Protein AF-0000000072896492 (afdb_homodimer)

Nearest PDB structures (foldseek):
  9are-assembly1_B  TM=5.816E-01  e=5.629E-21  Rattus norvegicus
  7yff-assembly1_D  TM=5.755E-01  e=2.281E-18  Homo sapiens
  6whw-assembly1_B  TM=5.219E-01  e=1.783E-19  Rattus norvegicus
  6whu-assembly1_D  TM=5.182E-01  e=4.670E-19  Rattus norvegicus
  6whv-assembly1_D  TM=5.180E-01  e=3.588E-18  Rattus norvegicus

InterPro domains:
  IPR001320 Ionotropic glutamate receptor, C-terminal [PF00060] (158-446)
  IPR019594 Ionotropic glutamate receptor, L-glutamate and glycine-binding domain [PF10613] (35-144)
  IPR052192 Ionotropic receptor [PTHR42643] (33-465)

Solvent-accessible surface area (backbone atoms only — not comparable to full-atom values): 50963 Å² total; per-residue (Å²): 122,75,65,56,57,56,51,51,56,52,57,58,59,65,68,62,78,73,79,72,39,60,70,47,50,59,54,45,62,74,40,48,75,39,76,42,40,33,26,35,44,77,38,46,45,24,19,38,72,44,57,46,99,84,67,44,85,70,44,81,40,39,46,45,45,50,52,51,51,50,52,27,65,75,47,51,32,48,72,46,81,41,68,39,80,80,60,32,55,30,36,53,59,96,89,44,47,38,34,40,53,25,34,34,72,72,60,76,26,59,31,36,58,37,70,37,51,69,42,68,63,49,50,80,61,31,34,68,36,56,62,80,42,74,45,35,35,23,38,36,33,50,39,52,60,68,73,67,50,60,51,51,78,55,54,54,46,55,70,66,54,52,48,50,52,54,50,48,48,51,52,51,20,50,52,51,39,49,52,40,46,52,42,50,64,64,57,55,60,73,72,69,65,90,87,78,78,68,73,65,60,65,60,62,70,66,61,69,59,49,62,65,51,39,41,49,49,54,51,45,26,37,74,53,46,73,75,69,82,67,83,65,87,52,69,70,52,48,50,56,49,49,53,48,34,54,50,20,46,50,52,41,47,50,44,51,50,37,40,46,48,50,65,38,46,65,62,59,55,62,90,56,66,50,76,82,62,58,46,94,82,36,87,44,40,72,27,30,44,47,37,22,58,65,37,40,52,21,58,66,21,78,32,53,74,39,18,54,51,19,49,52,41,66,76,36,57,82,32,45,27,77,70,77,87,56,64,60,51,40,25,70,73,64,36,26,30,37,53,40,45,41,60,34,45,49,41,50,40,51,52,44,29,70,72,69,70,46,68,61,41,26,63,38,83,56,60,79,46,70,37,41,24,26,38,38,36,44,62,89,44,62,67,62,37,51,51,52,23,49,52,49,45,47,37,51,56,33,37,52,47,57,54,45,43,62,70,52,50,68,70,81,41,91,50,64,42,55,68,89,63,52,64,43,57,82,70,62,68,82,45,67,66,72,48,43,35,57,51,49,49,48,50,49,48,50,49,52,49,49,50,50,51,49,49,51,51,51,52,48,51,52,53,54,51,54,56,54,67,74,100,122,74,65,54,57,56,51,52,56,51,56,57,60,65,68,60,80,74,80,71,40,59,70,47,49,59,54,44,63,75,41,48,75,38,76,41,40,32,27,37,44,76,38,46,44,25,19,37,71,44,57,44,100,84,66,45,85,70,44,81,39,39,47,44,45,50,53,52,52,49,52,28,64,74,48,51,33,48,74,46,82,40,68,38,78,82,60,31,55,31,37,53,59,95,88,43,47,36,35,41,52,25,35,34,71,72,60,74,26,59,31,35,57,36,69,38,52,71,43,67,64,49,51,81,62,32,35,70,34,58,61,80,41,73,43,36,35,24,40,35,34,51,38,51,58,70,74,69,49,59,51,50,80,54,53,57,46,56,73,66,53,52,50,50,52,54,50,49,48,52,51,52,18,48,50,50,39,49,52,40,46,50,41,50,64,65,57,52,62,73,71,70,65,91,85,75,77,68,74,68,58,65,60,64,70,65,62,70,60,49,60,64,51,39,41,50,48,54,51,45,26,40,75,52,49,73,74,70,82,66,84,67,87,51,72,69,53,49,49,56,50,50,54,49,34,54,51,20,45,50,51,41,48,51,44,50,52,37,38,46,48,50,66,38,45,64,62,58,55,60,88,55,65,48,75,82,62,58,46,94,82,35,89,43,42,73,27,29,47,48,38,23,58,65,37,41,51,21,60,65,20,79,33,54,76,38,18,54,51,19,49,51,43,66,75,36,57,82,33,46,28,77,71,77,86,54,63,61,52,40,26,69,74,63,36,26,30,37,51,40,44,40,60,35,46,48,41,50,40,51,53,42,29,70,73,70,71,45,67,60,42,26,63,36,83,55,62,81,47,71,38,41,25,27,38,39,34,44,60,88,44,61,67,61,36,51,49,52,23,50,51,50,43,46,37,50,56,31,38,54,46,55,55,45,44,63,71,51,50,68,70,80,42,91,50,64,42,54,68,89,63,51,63,44,59,84,70,62,67,80,48,65,66,70,48,43,35,57,50,47,49,48,49,50,47,49,50,51,49,49,51,52,50,50,49,51,50,48,52,50,51,54,52,54,50,55,57,53,67,74,100

Foldseek 3Di:
DVPPVCVVCLVVVVVDDDDVVPLVVVLLVVAAAEEFEEEEFDFPQFWDFDAPPVRDGDDIHHLQVVVVVSVCVSSVHHYDYDFFDLRACWADDPNQIGGVLNCQLVPVGFWYTGQAFDDPRSVVFWPWFAFLDKFFKWKKAWFFDFPLDLCLLVVLDDPVVVVVVVVVLLVLLVVLLVVQVVCCVVVVVPVPDDDDDPPVVVVPPLPSQPSVRSSVQLVVLLVPVPDDDPSDDDPVSVVSSVVSNVVSVVVNVSSVVSSCCCLLQRDGDTLDADLVQADPPRQEHEAEAARHPLLNNLLPDDDDSSVRNNVSCVVPVVRHHSDDPDVLCCRQPVRYMYIDTPQSSQVVQVVCCVVVVDQTMEIHPDTDDMTGGTMIGGPPPVSVSVSVNVSSVVCSVSCVSVVSCVVRRDDDDPNYPDSVPPRSPPPPPDDCSNCVSVVVVVVVVVVVVVVVVVVVVVVVVVVVVVVVVVD/DVPPVCVVVLVVVVVDDDDVCPLVVVLLVVAAAEEFEEEEFDFPQFWDFDAPPVRDGDDIHHLQVVVVVSVCVSSVHHYDYDFFDLRACWFDDPNQIGGVLNCQLVPVGFWYTGQAFDDPRSVVFWPWFAFLDKFFKWKKAWFFDQPLDLCLLVVLDDPVVVVVVVVVLLVLLVVLLVVLVVCCVVVVPPVPDDPDDPPVVVVPPLPSQPSVRSSVQLVVLLVPVPDDDDSDDDPVSVVSSVVSNVVSVVVNVSSVVSSCCCLLQRDGDTLDADLVQADPPRQEHEAEAARHPLLNNLLPDDDDSSVRNNVSCVVPVVRHHSDDPDVLCCRQPVRYMYIDTPQSSQVVQVVCCVVVVDQTMEIHPDTDDMTGGGMIGGPPPVSVSVSVNVVSVVCSVSCVSVVSCVVRRDDDDPNYPDSVPPRSPPPPPDDCSNCVSVVVVVVVVVVVVVVVVVVVVVVVVVVVVVVVVVD

Sequence (942 aa):
MRSGFTSYLGREAIQTRKGTAAVMDFEKDLVLGRHFLIGTVEIPPYIIIKRDHNGTLLQVDGFVHQIVQFLANKFQFTYEYVEPPNGITGSCVNKTCNGLIGMLIRGEIDMIATGLAMTLSRFHMIDYTFPFESDPITLLIPYPKKDSTLKSILKPFSTEVWILLVLSMVIYAYLMSWAGYLRARWFNRSYHGTTDNLESSREIARQPGKFADDIMFLLSVLVNPGNHIPPGFGEAFRILVAVWCLIAVVISNSYNTSIKSFLTLPKYRPVIKSLNDLTENSKYSFAAKKHSSVWSNMIEAQTGPFAKIGELLRKHPENSLDILDDDKDYVIYQKKVLAQFQSSNLFRIQEDMKSSGKCRLYTAEKPFDELKISFGLPKNSHIENHFLSHELMWLKQSGILQYWKNSYWPRANRCSAPISTKPASNTERLTLNYLSGAFLLLCAGMLVSLASFAAELIRNYCRTKRSSTSKMRSGFTSYLGREAIQTRKGTAAVMDFEKDLVLGRHFLIGTVEIPPYIIIKRDHNGTLLQVDGFVHQIVQFLANKFQFTYEYVEPPNGITGSCVNKTCNGLIGMLIRGEIDMIATGLAMTLSRFHMIDYTFPFESDPITLLIPYPKKDSTLKSILKPFSTEVWILLVLSMVIYAYLMSWAGYLRARWFNRSYHGTTDNLESSREIARQPGKFADDIMFLLSVLVNPGNHIPPGFGEAFRILVAVWCLIAVVISNSYNTSIKSFLTLPKYRPVIKSLNDLTENSKYSFAAKKHSSVWSNMIEAQTGPFAKIGELLRKHPENSLDILDDDKDYVIYQKKVLAQFQSSNLFRIQEDMKSSGKCRLYTAEKPFDELKISFGLPKNSHIENHFLSHELMWLKQSGILQYWKNSYWPRANRCSAPISTKPASNTERLTLNYLSGAFLLLCAGMLVSLASFAAELIRNYCRTKRSSTSK

Secondary structure (DSSP, 8-state):
-HHHHHHHHHHHHHS--STTHHHHHHHHHHHTT-EEEEE---BTTTBEEEE-TTS-EEEEESHHHHHHHHHHHHHT-EEEEEPPGGG----EETTEE-HHHHHHHTTS-SEE-SS-B--HHHHTTEEE----EEEEEEEEEEPPPB---GGGTTTTS-HHHHHHHHHHHHHHHHHHHHHHHHHHHHHGGGGG-----GGGGGS----S--HHHHHHHHHHHHH--S----SS-SHHHHHHHHHHHHHHHHHHHHHHHHHHHHHHS--B--S--SGGG--TT-SSEEEEETTSHHHHHHHH--SSHHHHHHHHHHH-GGGEES--S-HHIIIIIS-EEEEEEHHHHHHHHHHHHHHHSS--EEE-SS-SEEEEE--EEETT-HHHHHHHHHHHHHHHHHTHHHHHHHHHSPPP-TTTS-TTT----TT----HHHHHHHHHHHHHHHHHHHHHHHHHHHHHHHHHHHHHHT-/-HHHHHHHHHHHHHT--STTHHHHHHHHHHHTT-EEEEE---BTTTBEEEE-TTS-EEEEESHHHHHHHHHHHHHT-EEEEEPPGGG----EETTEE-HHHHHHHTTS-SEE-SS-B--HHHHTTEEE----EEEEEEEEEEPPPB---GGGTTTTS-HHHHHHHHHHHHHHHHHHHHHHHHHHHHHTTGGGS----GGGGGS----S--HHHHHHHHHHHHH--S----SS-SHHHHHHHHHHHHHHHHHHHHHHHHHHHHHHS--B--S--SGGG--TT-SSEEEEETTSHHHHHHHH--SHHHHHHHHHHHH-GGGEES--S-HHIIIIIS-EEEEEEHHHHHHHHHHHHHHHSS--EEE-SS-SEEEEE--EEETT-HHHHHHHHHHHHHHHHHTHHHHHHHHHSPPP-TTTS-TTT----TT----HHHHHHHHHHHHHHHHHHHHHHHHHHHHHHHHHHHHHHT-

Organism: NCBI:txid35525

Radius of gyration: 39.03 Å; Cα contacts (8 Å, |Δi|>4): 1325; chains: 2; bounding box: 74×128×105 Å

pLDDT: mean 73.14, std 18.82, range [20.28, 97.62]

Structure (mmCIF, N/CA/C/O backbone):
data_A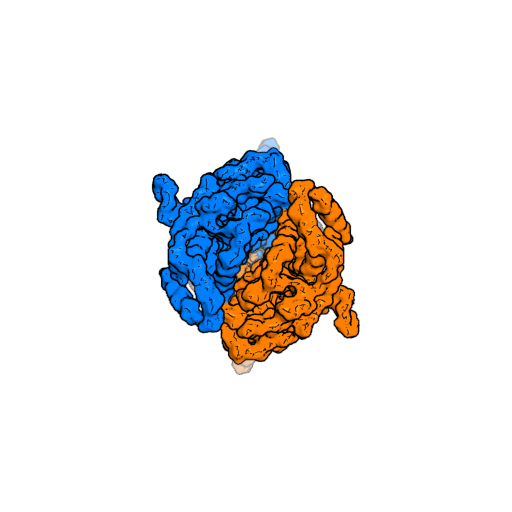F-0000000072896492-model_v1
#
loop_
_entity.id
_entity.type
_entity.pdbx_description
1 polymer 'Ionotropic glutamate receptor C-terminal domain-containing protein'
#
loop_
_atom_site.group_PDB
_atom_site.id
_atom_site.type_symbol
_atom_site.label_atom_id
_atom_site.label_alt_id
_atom_site.label_comp_id
_atom_site.label_asym_id
_atom_site.label_entity_id
_atom_site.label_seq_id
_atom_site.pdbx_PDB_ins_code
_atom_site.Cartn_x
_atom_site.Cartn_y
_atom_site.Cartn_z
_atom_site.occupancy
_atom_site.B_iso_or_equiv
_atom_site.auth_seq_id
_atom_site.auth_comp_id
_atom_site.auth_asym_id
_atom_site.auth_atom_id
_atom_site.pdbx_PDB_model_num
ATOM 1 N N . MET A 1 1 ? 24.969 -9.672 13.633 1 20.28 1 MET A N 1
ATOM 2 C CA . MET A 1 1 ? 23.656 -10.047 14.18 1 20.28 1 MET A CA 1
ATOM 3 C C . MET A 1 1 ? 22.844 -10.82 13.148 1 20.28 1 MET A C 1
ATOM 5 O O . MET A 1 1 ? 21.703 -11.211 13.422 1 20.28 1 MET A O 1
ATOM 9 N N . ARG A 1 2 ? 23.281 -10.609 11.844 1 29.91 2 ARG A N 1
ATOM 10 C CA . ARG A 1 2 ? 22.656 -11.211 10.672 1 29.91 2 ARG A CA 1
ATOM 11 C C . ARG A 1 2 ? 22.719 -12.734 10.734 1 29.91 2 ARG A C 1
ATOM 13 O O . ARG A 1 2 ? 21.781 -13.422 10.32 1 29.91 2 ARG A O 1
ATOM 20 N N . SER A 1 3 ? 23.828 -13.164 11.211 1 32.59 3 SER A N 1
ATOM 21 C CA . SER A 1 3 ? 24.172 -14.578 11.125 1 32.59 3 SER A CA 1
ATOM 22 C C . SER A 1 3 ? 23.344 -15.414 12.094 1 32.59 3 SER A C 1
ATOM 24 O O . SER A 1 3 ? 23.016 -16.578 11.805 1 32.59 3 SER A O 1
ATOM 26 N N . GLY A 1 4 ? 23.031 -14.742 13.148 1 30.25 4 GLY A N 1
ATOM 27 C CA . GLY A 1 4 ? 22.5 -15.586 14.211 1 30.25 4 GLY A CA 1
ATOM 28 C C . GLY A 1 4 ? 21.078 -16.031 13.961 1 30.25 4 GLY A C 1
ATOM 29 O O . GLY A 1 4 ? 20.688 -17.141 14.32 1 30.25 4 GLY A O 1
ATOM 30 N N . PHE A 1 5 ? 20.297 -15.18 13.516 1 31.92 5 PHE A N 1
ATOM 31 C CA . PHE A 1 5 ? 18.891 -15.523 13.375 1 31.92 5 PHE A CA 1
ATOM 32 C C . PHE A 1 5 ? 18.688 -16.578 12.297 1 31.92 5 PHE A C 1
ATOM 34 O O . PHE A 1 5 ? 17.875 -17.484 12.445 1 31.92 5 PHE A O 1
ATOM 41 N N . THR A 1 6 ? 19.484 -16.516 11.297 1 36.03 6 THR A N 1
ATOM 42 C CA . THR A 1 6 ? 19.375 -17.516 10.234 1 36.03 6 THR A CA 1
ATOM 43 C C . THR A 1 6 ? 19.719 -18.906 10.758 1 36.03 6 THR A C 1
ATOM 45 O O . THR A 1 6 ? 19.156 -19.906 10.305 1 36.03 6 THR A O 1
ATOM 48 N N . SER A 1 7 ? 20.703 -18.906 11.664 1 35.16 7 SER A N 1
ATOM 49 C CA . SER A 1 7 ? 21.141 -20.203 12.18 1 35.16 7 SER A CA 1
ATOM 50 C C . SER A 1 7 ? 20.078 -20.828 13.07 1 35.16 7 SER A C 1
ATOM 52 O O . SER A 1 7 ? 19.875 -22.047 13.023 1 35.16 7 SER A O 1
ATOM 54 N N . TYR A 1 8 ? 19.516 -20.047 13.875 1 31.89 8 TYR A N 1
ATOM 55 C CA . TYR A 1 8 ? 18.578 -20.625 14.82 1 31.89 8 TYR A CA 1
ATOM 56 C C . TYR A 1 8 ? 17.312 -21.094 14.109 1 31.89 8 TYR A C 1
ATOM 58 O O . TYR A 1 8 ? 16.828 -22.203 14.344 1 31.89 8 TYR A O 1
ATOM 66 N N . LEU A 1 9 ? 16.781 -20.281 13.391 1 34.72 9 LEU A N 1
ATOM 67 C CA . LEU A 1 9 ? 15.531 -20.656 12.734 1 34.72 9 LEU A CA 1
ATOM 68 C C . LEU A 1 9 ? 15.773 -21.75 11.703 1 34.72 9 LEU A C 1
ATOM 70 O O . LEU A 1 9 ? 14.891 -22.578 11.461 1 34.72 9 LEU A O 1
ATOM 74 N N . GLY A 1 10 ? 16.938 -21.75 11.094 1 33.12 10 GLY A N 1
ATOM 75 C CA . GLY A 1 10 ? 17.266 -22.844 10.18 1 33.12 10 GLY A CA 1
ATOM 76 C C . GLY A 1 10 ? 17.297 -24.203 10.852 1 33.12 10 GLY A C 1
ATOM 77 O O . GLY A 1 10 ? 16.828 -25.188 10.289 1 33.12 10 GLY A O 1
ATOM 78 N N . ARG A 1 11 ? 18 -24.312 12.016 1 35.12 11 ARG A N 1
ATOM 79 C CA . ARG A 1 11 ? 18.172 -25.578 12.703 1 35.12 11 ARG A CA 1
ATOM 80 C C . ARG A 1 11 ? 16.844 -26.094 13.25 1 35.12 11 ARG A C 1
ATOM 82 O O . ARG A 1 11 ? 16.547 -27.297 13.188 1 35.12 11 ARG A O 1
ATOM 89 N N . GLU A 1 12 ? 16.156 -25.188 13.883 1 33.66 12 GLU A N 1
ATOM 90 C CA . GLU A 1 12 ? 14.922 -25.672 14.492 1 33.66 12 GLU A CA 1
ATOM 91 C C . GLU A 1 12 ? 13.875 -26.016 13.438 1 33.66 12 GLU A C 1
ATOM 93 O O . GLU A 1 12 ? 13.086 -26.953 13.609 1 33.66 12 GLU A O 1
ATOM 98 N N . ALA A 1 13 ? 13.844 -25.281 12.453 1 35.81 13 ALA A N 1
ATOM 99 C CA . ALA A 1 13 ? 12.883 -25.562 11.391 1 35.81 13 ALA A CA 1
ATOM 100 C C . ALA A 1 13 ? 13.141 -26.938 10.773 1 35.81 13 ALA A C 1
ATOM 102 O O . ALA A 1 13 ? 12.227 -27.578 10.25 1 35.81 13 ALA A O 1
ATOM 103 N N . ILE A 1 14 ? 14.367 -27.391 10.766 1 33.81 14 ILE A N 1
ATOM 104 C CA . ILE A 1 14 ? 14.68 -28.719 10.219 1 33.81 14 ILE A CA 1
ATOM 105 C C . ILE A 1 14 ? 14.109 -29.797 11.141 1 33.81 14 ILE A C 1
ATOM 107 O O . ILE A 1 14 ? 14.016 -30.969 10.75 1 33.81 14 ILE A O 1
ATOM 111 N N . GLN A 1 15 ? 13.945 -29.516 12.336 1 32.28 15 GLN A N 1
ATOM 112 C CA . GLN A 1 15 ? 13.484 -30.641 13.148 1 32.28 15 GLN A CA 1
ATOM 113 C C . GLN A 1 15 ? 11.992 -30.891 12.93 1 32.28 15 GLN A C 1
ATOM 115 O O . GLN A 1 15 ? 11.211 -30.859 13.875 1 32.28 15 GLN A O 1
ATOM 120 N N . THR A 1 16 ? 11.328 -30.391 11.945 1 31.91 16 THR A N 1
ATOM 121 C CA . THR A 1 16 ? 9.883 -30.516 11.797 1 31.91 16 THR A CA 1
ATOM 122 C C . THR A 1 16 ? 9.477 -31.984 11.711 1 31.91 16 THR A C 1
ATOM 124 O O . THR A 1 16 ? 10.219 -32.812 11.18 1 31.91 16 THR A O 1
ATOM 127 N N . ARG A 1 17 ? 8.086 -32.344 12.008 1 35.66 17 ARG A N 1
ATOM 128 C CA . ARG A 1 17 ? 7.387 -33.562 12.375 1 35.66 17 ARG A CA 1
ATOM 129 C C . ARG A 1 17 ? 7.387 -34.562 11.227 1 35.66 17 ARG A C 1
ATOM 131 O O . ARG A 1 17 ? 7.418 -34.156 10.055 1 35.66 17 ARG A O 1
ATOM 138 N N . LYS A 1 18 ? 7.195 -35.906 11.383 1 35.38 18 LYS A N 1
ATOM 139 C CA . LYS A 1 18 ? 7.23 -37.25 10.852 1 35.38 18 LYS A CA 1
ATOM 140 C C . LYS A 1 18 ? 6.238 -37.406 9.703 1 35.38 18 LYS A C 1
ATOM 142 O O . LYS A 1 18 ? 6.504 -38.156 8.742 1 35.38 18 LYS A O 1
ATOM 147 N N . GLY A 1 19 ? 5.043 -36.969 9.797 1 32.69 19 GLY A N 1
ATOM 148 C CA . GLY A 1 19 ? 4.035 -37.469 8.875 1 32.69 19 GLY A CA 1
ATOM 149 C C . GLY A 1 19 ? 4.219 -36.938 7.453 1 32.69 19 GLY A C 1
ATOM 150 O O . GLY A 1 19 ? 3.803 -37.594 6.496 1 32.69 19 GLY A O 1
ATOM 151 N N . THR A 1 20 ? 4.422 -35.688 7.145 1 37.16 20 THR A N 1
ATOM 152 C CA . THR A 1 20 ? 4.617 -35.156 5.797 1 37.16 20 THR A CA 1
ATOM 153 C C . THR A 1 20 ? 5.961 -35.594 5.23 1 37.16 20 THR A C 1
ATOM 155 O O . THR A 1 20 ? 6.352 -35.188 4.137 1 37.16 20 THR A O 1
ATOM 158 N N . ALA A 1 21 ? 6.656 -36.406 5.668 1 38 21 ALA A N 1
ATOM 159 C CA . ALA A 1 21 ? 7.988 -36.969 5.473 1 38 21 ALA A CA 1
ATOM 160 C C . ALA A 1 21 ? 8.031 -37.844 4.23 1 38 21 ALA A C 1
ATOM 162 O O . ALA A 1 21 ? 9.039 -37.875 3.523 1 38 21 ALA A O 1
ATOM 163 N N . ALA A 1 22 ? 6.961 -38.5 4.082 1 38.5 22 ALA A N 1
ATOM 164 C CA . ALA A 1 22 ? 7.105 -39.469 2.984 1 38.5 22 ALA A CA 1
ATOM 165 C C . ALA A 1 22 ? 7.242 -38.75 1.646 1 38.5 22 ALA A C 1
ATOM 167 O O . ALA A 1 22 ? 8.055 -39.125 0.804 1 38.5 22 ALA A O 1
ATOM 168 N N . VAL A 1 23 ? 6.25 -37.906 1.308 1 41.53 23 VAL A N 1
ATOM 169 C CA . VAL A 1 23 ? 6.367 -37.188 0.053 1 41.53 23 VAL A CA 1
ATOM 170 C C . VAL A 1 23 ? 7.688 -36.406 0.027 1 41.53 23 VAL A C 1
ATOM 172 O O . VAL A 1 23 ? 8.344 -36.312 -1.015 1 41.53 23 VAL A O 1
ATOM 175 N N . MET A 1 24 ? 8.117 -36.031 1.163 1 49 24 MET A N 1
ATOM 176 C CA . MET A 1 24 ? 9.398 -35.344 1.283 1 49 24 MET A CA 1
ATOM 177 C C . MET A 1 24 ? 10.555 -36.281 0.982 1 49 24 MET A C 1
ATOM 179 O O . MET A 1 24 ? 11.578 -35.875 0.433 1 49 24 MET A O 1
ATOM 183 N N . ASP A 1 25 ? 10.289 -37.531 1.34 1 50.12 25 ASP A N 1
ATOM 184 C CA . ASP A 1 25 ? 11.391 -38.469 1.115 1 50.12 25 ASP A CA 1
ATOM 185 C C . ASP A 1 25 ? 11.656 -38.656 -0.377 1 50.12 25 ASP A C 1
ATOM 187 O O . ASP A 1 25 ? 12.812 -38.688 -0.808 1 50.12 25 ASP A O 1
ATOM 191 N N . PHE A 1 26 ? 10.641 -38.906 -1.15 1 45.38 26 PHE A N 1
ATOM 192 C CA . PHE A 1 26 ? 10.797 -39.062 -2.592 1 45.38 26 PHE A CA 1
ATOM 193 C C . PHE A 1 26 ? 11.344 -37.812 -3.221 1 45.38 26 PHE A C 1
ATOM 195 O O . PHE A 1 26 ? 12.242 -37.844 -4.062 1 45.38 26 PHE A O 1
ATOM 202 N N . GLU A 1 27 ? 10.891 -36.719 -2.795 1 56.59 27 GLU A N 1
ATOM 203 C CA . GLU A 1 27 ? 11.281 -35.438 -3.385 1 56.59 27 GLU A CA 1
ATOM 204 C C . GLU A 1 27 ? 12.734 -35.125 -3.064 1 56.59 27 GLU A C 1
ATOM 206 O O . GLU A 1 27 ? 13.438 -34.531 -3.895 1 56.59 27 GLU A O 1
ATOM 211 N N . LYS A 1 28 ? 13.125 -35.625 -1.979 1 60.91 28 LYS A N 1
ATOM 212 C CA . LYS A 1 28 ? 14.523 -35.438 -1.608 1 60.91 28 LYS A CA 1
ATOM 213 C C . LYS A 1 28 ? 15.453 -36.219 -2.535 1 60.91 28 LYS A C 1
ATOM 215 O O . LYS A 1 28 ? 16.531 -35.75 -2.902 1 60.91 28 LYS A O 1
ATOM 220 N N . ASP A 1 29 ? 14.922 -37.312 -2.932 1 60.25 29 ASP A N 1
ATOM 221 C CA . ASP A 1 29 ? 15.766 -38.188 -3.754 1 60.25 29 ASP A CA 1
ATOM 222 C C . ASP A 1 29 ? 15.953 -37.594 -5.152 1 60.25 29 ASP A C 1
ATOM 224 O O . ASP A 1 29 ? 16.938 -37.875 -5.824 1 60.25 29 ASP A O 1
ATOM 228 N N . LEU A 1 30 ? 15.078 -36.719 -5.496 1 61.91 30 LEU A N 1
ATOM 229 C CA . LEU A 1 30 ? 15.133 -36.125 -6.832 1 61.91 30 LEU A CA 1
ATOM 230 C C . LEU A 1 30 ? 16.25 -35.094 -6.934 1 61.91 30 LEU A C 1
ATOM 232 O O . LEU A 1 30 ? 16.781 -34.844 -8.016 1 61.91 30 LEU A O 1
ATOM 236 N N . VAL A 1 31 ? 16.703 -34.625 -5.84 1 69.19 31 VAL A N 1
ATOM 237 C CA . VAL A 1 31 ? 17.625 -33.5 -5.926 1 69.19 31 VAL A CA 1
ATOM 238 C C . VAL A 1 31 ? 18.938 -33.844 -5.246 1 69.19 31 VAL A C 1
ATOM 240 O O . VAL A 1 31 ? 19.969 -33.219 -5.492 1 69.19 31 VAL A O 1
ATOM 243 N N . LEU A 1 32 ? 18.875 -34.938 -4.578 1 69.94 32 LEU A N 1
ATOM 244 C CA . LEU A 1 32 ? 20.062 -35.25 -3.797 1 69.94 32 LEU A CA 1
ATOM 245 C C . LEU A 1 32 ? 21.234 -35.625 -4.707 1 69.94 32 LEU A C 1
ATOM 247 O O . LEU A 1 32 ? 21.094 -36.438 -5.617 1 69.94 32 LEU A O 1
ATOM 251 N N . GLY A 1 33 ? 22.281 -34.812 -4.465 1 70.25 33 GLY A N 1
ATOM 252 C CA . GLY A 1 33 ? 23.547 -35.094 -5.109 1 70.25 33 GLY A CA 1
ATOM 253 C C . GLY A 1 33 ? 23.609 -34.562 -6.539 1 70.25 33 GLY A C 1
ATOM 254 O O . GLY A 1 33 ? 24.594 -34.844 -7.25 1 70.25 33 GLY A O 1
ATOM 255 N N . ARG A 1 34 ? 22.719 -33.844 -6.969 1 83.5 34 ARG A N 1
ATOM 256 C CA . ARG A 1 34 ? 22.719 -33.344 -8.344 1 83.5 34 ARG A CA 1
ATOM 257 C C . ARG A 1 34 ? 23.281 -31.938 -8.438 1 83.5 34 ARG A C 1
ATOM 259 O O . ARG A 1 34 ? 23.297 -31.203 -7.441 1 83.5 34 ARG A O 1
ATOM 266 N N . HIS A 1 35 ? 23.906 -31.672 -9.625 1 90.56 35 HIS A N 1
ATOM 267 C CA . HIS A 1 35 ? 24.422 -30.344 -9.93 1 90.56 35 HIS A CA 1
ATOM 268 C C . HIS A 1 35 ? 23.5 -29.609 -10.891 1 90.56 35 HIS A C 1
ATOM 270 O O . HIS A 1 35 ? 23.156 -30.125 -11.953 1 90.56 35 HIS A O 1
ATOM 276 N N . PHE A 1 36 ? 23.047 -28.453 -10.492 1 93.12 36 PHE A N 1
ATOM 277 C CA . PHE A 1 36 ? 22.109 -27.688 -11.305 1 93.12 36 PHE A CA 1
ATOM 278 C C . PHE A 1 36 ? 22.781 -26.453 -11.906 1 93.12 36 PHE A C 1
ATOM 280 O O . PHE A 1 36 ? 23.562 -25.797 -11.234 1 93.12 36 PHE A O 1
ATOM 287 N N . LEU A 1 37 ? 22.484 -26.25 -13.188 1 95.44 37 LEU A N 1
ATOM 288 C CA . LEU A 1 37 ? 22.797 -24.969 -13.828 1 95.44 37 LEU A CA 1
ATOM 289 C C . LEU A 1 37 ? 21.641 -24 -13.711 1 95.44 37 LEU A C 1
ATOM 291 O O . LEU A 1 37 ? 20.594 -24.188 -14.344 1 95.44 37 LEU A O 1
ATOM 295 N N . ILE A 1 38 ? 21.844 -22.969 -12.898 1 96.44 38 ILE A N 1
ATOM 296 C CA . ILE A 1 38 ? 20.781 -22.031 -12.625 1 96.44 38 ILE A CA 1
ATOM 297 C C . ILE A 1 38 ? 21.031 -20.719 -13.375 1 96.44 38 ILE A C 1
ATOM 299 O O . ILE A 1 38 ? 22.047 -20.062 -13.148 1 96.44 38 ILE A O 1
ATOM 303 N N . GLY A 1 39 ? 20.109 -20.406 -14.312 1 96.88 39 GLY A N 1
ATOM 304 C CA . GLY A 1 39 ? 20.188 -19.141 -15 1 96.88 39 GLY A CA 1
ATOM 305 C C . GLY A 1 39 ? 19.75 -17.969 -14.141 1 96.88 39 GLY A C 1
ATOM 306 O O . GLY A 1 39 ? 18.719 -18.031 -13.469 1 96.88 39 GLY A O 1
ATOM 307 N N . THR A 1 40 ? 20.562 -16.875 -14.109 1 95.62 40 THR A N 1
ATOM 308 C CA . THR A 1 40 ? 20.219 -15.719 -13.297 1 95.62 40 THR A CA 1
ATOM 309 C C . THR A 1 40 ? 20.656 -14.43 -13.977 1 95.62 40 THR A C 1
ATOM 311 O O . THR A 1 40 ? 21.484 -14.453 -14.898 1 95.62 40 THR A O 1
ATOM 314 N N . VAL A 1 41 ? 19.984 -13.359 -13.727 1 93 41 VAL A N 1
ATOM 315 C CA . VAL A 1 41 ? 20.328 -12.008 -14.172 1 93 41 VAL A CA 1
ATOM 316 C C . VAL A 1 41 ? 20.219 -11.039 -12.992 1 93 41 VAL A C 1
ATOM 318 O O . VAL A 1 41 ? 19.453 -11.266 -12.055 1 93 41 VAL A O 1
ATOM 321 N N . GLU A 1 42 ? 21.016 -10.016 -13.086 1 91.69 42 GLU A N 1
ATOM 322 C CA . GLU A 1 42 ? 21 -9.039 -12.008 1 91.69 42 GLU A CA 1
ATOM 323 C C . GLU A 1 42 ? 19.734 -8.18 -12.055 1 91.69 42 GLU A C 1
ATOM 325 O O . GLU A 1 42 ? 19.531 -7.406 -12.992 1 91.69 42 GLU A O 1
ATOM 330 N N . ILE A 1 43 ? 18.922 -8.336 -11.102 1 92.62 43 ILE A N 1
ATOM 331 C CA . ILE A 1 43 ? 17.719 -7.543 -10.883 1 92.62 43 ILE A CA 1
ATOM 332 C C . ILE A 1 43 ? 17.547 -7.273 -9.383 1 92.62 43 ILE A C 1
ATOM 334 O O . ILE A 1 43 ? 16.766 -7.949 -8.711 1 92.62 43 ILE A O 1
ATOM 338 N N . PRO A 1 44 ? 18.234 -6.27 -8.938 1 92.81 44 PRO A N 1
ATOM 339 C CA . PRO A 1 44 ? 18.078 -6 -7.504 1 92.81 44 PRO A CA 1
ATOM 340 C C . PRO A 1 44 ? 16.656 -5.629 -7.121 1 92.81 44 PRO A C 1
ATOM 342 O O . PRO A 1 44 ? 15.945 -4.973 -7.895 1 92.81 44 PRO A O 1
ATOM 345 N N . PRO A 1 45 ? 16.234 -6.047 -5.945 1 95.38 45 PRO A N 1
ATOM 346 C CA . PRO A 1 45 ? 16.984 -6.727 -4.887 1 95.38 45 PRO A CA 1
ATOM 347 C C . PRO A 1 45 ? 16.922 -8.25 -5.004 1 95.38 45 PRO A C 1
ATOM 349 O O . PRO A 1 45 ? 17.375 -8.953 -4.105 1 95.38 45 PRO A O 1
ATOM 352 N N . TYR A 1 46 ? 16.375 -8.75 -6.008 1 96.5 46 TYR A N 1
ATOM 353 C CA . TYR A 1 46 ? 16.234 -10.195 -6.164 1 96.5 46 TYR A CA 1
ATOM 354 C C . TYR A 1 46 ? 17.594 -10.867 -6.293 1 96.5 46 TYR A C 1
ATOM 356 O O . TYR A 1 46 ? 17.859 -11.875 -5.637 1 96.5 46 TYR A O 1
ATOM 364 N N . ILE A 1 47 ? 18.359 -10.344 -7.156 1 96.12 47 ILE A N 1
ATOM 365 C CA . ILE A 1 47 ? 19.719 -10.812 -7.387 1 96.12 47 ILE A CA 1
ATOM 366 C C . ILE A 1 47 ? 20.672 -9.617 -7.477 1 96.12 47 ILE A C 1
ATOM 368 O O . ILE A 1 47 ? 20.422 -8.68 -8.242 1 96.12 47 ILE A O 1
ATOM 372 N N . ILE A 1 48 ? 21.672 -9.594 -6.703 1 93.31 48 ILE A N 1
ATOM 373 C CA . ILE A 1 48 ? 22.719 -8.57 -6.688 1 93.31 48 ILE A CA 1
ATOM 374 C C . ILE A 1 48 ? 24.078 -9.203 -7.008 1 93.31 48 ILE A C 1
ATOM 376 O O . ILE A 1 48 ? 24.516 -10.125 -6.316 1 93.31 48 ILE A O 1
ATOM 380 N N . ILE A 1 49 ? 24.625 -8.742 -8.039 1 90.12 49 ILE A N 1
ATOM 381 C CA . ILE A 1 49 ? 25.891 -9.312 -8.461 1 90.12 49 ILE A CA 1
ATOM 382 C C . ILE A 1 49 ? 27.016 -8.289 -8.242 1 90.12 49 ILE A C 1
ATOM 384 O O . ILE A 1 49 ? 26.906 -7.145 -8.68 1 90.12 49 ILE A O 1
ATOM 388 N N . LYS A 1 50 ? 27.938 -8.656 -7.461 1 86.5 50 LYS A N 1
ATOM 389 C CA . LYS A 1 50 ? 29.156 -7.855 -7.305 1 86.5 50 LYS A CA 1
ATOM 390 C C . LYS A 1 50 ? 30.281 -8.383 -8.195 1 86.5 50 LYS A C 1
ATOM 392 O O . LYS A 1 50 ? 30.562 -9.578 -8.195 1 86.5 50 LYS A O 1
ATOM 397 N N . ARG A 1 51 ? 30.734 -7.5 -8.969 1 81.38 51 ARG A N 1
ATOM 398 C CA . ARG A 1 51 ? 31.766 -7.883 -9.93 1 81.38 51 ARG A CA 1
ATOM 399 C C . ARG A 1 51 ? 33.125 -7.273 -9.555 1 81.38 51 ARG A C 1
ATOM 401 O O . ARG A 1 51 ? 33.156 -6.203 -8.945 1 81.38 51 ARG A O 1
ATOM 408 N N . ASP A 1 52 ? 34.156 -8.109 -9.711 1 75.94 52 ASP A N 1
ATOM 409 C CA . ASP A 1 52 ? 35.5 -7.602 -9.5 1 75.94 52 ASP A CA 1
ATOM 410 C C . ASP A 1 52 ? 35.906 -6.609 -10.594 1 75.94 52 ASP A C 1
ATOM 412 O O . ASP A 1 52 ? 35.125 -6.359 -11.523 1 75.94 52 ASP A O 1
ATOM 416 N N . HIS A 1 53 ? 37.062 -6.035 -10.367 1 74.31 53 HIS A N 1
ATOM 417 C CA . HIS A 1 53 ? 37.594 -5.023 -11.281 1 74.31 53 HIS A CA 1
ATOM 418 C C . HIS A 1 53 ? 37.656 -5.566 -12.711 1 74.31 53 HIS A C 1
ATOM 420 O O . HIS A 1 53 ? 37.562 -4.809 -13.672 1 74.31 53 HIS A O 1
ATOM 426 N N . ASN A 1 54 ? 37.688 -6.875 -12.82 1 71.38 54 ASN A N 1
ATOM 427 C CA . ASN A 1 54 ? 37.812 -7.484 -14.141 1 71.38 54 ASN A CA 1
ATOM 428 C C . ASN A 1 54 ? 36.469 -7.93 -14.68 1 71.38 54 ASN A C 1
ATOM 430 O O . ASN A 1 54 ? 36.375 -8.523 -15.758 1 71.38 54 ASN A O 1
ATOM 434 N N . GLY A 1 55 ? 35.344 -7.676 -14.039 1 68.12 55 GLY A N 1
ATOM 435 C CA . GLY A 1 55 ? 34.031 -8.008 -14.516 1 68.12 55 GLY A CA 1
ATOM 436 C C . GLY A 1 55 ? 33.594 -9.414 -14.148 1 68.12 55 GLY A C 1
ATOM 437 O O . GLY A 1 55 ? 32.531 -9.867 -14.57 1 68.12 55 GLY A O 1
ATOM 438 N N . THR A 1 56 ? 34.406 -10.094 -13.5 1 69.5 56 THR A N 1
ATOM 439 C CA . THR A 1 56 ? 34.094 -11.477 -13.141 1 69.5 56 THR A CA 1
ATOM 440 C C . THR A 1 56 ? 33.188 -11.516 -11.922 1 69.5 56 THR A C 1
ATOM 442 O O . THR A 1 56 ? 33.281 -10.688 -11.016 1 69.5 56 THR A O 1
ATOM 445 N N . LEU A 1 57 ? 32.281 -12.523 -12.047 1 72.5 57 LEU A N 1
ATOM 446 C CA . LEU A 1 57 ? 31.312 -12.695 -10.961 1 72.5 57 LEU A CA 1
ATOM 447 C C . LEU A 1 57 ? 32.031 -13.062 -9.664 1 72.5 57 LEU A C 1
ATOM 449 O O . LEU A 1 57 ? 32.719 -14.07 -9.594 1 72.5 57 LEU A O 1
ATOM 453 N N . LEU A 1 58 ? 32.094 -12.172 -8.68 1 73.44 58 LEU A N 1
ATOM 454 C CA . LEU A 1 58 ? 32.75 -12.414 -7.402 1 73.44 58 LEU A CA 1
ATOM 455 C C . LEU A 1 58 ? 31.766 -13 -6.391 1 73.44 58 LEU A C 1
ATOM 457 O O . LEU A 1 58 ? 32.062 -14.031 -5.773 1 73.44 58 LEU A O 1
ATOM 461 N N . GLN A 1 59 ? 30.672 -12.258 -6.297 1 87.25 59 GLN A N 1
ATOM 462 C CA . GLN A 1 59 ? 29.734 -12.672 -5.266 1 87.25 59 GLN A CA 1
ATOM 463 C C . GLN A 1 59 ? 28.297 -12.383 -5.688 1 87.25 59 GLN A C 1
ATOM 465 O O . GLN A 1 59 ? 28.016 -11.359 -6.324 1 87.25 59 GLN A O 1
ATOM 470 N N . VAL A 1 60 ? 27.531 -13.398 -5.512 1 91.44 60 VAL A N 1
ATOM 471 C CA . VAL A 1 60 ? 26.094 -13.227 -5.77 1 91.44 60 VAL A CA 1
ATOM 472 C C . VAL A 1 60 ? 25.344 -13.109 -4.445 1 91.44 60 VAL A C 1
ATOM 474 O O . VAL A 1 60 ? 25.609 -13.867 -3.504 1 91.44 60 VAL A O 1
ATOM 477 N N . ASP A 1 61 ? 24.547 -12.086 -4.34 1 93 61 ASP A N 1
ATOM 478 C CA . ASP A 1 61 ? 23.672 -11.859 -3.189 1 93 61 ASP A CA 1
ATOM 479 C C . ASP A 1 61 ? 22.266 -11.484 -3.633 1 93 61 ASP A C 1
ATOM 481 O O . ASP A 1 61 ? 21.969 -11.43 -4.832 1 93 61 ASP A O 1
ATOM 485 N N . GLY A 1 62 ? 21.344 -11.422 -2.617 1 95.69 62 GLY A N 1
ATOM 486 C CA . GLY A 1 62 ? 19.984 -11.023 -2.951 1 95.69 62 GLY A CA 1
ATOM 487 C C . GLY A 1 62 ? 18.922 -11.93 -2.354 1 95.69 62 GLY A C 1
ATOM 488 O O . GLY A 1 62 ? 19.25 -12.969 -1.781 1 95.69 62 GLY A O 1
ATOM 489 N N . PHE A 1 63 ? 17.734 -11.484 -2.576 1 96.5 63 PHE A N 1
ATOM 490 C CA . PHE A 1 63 ? 16.578 -12.18 -2.021 1 96.5 63 PHE A CA 1
ATOM 491 C C . PHE A 1 63 ? 16.453 -13.586 -2.607 1 96.5 63 PHE A C 1
ATOM 493 O O . PHE A 1 63 ? 16.344 -14.562 -1.868 1 96.5 63 PHE A O 1
ATOM 500 N N . VAL A 1 64 ? 16.484 -13.719 -3.893 1 97.56 64 VAL A N 1
ATOM 501 C CA . VAL A 1 64 ? 16.344 -14.992 -4.594 1 97.56 64 VAL A CA 1
ATOM 502 C C . VAL A 1 64 ? 17.562 -15.867 -4.344 1 97.56 64 VAL A C 1
ATOM 504 O O . VAL A 1 64 ? 17.453 -17.094 -4.223 1 97.56 64 VAL A O 1
ATOM 507 N N . HIS A 1 65 ? 18.75 -15.234 -4.281 1 95.56 65 HIS A N 1
ATOM 508 C CA . HIS A 1 65 ? 19.953 -15.992 -3.949 1 95.56 65 HIS A CA 1
ATOM 509 C C . HIS A 1 65 ? 19.812 -16.688 -2.602 1 95.56 65 HIS A C 1
ATOM 511 O O . HIS A 1 65 ? 20.234 -17.828 -2.439 1 95.56 65 HIS A O 1
ATOM 517 N N . GLN A 1 66 ? 19.234 -16.016 -1.695 1 95.12 66 GLN A N 1
ATOM 518 C CA . GLN A 1 66 ? 19.031 -16.609 -0.376 1 95.12 66 GLN A CA 1
ATOM 519 C C . GLN A 1 66 ? 18.109 -17.828 -0.453 1 95.12 66 GLN A C 1
ATOM 521 O O . GLN A 1 66 ? 18.312 -18.812 0.256 1 95.12 66 GLN A O 1
ATOM 526 N N . ILE A 1 67 ? 17.094 -17.75 -1.229 1 95.94 67 ILE A N 1
ATOM 527 C CA . ILE A 1 67 ? 16.172 -18.859 -1.41 1 95.94 67 ILE A CA 1
ATOM 528 C C . ILE A 1 67 ? 16.922 -20.062 -1.991 1 95.94 67 ILE A C 1
ATOM 530 O O . ILE A 1 67 ? 16.812 -21.172 -1.476 1 95.94 67 ILE A O 1
ATOM 534 N N . VAL A 1 68 ? 17.719 -19.828 -3.014 1 95.56 68 VAL A N 1
ATOM 535 C CA . VAL A 1 68 ? 18.453 -20.891 -3.689 1 95.56 68 VAL A CA 1
ATOM 536 C C . VAL A 1 68 ? 19.453 -21.516 -2.723 1 95.56 68 VAL A C 1
ATOM 538 O O . VAL A 1 68 ? 19.594 -22.734 -2.654 1 95.56 68 VAL A O 1
ATOM 541 N N . GLN A 1 69 ? 20.141 -20.656 -2.02 1 93.38 69 GLN A N 1
ATOM 542 C CA . GLN A 1 69 ? 21.125 -21.141 -1.058 1 93.38 69 GLN A CA 1
ATOM 543 C C . GLN A 1 69 ? 20.469 -22 0.017 1 93.38 69 GLN A C 1
ATOM 545 O O . GLN A 1 69 ? 21 -23.047 0.397 1 93.38 69 GLN A O 1
ATOM 550 N N . PHE A 1 70 ? 19.375 -21.562 0.494 1 93 70 PHE A N 1
ATOM 551 C CA . PHE A 1 70 ? 18.641 -22.312 1.505 1 93 70 PHE A CA 1
ATOM 552 C C . PHE A 1 70 ? 18.234 -23.688 0.973 1 93 70 PHE A C 1
ATOM 554 O O . PHE A 1 70 ? 18.422 -24.703 1.65 1 93 70 PHE A O 1
ATOM 561 N N . LEU A 1 71 ? 17.656 -23.719 -0.192 1 91.62 71 LEU A N 1
ATOM 562 C CA . LEU A 1 71 ? 17.219 -24.969 -0.796 1 91.62 71 LEU A CA 1
ATOM 563 C C . LEU A 1 71 ? 18.406 -25.891 -1.063 1 91.62 71 LEU A C 1
ATOM 565 O O . LEU A 1 71 ? 18.312 -27.094 -0.875 1 91.62 71 LEU A O 1
ATOM 569 N N . ALA A 1 72 ? 19.516 -25.328 -1.513 1 91.44 72 ALA A N 1
ATOM 570 C CA . ALA A 1 72 ? 20.719 -26.109 -1.77 1 91.44 72 ALA A CA 1
ATOM 571 C C . ALA A 1 72 ? 21.25 -26.75 -0.487 1 91.44 72 ALA A C 1
ATOM 573 O O . ALA A 1 72 ? 21.656 -27.906 -0.49 1 91.44 72 ALA A O 1
ATOM 574 N N . ASN A 1 73 ? 21.25 -26.016 0.564 1 88.38 73 ASN A N 1
ATOM 575 C CA . ASN A 1 73 ? 21.719 -26.531 1.851 1 88.38 73 ASN A CA 1
ATOM 576 C C . ASN A 1 73 ? 20.766 -27.578 2.41 1 88.38 73 ASN A C 1
ATOM 578 O O . ASN A 1 73 ? 21.203 -28.594 2.949 1 88.38 73 ASN A O 1
ATOM 582 N N . LYS A 1 74 ? 19.516 -27.281 2.293 1 85.56 74 LYS A N 1
ATOM 583 C CA . LYS A 1 74 ? 18.516 -28.188 2.834 1 85.56 74 LYS A CA 1
ATOM 584 C C . LYS A 1 74 ? 18.516 -29.531 2.1 1 85.56 74 LYS A C 1
ATOM 586 O O . LYS A 1 74 ? 18.391 -30.578 2.721 1 85.56 74 LYS A O 1
ATOM 591 N N . PHE A 1 75 ? 18.719 -29.484 0.83 1 88 75 PHE A N 1
ATOM 592 C CA . PHE A 1 75 ? 18.609 -30.703 0.035 1 88 75 PHE A CA 1
ATOM 593 C C . PHE A 1 75 ? 19.984 -31.141 -0.458 1 88 75 PHE A C 1
ATOM 595 O O . PHE A 1 75 ? 20.094 -32.125 -1.207 1 88 75 PHE A O 1
ATOM 602 N N . GLN A 1 76 ? 20.984 -30.422 -0.188 1 86.12 76 GLN A N 1
ATOM 603 C CA . GLN A 1 76 ? 22.375 -30.781 -0.406 1 86.12 76 GLN A CA 1
ATOM 604 C C . GLN A 1 76 ? 22.688 -30.938 -1.893 1 86.12 76 GLN A C 1
ATOM 606 O O . GLN A 1 76 ? 23.297 -31.922 -2.303 1 86.12 76 GLN A O 1
ATOM 611 N N . PHE A 1 77 ? 22.172 -30.141 -2.705 1 88.25 77 PHE A N 1
ATOM 612 C CA . PHE A 1 77 ? 22.562 -30.109 -4.109 1 88.25 77 PHE A CA 1
ATOM 613 C C . PHE A 1 77 ? 23.547 -28.969 -4.359 1 88.25 77 PHE A C 1
ATOM 615 O O . PHE A 1 77 ? 23.688 -28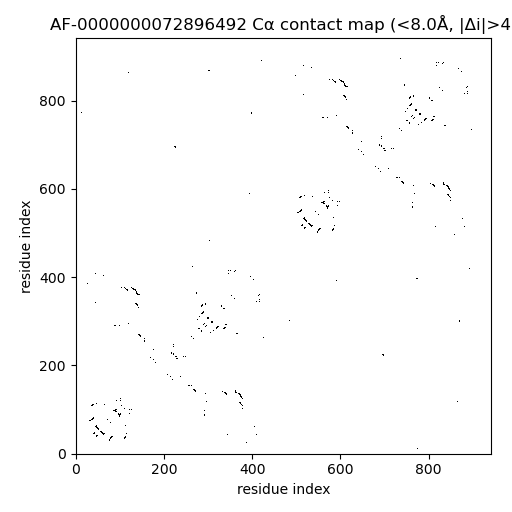.078 -3.531 1 88.25 77 PHE A O 1
ATOM 622 N N . THR A 1 78 ? 24.312 -29.125 -5.434 1 91 78 THR A N 1
ATOM 623 C CA . THR A 1 78 ? 25.25 -28.078 -5.84 1 91 78 THR A CA 1
ATOM 624 C C . THR A 1 78 ? 24.734 -27.328 -7.062 1 91 78 THR A C 1
ATOM 626 O O . THR A 1 78 ? 23.844 -27.828 -7.766 1 91 78 THR A O 1
ATOM 629 N N . TYR A 1 79 ? 25.188 -26.078 -7.168 1 93 79 TYR A N 1
ATOM 630 C CA . TYR A 1 79 ? 24.688 -25.312 -8.297 1 93 79 TYR A CA 1
ATOM 631 C C . TYR A 1 79 ? 25.734 -24.297 -8.766 1 93 79 TYR A C 1
ATOM 633 O O . TYR A 1 79 ? 26.688 -24 -8.039 1 93 79 TYR A O 1
ATOM 641 N N . GLU A 1 80 ? 25.594 -23.906 -10.008 1 92.56 80 GLU A N 1
ATOM 642 C CA . GLU A 1 80 ? 26.359 -22.828 -10.609 1 92.56 80 GLU A CA 1
ATOM 643 C C . GLU A 1 80 ? 25.438 -21.828 -11.328 1 92.56 80 GLU A C 1
ATOM 645 O O . GLU A 1 80 ? 24.469 -22.234 -11.969 1 92.56 80 GLU A O 1
ATOM 650 N N . TYR A 1 81 ? 25.75 -20.594 -11.102 1 93.94 81 TYR A N 1
ATOM 651 C CA . TYR A 1 81 ? 24.953 -19.562 -11.766 1 93.94 81 TYR A CA 1
ATOM 652 C C . TYR A 1 81 ? 25.469 -19.297 -13.172 1 93.94 81 TYR A C 1
ATOM 654 O O . TYR A 1 81 ? 26.672 -19.25 -13.398 1 93.94 81 TYR A O 1
ATOM 662 N N . VAL A 1 82 ? 24.547 -19.188 -14.102 1 93.75 82 VAL A N 1
ATOM 663 C CA . VAL A 1 82 ? 24.875 -18.875 -15.492 1 93.75 82 VAL A CA 1
ATOM 664 C C . VAL A 1 82 ? 24.141 -17.594 -15.906 1 93.75 82 VAL A C 1
ATOM 666 O O . VAL A 1 82 ? 22.922 -17.484 -15.711 1 93.75 82 VAL A O 1
ATOM 669 N N . GLU A 1 83 ? 24.812 -16.656 -16.422 1 91.81 83 GLU A N 1
ATOM 670 C CA . GLU A 1 83 ? 24.219 -15.414 -16.906 1 91.81 83 GLU A CA 1
ATOM 671 C C . GLU A 1 83 ? 24.016 -15.453 -18.422 1 91.81 83 GLU A C 1
ATOM 673 O O . GLU A 1 83 ? 24.828 -16.031 -19.141 1 91.81 83 GLU A O 1
ATOM 678 N N . PRO A 1 84 ? 22.859 -14.938 -18.875 1 90.75 84 PRO A N 1
ATOM 679 C CA . PRO A 1 84 ? 22.672 -14.852 -20.328 1 90.75 84 PRO A CA 1
ATOM 680 C C . PRO A 1 84 ? 23.578 -13.797 -20.984 1 90.75 84 PRO A C 1
ATOM 682 O O . PRO A 1 84 ? 24.078 -12.898 -20.297 1 90.75 84 PRO A O 1
ATOM 685 N N . PRO A 1 85 ? 23.531 -14.023 -22.375 1 80.25 85 PRO A N 1
ATOM 686 C CA . PRO A 1 85 ? 24.266 -12.961 -23.078 1 80.25 85 PRO A CA 1
ATOM 687 C C . PRO A 1 85 ? 23.547 -11.609 -23 1 80.25 85 PRO A C 1
ATOM 689 O O . PRO A 1 85 ? 22.312 -11.547 -23.031 1 80.25 85 PRO A O 1
ATOM 692 N N . ASN A 1 86 ? 24.016 -10.5 -22.469 1 80.06 86 ASN A N 1
ATOM 693 C CA . ASN A 1 86 ? 23.547 -9.117 -22.422 1 80.06 86 ASN A CA 1
ATOM 694 C C . ASN A 1 86 ? 22.734 -8.859 -21.156 1 80.06 86 ASN A C 1
ATOM 696 O O . ASN A 1 86 ? 22.078 -7.82 -21.031 1 80.06 86 ASN A O 1
ATOM 700 N N . GLY A 1 87 ? 22.453 -9.875 -20.422 1 86 87 GLY A N 1
ATOM 701 C CA . GLY A 1 87 ? 21.844 -9.656 -19.109 1 86 87 GLY A CA 1
ATOM 702 C C . GLY A 1 87 ? 20.344 -9.469 -19.188 1 86 87 GLY A C 1
ATOM 703 O O . GLY A 1 87 ? 19.781 -8.633 -18.469 1 86 87 GLY A O 1
ATOM 704 N N . ILE A 1 88 ? 19.672 -10.211 -20.109 1 88.75 88 ILE A N 1
ATOM 705 C CA . ILE A 1 88 ? 18.234 -10.047 -20.281 1 88.75 88 ILE A CA 1
ATOM 706 C C . ILE A 1 88 ? 17.516 -11.336 -19.859 1 88.75 88 ILE A C 1
ATOM 708 O O . ILE A 1 88 ? 18.078 -12.422 -19.969 1 88.75 88 ILE A O 1
ATOM 712 N N . THR A 1 89 ? 16.375 -11.203 -19.281 1 91.12 89 THR A N 1
ATOM 713 C CA . THR A 1 89 ? 15.57 -12.367 -18.906 1 91.12 89 THR A CA 1
ATOM 714 C C . THR A 1 89 ? 15.047 -13.086 -20.156 1 91.12 89 THR A C 1
ATOM 716 O O . THR A 1 89 ? 15.109 -14.312 -20.234 1 91.12 89 THR A O 1
ATOM 719 N N . GLY A 1 90 ? 14.617 -12.289 -21.141 1 89.81 90 GLY A N 1
ATOM 720 C CA . GLY A 1 90 ? 14.211 -12.891 -22.391 1 89.81 90 GLY A CA 1
ATOM 721 C C . GLY A 1 90 ? 12.742 -12.672 -22.719 1 89.81 90 GLY A C 1
ATOM 722 O O . GLY A 1 90 ? 11.93 -12.477 -21.812 1 89.81 90 GLY A O 1
ATOM 723 N N . SER A 1 91 ? 12.445 -12.516 -23.922 1 86.25 91 SER A N 1
ATOM 724 C CA . SER A 1 91 ? 11.094 -12.398 -24.469 1 86.25 91 SER A CA 1
ATOM 725 C C . SER A 1 91 ? 10.875 -13.391 -25.609 1 86.25 91 SER A C 1
ATOM 727 O O . SER A 1 91 ? 11.828 -13.93 -26.172 1 86.25 91 SER A O 1
ATOM 729 N N . CYS A 1 92 ? 9.648 -13.734 -25.75 1 85.69 92 CYS A N 1
ATOM 730 C CA . CYS A 1 92 ? 9.297 -14.68 -26.812 1 85.69 92 CYS A CA 1
ATOM 731 C C . CYS A 1 92 ? 8.453 -14.016 -27.891 1 85.69 92 CYS A C 1
ATOM 733 O O . CYS A 1 92 ? 7.383 -13.477 -27.594 1 85.69 92 CYS A O 1
ATOM 735 N N . VAL A 1 93 ? 9.047 -13.875 -29.062 1 76.06 93 VAL A N 1
ATOM 736 C CA . VAL A 1 93 ? 8.32 -13.375 -30.219 1 76.06 93 VAL A CA 1
ATOM 737 C C . VAL A 1 93 ? 8.195 -14.477 -31.281 1 76.06 93 VAL A C 1
ATOM 739 O O . VAL A 1 93 ? 9.203 -15.008 -31.75 1 76.06 93 VAL A O 1
ATOM 742 N N . ASN A 1 94 ? 6.984 -14.859 -31.766 1 73.75 94 ASN A N 1
ATOM 743 C CA . ASN A 1 94 ? 6.719 -15.891 -32.75 1 73.75 94 ASN A CA 1
ATOM 744 C C . ASN A 1 94 ? 7.402 -17.203 -32.406 1 73.75 94 ASN A C 1
ATOM 746 O O . ASN A 1 94 ? 8.117 -17.781 -33.219 1 73.75 94 ASN A O 1
ATOM 750 N N . LYS A 1 95 ? 7.441 -17.625 -31.156 1 75.25 95 LYS A N 1
ATOM 751 C CA . LYS A 1 95 ? 7.918 -18.906 -30.625 1 75.25 95 LYS A CA 1
ATOM 752 C C . LYS A 1 95 ? 9.438 -18.922 -30.531 1 75.25 95 LYS A C 1
ATOM 754 O O . LYS A 1 95 ? 10.039 -19.969 -30.297 1 75.25 95 LYS A O 1
ATOM 759 N N . THR A 1 96 ? 10.008 -17.844 -30.875 1 83.69 96 THR A N 1
ATOM 760 C CA . THR A 1 96 ? 11.445 -17.703 -30.656 1 83.69 96 THR A CA 1
ATOM 761 C C . THR A 1 96 ? 11.727 -16.875 -29.406 1 83.69 96 THR A C 1
ATOM 763 O O . THR A 1 96 ? 11.227 -15.758 -29.281 1 83.69 96 THR A O 1
ATOM 766 N N . CYS A 1 97 ? 12.438 -17.578 -28.547 1 90.31 97 CYS A N 1
ATOM 767 C CA . CYS A 1 97 ? 12.703 -16.906 -27.281 1 90.31 97 CYS A CA 1
ATOM 768 C C . CYS A 1 97 ? 14.195 -16.625 -27.109 1 90.31 97 CYS A C 1
ATOM 770 O O . CYS A 1 97 ? 15.031 -17.391 -27.594 1 90.31 97 CYS A O 1
ATOM 772 N N . ASN A 1 98 ? 14.539 -15.539 -26.516 1 91.44 98 ASN A N 1
ATOM 773 C CA . ASN A 1 98 ? 15.922 -15.18 -26.25 1 91.44 98 ASN A CA 1
ATOM 774 C C . ASN A 1 98 ? 16.188 -15.047 -24.75 1 91.44 98 ASN A C 1
ATOM 776 O O . ASN A 1 98 ? 15.352 -15.43 -23.938 1 91.44 98 ASN A O 1
ATOM 780 N N . GLY A 1 99 ? 17.453 -14.695 -24.422 1 92.69 99 GLY A N 1
ATOM 781 C CA . GLY A 1 99 ? 17.797 -14.492 -23.031 1 92.69 99 GLY A CA 1
ATOM 782 C C . GLY A 1 99 ? 17.75 -15.773 -22.203 1 92.69 99 GLY A C 1
ATOM 783 O O . GLY A 1 99 ? 18 -16.859 -22.734 1 92.69 99 GLY A O 1
ATOM 784 N N . LEU A 1 100 ? 17.422 -15.609 -20.953 1 95.19 100 LEU A N 1
ATOM 785 C CA . LEU A 1 100 ? 17.344 -16.75 -20.031 1 95.19 100 LEU A CA 1
ATOM 786 C C . LEU A 1 100 ? 16.297 -17.75 -20.5 1 95.19 100 LEU A C 1
ATOM 788 O O . LEU A 1 100 ? 16.484 -18.953 -20.391 1 95.19 100 LEU A O 1
ATOM 792 N N . ILE A 1 101 ? 15.203 -17.234 -20.984 1 94.44 101 ILE A N 1
ATOM 793 C CA . ILE A 1 101 ? 14.109 -18.078 -21.438 1 94.44 101 ILE A CA 1
ATOM 794 C C . ILE A 1 101 ? 14.594 -18.953 -22.594 1 94.44 101 ILE A C 1
ATOM 796 O O . ILE A 1 101 ? 14.336 -20.156 -22.625 1 94.44 101 ILE A O 1
ATOM 800 N N . GLY A 1 102 ? 15.25 -18.312 -23.547 1 93.69 102 GLY A N 1
ATOM 801 C CA . GLY A 1 102 ? 15.812 -19.078 -24.656 1 93.69 102 GLY A CA 1
ATOM 802 C C . GLY A 1 102 ? 16.797 -20.141 -24.203 1 93.69 102 GLY A C 1
ATOM 803 O O . GLY A 1 102 ? 16.797 -21.266 -24.719 1 93.69 102 GLY A O 1
ATOM 804 N N . MET A 1 103 ? 17.625 -19.828 -23.266 1 94.94 103 MET A N 1
ATOM 805 C CA . MET A 1 103 ? 18.625 -20.75 -22.734 1 94.94 103 MET A CA 1
ATOM 806 C C . MET A 1 103 ? 17.953 -21.953 -22.062 1 94.94 103 MET A C 1
ATOM 808 O O . MET A 1 103 ? 18.438 -23.078 -22.156 1 94.94 103 MET A O 1
ATOM 812 N N . LEU A 1 104 ? 16.859 -21.688 -21.391 1 95.25 104 LEU A N 1
ATOM 813 C CA . LEU A 1 104 ? 16.125 -22.734 -20.719 1 95.25 104 LEU A CA 1
ATOM 814 C C . LEU A 1 104 ? 15.516 -23.703 -21.719 1 95.25 104 LEU A C 1
ATOM 816 O O . LEU A 1 104 ? 15.602 -24.922 -21.547 1 95.25 104 LEU A O 1
ATOM 820 N N . ILE A 1 105 ? 14.992 -23.172 -22.797 1 93 105 ILE A N 1
ATOM 821 C CA . ILE A 1 105 ? 14.328 -23.969 -23.812 1 93 105 ILE A CA 1
ATOM 822 C C . ILE A 1 105 ? 15.352 -24.844 -24.547 1 93 105 ILE A C 1
ATOM 824 O O . ILE A 1 105 ? 15.078 -26 -24.875 1 93 105 ILE A O 1
ATOM 828 N N . ARG A 1 106 ? 16.562 -24.281 -24.75 1 91.88 106 ARG A N 1
ATOM 829 C CA . ARG A 1 106 ? 17.609 -24.984 -25.469 1 91.88 106 ARG A CA 1
ATOM 830 C C . ARG A 1 106 ? 18.344 -25.969 -24.547 1 91.88 106 ARG A C 1
ATOM 832 O O . ARG A 1 106 ? 19.234 -26.688 -25 1 91.88 106 ARG A O 1
ATOM 839 N N . GLY A 1 107 ? 18.031 -25.922 -23.25 1 92.62 107 GLY A N 1
ATOM 840 C CA . GLY A 1 107 ? 18.609 -26.875 -22.328 1 92.62 107 GLY A CA 1
ATOM 841 C C . GLY A 1 107 ? 19.984 -26.469 -21.812 1 92.62 107 GLY A C 1
ATOM 842 O O . GLY A 1 107 ? 20.734 -27.297 -21.297 1 92.62 107 GLY A O 1
ATOM 843 N N . GLU A 1 108 ? 20.328 -25.25 -22 1 93.19 108 GLU A N 1
ATOM 844 C CA . GLU A 1 108 ? 21.609 -24.75 -21.547 1 93.19 108 GLU A CA 1
ATOM 845 C C . GLU A 1 108 ? 21.609 -24.516 -20.031 1 93.19 108 GLU A C 1
ATOM 847 O O . GLU A 1 108 ? 22.672 -24.5 -19.406 1 93.19 108 GLU A O 1
ATOM 852 N N . ILE A 1 109 ? 20.453 -24.312 -19.5 1 95.25 109 ILE A N 1
ATOM 853 C CA . ILE A 1 109 ? 20.266 -24.188 -18.062 1 95.25 109 ILE A CA 1
ATOM 854 C C . ILE A 1 109 ? 19.109 -25.062 -17.594 1 95.25 109 ILE A C 1
ATOM 856 O O . ILE A 1 109 ? 18.25 -25.438 -18.406 1 95.25 109 ILE A O 1
ATOM 860 N N . ASP A 1 110 ? 19.125 -25.328 -16.297 1 93.75 110 ASP A N 1
ATOM 861 C CA . ASP A 1 110 ? 18.109 -26.234 -15.766 1 93.75 110 ASP A CA 1
ATOM 862 C C . ASP A 1 110 ? 16.922 -25.453 -15.188 1 93.75 110 ASP A C 1
ATOM 864 O O . ASP A 1 110 ? 15.805 -25.969 -15.164 1 93.75 110 ASP A O 1
ATOM 868 N N . MET A 1 111 ? 17.203 -24.344 -14.688 1 96.12 111 MET A N 1
ATOM 869 C CA . MET A 1 111 ? 16.156 -23.516 -14.086 1 96.12 111 MET A CA 1
ATOM 870 C C . MET A 1 111 ? 16.547 -22.047 -14.102 1 96.12 111 MET A C 1
ATOM 872 O O . MET A 1 111 ? 17.719 -21.703 -14.266 1 96.12 111 MET A O 1
ATOM 876 N N . ILE A 1 112 ? 15.57 -21.219 -14.016 1 97.12 112 ILE A N 1
ATOM 877 C CA . ILE A 1 112 ? 15.789 -19.781 -13.914 1 97.12 112 ILE A CA 1
ATOM 878 C C . ILE A 1 112 ? 15.414 -19.281 -12.516 1 97.12 112 ILE A C 1
ATOM 880 O O . ILE A 1 112 ? 14.328 -19.578 -12.023 1 97.12 112 ILE A O 1
ATOM 884 N N . ALA A 1 113 ? 16.312 -18.672 -11.875 1 97.25 113 ALA A N 1
ATOM 885 C CA . ALA A 1 113 ? 16.062 -18.094 -10.562 1 97.25 113 ALA A CA 1
ATOM 886 C C . ALA A 1 113 ? 16.516 -16.641 -10.5 1 97.25 113 ALA A C 1
ATOM 888 O O . ALA A 1 113 ? 17.703 -16.359 -10.344 1 97.25 113 ALA A O 1
ATOM 889 N N . THR A 1 114 ? 15.68 -15.727 -10.625 1 96.31 114 THR A N 1
ATOM 890 C CA . THR A 1 114 ? 15.852 -14.281 -10.547 1 96.31 114 THR A CA 1
ATOM 891 C C . THR A 1 114 ? 14.508 -13.594 -10.32 1 96.31 114 THR A C 1
ATOM 893 O O . THR A 1 114 ? 13.555 -14.219 -9.852 1 96.31 114 THR A O 1
ATOM 896 N N . GLY A 1 115 ? 14.422 -12.359 -10.516 1 94.5 115 GLY A N 1
ATOM 897 C CA . GLY A 1 115 ? 13.133 -11.688 -10.523 1 94.5 115 GLY A CA 1
ATOM 898 C C . GLY A 1 115 ? 12.352 -11.898 -11.797 1 94.5 115 GLY A C 1
ATOM 899 O O . GLY A 1 115 ? 12.008 -10.938 -12.492 1 94.5 115 GLY A O 1
ATOM 900 N N . LEU A 1 116 ? 12.039 -13.141 -12.039 1 95.12 116 LEU A N 1
ATOM 901 C CA . LEU A 1 116 ? 11.359 -13.516 -13.266 1 95.12 116 LEU A CA 1
ATOM 902 C C . LEU A 1 116 ? 9.852 -13.328 -13.125 1 95.12 116 LEU A C 1
ATOM 904 O O . LEU A 1 116 ? 9.211 -13.992 -12.305 1 95.12 116 LEU A O 1
ATOM 908 N N . ALA A 1 117 ? 9.336 -12.445 -13.93 1 94.19 117 ALA A N 1
ATOM 909 C CA . ALA A 1 117 ? 7.891 -12.211 -13.914 1 94.19 117 ALA A CA 1
ATOM 910 C C . ALA A 1 117 ? 7.164 -13.211 -14.812 1 94.19 117 ALA A C 1
ATOM 912 O O . ALA A 1 117 ? 7.66 -13.57 -15.883 1 94.19 117 ALA A O 1
ATOM 913 N N . MET A 1 118 ? 6.008 -13.609 -14.336 1 92.06 118 MET A N 1
ATOM 914 C CA . MET A 1 118 ? 5.152 -14.469 -15.148 1 92.06 118 MET A CA 1
ATOM 915 C C . MET A 1 118 ? 4.434 -13.664 -16.219 1 92.06 118 MET A C 1
ATOM 917 O O . MET A 1 118 ? 3.678 -12.742 -15.914 1 92.06 118 MET A O 1
ATOM 921 N N . THR A 1 119 ? 4.758 -13.945 -17.438 1 87.75 119 THR A N 1
ATOM 922 C CA . THR A 1 119 ? 4.094 -13.281 -18.547 1 87.75 119 THR A CA 1
ATOM 923 C C . THR A 1 119 ? 3.436 -14.305 -19.469 1 87.75 119 THR A C 1
ATOM 925 O O . THR A 1 119 ? 3.82 -15.477 -19.484 1 87.75 119 THR A O 1
ATOM 928 N N . LEU A 1 120 ? 2.445 -13.867 -20.172 1 85 120 LEU A N 1
ATOM 929 C CA . LEU A 1 120 ? 1.663 -14.758 -21.016 1 85 120 LEU A CA 1
ATOM 930 C C . LEU A 1 120 ? 2.533 -15.375 -22.109 1 85 120 LEU A C 1
ATOM 932 O O . LEU A 1 120 ? 2.412 -16.562 -22.406 1 85 120 LEU A O 1
ATOM 936 N N . SER A 1 121 ? 3.365 -14.656 -22.703 1 81.25 121 SER A N 1
ATOM 937 C CA . SER A 1 121 ? 4.199 -15.148 -23.797 1 81.25 121 SER A CA 1
ATOM 938 C C . SER A 1 121 ? 5.152 -16.234 -23.312 1 81.25 121 SER A C 1
ATOM 940 O O . SER A 1 121 ? 5.379 -17.219 -24.016 1 81.25 121 SER A O 1
ATOM 942 N N . ARG A 1 122 ? 5.676 -16.047 -22.141 1 87.44 122 ARG A N 1
ATOM 943 C CA . ARG A 1 122 ? 6.621 -17 -21.594 1 87.44 122 ARG A CA 1
ATOM 944 C C . ARG A 1 122 ? 5.902 -18.266 -21.109 1 87.44 122 ARG A C 1
ATOM 946 O O . ARG A 1 122 ? 6.484 -19.344 -21.094 1 87.44 122 ARG A O 1
ATOM 953 N N . PHE A 1 123 ? 4.672 -18.016 -20.766 1 87.5 123 PHE A N 1
ATOM 954 C CA . PHE A 1 123 ? 3.891 -19.078 -20.141 1 87.5 123 PHE A CA 1
ATOM 955 C C . PHE A 1 123 ? 3.748 -20.281 -21.062 1 87.5 123 PHE A C 1
ATOM 957 O O . PHE A 1 123 ? 3.723 -21.422 -20.609 1 87.5 123 PHE A O 1
ATOM 964 N N . HIS A 1 124 ? 3.762 -20.078 -22.359 1 82.56 124 HIS A N 1
ATOM 965 C CA . HIS A 1 124 ? 3.586 -21.141 -23.328 1 82.56 124 HIS A CA 1
ATOM 966 C C . HIS A 1 124 ? 4.883 -21.922 -23.547 1 82.56 124 HIS A C 1
ATOM 968 O O . HIS A 1 124 ? 4.859 -23.047 -24.016 1 82.56 124 HIS A O 1
ATOM 974 N N . MET A 1 125 ? 5.938 -21.266 -23.141 1 88.19 125 MET A N 1
ATOM 975 C CA . MET A 1 125 ? 7.238 -21.828 -23.484 1 88.19 125 MET A CA 1
ATOM 976 C C . MET A 1 125 ? 7.898 -22.484 -22.281 1 88.19 125 MET A C 1
ATOM 978 O O . MET A 1 125 ? 8.719 -23.391 -22.422 1 88.19 125 MET A O 1
ATOM 982 N N . ILE A 1 126 ? 7.48 -22 -21.109 1 92.25 126 ILE A N 1
ATOM 983 C CA . ILE A 1 126 ? 8.117 -22.531 -19.922 1 92.25 126 ILE A CA 1
ATOM 984 C C . ILE A 1 126 ? 7.07 -22.75 -18.828 1 92.25 126 ILE A C 1
ATOM 986 O O . ILE A 1 126 ? 5.918 -22.328 -18.969 1 92.25 126 ILE A O 1
ATOM 990 N N . ASP A 1 127 ? 7.453 -23.484 -17.797 1 92 127 ASP A N 1
ATOM 991 C CA . ASP A 1 127 ? 6.609 -23.656 -16.625 1 92 127 ASP A CA 1
ATOM 992 C C . ASP A 1 127 ? 7.078 -22.781 -15.461 1 92 127 ASP A C 1
ATOM 994 O O . ASP A 1 127 ? 8.281 -22.562 -15.289 1 92 127 ASP A O 1
ATOM 998 N N . TYR A 1 128 ? 6.094 -22.328 -14.734 1 94.06 128 TYR A N 1
ATOM 999 C CA . TYR A 1 128 ? 6.375 -21.484 -13.586 1 94.06 128 TYR A CA 1
ATOM 1000 C C . TYR A 1 128 ? 6.102 -22.219 -12.281 1 94.06 128 TYR A C 1
ATOM 1002 O O . TYR A 1 128 ? 5.145 -22.984 -12.188 1 94.06 128 TYR A O 1
ATOM 1010 N N . THR A 1 129 ? 6.941 -21.969 -11.344 1 94.06 129 THR A N 1
ATOM 1011 C CA . THR A 1 129 ? 6.66 -22.453 -10 1 94.06 129 THR A CA 1
ATOM 1012 C C . THR A 1 129 ? 5.652 -21.547 -9.297 1 94.06 129 THR A C 1
ATOM 1014 O O . THR A 1 129 ? 5.156 -20.594 -9.883 1 94.06 129 THR A O 1
ATOM 1017 N N . PHE A 1 130 ? 5.375 -21.875 -8.078 1 93.31 130 PHE A N 1
ATOM 1018 C CA . PHE A 1 130 ? 4.582 -21.031 -7.203 1 93.31 130 PHE A CA 1
ATOM 1019 C C . PHE A 1 130 ? 5.176 -19.625 -7.129 1 93.31 130 PHE A C 1
ATOM 1021 O O . PHE A 1 130 ? 6.383 -19.469 -6.938 1 93.31 130 PHE A O 1
ATOM 1028 N N . PRO A 1 131 ? 4.293 -18.625 -7.426 1 95.25 131 PRO A N 1
ATOM 1029 C CA . PRO A 1 131 ? 4.809 -17.25 -7.293 1 95.25 131 PRO A CA 1
ATOM 1030 C C . PRO A 1 131 ? 5.062 -16.859 -5.84 1 95.25 131 PRO A C 1
ATOM 1032 O O . PRO A 1 131 ? 4.121 -16.766 -5.047 1 95.25 131 PRO A O 1
ATOM 1035 N N . PHE A 1 132 ? 6.266 -16.562 -5.555 1 93.94 132 PHE A N 1
ATOM 1036 C CA . PHE A 1 132 ? 6.621 -16.312 -4.164 1 93.94 132 PHE A CA 1
ATOM 1037 C C . PHE A 1 132 ? 6.59 -14.812 -3.855 1 93.94 132 PHE A C 1
ATOM 1039 O O . PHE A 1 132 ? 6.684 -14.414 -2.693 1 93.94 132 PHE A O 1
ATOM 1046 N N . GLU A 1 133 ? 6.418 -14.055 -4.883 1 93.19 133 GLU A N 1
ATOM 1047 C CA . GLU A 1 133 ? 6.367 -12.609 -4.684 1 93.19 133 GLU A CA 1
ATOM 1048 C C . GLU A 1 133 ? 5.523 -11.938 -5.762 1 93.19 133 GLU A C 1
ATOM 1050 O O . GLU A 1 133 ? 5.301 -12.508 -6.832 1 93.19 133 GLU A O 1
ATOM 1055 N N . SER A 1 134 ? 4.957 -10.852 -5.348 1 92.38 134 SER A N 1
ATOM 1056 C CA . SER A 1 134 ? 4.301 -9.953 -6.289 1 92.38 134 SER A CA 1
ATOM 1057 C C . SER A 1 134 ? 4.961 -8.578 -6.293 1 92.38 134 SER A C 1
ATOM 1059 O O . SER A 1 134 ? 5.102 -7.949 -5.242 1 92.38 134 SER A O 1
ATOM 1061 N N . ASP A 1 135 ? 5.395 -8.219 -7.391 1 93.69 135 ASP A N 1
ATOM 1062 C CA . ASP A 1 135 ? 6.098 -6.945 -7.488 1 93.69 135 ASP A CA 1
ATOM 1063 C C . ASP A 1 135 ? 5.363 -5.984 -8.422 1 93.69 135 ASP A C 1
ATOM 1065 O O . ASP A 1 135 ? 5.156 -6.285 -9.594 1 93.69 135 ASP A O 1
ATOM 1069 N N . PRO A 1 136 ? 4.996 -4.84 -7.914 1 91.75 136 PRO A N 1
ATOM 1070 C CA . PRO A 1 136 ? 4.332 -3.852 -8.766 1 91.75 136 PRO A CA 1
ATOM 1071 C C . PRO A 1 136 ? 5.281 -3.201 -9.766 1 91.75 136 PRO A C 1
ATOM 1073 O O . PRO A 1 136 ? 6.492 -3.164 -9.539 1 91.75 136 PRO A O 1
ATOM 1076 N N . ILE A 1 137 ? 4.73 -2.83 -10.844 1 90.75 137 ILE A N 1
ATOM 1077 C CA . ILE A 1 137 ? 5.473 -2.051 -11.836 1 90.75 137 ILE A CA 1
ATOM 1078 C C . ILE A 1 137 ? 5.238 -0.562 -11.594 1 90.75 137 ILE A C 1
ATOM 1080 O O . ILE A 1 137 ? 4.094 -0.112 -11.516 1 90.75 137 ILE A O 1
ATOM 1084 N N . THR A 1 138 ? 6.324 0.17 -11.391 1 91.12 138 THR A N 1
ATOM 1085 C CA . THR A 1 138 ? 6.234 1.611 -11.18 1 91.12 138 THR A CA 1
ATOM 1086 C C . THR A 1 138 ? 7.211 2.348 -12.094 1 91.12 138 THR A C 1
ATOM 1088 O O . THR A 1 138 ? 8.047 1.725 -12.75 1 91.12 138 THR A O 1
ATOM 1091 N N . LEU A 1 139 ? 6.996 3.664 -12.141 1 90.88 139 LEU A N 1
ATOM 1092 C CA . LEU A 1 139 ? 7.855 4.5 -12.977 1 90.88 139 LEU A CA 1
ATOM 1093 C C . LEU A 1 139 ? 8.945 5.16 -12.141 1 90.88 139 LEU A C 1
ATOM 1095 O O . LEU A 1 139 ? 8.672 5.695 -11.062 1 90.88 139 LEU A O 1
ATOM 1099 N N . LEU A 1 140 ? 10.125 4.988 -12.617 1 92.81 140 LEU A N 1
ATOM 1100 C CA . LEU A 1 140 ? 11.227 5.758 -12.047 1 92.81 140 LEU A CA 1
ATOM 1101 C C . LEU A 1 140 ? 11.297 7.148 -12.672 1 92.81 140 LEU A C 1
ATOM 1103 O O . LEU A 1 140 ? 11.484 7.281 -13.883 1 92.81 140 LEU A O 1
ATOM 1107 N N . ILE A 1 141 ? 11.102 8.164 -11.93 1 90.88 141 ILE A N 1
ATOM 1108 C CA . ILE A 1 141 ? 11.023 9.539 -12.398 1 90.88 141 ILE A CA 1
ATOM 1109 C C . ILE A 1 141 ? 11.992 10.406 -11.602 1 90.88 141 ILE A C 1
ATOM 1111 O O . ILE A 1 141 ? 12.523 9.977 -10.57 1 90.88 141 ILE A O 1
ATOM 1115 N N . PRO A 1 142 ? 12.266 11.547 -12.141 1 89.56 142 PRO A N 1
ATOM 1116 C CA . PRO A 1 142 ? 13.078 12.469 -11.344 1 89.56 142 PRO A CA 1
ATOM 1117 C C . PRO A 1 142 ? 12.359 12.961 -10.086 1 89.56 142 PRO A C 1
ATOM 1119 O O . PRO A 1 142 ? 11.125 13.016 -10.062 1 89.56 142 PRO A O 1
ATOM 1122 N N . TYR A 1 143 ? 13.117 13.219 -9.109 1 88.19 143 TYR A N 1
ATOM 1123 C CA . TYR A 1 143 ? 12.539 13.703 -7.859 1 88.19 143 TYR A CA 1
ATOM 1124 C C . TYR A 1 143 ? 11.758 14.992 -8.086 1 88.19 143 TYR A C 1
ATOM 1126 O O . TYR A 1 143 ? 12.227 15.898 -8.773 1 88.19 143 TYR A O 1
ATOM 1134 N N . PRO A 1 144 ? 10.547 14.969 -7.496 1 80.88 144 PRO A N 1
ATOM 1135 C CA . PRO A 1 144 ? 9.703 16.156 -7.707 1 80.88 144 PRO A CA 1
ATOM 1136 C C . PRO A 1 144 ? 10.281 17.406 -7.055 1 80.88 144 PRO A C 1
ATOM 1138 O O . PRO A 1 144 ? 10.867 17.328 -5.973 1 80.88 144 PRO A O 1
ATOM 1141 N N . LYS A 1 145 ? 10.219 18.469 -7.785 1 69.62 145 LYS A N 1
ATOM 1142 C CA . LYS A 1 145 ? 10.727 19.75 -7.289 1 69.62 145 LYS A CA 1
ATOM 1143 C C . LYS A 1 145 ? 9.672 20.469 -6.449 1 69.62 145 LYS A C 1
ATOM 1145 O O . LYS A 1 145 ? 8.477 20.359 -6.719 1 69.62 145 LYS A O 1
ATOM 1150 N N . LYS A 1 146 ? 10.18 21 -5.281 1 63.78 146 LYS A N 1
ATOM 1151 C CA . LYS A 1 146 ? 9.32 21.781 -4.402 1 63.78 146 LYS A CA 1
ATOM 1152 C C . LYS A 1 146 ? 8.844 23.062 -5.09 1 63.78 146 LYS A C 1
ATOM 1154 O O . LYS A 1 146 ? 9.602 23.703 -5.82 1 63.78 146 LYS A O 1
ATOM 1159 N N . ASP A 1 147 ? 7.551 23.234 -5.184 1 53.78 147 ASP A N 1
ATOM 1160 C CA . ASP A 1 147 ? 7.07 24.5 -5.73 1 53.78 147 ASP A CA 1
ATOM 1161 C C . ASP A 1 147 ? 7.445 25.672 -4.82 1 53.78 147 ASP A C 1
ATOM 1163 O O . ASP A 1 147 ? 6.996 25.75 -3.674 1 53.78 147 ASP A O 1
ATOM 1167 N N . SER A 1 148 ? 8.695 25.969 -4.562 1 50.88 148 SER A N 1
ATOM 1168 C CA . SER A 1 148 ? 9.078 27.078 -3.693 1 50.88 148 SER A CA 1
ATOM 1169 C C . SER A 1 148 ? 8.812 28.422 -4.363 1 50.88 148 SER A C 1
ATOM 1171 O O . SER A 1 148 ? 9.75 29.125 -4.758 1 50.88 148 SER A O 1
ATOM 1173 N N . THR A 1 149 ? 7.75 28.719 -4.848 1 48.56 149 THR A N 1
ATOM 1174 C CA . THR A 1 149 ? 7.84 30.031 -5.488 1 48.56 149 THR A CA 1
ATOM 1175 C C . THR A 1 149 ? 7.793 31.141 -4.445 1 48.56 149 THR A C 1
ATOM 1177 O O . THR A 1 149 ? 7.242 30.953 -3.359 1 48.56 149 THR A O 1
ATOM 1180 N N . LEU A 1 150 ? 8.781 32.156 -4.57 1 48.72 150 LEU A N 1
ATOM 1181 C CA . LEU A 1 150 ? 8.719 33.469 -3.994 1 48.72 150 LEU A CA 1
ATOM 1182 C C . LEU A 1 150 ? 7.281 33.875 -3.674 1 48.72 150 LEU A C 1
ATOM 1184 O O . LEU A 1 150 ? 7.035 34.594 -2.709 1 48.72 150 LEU A O 1
ATOM 1188 N N . LYS A 1 151 ? 6.438 33.188 -4.398 1 52.91 151 LYS A N 1
ATOM 1189 C CA . LYS A 1 151 ? 5.023 33.562 -4.371 1 52.91 151 LYS A CA 1
ATOM 1190 C C . LYS A 1 151 ? 4.266 32.781 -3.307 1 52.91 151 LYS A C 1
ATOM 1192 O O . LYS A 1 151 ? 3.039 32.844 -3.232 1 52.91 151 LYS A O 1
ATOM 1197 N N . SER A 1 152 ? 5.223 32.188 -2.529 1 56.94 152 SER A N 1
ATOM 1198 C CA . SER A 1 152 ? 4.586 31.312 -1.54 1 56.94 152 SER A CA 1
ATOM 1199 C C . SER A 1 152 ? 3.861 32.125 -0.476 1 56.94 152 SER A C 1
ATOM 1201 O O . SER A 1 152 ? 2.84 31.703 0.061 1 56.94 152 SER A O 1
ATOM 1203 N N . ILE A 1 153 ? 4.434 33.312 -0.199 1 58.09 153 ILE A N 1
ATOM 1204 C CA . ILE A 1 153 ? 3.816 34.156 0.822 1 58.09 153 ILE A CA 1
ATOM 1205 C C . ILE A 1 153 ? 2.484 34.719 0.31 1 58.09 153 ILE A C 1
ATOM 1207 O O . ILE A 1 153 ? 1.567 34.969 1.094 1 58.09 153 ILE A O 1
ATOM 1211 N N . LEU A 1 154 ? 2.42 34.875 -0.974 1 59.06 154 LEU A N 1
ATOM 1212 C CA . LEU A 1 154 ? 1.206 35.438 -1.555 1 59.06 154 LEU A CA 1
ATOM 1213 C C . LEU A 1 154 ? 0.231 34.344 -1.956 1 59.06 154 LEU A C 1
ATOM 1215 O O . LEU A 1 154 ? -0.91 34.625 -2.328 1 59.06 154 LEU A O 1
ATOM 1219 N N . LYS A 1 155 ? 0.703 33.125 -1.707 1 61.72 155 LYS A N 1
ATOM 1220 C CA . LYS A 1 155 ? -0.067 32.031 -2.25 1 61.72 155 LYS A CA 1
ATOM 1221 C C . LYS A 1 155 ? -1.265 31.703 -1.363 1 61.72 155 LYS A C 1
ATOM 1223 O O . LYS A 1 155 ? -2.252 31.125 -1.83 1 61.72 155 LYS A O 1
ATOM 1228 N N . PRO A 1 156 ? -1.146 32.125 -0.159 1 61.28 156 PRO A N 1
ATOM 1229 C CA . PRO A 1 156 ? -2.311 31.766 0.65 1 61.28 156 PRO A CA 1
ATOM 1230 C C . PRO A 1 156 ? -3.609 32.375 0.126 1 61.28 156 PRO A C 1
ATOM 1232 O O . PRO A 1 156 ? -4.676 31.766 0.251 1 61.28 156 PRO A O 1
ATOM 1235 N N . PHE A 1 157 ? -3.49 33.688 -0.407 1 63.62 157 PHE A N 1
ATOM 1236 C CA . PHE A 1 157 ? -4.672 34.344 -0.955 1 63.62 157 PHE A CA 1
ATOM 1237 C C . PHE A 1 157 ? -4.547 34.5 -2.463 1 63.62 157 PHE A C 1
ATOM 1239 O O . PHE A 1 157 ? -3.439 34.656 -2.986 1 63.62 157 PHE A O 1
ATOM 1246 N N . SER A 1 158 ? -5.668 34.219 -3.129 1 63.16 158 SER A N 1
ATOM 1247 C CA . SER A 1 158 ? -5.695 34.531 -4.555 1 63.16 158 SER A CA 1
ATOM 1248 C C . SER A 1 158 ? -5.422 36 -4.805 1 63.16 158 SER A C 1
ATOM 1250 O O . SER A 1 158 ? -5.52 36.844 -3.893 1 63.16 158 SER A O 1
ATOM 1252 N N . THR A 1 159 ? -4.965 36.375 -5.984 1 68.88 159 THR A N 1
ATOM 1253 C CA . THR A 1 159 ? -4.668 37.75 -6.344 1 68.88 159 THR A CA 1
ATOM 1254 C C . THR A 1 159 ? -5.902 38.625 -6.168 1 68.88 159 THR A C 1
ATOM 1256 O O . THR A 1 159 ? -5.793 39.781 -5.766 1 68.88 159 THR A O 1
ATOM 1259 N N . GLU A 1 160 ? -6.992 37.969 -6.379 1 64.94 160 GLU A N 1
ATOM 1260 C CA . GLU A 1 160 ? -8.234 38.719 -6.223 1 64.94 160 GLU A CA 1
ATOM 1261 C C . GLU A 1 160 ? -8.469 39.094 -4.766 1 64.94 160 GLU A C 1
ATOM 1263 O O . GLU A 1 160 ? -8.898 40.219 -4.465 1 64.94 160 GLU A O 1
ATOM 1268 N N . VAL A 1 161 ? -8.148 38.188 -3.914 1 69.56 161 VAL A N 1
ATOM 1269 C CA . VAL A 1 161 ? -8.367 38.438 -2.492 1 69.56 161 VAL A CA 1
ATOM 1270 C C . VAL A 1 161 ? -7.367 39.5 -1.997 1 69.56 161 VAL A C 1
ATOM 1272 O O . VAL A 1 161 ? -7.719 40.344 -1.192 1 69.56 161 VAL A O 1
ATOM 1275 N N . TRP A 1 162 ? -6.238 39.5 -2.549 1 72.19 162 TRP A N 1
ATOM 1276 C CA . TRP A 1 162 ? -5.246 40.5 -2.17 1 72.19 162 TRP A CA 1
ATOM 1277 C C . TRP A 1 162 ? -5.699 41.906 -2.586 1 72.19 162 TRP A C 1
ATOM 1279 O O . TRP A 1 162 ? -5.566 42.844 -1.819 1 72.19 162 TRP A O 1
ATOM 1289 N N . ILE A 1 163 ? -6.273 42.031 -3.736 1 71.12 163 ILE A N 1
ATOM 1290 C CA . ILE A 1 163 ? -6.734 43.312 -4.246 1 71.12 163 ILE A CA 1
ATOM 1291 C C . ILE A 1 163 ? -7.926 43.812 -3.426 1 71.12 163 ILE A C 1
ATOM 1293 O O . ILE A 1 163 ? -8 45 -3.07 1 71.12 163 ILE A O 1
ATOM 1297 N N . LEU A 1 164 ? -8.734 42.875 -3.166 1 72.25 164 LEU A N 1
ATOM 1298 C CA . LEU A 1 164 ? -9.898 43.25 -2.371 1 72.25 164 LEU A CA 1
ATOM 1299 C C . LEU A 1 164 ? -9.492 43.688 -0.971 1 72.25 164 LEU A C 1
ATOM 1301 O O . LEU A 1 164 ? -10.109 44.594 -0.393 1 72.25 164 LEU A O 1
ATOM 1305 N N . LEU A 1 165 ? -8.492 43.062 -0.454 1 75.44 165 LEU A N 1
ATOM 1306 C CA . LEU A 1 165 ? -8 43.469 0.863 1 75.44 165 LEU A CA 1
ATOM 1307 C C . LEU A 1 165 ? -7.438 44.875 0.838 1 75.44 165 LEU A C 1
ATOM 1309 O O . LEU A 1 165 ? -7.746 45.688 1.716 1 75.44 165 LEU A O 1
ATOM 1313 N N . VAL A 1 166 ? -6.727 45.25 -0.184 1 75.25 166 VAL A N 1
ATOM 1314 C CA . VAL A 1 166 ? -6.141 46.594 -0.31 1 75.25 166 VAL A CA 1
ATOM 1315 C C . VAL A 1 166 ? -7.238 47.594 -0.561 1 75.25 166 VAL A C 1
ATOM 1317 O O . VAL A 1 166 ? -7.246 48.688 0.047 1 75.25 166 VAL A O 1
ATOM 1320 N N . LEU A 1 167 ? -8.148 47.219 -1.373 1 72.75 167 LEU A N 1
ATOM 1321 C CA . LEU A 1 167 ? -9.25 48.125 -1.672 1 72.75 167 LEU A CA 1
ATOM 1322 C C . LEU A 1 167 ? -10.109 48.375 -0.433 1 72.75 167 LEU A C 1
ATOM 1324 O O . LEU A 1 167 ? -10.539 49.5 -0.182 1 72.75 167 LEU A O 1
ATOM 1328 N N . SER A 1 168 ? -10.352 47.281 0.261 1 75.5 168 SER A N 1
ATOM 1329 C CA . SER A 1 168 ? -11.133 47.438 1.483 1 75.5 168 SER A CA 1
ATOM 1330 C C . SER A 1 168 ? -10.414 48.312 2.494 1 75.5 168 SER A C 1
ATOM 1332 O O . SER A 1 168 ? -11.055 49.125 3.182 1 75.5 168 SER A O 1
ATOM 1334 N N . MET A 1 169 ? -9.18 48.219 2.619 1 74.44 169 MET A N 1
ATOM 1335 C CA . MET A 1 169 ? -8.414 49.062 3.535 1 74.44 169 MET A CA 1
ATOM 1336 C C . MET A 1 169 ? -8.492 50.531 3.117 1 74.44 169 MET A C 1
ATOM 1338 O O . MET A 1 169 ? -8.625 51.438 3.963 1 74.44 169 MET A O 1
ATOM 1342 N N . VAL A 1 170 ? -8.461 50.812 1.828 1 73.56 170 VAL A N 1
ATOM 1343 C CA . VAL A 1 170 ? -8.523 52.188 1.322 1 73.56 170 VAL A CA 1
ATOM 1344 C C . VAL A 1 170 ? -9.906 52.781 1.571 1 73.56 170 VAL A C 1
ATOM 1346 O O . VAL A 1 170 ? -10.031 53.906 2.043 1 73.56 170 VAL A O 1
ATOM 1349 N N . ILE A 1 171 ? -10.914 52 1.299 1 73.12 171 ILE A N 1
ATOM 1350 C CA . ILE A 1 171 ? -12.281 52.469 1.498 1 73.12 171 ILE A CA 1
ATOM 1351 C C . ILE A 1 171 ? -12.523 52.719 2.98 1 73.12 171 ILE A C 1
ATOM 1353 O O . ILE A 1 171 ? -13.086 53.75 3.344 1 73.12 171 ILE A O 1
ATOM 1357 N N . TYR A 1 172 ? -12.039 51.781 3.818 1 76.06 172 TYR A N 1
ATOM 1358 C CA . TYR A 1 172 ? -12.234 51.938 5.254 1 76.06 172 TYR A CA 1
ATOM 1359 C C . TYR A 1 172 ? -11.453 53.156 5.777 1 76.06 172 TYR A C 1
ATOM 1361 O O . TYR A 1 172 ? -11.914 53.844 6.676 1 76.06 172 TYR A O 1
ATOM 1369 N N . ALA A 1 173 ? -10.328 53.406 5.242 1 74 173 ALA A N 1
ATOM 1370 C CA . ALA A 1 173 ? -9.547 54.562 5.637 1 74 173 ALA A CA 1
ATOM 1371 C C . ALA A 1 173 ? -10.258 55.844 5.242 1 74 173 ALA A C 1
ATOM 1373 O O . ALA A 1 173 ? -10.281 56.812 6.016 1 74 173 ALA A O 1
ATOM 1374 N N . TYR A 1 174 ? -10.875 55.844 4.07 1 73.38 174 TYR A N 1
ATOM 1375 C CA . TYR A 1 174 ? -11.625 57.031 3.617 1 73.38 174 TYR A CA 1
ATOM 1376 C C . TYR A 1 174 ? -12.859 57.25 4.484 1 73.38 174 TYR A C 1
ATOM 1378 O O . TYR A 1 174 ? -13.172 58.406 4.832 1 73.38 174 TYR A O 1
ATOM 1386 N N . LEU A 1 175 ? -13.484 56.219 4.805 1 74 175 LEU A N 1
ATOM 1387 C CA . LEU A 1 175 ? -14.672 56.312 5.648 1 74 175 LEU A CA 1
ATOM 1388 C C . LEU A 1 175 ? -14.305 56.844 7.031 1 74 175 LEU A C 1
ATOM 1390 O O . LEU A 1 175 ? -15.031 57.656 7.598 1 74 175 LEU A O 1
ATOM 1394 N N . MET A 1 176 ? -13.227 56.406 7.555 1 71.75 176 MET A N 1
ATOM 1395 C CA . MET A 1 176 ? -12.781 56.875 8.859 1 71.75 176 MET A CA 1
ATOM 1396 C C . MET A 1 176 ? -12.375 58.344 8.805 1 71.75 176 MET A C 1
ATOM 1398 O O . MET A 1 176 ? -12.664 59.094 9.727 1 71.75 176 MET A O 1
ATOM 1402 N N . SER A 1 177 ? -11.703 58.688 7.715 1 71.56 177 SER A N 1
ATOM 1403 C CA . SER A 1 177 ? -11.312 60.094 7.551 1 71.56 177 SER A CA 1
ATOM 1404 C C . SER A 1 177 ? -12.523 61 7.387 1 71.56 177 SER A C 1
ATOM 1406 O O . SER A 1 177 ? -12.562 62.094 7.93 1 71.56 177 SER A O 1
ATOM 1408 N N . TRP A 1 178 ? -13.461 60.438 6.66 1 70.25 178 TRP A N 1
ATOM 1409 C CA . TRP A 1 178 ? -14.703 61.188 6.457 1 70.25 178 TRP A CA 1
ATOM 1410 C C . TRP A 1 178 ? -15.477 61.312 7.762 1 70.25 178 TRP A C 1
ATOM 1412 O O . TRP A 1 178 ? -16.016 62.375 8.07 1 70.25 178 TRP A O 1
ATOM 1422 N N . ALA A 1 179 ? -15.484 60.281 8.555 1 68.06 179 ALA A N 1
ATOM 1423 C CA . ALA A 1 179 ? -16.172 60.312 9.844 1 68.06 179 ALA A CA 1
ATOM 1424 C C . ALA A 1 179 ? -15.492 61.281 10.812 1 68.06 179 ALA A C 1
ATOM 1426 O O . ALA A 1 179 ? -16.156 61.969 11.578 1 68.06 179 ALA A O 1
ATOM 1427 N N . GLY A 1 180 ? -14.234 61.281 10.758 1 64.56 180 GLY A N 1
ATOM 1428 C CA . GLY A 1 180 ? -13.508 62.25 11.57 1 64.56 180 GLY A CA 1
ATOM 1429 C C . GLY A 1 180 ? -13.758 63.688 11.156 1 64.56 180 GLY A C 1
ATOM 1430 O O . GLY A 1 180 ? -13.93 64.562 12.008 1 64.56 180 GLY A O 1
ATOM 1431 N N . TYR A 1 181 ? -13.836 63.906 9.875 1 65.94 181 TYR A N 1
ATOM 1432 C CA . TYR A 1 181 ? -14.086 65.25 9.352 1 65.94 181 TYR A CA 1
ATOM 1433 C C . TYR A 1 181 ? -15.492 65.688 9.703 1 65.94 181 TYR A C 1
ATOM 1435 O O . TYR A 1 181 ? -15.688 66.875 10.125 1 65.94 181 TYR A O 1
ATOM 1443 N N . LEU A 1 182 ? -16.422 64.875 9.547 1 62.47 182 LEU A N 1
ATOM 1444 C CA . LEU A 1 182 ? -17.812 65.188 9.836 1 62.47 182 LEU A CA 1
ATOM 1445 C C . LEU A 1 182 ? -18 65.5 11.32 1 62.47 182 LEU A C 1
ATOM 1447 O O . LEU A 1 182 ? -18.75 66.375 11.695 1 62.47 182 LEU A O 1
ATOM 1451 N N . ARG A 1 183 ? -17.297 64.812 12.039 1 60.16 183 ARG A N 1
ATOM 1452 C CA . ARG A 1 183 ? -17.375 65 13.477 1 60.16 183 ARG A CA 1
ATOM 1453 C C . ARG A 1 183 ? -16.766 66.375 13.859 1 60.16 183 ARG A C 1
ATOM 1455 O O . ARG A 1 183 ? -17.312 67.062 14.695 1 60.16 183 ARG A O 1
ATOM 1462 N N . ALA A 1 184 ? -15.656 66.625 13.359 1 59.53 184 ALA A N 1
ATOM 1463 C CA . ALA A 1 184 ? -15.023 67.938 13.633 1 59.53 184 ALA A CA 1
ATOM 1464 C C . ALA A 1 184 ? -15.906 69.062 13.172 1 59.53 184 ALA A C 1
ATOM 1466 O O . ALA A 1 184 ? -15.992 70.062 13.836 1 59.53 184 ALA A O 1
ATOM 1467 N N . ARG A 1 185 ? -16.469 68.875 12.102 1 57.5 185 ARG A N 1
ATOM 1468 C CA . ARG A 1 185 ? -17.328 69.875 11.562 1 57.5 185 ARG A CA 1
ATOM 1469 C C . ARG A 1 185 ? -18.609 70.062 12.375 1 57.5 185 ARG A C 1
ATOM 1471 O O . ARG A 1 185 ? -19.062 71.125 12.641 1 57.5 185 ARG A O 1
ATOM 1478 N N . TRP A 1 186 ? -19.062 69 12.75 1 53.38 186 TRP A N 1
ATOM 1479 C CA . TRP A 1 186 ? -20.375 69.062 13.383 1 53.38 186 TRP A CA 1
ATOM 1480 C C . TRP A 1 186 ? -20.234 69.25 14.891 1 53.38 186 TRP A C 1
ATOM 1482 O O . TRP A 1 186 ? -21.047 69.938 15.516 1 53.38 186 TRP A O 1
ATOM 1492 N N . PHE A 1 187 ? -19.188 68.562 15.438 1 48.78 187 PHE A N 1
ATOM 1493 C CA . PHE A 1 187 ? -19.156 68.625 16.891 1 48.78 187 PHE A CA 1
ATOM 1494 C C . PHE A 1 187 ? -18.172 69.75 17.359 1 48.78 187 PHE A C 1
ATOM 1496 O O . PHE A 1 187 ? -18.172 70.125 18.531 1 48.78 187 PHE A O 1
ATOM 1503 N N . ASN A 1 188 ? -17.188 70.125 16.641 1 50.31 188 ASN A N 1
ATOM 1504 C CA . ASN A 1 188 ? -16.328 71.188 17.094 1 50.31 188 ASN A CA 1
ATOM 1505 C C . ASN A 1 188 ? -17.078 72.5 17.188 1 50.31 188 ASN A C 1
ATOM 1507 O O . ASN A 1 188 ? -16.547 73.5 17.672 1 50.31 188 ASN A O 1
ATOM 1511 N N . ARG A 1 189 ? -18.25 72.75 16.641 1 43.94 189 ARG A N 1
ATOM 1512 C CA . ARG A 1 189 ? -18.797 74.062 16.797 1 43.94 189 ARG A CA 1
ATOM 1513 C C . ARG A 1 189 ? -19.016 74.375 18.281 1 43.94 189 ARG A C 1
ATOM 1515 O O . ARG A 1 189 ? -18.984 75.562 18.672 1 43.94 189 ARG A O 1
ATOM 1522 N N . SER A 1 190 ? -19.531 73.438 19.047 1 38.12 190 SER A N 1
ATOM 1523 C CA . SER A 1 190 ? -20.047 74 20.297 1 38.12 190 SER A CA 1
ATOM 1524 C C . SER A 1 190 ? -18.906 74.375 21.25 1 38.12 190 SER A C 1
ATOM 1526 O O . SER A 1 190 ? -19.141 74.875 22.328 1 38.12 190 SER A O 1
ATOM 1528 N N . TYR A 1 191 ? -17.688 73.812 21.125 1 37.09 191 TYR A N 1
ATOM 1529 C CA . TYR A 1 191 ? -16.797 74.062 22.234 1 37.09 191 TYR A CA 1
ATOM 1530 C C . TYR A 1 191 ? -16.109 75.438 22.062 1 37.09 191 TYR A C 1
ATOM 1532 O O . TYR A 1 191 ? -14.992 75.625 22.547 1 37.09 191 TYR A O 1
ATOM 1540 N N . HIS A 1 192 ? -16.516 76.25 21.141 1 35.56 192 HIS A N 1
ATOM 1541 C CA . HIS A 1 192 ? -15.844 77.562 21.141 1 35.56 192 HIS A CA 1
ATOM 1542 C C . HIS A 1 192 ? -16.016 78.25 22.484 1 35.56 192 HIS A C 1
ATOM 1544 O O . HIS A 1 192 ? -15.461 79.375 22.688 1 35.56 192 HIS A O 1
ATOM 1550 N N . GLY A 1 193 ? -17.188 78.188 23.219 1 34.34 193 GLY A N 1
ATOM 1551 C CA . GLY A 1 193 ? -17.391 79.25 24.156 1 34.34 193 GLY A CA 1
ATOM 1552 C C . GLY A 1 193 ? -16.391 79.25 25.297 1 34.34 193 GLY A C 1
ATOM 1553 O O . GLY A 1 193 ? -15.945 80.312 25.719 1 34.34 193 GLY A O 1
ATOM 1554 N N . THR A 1 194 ? -16.531 78.438 26.438 1 32.59 194 THR A N 1
ATOM 1555 C CA . THR A 1 194 ? -16.031 78.938 27.703 1 32.59 194 THR A CA 1
ATOM 1556 C C . THR A 1 194 ? -14.5 78.938 27.719 1 32.59 194 THR A C 1
ATOM 1558 O O . THR A 1 194 ? -13.859 78.062 27.172 1 32.59 194 THR A O 1
ATOM 1561 N N . THR A 1 195 ? -13.789 80.125 28.172 1 32.59 195 THR A N 1
ATOM 1562 C CA . THR A 1 195 ? -12.469 80.75 28.391 1 32.59 195 THR A CA 1
ATOM 1563 C C . THR A 1 195 ? -11.492 79.688 28.922 1 32.59 195 THR A C 1
ATOM 1565 O O . THR A 1 195 ? -10.359 79.562 28.438 1 32.59 195 THR A O 1
ATOM 1568 N N . ASP A 1 196 ? -11.32 79.625 30.422 1 31.94 196 ASP A N 1
ATOM 1569 C CA . ASP A 1 196 ? -10.148 79.625 31.297 1 31.94 196 ASP A CA 1
ATOM 1570 C C . ASP A 1 196 ? -9.469 78.25 31.297 1 31.94 196 ASP A C 1
ATOM 1572 O O . ASP A 1 196 ? -8.25 78.188 31.438 1 31.94 196 ASP A O 1
ATOM 1576 N N . ASN A 1 197 ? -10.094 77.188 32 1 32.34 197 ASN A N 1
ATOM 1577 C CA . ASN A 1 197 ? -9.281 76.188 32.688 1 32.34 197 ASN A CA 1
ATOM 1578 C C . ASN A 1 197 ? -8.492 75.312 31.719 1 32.34 197 ASN A C 1
ATOM 1580 O O . ASN A 1 197 ? -9 74.938 30.656 1 32.34 197 ASN A O 1
ATOM 1584 N N . LEU A 1 198 ? -7.043 75.375 31.766 1 32.44 198 LEU A N 1
ATOM 1585 C CA . LEU A 1 198 ? -5.84 74.75 31.234 1 32.44 198 LEU A CA 1
ATOM 1586 C C . LEU A 1 198 ? -6.078 73.25 30.953 1 32.44 198 LEU A C 1
ATOM 1588 O O . LEU A 1 198 ? -5.402 72.688 30.125 1 32.44 198 LEU A O 1
ATOM 1592 N N . GLU A 1 199 ? -6.801 72.688 31.984 1 32.25 199 GLU A N 1
ATOM 1593 C CA . GLU A 1 199 ? -6.852 71.25 31.969 1 32.25 199 GLU A CA 1
ATOM 1594 C C . GLU A 1 199 ? -7.406 70.75 30.641 1 32.25 199 GLU A C 1
ATOM 1596 O O . GLU A 1 199 ? -7.059 69.625 30.219 1 32.25 199 GLU A O 1
ATOM 1601 N N . SER A 1 200 ? -8.422 71.375 30.141 1 35.12 200 SER A N 1
ATOM 1602 C CA . SER A 1 200 ? -9.117 70.875 28.969 1 35.12 200 SER A CA 1
ATOM 1603 C C . SER A 1 200 ? -8.227 70.938 27.734 1 35.12 200 SER A C 1
ATOM 1605 O O . SER A 1 200 ? -8.664 70.625 26.625 1 35.12 200 SER A O 1
ATOM 1607 N N . SER A 1 201 ? -7.191 71.75 27.719 1 35.06 201 SER A N 1
ATOM 1608 C CA . SER A 1 201 ? -6.266 71.875 26.594 1 35.06 201 SER A CA 1
ATOM 1609 C C . SER A 1 201 ? -5.672 70.5 26.203 1 35.06 201 SER A C 1
ATOM 1611 O O . SER A 1 201 ? -5.016 70.375 25.172 1 35.06 201 SER A O 1
ATOM 1613 N N . ARG A 1 202 ? -5.418 69.812 27.25 1 34.44 202 ARG A N 1
ATOM 1614 C CA . ARG A 1 202 ? -4.785 68.5 26.891 1 34.44 202 ARG A CA 1
ATOM 1615 C C . ARG A 1 202 ? -5.703 67.688 26.031 1 34.44 202 ARG A C 1
ATOM 1617 O O . ARG A 1 202 ? -5.398 66.5 25.75 1 34.44 202 ARG A O 1
ATOM 1624 N N . GLU A 1 203 ? -6.969 67.938 26.141 1 34.22 203 GLU A N 1
ATOM 1625 C CA . GLU A 1 203 ? -7.566 67.188 25.016 1 34.22 203 GLU A CA 1
ATOM 1626 C C . GLU A 1 203 ? -6.832 67.5 23.719 1 34.22 203 GLU A C 1
ATOM 1628 O O . GLU A 1 203 ? -6.988 68.562 23.141 1 34.22 203 GLU A O 1
ATOM 1633 N N . ILE A 1 204 ? -5.516 67.375 23.625 1 35.03 204 ILE A N 1
ATOM 1634 C CA . ILE A 1 204 ? -4.758 67.25 22.391 1 35.03 204 ILE A CA 1
ATOM 1635 C C . ILE A 1 204 ? -5.703 66.875 21.25 1 35.03 204 ILE A C 1
ATOM 1637 O O . ILE A 1 204 ? -6.297 65.812 21.234 1 35.03 204 ILE A O 1
ATOM 1641 N N . ALA A 1 205 ? -6.477 67.812 20.781 1 35.56 205 ALA A N 1
ATOM 1642 C CA . ALA A 1 205 ? -7.156 67.75 19.5 1 35.56 205 ALA A CA 1
ATOM 1643 C C . ALA A 1 205 ? -6.453 66.812 18.531 1 35.56 205 ALA A C 1
ATOM 1645 O O . ALA A 1 205 ? -5.383 67.125 18.016 1 35.56 205 ALA A O 1
ATOM 1646 N N . ARG A 1 206 ? -6.406 65.625 18.797 1 39.22 206 ARG A N 1
ATOM 1647 C CA . ARG A 1 206 ? -5.969 64.75 17.719 1 39.22 206 ARG A CA 1
ATOM 1648 C C . ARG A 1 206 ? -6.508 65.25 16.375 1 39.22 206 ARG A C 1
ATOM 1650 O O . ARG A 1 206 ? -7.719 65.375 16.188 1 39.22 206 ARG A O 1
ATOM 1657 N N . GLN A 1 207 ? -5.902 66.312 15.719 1 41.59 207 GLN A N 1
ATOM 1658 C CA . GLN A 1 207 ? -6.125 66.688 14.328 1 41.59 207 GLN A CA 1
ATOM 1659 C C . GLN A 1 207 ? -6.703 65.562 13.523 1 41.59 207 GLN A C 1
ATOM 1661 O O . GLN A 1 207 ? -6.488 64.375 13.867 1 41.59 207 GLN A O 1
ATOM 1666 N N . PRO A 1 208 ? -7.875 65.812 12.789 1 43.88 208 PRO A N 1
ATOM 1667 C CA . PRO A 1 208 ? -8.398 64.75 11.898 1 43.88 208 PRO A CA 1
ATOM 1668 C C . PRO A 1 208 ? -7.305 63.875 11.32 1 43.88 208 PRO A C 1
ATOM 1670 O O . PRO A 1 208 ? -6.266 64.375 10.883 1 43.88 208 PRO A O 1
ATOM 1673 N N . GLY A 1 209 ? -7.031 62.781 11.891 1 49.03 209 GLY A N 1
ATOM 1674 C CA . GLY A 1 209 ? -6.047 61.781 11.5 1 49.03 209 GLY A CA 1
ATOM 1675 C C . GLY A 1 209 ? -5.84 61.719 10 1 49.03 209 GLY A C 1
ATOM 1676 O O . GLY A 1 209 ? -6.777 61.938 9.227 1 49.03 209 GLY A O 1
ATOM 1677 N N . LYS A 1 210 ? -4.691 62.219 9.469 1 58.12 210 LYS A N 1
ATOM 1678 C CA . LYS A 1 210 ? -4.27 62.062 8.078 1 58.12 210 LYS A CA 1
ATOM 1679 C C . LYS A 1 210 ? -4.551 60.625 7.578 1 58.12 210 LYS A C 1
ATOM 1681 O O . LYS A 1 210 ? -4.586 59.688 8.359 1 58.12 210 LYS A O 1
ATOM 1686 N N . PHE A 1 211 ? -5.211 60.719 6.312 1 61.62 211 PHE A N 1
ATOM 1687 C CA . PHE A 1 211 ? -5.465 59.469 5.59 1 61.62 211 PHE A CA 1
ATOM 1688 C C . PHE A 1 211 ? -4.359 58.469 5.855 1 61.62 211 PHE A C 1
ATOM 1690 O O . PHE A 1 211 ? -4.633 57.281 6.047 1 61.62 211 PHE A O 1
ATOM 1697 N N . ALA A 1 212 ? -3.258 58.969 6.051 1 59.62 212 ALA A N 1
ATOM 1698 C CA . ALA A 1 212 ? -2.115 58.094 6.25 1 59.62 212 ALA A CA 1
ATOM 1699 C C . ALA A 1 212 ? -2.146 57.469 7.641 1 59.62 212 ALA A C 1
ATOM 1701 O O . ALA A 1 212 ? -1.784 56.281 7.805 1 59.62 212 ALA A O 1
ATOM 1702 N N . ASP A 1 213 ? -2.707 58.219 8.555 1 61.19 213 ASP A N 1
ATOM 1703 C CA . ASP A 1 213 ? -2.768 57.688 9.914 1 61.19 213 ASP A CA 1
ATOM 1704 C C . ASP A 1 213 ? -3.846 56.625 10.039 1 61.19 213 ASP A C 1
ATOM 1706 O O . ASP A 1 213 ? -3.67 55.625 10.766 1 61.19 213 ASP A O 1
ATOM 1710 N N . ASP A 1 214 ? -4.848 56.844 9.266 1 66.25 214 ASP A N 1
ATOM 1711 C CA . ASP A 1 214 ? -5.93 55.875 9.289 1 66.25 214 ASP A CA 1
ATOM 1712 C C . ASP A 1 214 ? -5.5 54.562 8.625 1 66.25 214 ASP A C 1
ATOM 1714 O O . ASP A 1 214 ? -5.824 53.469 9.109 1 66.25 214 ASP A O 1
ATOM 1718 N N . ILE A 1 215 ? -4.734 54.688 7.566 1 63.72 215 ILE A N 1
ATOM 1719 C CA . ILE A 1 215 ? -4.242 53.469 6.891 1 63.72 215 ILE A CA 1
ATOM 1720 C C . ILE A 1 215 ? -3.277 52.719 7.809 1 63.72 215 ILE A C 1
ATOM 1722 O O . ILE A 1 215 ? -3.305 51.5 7.875 1 63.72 215 ILE A O 1
ATOM 1726 N N . MET A 1 216 ? -2.516 53.5 8.5 1 62.22 216 MET A N 1
ATOM 1727 C CA . MET A 1 216 ? -1.55 52.875 9.398 1 62.22 216 MET A CA 1
ATOM 1728 C C . MET A 1 216 ? -2.258 52.156 10.539 1 62.22 216 MET A C 1
ATOM 1730 O O . MET A 1 216 ? -1.82 51.094 10.977 1 62.22 216 MET A O 1
ATOM 1734 N N . PHE A 1 217 ? -3.289 52.781 10.914 1 65.94 217 PHE A N 1
ATOM 1735 C CA . PHE A 1 217 ? -4.07 52.125 11.969 1 65.94 217 PHE A CA 1
ATOM 1736 C C . PHE A 1 217 ? -4.68 50.844 11.484 1 65.94 217 PHE A C 1
ATOM 1738 O O . PHE A 1 217 ? -4.617 49.812 12.18 1 65.94 217 PHE A O 1
ATOM 1745 N N . LEU A 1 218 ? -5.207 50.875 10.266 1 66.5 218 LEU A N 1
ATOM 1746 C CA . LEU A 1 218 ? -5.844 49.688 9.711 1 66.5 218 LEU A CA 1
ATOM 1747 C C . LEU A 1 218 ? -4.824 48.594 9.484 1 66.5 218 LEU A C 1
ATOM 1749 O O . LEU A 1 218 ? -5.105 47.406 9.742 1 66.5 218 LEU A O 1
ATOM 1753 N N . LEU A 1 219 ? -3.662 48.938 9.125 1 64.88 219 LEU A N 1
ATOM 1754 C CA . LEU A 1 219 ? -2.602 47.969 8.898 1 64.88 219 LEU A CA 1
ATOM 1755 C C . LEU A 1 219 ? -2.107 47.406 10.219 1 64.88 219 LEU A C 1
ATOM 1757 O O . LEU A 1 219 ? -1.801 46.188 10.305 1 64.88 219 LEU A O 1
ATOM 1761 N N . SER A 1 220 ? -2.082 48.219 11.227 1 64 220 SER A N 1
ATOM 1762 C CA . SER A 1 220 ? -1.628 47.75 12.531 1 64 220 SER A CA 1
ATOM 1763 C C . SER A 1 220 ? -2.6 46.75 13.133 1 64 220 SER A C 1
ATOM 1765 O O . SER A 1 220 ? -2.18 45.781 13.789 1 64 220 SER A O 1
ATOM 1767 N N . VAL A 1 221 ? -3.777 47 12.805 1 65.56 221 VAL A N 1
ATOM 1768 C CA . VAL A 1 221 ? -4.801 46.094 13.32 1 65.56 221 VAL A CA 1
ATOM 1769 C C . VAL A 1 221 ? -4.719 44.75 12.586 1 65.56 221 VAL A C 1
ATOM 1771 O O . VAL A 1 221 ? -4.965 43.688 13.18 1 65.56 221 VAL A O 1
ATOM 1774 N N . LEU A 1 222 ? -4.422 44.875 11.359 1 64.56 222 LEU A N 1
ATOM 1775 C CA . LEU A 1 222 ? -4.316 43.625 10.578 1 64.56 222 LEU A CA 1
ATOM 1776 C C . LEU A 1 222 ? -3.154 42.781 11.07 1 64.56 222 LEU A C 1
ATOM 1778 O O . LEU A 1 222 ? -3.244 41.562 11.078 1 64.56 222 LEU A O 1
ATOM 1782 N N . VAL A 1 223 ? -2.164 43.406 11.406 1 61.47 223 VAL A N 1
ATOM 1783 C CA . VAL A 1 223 ? -0.975 42.688 11.844 1 61.47 223 VAL A CA 1
ATOM 1784 C C . VAL A 1 223 ? -1.163 42.219 13.273 1 61.47 223 VAL A C 1
ATOM 1786 O O . VAL A 1 223 ? -0.796 41.062 13.602 1 61.47 223 VAL A O 1
ATOM 1789 N N . ASN A 1 224 ? -1.628 43.094 14.18 1 57.56 224 ASN A N 1
ATOM 1790 C CA . ASN A 1 224 ? -1.874 42.719 15.578 1 57.56 224 ASN A CA 1
ATOM 1791 C C . ASN A 1 224 ? -3.213 43.281 16.062 1 57.56 224 ASN A C 1
ATOM 1793 O O . ASN A 1 224 ? -3.297 44.438 16.5 1 57.56 224 ASN A O 1
ATOM 1797 N N . PRO A 1 225 ? -4.344 42.531 15.844 1 52.94 225 PRO A N 1
ATOM 1798 C CA . PRO A 1 225 ? -5.68 43.031 16.172 1 52.94 225 PRO A CA 1
ATOM 1799 C C . PRO A 1 225 ? -5.816 43.438 17.641 1 52.94 225 PRO A C 1
ATOM 1801 O O . PRO A 1 225 ? -6.812 44.031 18.031 1 52.94 225 PRO A O 1
ATOM 1804 N N . GLY A 1 226 ? -5.031 43.156 18.516 1 47.12 226 GLY A N 1
ATOM 1805 C CA . GLY A 1 226 ? -5.297 43.406 19.922 1 47.12 226 GLY A CA 1
ATOM 1806 C C . GLY A 1 226 ? -5.461 44.875 20.234 1 47.12 226 GLY A C 1
ATOM 1807 O O . GLY A 1 226 ? -6.559 45.438 20.141 1 47.12 226 GLY A O 1
ATOM 1808 N N . ASN A 1 227 ? -4.551 45.656 21.031 1 48.69 227 ASN A N 1
ATOM 1809 C CA . ASN A 1 227 ? -4.719 46.906 21.75 1 48.69 227 ASN A CA 1
ATOM 1810 C C . ASN A 1 227 ? -4.406 48.125 20.859 1 48.69 227 ASN A C 1
ATOM 1812 O O . ASN A 1 227 ? -3.254 48.344 20.5 1 48.69 227 ASN A O 1
ATOM 1816 N N . HIS A 1 228 ? -5.281 48.625 19.953 1 50.31 228 HIS A N 1
ATOM 1817 C CA . HIS A 1 228 ? -4.883 49.812 19.234 1 50.31 228 HIS A CA 1
ATOM 1818 C C . HIS A 1 228 ? -5.695 51.031 19.719 1 50.31 228 HIS A C 1
ATOM 1820 O O . HIS A 1 228 ? -6.848 50.875 20.125 1 50.31 228 HIS A O 1
ATOM 1826 N N . ILE A 1 229 ? -5.031 52.031 20.25 1 48.16 229 ILE A N 1
ATOM 1827 C CA . ILE A 1 229 ? -5.684 53.281 20.547 1 48.16 229 ILE A CA 1
ATOM 1828 C C . ILE A 1 229 ? -6.191 53.906 19.25 1 48.16 229 ILE A C 1
ATOM 1830 O O . ILE A 1 229 ? -5.402 54.25 18.359 1 48.16 229 ILE A O 1
ATOM 1834 N N . PRO A 1 230 ? -7.496 53.75 19.078 1 50.44 230 PRO A N 1
ATOM 1835 C CA . PRO A 1 230 ? -8.016 54.344 17.844 1 50.44 230 PRO A CA 1
ATOM 1836 C C . PRO A 1 230 ? -7.77 55.844 17.75 1 50.44 230 PRO A C 1
ATOM 1838 O O . PRO A 1 230 ? -7.777 56.531 18.781 1 50.44 230 PRO A O 1
ATOM 1841 N N . PRO A 1 231 ? -7.188 56.312 16.672 1 49.84 231 PRO A N 1
ATOM 1842 C CA . PRO A 1 231 ? -6.906 57.75 16.547 1 49.84 231 PRO A CA 1
ATOM 1843 C C . PRO A 1 231 ? -8.141 58.625 16.766 1 49.84 231 PRO A C 1
ATOM 1845 O O . PRO A 1 231 ? -8.023 59.812 17.078 1 49.84 231 PRO A O 1
ATOM 1848 N N . GLY A 1 232 ? -9.336 58.125 16.562 1 52.59 232 GLY A N 1
ATOM 1849 C CA . GLY A 1 232 ? -10.484 59 16.594 1 52.59 232 GLY A CA 1
ATOM 1850 C C . GLY A 1 232 ? -11.398 58.75 17.781 1 52.59 232 GLY A C 1
ATOM 1851 O O . GLY A 1 232 ? -11.25 57.719 18.484 1 52.59 232 GLY A O 1
ATOM 1852 N N . PHE A 1 233 ? -11.945 59.844 18.219 1 50.59 233 PHE A N 1
ATOM 1853 C CA . PHE A 1 233 ? -12.867 59.844 19.344 1 50.59 233 PHE A CA 1
ATOM 1854 C C . PHE A 1 233 ? -14.312 59.844 18.875 1 50.59 233 PHE A C 1
ATOM 1856 O O . PHE A 1 233 ? -14.609 60.312 17.766 1 50.59 233 PHE A O 1
ATOM 1863 N N . GLY A 1 234 ? -15.234 58.875 19.188 1 52.94 234 GLY A N 1
ATOM 1864 C CA . GLY A 1 234 ? -16.672 58.781 18.969 1 52.94 234 GLY A CA 1
ATOM 1865 C C . GLY A 1 234 ? -17.188 57.375 18.906 1 52.94 234 GLY A C 1
ATOM 1866 O O . GLY A 1 234 ? -16.422 56.438 18.703 1 52.94 234 GLY A O 1
ATOM 1867 N N . GLU A 1 235 ? -18.344 57.312 19.281 1 50.88 235 GLU A N 1
ATOM 1868 C CA . GLU A 1 235 ? -18.969 56 19.312 1 50.88 235 GLU A CA 1
ATOM 1869 C C . GLU A 1 235 ? -19.016 55.344 17.922 1 50.88 235 GLU A C 1
ATOM 1871 O O . GLU A 1 235 ? -18.797 54.156 17.781 1 50.88 235 GLU A O 1
ATOM 1876 N N . ALA A 1 236 ? -19.328 56.25 16.938 1 55.97 236 ALA A N 1
ATOM 1877 C CA . ALA A 1 236 ? -19.422 55.688 15.594 1 55.97 236 ALA A CA 1
ATOM 1878 C C . ALA A 1 236 ? -18.062 55.219 15.102 1 55.97 236 ALA A C 1
ATOM 1880 O O . ALA A 1 236 ? -17.953 54.188 14.453 1 55.97 236 ALA A O 1
ATOM 1881 N N . PHE A 1 237 ? -17.094 55.875 15.484 1 59.5 237 PHE A N 1
ATOM 1882 C CA . PHE A 1 237 ? -15.734 55.531 15.094 1 59.5 237 PHE A CA 1
ATOM 1883 C C . PHE A 1 237 ? -15.297 54.219 15.773 1 59.5 237 PHE A C 1
ATOM 1885 O O . PHE A 1 237 ? -14.656 53.375 15.148 1 59.5 237 PHE A O 1
ATOM 1892 N N . ARG A 1 238 ? -15.836 54.062 16.891 1 57.72 238 ARG A N 1
ATOM 1893 C CA . ARG A 1 238 ? -15.469 52.875 17.641 1 57.72 238 ARG A CA 1
ATOM 1894 C C . ARG A 1 238 ? -16.109 51.625 17.047 1 57.72 238 ARG A C 1
ATOM 1896 O O . ARG A 1 238 ? -15.508 50.562 17.031 1 57.72 238 ARG A O 1
ATOM 1903 N N . ILE A 1 239 ? -17.219 51.906 16.531 1 61.38 239 ILE A N 1
ATOM 1904 C CA . ILE A 1 239 ? -17.891 50.75 15.914 1 61.38 239 ILE A CA 1
ATOM 1905 C C . ILE A 1 239 ? -17.188 50.375 14.609 1 61.38 239 ILE A C 1
ATOM 1907 O O . ILE A 1 239 ? -17 49.188 14.312 1 61.38 239 ILE A O 1
ATOM 1911 N N . LEU A 1 240 ? -16.812 51.375 13.875 1 66 240 LEU A N 1
ATOM 1912 C CA . LEU A 1 240 ? -16.109 51.125 12.625 1 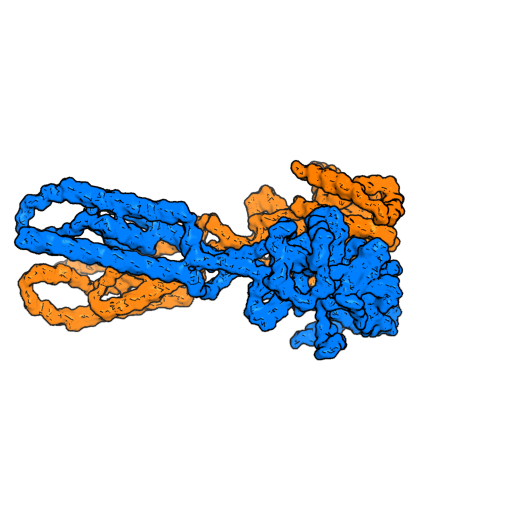66 240 LEU A CA 1
ATOM 1913 C C . LEU A 1 240 ? -14.789 50.406 12.891 1 66 240 LEU A C 1
ATOM 1915 O O . LEU A 1 240 ? -14.422 49.469 12.156 1 66 240 LEU A O 1
ATOM 1919 N N . VAL A 1 241 ? -14.203 50.75 13.93 1 65.75 241 VAL A N 1
ATOM 1920 C CA . VAL A 1 241 ? -12.922 50.156 14.266 1 65.75 241 VAL A CA 1
ATOM 1921 C C . VAL A 1 241 ? -13.133 48.719 14.758 1 65.75 241 VAL A C 1
ATOM 1923 O O . VAL A 1 241 ? -12.359 47.812 14.422 1 65.75 241 VAL A O 1
ATOM 1926 N N . ALA A 1 242 ? -14.227 48.562 15.43 1 61.19 242 ALA A N 1
ATOM 1927 C CA . ALA A 1 242 ? -14.523 47.25 15.938 1 61.19 242 ALA A CA 1
ATOM 1928 C C . ALA A 1 242 ? -14.789 46.25 14.797 1 61.19 242 ALA A C 1
ATOM 1930 O O . ALA A 1 242 ? -14.328 45.125 14.828 1 61.19 242 ALA A O 1
ATOM 1931 N N . VAL A 1 243 ? -15.453 46.719 13.82 1 65.81 243 VAL A N 1
ATOM 1932 C CA . VAL A 1 243 ? -15.758 45.844 12.68 1 65.81 243 VAL A CA 1
ATOM 1933 C C . VAL A 1 243 ? -14.477 45.531 11.914 1 65.81 243 VAL A C 1
ATOM 1935 O O . VAL A 1 243 ? -14.273 44.375 11.5 1 65.81 243 VAL A O 1
ATOM 1938 N N . TRP A 1 244 ? -13.648 46.5 11.781 1 71.94 244 TRP A N 1
ATOM 1939 C CA . TRP A 1 244 ? -12.383 46.25 11.102 1 71.94 244 TRP A CA 1
ATOM 1940 C C . TRP A 1 244 ? -11.516 45.281 11.898 1 71.94 244 TRP A C 1
ATOM 1942 O O . TRP A 1 244 ? -10.867 44.375 11.32 1 71.94 244 TRP A O 1
ATOM 1952 N N . CYS A 1 245 ? -11.578 45.406 13.164 1 63.88 245 CYS A N 1
ATOM 1953 C CA . CYS A 1 245 ? -10.789 44.5 14 1 63.88 245 CYS A CA 1
ATOM 1954 C C . CYS A 1 245 ? -11.266 43.062 13.859 1 63.88 245 CYS A C 1
ATOM 1956 O O . CYS A 1 245 ? -10.445 42.156 13.781 1 63.88 245 CYS A O 1
ATOM 1958 N N . LEU A 1 246 ? -12.492 42.938 13.727 1 62.16 246 LEU A N 1
ATOM 1959 C CA . LEU A 1 246 ? -13.039 41.594 13.562 1 62.16 246 LEU A CA 1
ATOM 1960 C C . LEU A 1 246 ? -12.625 41 12.227 1 62.16 246 LEU A C 1
ATOM 1962 O O . LEU A 1 246 ? -12.234 39.812 12.164 1 62.16 246 LEU A O 1
ATOM 1966 N N . ILE A 1 247 ? -12.703 41.781 11.211 1 66.62 247 ILE A N 1
ATOM 1967 C CA . ILE A 1 247 ? -12.344 41.312 9.883 1 66.62 247 ILE A CA 1
ATOM 1968 C C . ILE A 1 247 ? -10.836 41.062 9.812 1 66.62 247 ILE A C 1
ATOM 1970 O O . ILE A 1 247 ? -10.398 40.062 9.203 1 66.62 247 ILE A O 1
ATOM 1974 N N . ALA A 1 248 ? -10.109 41.875 10.508 1 68.06 248 ALA A N 1
ATOM 1975 C CA . ALA A 1 248 ? -8.656 41.75 10.516 1 68.06 248 ALA A CA 1
ATOM 1976 C C . ALA A 1 248 ? -8.227 40.438 11.203 1 68.06 248 ALA A C 1
ATOM 1978 O O . ALA A 1 248 ? -7.301 39.781 10.758 1 68.06 248 ALA A O 1
ATOM 1979 N N . VAL A 1 249 ? -8.938 40.156 12.219 1 64.31 249 VAL A N 1
ATOM 1980 C CA . VAL A 1 249 ? -8.625 38.906 12.922 1 64.31 249 VAL A CA 1
ATOM 1981 C C . VAL A 1 249 ? -8.891 37.719 12.016 1 64.31 249 VAL A C 1
ATOM 1983 O O . VAL A 1 249 ? -8.102 36.75 11.984 1 64.31 249 VAL A O 1
ATOM 1986 N N . VAL A 1 250 ? -9.906 37.812 11.297 1 64 250 VAL A N 1
ATOM 1987 C CA . VAL A 1 250 ? -10.281 36.719 10.406 1 64 250 VAL A CA 1
ATOM 1988 C C . VAL A 1 250 ? -9.258 36.625 9.273 1 64 250 VAL A C 1
ATOM 1990 O O . VAL A 1 250 ? -8.812 35.531 8.938 1 64 250 VAL A O 1
ATOM 1993 N N . ILE A 1 251 ? -8.93 37.75 8.727 1 66.56 251 ILE A N 1
ATOM 1994 C CA . ILE A 1 251 ? -7.996 37.75 7.609 1 66.56 251 ILE A CA 1
ATOM 1995 C C . ILE A 1 251 ? -6.621 37.281 8.078 1 66.56 251 ILE A C 1
ATOM 1997 O O . ILE A 1 251 ? -5.977 36.469 7.418 1 66.56 251 ILE A O 1
ATOM 2001 N N . SER A 1 252 ? -6.246 37.719 9.219 1 70.19 252 SER A N 1
ATOM 2002 C CA . SER A 1 252 ? -4.93 37.375 9.742 1 70.19 252 SER A CA 1
ATOM 2003 C C . SER A 1 252 ? -4.848 35.875 10.094 1 70.19 252 SER A C 1
ATOM 2005 O O . SER A 1 252 ? -3.852 35.219 9.797 1 70.19 252 SER A O 1
ATOM 2007 N N . ASN A 1 253 ? -5.879 35.469 10.609 1 63.94 253 ASN A N 1
ATOM 2008 C CA . ASN A 1 253 ? -5.887 34.031 10.961 1 63.94 253 ASN A CA 1
ATOM 2009 C C . ASN A 1 253 ? -5.969 33.156 9.727 1 63.94 253 ASN A C 1
ATOM 2011 O O . ASN A 1 253 ? -5.344 32.094 9.672 1 63.94 253 ASN A O 1
ATOM 2015 N N . SER A 1 254 ? -6.73 33.562 8.836 1 63.25 254 SER A N 1
ATOM 2016 C CA . SER A 1 254 ? -6.82 32.812 7.594 1 63.25 254 SER A CA 1
ATOM 2017 C C . SER A 1 254 ? -5.48 32.781 6.867 1 63.25 254 SER A C 1
ATOM 2019 O O . SER A 1 254 ? -5.078 31.734 6.348 1 63.25 254 SER A O 1
ATOM 2021 N N . TYR A 1 255 ? -4.91 33.906 6.875 1 67.19 255 TYR A N 1
ATOM 2022 C CA . TYR A 1 255 ? -3.596 33.969 6.246 1 67.19 255 TYR A CA 1
ATOM 2023 C C . TYR A 1 255 ? -2.598 33.094 6.98 1 67.19 255 TYR A C 1
ATOM 2025 O O . TYR A 1 255 ? -1.842 32.344 6.352 1 67.19 255 TYR A O 1
ATOM 2033 N N . ASN A 1 256 ? -2.619 33.094 8.266 1 69.38 256 ASN A N 1
ATOM 2034 C CA . ASN A 1 256 ? -1.688 32.344 9.078 1 69.38 256 ASN A CA 1
ATOM 2035 C C . ASN A 1 256 ? -1.904 30.828 8.914 1 69.38 256 ASN A C 1
ATOM 2037 O O . ASN A 1 256 ? -0.943 30.062 8.812 1 69.38 256 ASN A O 1
ATOM 2041 N N . THR A 1 257 ? -3.039 30.562 8.867 1 63.28 257 THR A N 1
ATOM 2042 C CA . THR A 1 257 ? -3.354 29.141 8.719 1 63.28 257 THR A CA 1
ATOM 2043 C C . THR A 1 257 ? -2.938 28.641 7.34 1 63.28 257 THR A C 1
ATOM 2045 O O . THR A 1 257 ? -2.361 27.562 7.215 1 63.28 257 THR A O 1
ATOM 2048 N N . SER A 1 258 ? -3.297 29.406 6.359 1 62.09 258 SER A N 1
ATOM 2049 C CA . SER A 1 258 ? -2.988 29.016 4.988 1 62.09 258 SER A CA 1
ATOM 2050 C C . SER A 1 258 ? -1.483 28.953 4.754 1 62.09 258 SER A C 1
ATOM 2052 O O . SER A 1 258 ? -0.985 28.047 4.094 1 62.09 258 SER A O 1
ATOM 2054 N N . ILE A 1 259 ? -0.87 29.938 5.305 1 64.5 259 ILE A N 1
ATOM 2055 C CA . ILE A 1 259 ? 0.574 29.969 5.102 1 64.5 259 ILE A CA 1
ATOM 2056 C C . ILE A 1 259 ? 1.226 28.797 5.832 1 64.5 259 ILE A C 1
ATOM 2058 O O . ILE A 1 259 ? 2.207 28.219 5.352 1 64.5 259 ILE A O 1
ATOM 2062 N N . LYS A 1 260 ? 0.743 28.516 6.902 1 63.94 260 LYS A N 1
ATOM 2063 C CA . LYS A 1 260 ? 1.247 27.375 7.656 1 63.94 260 LYS A CA 1
ATOM 2064 C C . LYS A 1 260 ? 1.049 26.078 6.875 1 63.94 260 LYS A C 1
ATOM 2066 O O . LYS A 1 260 ? 1.942 25.234 6.836 1 63.94 260 LYS A O 1
ATOM 2071 N N . SER A 1 261 ? -0.054 25.953 6.344 1 62.03 261 SER A N 1
ATOM 2072 C CA . SER A 1 261 ? -0.347 24.766 5.551 1 62.03 261 SER A CA 1
ATOM 2073 C C . SER A 1 261 ? 0.569 24.672 4.336 1 62.03 261 SER A C 1
ATOM 2075 O O . SER A 1 261 ? 1.011 23.578 3.971 1 62.03 261 SER A O 1
ATOM 2077 N N . PHE A 1 262 ? 0.739 25.812 3.766 1 59.03 262 PHE A N 1
ATOM 2078 C CA . PHE A 1 262 ? 1.593 25.844 2.584 1 59.03 262 PHE A CA 1
ATOM 2079 C C . PHE A 1 262 ? 3.039 25.547 2.951 1 59.03 262 PHE A C 1
ATOM 2081 O O . PHE A 1 262 ? 3.75 24.875 2.191 1 59.03 262 PHE A O 1
ATOM 2088 N N . LEU A 1 263 ? 3.309 26.078 4.055 1 58.62 263 LEU A N 1
ATOM 2089 C CA . LEU A 1 263 ? 4.688 25.891 4.488 1 58.62 263 LEU A CA 1
ATOM 2090 C C . LEU A 1 263 ? 4.891 24.484 5.07 1 58.62 263 LEU A C 1
ATOM 2092 O O . LEU A 1 263 ? 5.992 23.938 5 1 58.62 263 LEU A O 1
ATOM 2096 N N . THR A 1 264 ? 3.979 24.047 5.59 1 59.97 264 THR A N 1
ATOM 2097 C CA . THR A 1 264 ? 4.098 22.734 6.238 1 59.97 264 THR A CA 1
ATOM 2098 C C . THR A 1 264 ? 3.883 21.609 5.234 1 59.97 264 THR A C 1
ATOM 2100 O O . THR A 1 264 ? 4.387 20.5 5.418 1 59.97 264 THR A O 1
ATOM 2103 N N . LEU A 1 265 ? 3.111 21.906 4.281 1 54.91 265 LEU A N 1
ATOM 2104 C CA . LEU A 1 265 ? 2.861 20.844 3.311 1 54.91 265 LEU A CA 1
ATOM 2105 C C . LEU A 1 265 ? 3.396 21.234 1.937 1 54.91 265 LEU A C 1
ATOM 2107 O O . LEU A 1 265 ? 2.648 21.719 1.087 1 54.91 265 LEU A O 1
ATOM 2111 N N . PRO A 1 266 ? 4.715 21.266 1.851 1 53.28 266 PRO A N 1
ATOM 2112 C CA . PRO A 1 266 ? 5.152 21.531 0.479 1 53.28 266 PRO A CA 1
ATOM 2113 C C . PRO A 1 266 ? 4.551 20.562 -0.534 1 53.28 266 PRO A C 1
ATOM 2115 O O . PRO A 1 266 ? 4.488 19.359 -0.277 1 53.28 266 PRO A O 1
ATOM 2118 N N . LYS A 1 267 ? 3.736 21.141 -1.401 1 59.38 267 LYS A N 1
ATOM 2119 C CA . LYS A 1 267 ? 3.115 20.297 -2.416 1 59.38 267 LYS A CA 1
ATOM 2120 C C . LYS A 1 267 ? 4.133 19.859 -3.465 1 59.38 267 LYS A C 1
ATOM 2122 O O . LYS A 1 267 ? 4.719 20.688 -4.152 1 59.38 267 LYS A O 1
ATOM 2127 N N . TYR A 1 268 ? 4.707 18.75 -3.25 1 63.91 268 TYR A N 1
ATOM 2128 C CA . TYR A 1 268 ? 5.5 18.094 -4.289 1 63.91 268 TYR A CA 1
ATOM 2129 C C . TYR A 1 268 ? 4.605 17.516 -5.379 1 63.91 268 TYR A C 1
ATOM 2131 O O . TYR A 1 268 ? 3.639 16.812 -5.086 1 63.91 268 TYR A O 1
ATOM 2139 N N . ARG A 1 269 ? 4.699 18.141 -6.566 1 67.44 269 ARG A N 1
ATOM 2140 C CA . ARG A 1 269 ? 3.975 17.531 -7.676 1 67.44 269 ARG A CA 1
ATOM 2141 C C . ARG A 1 269 ? 4.895 16.656 -8.516 1 67.44 269 ARG A C 1
ATOM 2143 O O . ARG A 1 269 ? 5.863 17.141 -9.102 1 67.44 269 ARG A O 1
ATOM 2150 N N . PRO A 1 270 ? 4.562 15.43 -8.531 1 72.62 270 PRO A N 1
ATOM 2151 C CA . PRO A 1 270 ? 5.367 14.586 -9.414 1 72.62 270 PRO A CA 1
ATOM 2152 C C . PRO A 1 270 ? 5.168 14.906 -10.891 1 72.62 270 PRO A C 1
ATOM 2154 O O . PRO A 1 270 ? 4.102 15.391 -11.281 1 72.62 270 PRO A O 1
ATOM 2157 N N . VAL A 1 271 ? 6.23 14.758 -11.664 1 75 271 VAL A N 1
ATOM 2158 C CA . VAL A 1 271 ? 6.215 15.055 -13.094 1 75 271 VAL A CA 1
ATOM 2159 C C . VAL A 1 271 ? 5.203 14.148 -13.797 1 75 271 VAL A C 1
ATOM 2161 O O . VAL A 1 271 ? 4.516 14.578 -14.727 1 75 271 VAL A O 1
ATOM 2164 N N . ILE A 1 272 ? 5.117 12.891 -13.32 1 77.88 272 ILE A N 1
ATOM 2165 C CA . ILE A 1 272 ? 4.176 11.938 -13.891 1 77.88 272 ILE A CA 1
ATOM 2166 C C . ILE A 1 272 ? 3.436 11.203 -12.773 1 77.88 272 ILE A C 1
ATOM 2168 O O . ILE A 1 272 ? 4.059 10.703 -11.836 1 77.88 272 ILE A O 1
ATOM 2172 N N . LYS A 1 273 ? 2.137 11.188 -12.883 1 72.44 273 LYS A N 1
ATOM 2173 C CA . LYS A 1 273 ? 1.337 10.547 -11.844 1 72.44 273 LYS A CA 1
ATOM 2174 C C . LYS A 1 273 ? 0.871 9.164 -12.281 1 72.44 273 LYS A C 1
ATOM 2176 O O . LYS A 1 273 ? 0.823 8.234 -11.469 1 72.44 273 LYS A O 1
ATOM 2181 N N . SER A 1 274 ? 0.474 9.094 -13.508 1 74.56 274 SER A N 1
ATOM 2182 C CA . SER A 1 274 ? -0.073 7.836 -14.008 1 74.56 274 SER A CA 1
ATOM 2183 C C . SER A 1 274 ? 0.397 7.551 -15.43 1 74.56 274 SER A C 1
ATOM 2185 O O . SER A 1 274 ? 0.976 8.422 -16.078 1 74.56 274 SER A O 1
ATOM 2187 N N . LEU A 1 275 ? 0.153 6.328 -15.852 1 76.19 275 LEU A N 1
ATOM 2188 C CA . LEU A 1 275 ? 0.52 5.906 -17.203 1 76.19 275 LEU A CA 1
ATOM 2189 C C . LEU A 1 275 ? -0.228 6.727 -18.25 1 76.19 275 LEU A C 1
ATOM 2191 O O . LEU A 1 275 ? 0.274 6.938 -19.344 1 76.19 275 LEU A O 1
ATOM 2195 N N . ASN A 1 276 ? -1.337 7.211 -17.797 1 74.06 276 ASN A N 1
ATOM 2196 C CA . ASN A 1 276 ? -2.156 7.973 -18.734 1 74.06 276 ASN A CA 1
ATOM 2197 C C . ASN A 1 276 ? -1.535 9.336 -19.047 1 74.06 276 ASN A C 1
ATOM 2199 O O . ASN A 1 276 ? -1.86 9.953 -20.062 1 74.06 276 ASN A O 1
ATOM 2203 N N . ASP A 1 277 ? -0.639 9.75 -18.172 1 77.56 277 ASP A N 1
ATOM 2204 C CA . ASP A 1 277 ? 0.036 11.031 -18.375 1 77.56 277 ASP A CA 1
ATOM 2205 C C . ASP A 1 277 ? 1.121 10.906 -19.438 1 77.56 277 ASP A C 1
ATOM 2207 O O . ASP A 1 277 ? 1.608 11.922 -19.953 1 77.56 277 ASP A O 1
ATOM 2211 N N . LEU A 1 278 ? 1.417 9.688 -19.719 1 81.62 278 LEU A N 1
ATOM 2212 C CA . LEU A 1 278 ? 2.469 9.461 -20.703 1 81.62 278 LEU A CA 1
ATOM 2213 C C . LEU A 1 278 ? 1.888 9.367 -22.109 1 81.62 278 LEU A C 1
ATOM 2215 O O . LEU A 1 278 ? 1.181 8.406 -22.422 1 81.62 278 LEU A O 1
ATOM 2219 N N . THR A 1 279 ? 1.944 10.461 -22.766 1 74.94 279 THR A N 1
ATOM 2220 C CA . THR A 1 279 ? 1.498 10.531 -24.156 1 74.94 279 THR A CA 1
ATOM 2221 C C . THR A 1 279 ? 2.67 10.828 -25.094 1 74.94 279 THR A C 1
ATOM 2223 O O . THR A 1 279 ? 3.814 10.93 -24.641 1 74.94 279 THR A O 1
ATOM 2226 N N . GLU A 1 280 ? 2.395 10.781 -26.375 1 74.19 280 GLU A N 1
ATOM 2227 C CA . GLU A 1 280 ? 3.428 11.039 -27.375 1 74.19 280 GLU A CA 1
ATOM 2228 C C . GLU A 1 280 ? 4.016 12.438 -27.203 1 74.19 280 GLU A C 1
ATOM 2230 O O . GLU A 1 280 ? 5.191 12.664 -27.5 1 74.19 280 GLU A O 1
ATOM 2235 N N . ASN A 1 281 ? 3.236 13.297 -26.641 1 70.12 281 ASN A N 1
ATOM 2236 C CA . ASN A 1 281 ? 3.684 14.68 -26.547 1 70.12 281 ASN A CA 1
ATOM 2237 C C . ASN A 1 281 ? 4.156 15.031 -25.125 1 70.12 281 ASN A C 1
ATOM 2239 O O . ASN A 1 281 ? 4.363 16.203 -24.812 1 70.12 281 ASN A O 1
ATOM 2243 N N . SER A 1 282 ? 4.355 14.039 -24.453 1 79.12 282 SER A N 1
ATOM 2244 C CA . SER A 1 282 ? 4.812 14.312 -23.094 1 79.12 282 SER A CA 1
ATOM 2245 C C . SER A 1 282 ? 6.289 14.68 -23.078 1 79.12 282 SER A C 1
ATOM 2247 O O . SER A 1 282 ? 7.055 14.258 -23.953 1 79.12 282 SER A O 1
ATOM 2249 N N . LYS A 1 283 ? 6.629 15.586 -22.156 1 83.25 283 LYS A N 1
ATOM 2250 C CA . LYS A 1 283 ? 8.016 16 -21.969 1 83.25 283 LYS A CA 1
ATOM 2251 C C . LYS A 1 283 ? 8.914 14.812 -21.641 1 83.25 283 LYS A C 1
ATOM 2253 O O . LYS A 1 283 ? 10.094 14.797 -22.016 1 83.25 283 LYS A O 1
ATOM 2258 N N . TYR A 1 284 ? 8.352 13.906 -21.047 1 88.44 284 TYR A N 1
ATOM 2259 C CA . TYR A 1 284 ? 9.086 12.703 -20.688 1 88.44 284 TYR A CA 1
ATOM 2260 C C . TYR A 1 284 ? 8.617 11.508 -21.531 1 88.44 284 TYR A C 1
ATOM 2262 O O . TYR A 1 284 ? 7.422 11.367 -21.797 1 88.44 284 TYR A O 1
ATOM 2270 N N . SER A 1 285 ? 9.594 10.734 -21.938 1 89.5 285 SER A N 1
ATOM 2271 C CA . SER A 1 285 ? 9.281 9.562 -22.75 1 89.5 285 SER A CA 1
ATOM 2272 C C . SER A 1 285 ? 9.375 8.281 -21.938 1 89.5 285 SER A C 1
ATOM 2274 O O . SER A 1 285 ? 10.25 8.148 -21.078 1 89.5 285 SER A O 1
ATOM 2276 N N . PHE A 1 286 ? 8.523 7.406 -22.266 1 90 286 PHE A N 1
ATOM 2277 C CA . PHE A 1 286 ? 8.516 6.098 -21.625 1 90 286 PHE A CA 1
ATOM 2278 C C . PHE A 1 286 ? 9.656 5.23 -22.156 1 90 286 PHE A C 1
ATOM 2280 O O . PHE A 1 286 ? 9.891 5.176 -23.375 1 90 286 PHE A O 1
ATOM 2287 N N . ALA A 1 287 ? 10.367 4.645 -21.234 1 92.06 287 ALA A N 1
ATOM 2288 C CA . ALA A 1 287 ? 11.453 3.752 -21.656 1 92.06 287 ALA A CA 1
ATOM 2289 C C . ALA A 1 287 ? 11.5 2.506 -20.766 1 92.06 287 ALA A C 1
ATOM 2291 O O . ALA A 1 287 ? 11.094 2.543 -19.609 1 92.06 287 ALA A O 1
ATOM 2292 N N . ALA A 1 288 ? 11.867 1.423 -21.344 1 91.31 288 ALA A N 1
ATOM 2293 C CA . ALA A 1 288 ? 12.031 0.16 -20.625 1 91.31 288 ALA A CA 1
ATOM 2294 C C . ALA A 1 288 ? 13.172 -0.664 -21.234 1 91.31 288 ALA A C 1
ATOM 2296 O O . ALA A 1 288 ? 13.547 -0.458 -22.391 1 91.31 288 ALA A O 1
ATOM 2297 N N . LYS A 1 289 ? 13.734 -1.488 -20.438 1 90.38 289 LYS A N 1
ATOM 2298 C CA . LYS A 1 289 ? 14.781 -2.373 -20.938 1 90.38 289 LYS A CA 1
ATOM 2299 C C . LYS A 1 289 ? 14.219 -3.391 -21.922 1 90.38 289 LYS A C 1
ATOM 2301 O O . LYS A 1 289 ? 13.266 -4.109 -21.609 1 90.38 289 LYS A O 1
ATOM 2306 N N . LYS A 1 290 ? 14.859 -3.469 -23.031 1 89.94 290 LYS A N 1
ATOM 2307 C CA . LYS A 1 290 ? 14.391 -4.348 -24.109 1 89.94 290 LYS A CA 1
ATOM 2308 C C . LYS A 1 290 ? 14.461 -5.812 -23.688 1 89.94 290 LYS A C 1
ATOM 2310 O O . LYS A 1 290 ? 15.445 -6.242 -23.078 1 89.94 290 LYS A O 1
ATOM 2315 N N . HIS A 1 291 ? 13.398 -6.609 -23.922 1 88.19 291 HIS A N 1
ATOM 2316 C CA . HIS A 1 291 ? 13.273 -8.039 -23.672 1 88.19 291 HIS A CA 1
ATOM 2317 C C . HIS A 1 291 ? 13.234 -8.344 -22.172 1 88.19 291 HIS A C 1
ATOM 2319 O O . HIS A 1 291 ? 13.5 -9.477 -21.766 1 88.19 291 HIS A O 1
ATOM 2325 N N . SER A 1 292 ? 13.031 -7.305 -21.406 1 88.62 292 SER A N 1
ATOM 2326 C CA . SER A 1 292 ? 12.75 -7.52 -20 1 88.62 292 SER A CA 1
ATOM 2327 C C . SER A 1 292 ? 11.305 -7.961 -19.781 1 88.62 292 SER A C 1
ATOM 2329 O O . SER A 1 292 ? 10.5 -7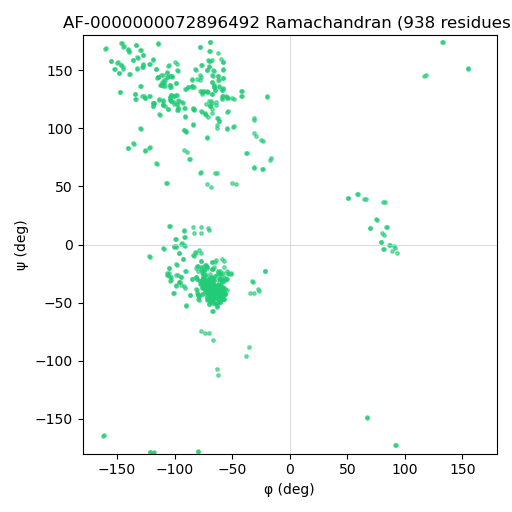.957 -20.719 1 88.62 292 SER A O 1
ATOM 2331 N N . SER A 1 293 ? 11.039 -8.375 -18.547 1 87.62 293 SER A N 1
ATOM 2332 C CA . SER A 1 293 ? 9.68 -8.797 -18.234 1 87.62 293 SER A CA 1
ATOM 2333 C C . SER A 1 293 ? 8.68 -7.656 -18.422 1 87.62 293 SER A C 1
ATOM 2335 O O . SER A 1 293 ? 7.594 -7.855 -18.969 1 87.62 293 SER A O 1
ATOM 2337 N N . VAL A 1 294 ? 9.055 -6.508 -17.984 1 88.75 294 VAL A N 1
ATOM 2338 C CA . VAL A 1 294 ? 8.172 -5.348 -18.062 1 88.75 294 VAL A CA 1
ATOM 2339 C C . VAL A 1 294 ? 7.949 -4.961 -19.516 1 88.75 294 VAL A C 1
ATOM 2341 O O . VAL A 1 294 ? 6.816 -4.715 -19.938 1 88.75 294 VAL A O 1
ATOM 2344 N N . TRP A 1 295 ? 9.023 -4.918 -20.266 1 89.25 295 TRP A N 1
ATOM 2345 C CA . TRP A 1 295 ? 8.953 -4.594 -21.688 1 89.25 295 TRP A CA 1
ATOM 2346 C C . TRP A 1 295 ? 8.055 -5.574 -22.422 1 89.25 295 TRP A C 1
ATOM 2348 O O . TRP A 1 295 ? 7.203 -5.168 -23.219 1 89.25 295 TRP A O 1
ATOM 2358 N N . SER A 1 296 ? 8.219 -6.875 -22.156 1 85.44 296 SER A N 1
ATOM 2359 C CA . SER A 1 296 ? 7.445 -7.918 -22.828 1 85.44 296 SER A CA 1
ATOM 2360 C C . SER A 1 296 ? 5.957 -7.793 -22.5 1 85.44 296 SER A C 1
ATOM 2362 O O . SER A 1 296 ? 5.109 -8.008 -23.375 1 85.44 296 SER A O 1
ATOM 2364 N N . ASN A 1 297 ? 5.73 -7.512 -21.297 1 84 297 ASN A N 1
ATOM 2365 C CA . ASN A 1 297 ? 4.344 -7.363 -20.875 1 84 297 ASN A CA 1
ATOM 2366 C C . ASN A 1 297 ? 3.65 -6.219 -21.609 1 84 297 ASN A C 1
ATOM 2368 O O . ASN A 1 297 ? 2.469 -6.32 -21.938 1 84 297 ASN A O 1
ATOM 2372 N N . MET A 1 298 ? 4.367 -5.184 -21.891 1 84 298 MET A N 1
ATOM 2373 C CA . MET A 1 298 ? 3.791 -4.016 -22.547 1 84 298 MET A CA 1
ATOM 2374 C C . MET A 1 298 ? 3.643 -4.262 -24.047 1 84 298 MET A C 1
ATOM 2376 O O . MET A 1 298 ? 2.604 -3.951 -24.625 1 84 298 MET A O 1
ATOM 2380 N N . ILE A 1 299 ? 4.617 -4.789 -24.609 1 82.81 299 ILE A N 1
ATOM 2381 C CA . ILE A 1 299 ? 4.652 -4.977 -26.047 1 82.81 299 ILE A CA 1
ATOM 2382 C C . ILE A 1 299 ? 3.594 -5.996 -26.469 1 82.81 299 ILE A C 1
ATOM 2384 O O . ILE A 1 299 ? 2.992 -5.879 -27.531 1 82.81 299 ILE A O 1
ATOM 2388 N N . GLU A 1 300 ? 3.328 -6.887 -25.547 1 78.19 300 GLU A N 1
ATOM 2389 C CA . GLU A 1 300 ? 2.428 -7.984 -25.891 1 78.19 300 GLU A CA 1
ATOM 2390 C C . GLU A 1 300 ? 0.984 -7.645 -25.531 1 78.19 300 GLU A C 1
ATOM 2392 O O . GLU A 1 300 ? 0.054 -8.336 -25.938 1 78.19 300 GLU A O 1
ATOM 2397 N N . ALA A 1 301 ? 0.886 -6.617 -24.797 1 77.88 301 ALA A N 1
ATOM 2398 C CA . ALA A 1 301 ? -0.462 -6.238 -24.375 1 77.88 301 ALA A CA 1
ATOM 2399 C C . ALA A 1 301 ? -1.306 -5.809 -25.578 1 77.88 301 ALA A C 1
ATOM 2401 O O . ALA A 1 301 ? -0.823 -5.102 -26.453 1 77.88 301 ALA A O 1
ATOM 2402 N N . GLN A 1 302 ? -2.498 -6.293 -25.578 1 72.62 302 GLN A N 1
ATOM 2403 C CA . GLN A 1 302 ? -3.348 -6.004 -26.719 1 72.62 302 GLN A CA 1
ATOM 2404 C C . GLN A 1 302 ? -4.383 -4.934 -26.391 1 72.62 302 GLN A C 1
ATOM 2406 O O . GLN A 1 302 ? -4.828 -4.195 -27.266 1 72.62 302 GLN A O 1
ATOM 2411 N N . THR A 1 303 ? -4.715 -4.918 -25.078 1 70.69 303 THR A N 1
ATOM 2412 C CA . THR A 1 303 ? -5.738 -3.961 -24.672 1 70.69 303 THR A CA 1
ATOM 2413 C C . THR A 1 303 ? -5.332 -3.262 -23.375 1 70.69 303 THR A C 1
ATOM 2415 O O . THR A 1 303 ? -4.371 -3.668 -22.719 1 70.69 303 THR A O 1
ATOM 2418 N N . GLY A 1 304 ? -5.996 -2.094 -23.234 1 71.44 304 GLY A N 1
ATOM 2419 C CA . GLY A 1 304 ? -5.785 -1.405 -21.969 1 71.44 304 GLY A CA 1
ATOM 2420 C C . GLY A 1 304 ? -4.645 -0.407 -22.016 1 71.44 304 GLY A C 1
ATOM 2421 O O . GLY A 1 304 ? -4.137 -0.089 -23.094 1 71.44 304 GLY A O 1
ATOM 2422 N N . PRO A 1 305 ? -4.348 0.089 -20.875 1 73.62 305 PRO A N 1
ATOM 2423 C CA . PRO A 1 305 ? -3.266 1.074 -20.797 1 73.62 305 PRO A CA 1
ATOM 2424 C C . PRO A 1 305 ? -1.915 0.502 -21.219 1 73.62 305 PRO A C 1
ATOM 2426 O O . PRO A 1 305 ? -1.077 1.226 -21.766 1 73.62 305 PRO A O 1
ATOM 2429 N N . PHE A 1 306 ? -1.778 -0.757 -21.141 1 80.19 306 PHE A N 1
ATOM 2430 C CA . PHE A 1 306 ? -0.512 -1.376 -21.516 1 80.19 306 PHE A CA 1
ATOM 2431 C C . PHE A 1 306 ? -0.359 -1.43 -23.031 1 80.19 306 PHE A C 1
ATOM 2433 O O . PHE A 1 306 ? 0.751 -1.307 -23.547 1 80.19 306 PHE A O 1
ATOM 2440 N N . ALA A 1 307 ? -1.495 -1.569 -23.625 1 81.75 307 ALA A N 1
ATOM 2441 C CA . ALA A 1 307 ? -1.453 -1.605 -25.078 1 81.75 307 ALA A CA 1
ATOM 2442 C C . ALA A 1 307 ? -1.04 -0.252 -25.656 1 81.75 307 ALA A C 1
ATOM 2444 O O . ALA A 1 307 ? -0.323 -0.186 -26.656 1 81.75 307 ALA A O 1
ATOM 2445 N N . LYS A 1 308 ? -1.469 0.758 -25.016 1 83.19 308 LYS A N 1
ATOM 2446 C CA . LYS A 1 308 ? -1.092 2.098 -25.453 1 83.19 308 LYS A CA 1
ATOM 2447 C C . LYS A 1 308 ? 0.41 2.322 -25.297 1 83.19 308 LYS A C 1
ATOM 2449 O O . LYS A 1 308 ? 1.051 2.885 -26.203 1 83.19 308 LYS A O 1
ATOM 2454 N N . ILE A 1 309 ? 0.882 1.899 -24.25 1 86.75 309 ILE A N 1
ATOM 2455 C CA . ILE A 1 309 ? 2.312 2.041 -24.016 1 86.75 309 ILE A CA 1
ATOM 2456 C C . ILE A 1 309 ? 3.094 1.148 -24.969 1 86.75 309 ILE A C 1
ATOM 2458 O O . ILE A 1 309 ? 4.16 1.532 -25.453 1 86.75 309 ILE A O 1
ATOM 2462 N N . GLY A 1 310 ? 2.562 -0.029 -25.156 1 87.19 310 GLY A N 1
ATOM 2463 C CA . GLY A 1 310 ? 3.188 -0.905 -26.141 1 87.19 310 GLY A CA 1
ATOM 2464 C C . GLY A 1 310 ? 3.27 -0.291 -27.531 1 87.19 310 GLY A C 1
ATOM 2465 O O . GLY A 1 310 ? 4.277 -0.44 -28.219 1 87.19 310 GLY A O 1
ATOM 2466 N N . GLU A 1 311 ? 2.266 0.414 -27.875 1 88.19 311 GLU A N 1
ATOM 2467 C CA . GLU A 1 311 ? 2.26 1.104 -29.156 1 88.19 311 GLU A CA 1
ATOM 2468 C C . GLU A 1 311 ? 3.303 2.219 -29.188 1 88.19 311 GLU A C 1
ATOM 2470 O O . GLU A 1 311 ? 3.977 2.416 -30.203 1 88.19 311 GLU A O 1
ATOM 2475 N N . LEU A 1 312 ? 3.42 2.889 -28.125 1 88.69 312 LEU A N 1
ATOM 2476 C CA . LEU A 1 312 ? 4.418 3.949 -28.031 1 88.69 312 LEU A CA 1
ATOM 2477 C C . LEU A 1 312 ? 5.828 3.383 -28.172 1 88.69 312 LEU A C 1
ATOM 2479 O O . LEU A 1 312 ? 6.68 3.988 -28.828 1 88.69 312 LEU A O 1
ATOM 2483 N N . LEU A 1 313 ? 6.035 2.277 -27.594 1 90.19 313 LEU A N 1
ATOM 2484 C CA . LEU A 1 313 ? 7.344 1.634 -27.672 1 90.19 313 LEU A CA 1
ATOM 2485 C C . LEU A 1 313 ? 7.621 1.132 -29.078 1 90.19 313 LEU A C 1
ATOM 2487 O O . LEU A 1 313 ? 8.766 1.146 -29.531 1 90.19 313 LEU A O 1
ATOM 2491 N N . ARG A 1 314 ? 6.594 0.718 -29.766 1 89.75 314 ARG A N 1
ATOM 2492 C CA . ARG A 1 314 ? 6.754 0.251 -31.141 1 89.75 314 ARG A CA 1
ATOM 2493 C C . ARG A 1 314 ? 7.031 1.415 -32.094 1 89.75 314 ARG A C 1
ATOM 2495 O O . ARG A 1 314 ? 7.82 1.285 -33.031 1 89.75 314 ARG A O 1
ATOM 2502 N N . LYS A 1 315 ? 6.41 2.5 -31.828 1 90.44 315 LYS A N 1
ATOM 2503 C CA . LYS A 1 315 ? 6.602 3.693 -32.656 1 90.44 315 LYS A CA 1
ATOM 2504 C C . LYS A 1 315 ? 7.977 4.309 -32.406 1 90.44 315 LYS A C 1
ATOM 2506 O O . LYS A 1 315 ? 8.578 4.863 -33.344 1 90.44 315 LYS A O 1
ATOM 2511 N N . HIS A 1 316 ? 8.414 4.168 -31.172 1 91.75 316 HIS A N 1
ATOM 2512 C CA . HIS A 1 316 ? 9.719 4.715 -30.812 1 91.75 316 HIS A CA 1
ATOM 2513 C C . HIS A 1 316 ? 10.641 3.623 -30.281 1 91.75 316 HIS A C 1
ATOM 2515 O O . HIS A 1 316 ? 10.883 3.541 -29.062 1 91.75 316 HIS A O 1
ATOM 2521 N N . PRO A 1 317 ? 11.281 2.91 -31.109 1 91.38 317 PRO A N 1
ATOM 2522 C CA . PRO A 1 317 ? 12.133 1.792 -30.688 1 91.38 317 PRO A CA 1
ATOM 2523 C C . PRO A 1 317 ? 13.367 2.246 -29.922 1 91.38 317 PRO A C 1
ATOM 2525 O O . PRO A 1 317 ? 13.992 1.444 -29.219 1 91.38 317 PRO A O 1
ATOM 2528 N N . GLU A 1 318 ? 13.703 3.52 -29.984 1 90.19 318 GLU A N 1
ATOM 2529 C CA . GLU A 1 318 ? 14.852 4.055 -29.25 1 90.19 318 GLU A CA 1
ATOM 2530 C C . GLU A 1 318 ? 14.617 4.016 -27.75 1 90.19 318 GLU A C 1
ATOM 2532 O O . GLU A 1 318 ? 15.57 4.055 -26.969 1 90.19 318 GLU A O 1
ATOM 2537 N N . ASN A 1 319 ? 13.344 3.951 -27.406 1 91.12 319 ASN A N 1
ATOM 2538 C CA . ASN A 1 319 ? 13 3.932 -25.984 1 91.12 319 ASN A CA 1
ATOM 2539 C C . ASN A 1 319 ? 13.078 2.521 -25.422 1 91.12 319 ASN A C 1
ATOM 2541 O O . ASN A 1 319 ? 12.93 2.33 -24.203 1 91.12 319 ASN A O 1
ATOM 2545 N N . SER A 1 320 ? 13.234 1.54 -26.234 1 91.44 320 SER A N 1
ATOM 2546 C CA . SER A 1 320 ? 13.586 0.193 -25.797 1 91.44 320 SER A CA 1
ATOM 2547 C C . SER A 1 320 ? 15.094 0.046 -25.609 1 91.44 320 SER A C 1
ATOM 2549 O O . SER A 1 320 ? 15.82 -0.162 -26.594 1 91.44 320 SER A O 1
ATOM 2551 N N . LEU A 1 321 ? 15.484 0.061 -24.406 1 89.81 321 LEU A N 1
ATOM 2552 C CA . LEU A 1 321 ? 16.906 0.19 -24.078 1 89.81 321 LEU A CA 1
ATOM 2553 C C . LEU A 1 321 ? 17.578 -1.178 -24.016 1 89.81 321 LEU A C 1
ATOM 2555 O O . LEU A 1 321 ? 17.047 -2.109 -23.406 1 89.81 321 LEU A O 1
ATOM 2559 N N . ASP A 1 322 ? 18.688 -1.286 -24.578 1 84.31 322 ASP A N 1
ATOM 2560 C CA . ASP A 1 322 ? 19.422 -2.545 -24.578 1 84.31 322 ASP A CA 1
ATOM 2561 C C . ASP A 1 322 ? 20.188 -2.74 -23.266 1 84.31 322 ASP A C 1
ATOM 2563 O O . ASP A 1 322 ? 20.281 -3.859 -22.766 1 84.31 322 ASP A O 1
ATOM 2567 N N . ILE A 1 323 ? 20.719 -1.62 -22.812 1 78.81 323 ILE A N 1
ATOM 2568 C CA . ILE A 1 323 ? 21.5 -1.682 -21.578 1 78.81 323 ILE A CA 1
ATOM 2569 C C . ILE A 1 323 ? 20.969 -0.668 -20.562 1 78.81 323 ILE A C 1
ATOM 2571 O O . ILE A 1 323 ? 20.594 0.447 -20.938 1 78.81 323 ILE A O 1
ATOM 2575 N N . LEU A 1 324 ? 20.688 -1.235 -19.406 1 76.81 324 LEU A N 1
ATOM 2576 C CA . LEU A 1 324 ? 20.234 -0.33 -18.344 1 76.81 324 LEU A CA 1
ATOM 2577 C C . LEU A 1 324 ? 21.328 -0.136 -17.297 1 76.81 324 LEU A C 1
ATOM 2579 O O . LEU A 1 324 ? 21.078 -0.261 -16.094 1 76.81 324 LEU A O 1
ATOM 2583 N N . ASP A 1 325 ? 22.516 0.219 -17.594 1 68.06 325 ASP A N 1
ATOM 2584 C CA . ASP A 1 325 ? 23.625 0.362 -16.656 1 68.06 325 ASP A CA 1
ATOM 2585 C C . ASP A 1 325 ? 23.484 1.648 -15.852 1 68.06 325 ASP A C 1
ATOM 2587 O O . ASP A 1 325 ? 23.844 1.681 -14.664 1 68.06 325 ASP A O 1
ATOM 2591 N N . ASP A 1 326 ? 23 2.744 -16.484 1 77.75 326 ASP A N 1
ATOM 2592 C CA . ASP A 1 326 ? 22.938 4.008 -15.75 1 77.75 326 ASP A CA 1
ATOM 2593 C C . ASP A 1 326 ? 21.531 4.598 -15.781 1 77.75 326 ASP A C 1
ATOM 2595 O O . ASP A 1 326 ? 21.266 5.527 -16.547 1 77.75 326 ASP A O 1
ATOM 2599 N N . ASP A 1 327 ? 20.703 4.082 -14.914 1 82.5 327 ASP A N 1
ATOM 2600 C CA . ASP A 1 327 ? 19.328 4.535 -14.828 1 82.5 327 ASP A CA 1
ATOM 2601 C C . ASP A 1 327 ? 19.25 6.043 -14.609 1 82.5 327 ASP A C 1
ATOM 2603 O O . ASP A 1 327 ? 18.375 6.715 -15.148 1 82.5 327 ASP A O 1
ATOM 2607 N N . LYS A 1 328 ? 20.312 6.527 -13.922 1 83.5 328 LYS A N 1
ATOM 2608 C CA . LYS A 1 328 ? 20.328 7.938 -13.555 1 83.5 328 LYS A CA 1
ATOM 2609 C C . LYS A 1 328 ? 20.453 8.828 -14.781 1 83.5 328 LYS A C 1
ATOM 2611 O O . LYS A 1 328 ? 19.781 9.859 -14.891 1 83.5 328 LYS A O 1
ATOM 2616 N N . ASP A 1 329 ? 21.25 8.406 -15.672 1 85.12 329 ASP A N 1
ATOM 2617 C CA . ASP A 1 329 ? 21.5 9.211 -16.859 1 85.12 329 ASP A CA 1
ATOM 2618 C C . ASP A 1 329 ? 20.25 9.312 -17.734 1 85.12 329 ASP A C 1
ATOM 2620 O O . ASP A 1 329 ? 19.922 10.383 -18.234 1 85.12 329 ASP A O 1
ATOM 2624 N N . TYR A 1 330 ? 19.578 8.234 -17.781 1 89.44 330 TYR A N 1
ATOM 2625 C CA . TYR A 1 330 ? 18.375 8.219 -18.609 1 89.44 330 TYR A CA 1
ATOM 2626 C C . TYR A 1 330 ? 17.281 9.102 -18 1 89.44 330 TYR A C 1
ATOM 2628 O O . TYR A 1 330 ? 16.609 9.852 -18.719 1 89.44 330 TYR A O 1
ATOM 2636 N N . VAL A 1 331 ? 17.125 9.039 -16.719 1 90.31 331 VAL A N 1
ATOM 2637 C CA . VAL A 1 331 ? 16.016 9.711 -16.047 1 90.31 331 VAL A CA 1
ATOM 2638 C C . VAL A 1 331 ? 16.344 11.195 -15.883 1 90.31 331 VAL A C 1
ATOM 2640 O O . VAL A 1 331 ? 15.492 12.055 -16.141 1 90.31 331 VAL A O 1
ATOM 2643 N N . ILE A 1 332 ? 17.562 11.531 -15.5 1 86.56 332 ILE A N 1
ATOM 2644 C CA . ILE A 1 332 ? 17.906 12.898 -15.141 1 86.56 332 ILE A CA 1
ATOM 2645 C C . ILE A 1 332 ? 18.297 13.68 -16.391 1 86.56 332 ILE A C 1
ATOM 2647 O O . ILE A 1 332 ? 17.828 14.797 -16.609 1 86.56 332 ILE A O 1
ATOM 2651 N N . TYR A 1 333 ? 19.094 13.078 -17.281 1 86.31 333 TYR A N 1
ATOM 2652 C CA . TYR A 1 333 ? 19.656 13.844 -18.391 1 86.31 333 TYR A CA 1
ATOM 2653 C C . TYR A 1 333 ? 18.859 13.641 -19.672 1 86.31 333 TYR A C 1
ATOM 2655 O O . TYR A 1 333 ? 18.641 14.586 -20.422 1 86.31 333 TYR A O 1
ATOM 2663 N N . GLN A 1 334 ? 18.328 12.5 -19.906 1 88.56 334 GLN A N 1
ATOM 2664 C CA . GLN A 1 334 ? 17.656 12.219 -21.156 1 88.56 334 GLN A CA 1
ATOM 2665 C C . GLN A 1 334 ? 16.141 12.352 -21.016 1 88.56 334 GLN A C 1
ATOM 2667 O O . GLN A 1 334 ? 15.391 12.109 -21.969 1 88.56 334 GLN A O 1
ATOM 2672 N N . LYS A 1 335 ? 15.609 12.648 -19.875 1 88.31 335 LYS A N 1
ATOM 2673 C CA . LYS A 1 335 ? 14.195 12.891 -19.609 1 88.31 335 LYS A CA 1
ATOM 2674 C C . LYS A 1 335 ? 13.352 11.68 -19.984 1 88.31 335 LYS A C 1
ATOM 2676 O O . LYS A 1 335 ? 12.344 11.812 -20.688 1 88.31 335 LYS A O 1
ATOM 2681 N N . LYS A 1 336 ? 13.852 10.586 -19.609 1 91.06 336 LYS A N 1
ATOM 2682 C CA . LYS A 1 336 ? 13.102 9.344 -19.812 1 91.06 336 LYS A CA 1
ATOM 2683 C C . LYS A 1 336 ? 12.539 8.828 -18.484 1 91.06 336 LYS A C 1
ATOM 2685 O O . LYS A 1 336 ? 13.148 9.023 -17.422 1 91.06 336 LYS A O 1
ATOM 2690 N N . VAL A 1 337 ? 11.422 8.289 -18.594 1 91.5 337 VAL A N 1
ATOM 2691 C CA . VAL A 1 337 ? 10.828 7.613 -17.453 1 91.5 337 VAL A CA 1
ATOM 2692 C C . VAL A 1 337 ? 10.945 6.102 -17.609 1 91.5 337 VAL A C 1
ATOM 2694 O O . VAL A 1 337 ? 10.531 5.551 -18.641 1 91.5 337 VAL A O 1
ATOM 2697 N N . LEU A 1 338 ? 11.523 5.523 -16.641 1 92.38 338 LEU A N 1
ATOM 2698 C CA . LEU A 1 338 ? 11.812 4.098 -16.766 1 92.38 338 LEU A CA 1
ATOM 2699 C C . LEU A 1 338 ? 10.773 3.27 -16.016 1 92.38 338 LEU A C 1
ATOM 2701 O O . LEU A 1 338 ? 10.492 3.533 -14.844 1 92.38 338 LEU A O 1
ATOM 2705 N N . ALA A 1 339 ? 10.227 2.336 -16.703 1 90.81 339 ALA A N 1
ATOM 2706 C CA . ALA A 1 339 ? 9.305 1.395 -16.078 1 90.81 339 ALA A CA 1
ATOM 2707 C C . ALA A 1 339 ? 10.047 0.158 -15.57 1 90.81 339 ALA A C 1
ATOM 2709 O O . ALA A 1 339 ? 10.664 -0.565 -16.359 1 90.81 339 ALA A O 1
ATOM 2710 N N . GLN A 1 340 ? 10.008 -0.04 -14.297 1 92.31 340 GLN A N 1
ATOM 2711 C CA . GLN A 1 340 ? 10.672 -1.163 -13.648 1 92.31 340 GLN A CA 1
ATOM 2712 C C . GLN A 1 340 ? 9.883 -1.642 -12.438 1 92.31 340 GLN A C 1
ATOM 2714 O O . GLN A 1 340 ? 8.812 -1.105 -12.133 1 92.31 340 GLN A O 1
ATOM 2719 N N . PHE A 1 341 ? 10.375 -2.732 -11.914 1 93.5 341 PHE A N 1
ATOM 2720 C CA . PHE A 1 341 ? 9.781 -3.213 -10.672 1 93.5 341 PHE A CA 1
ATOM 2721 C C . PHE A 1 341 ? 9.953 -2.189 -9.562 1 93.5 341 PHE A C 1
ATOM 2723 O O . PHE A 1 341 ? 11 -1.54 -9.461 1 93.5 341 PHE A O 1
ATOM 2730 N N . GLN A 1 342 ? 8.977 -2.08 -8.797 1 93.94 342 GLN A N 1
ATOM 2731 C CA . GLN A 1 342 ? 9.031 -1.141 -7.684 1 93.94 342 GLN A CA 1
ATOM 2732 C C . GLN A 1 342 ? 10.211 -1.44 -6.77 1 93.94 342 GLN A C 1
ATOM 2734 O O . GLN A 1 342 ? 10.891 -0.523 -6.305 1 93.94 342 GLN A O 1
ATOM 2739 N N . SER A 1 343 ? 10.43 -2.672 -6.508 1 94.25 343 SER A N 1
ATOM 2740 C CA . SER A 1 343 ? 11.539 -3.07 -5.645 1 94.25 343 SER A CA 1
ATOM 2741 C C . SER A 1 343 ? 12.875 -2.617 -6.215 1 94.25 343 SER A C 1
ATOM 2743 O O . SER A 1 343 ? 13.742 -2.139 -5.477 1 94.25 343 SER A O 1
ATOM 2745 N N . SER A 1 344 ? 12.984 -2.764 -7.469 1 93.75 344 SER A N 1
ATOM 2746 C CA . SER A 1 344 ? 14.219 -2.344 -8.125 1 93.75 344 SER A CA 1
ATOM 2747 C C . SER A 1 344 ? 14.375 -0.828 -8.094 1 93.75 344 SER A C 1
ATOM 2749 O O . SER A 1 344 ? 15.484 -0.319 -7.895 1 93.75 344 SER A O 1
ATOM 2751 N N . ASN A 1 345 ? 13.273 -0.109 -8.328 1 93.75 345 ASN A N 1
ATOM 2752 C CA . ASN A 1 345 ? 13.305 1.348 -8.242 1 93.75 345 ASN A CA 1
ATOM 2753 C C . ASN A 1 345 ? 13.727 1.822 -6.855 1 93.75 345 ASN A C 1
ATOM 2755 O O . ASN A 1 345 ? 14.586 2.699 -6.73 1 93.75 345 ASN A O 1
ATOM 2759 N N . LEU A 1 346 ? 13.117 1.227 -5.887 1 94.25 346 LEU A N 1
ATOM 2760 C CA . LEU A 1 346 ? 13.445 1.6 -4.516 1 94.25 346 LEU A CA 1
ATOM 2761 C C . LEU A 1 346 ? 14.906 1.319 -4.211 1 94.25 346 LEU A C 1
ATOM 2763 O O . LEU A 1 346 ? 15.562 2.107 -3.525 1 94.25 346 LEU A O 1
ATOM 2767 N N . PHE A 1 347 ? 15.359 0.273 -4.703 1 93.56 347 PHE A N 1
ATOM 2768 C CA . PHE A 1 347 ? 16.766 -0.089 -4.516 1 93.56 347 PHE A CA 1
ATOM 2769 C C . PHE A 1 347 ? 17.672 0.927 -5.184 1 93.56 347 PHE A C 1
ATOM 2771 O O . PHE A 1 347 ? 18.672 1.36 -4.594 1 93.56 347 PHE A O 1
ATOM 2778 N N . ARG A 1 348 ? 17.359 1.281 -6.34 1 92.19 348 ARG A N 1
ATOM 2779 C CA . ARG A 1 348 ? 18.156 2.242 -7.09 1 92.19 348 ARG A CA 1
ATOM 2780 C C . ARG A 1 348 ? 18.141 3.613 -6.422 1 92.19 348 ARG A C 1
ATOM 2782 O O . ARG A 1 348 ? 19.156 4.316 -6.402 1 92.19 348 ARG A O 1
ATOM 2789 N N . ILE A 1 349 ? 17.031 4.012 -5.984 1 93.31 349 ILE A N 1
ATOM 2790 C CA . ILE A 1 349 ? 16.891 5.289 -5.289 1 93.31 349 ILE A CA 1
ATOM 2791 C C . ILE A 1 349 ? 17.781 5.297 -4.047 1 93.31 349 ILE A C 1
ATOM 2793 O O . ILE A 1 349 ? 18.484 6.277 -3.779 1 93.31 349 ILE A O 1
ATOM 2797 N N . GLN A 1 350 ? 17.719 4.23 -3.316 1 93.19 350 GLN A N 1
ATOM 2798 C CA . GLN A 1 350 ? 18.547 4.125 -2.111 1 93.19 350 GLN A CA 1
ATOM 2799 C C . GLN A 1 350 ? 20.031 4.168 -2.449 1 93.19 350 GLN A C 1
ATOM 2801 O O . GLN A 1 350 ? 20.812 4.82 -1.753 1 93.19 350 GLN A O 1
ATOM 2806 N N . GLU A 1 351 ? 20.391 3.436 -3.426 1 89.62 351 GLU A N 1
ATOM 2807 C CA . GLU A 1 351 ? 21.797 3.416 -3.838 1 89.62 351 GLU A CA 1
ATOM 2808 C C . GLU A 1 351 ? 22.266 4.801 -4.281 1 89.62 351 GLU A C 1
ATOM 2810 O O . GLU A 1 351 ? 23.375 5.219 -3.965 1 89.62 351 GLU A O 1
ATOM 2815 N N . ASP A 1 352 ? 21.422 5.461 -5.008 1 90.94 352 ASP A N 1
ATOM 2816 C CA . ASP A 1 352 ? 21.75 6.809 -5.461 1 90.94 352 ASP A CA 1
ATOM 2817 C C . ASP A 1 352 ? 21.844 7.777 -4.285 1 90.94 352 ASP A C 1
ATOM 2819 O O . ASP A 1 352 ? 22.734 8.633 -4.25 1 90.94 352 ASP A O 1
ATOM 2823 N N . MET A 1 353 ? 20.953 7.66 -3.404 1 91.31 353 MET A N 1
ATOM 2824 C CA . MET A 1 353 ? 20.969 8.508 -2.217 1 91.31 353 MET A CA 1
ATOM 2825 C C . MET A 1 353 ? 22.25 8.312 -1.424 1 91.31 353 MET A C 1
ATOM 2827 O O . MET A 1 353 ? 22.844 9.273 -0.943 1 91.31 353 MET A O 1
ATOM 2831 N N . LYS A 1 354 ? 22.688 7.156 -1.275 1 90.44 354 LYS A N 1
ATOM 2832 C CA . LYS A 1 354 ? 23.891 6.844 -0.526 1 90.44 354 LYS A CA 1
ATOM 2833 C C . LYS A 1 354 ? 25.141 7.371 -1.24 1 90.44 354 LYS A C 1
ATOM 2835 O O . LYS A 1 354 ? 26.062 7.859 -0.599 1 90.44 354 LYS A O 1
ATOM 2840 N N . SER A 1 355 ? 25.094 7.234 -2.504 1 88.12 355 SER A N 1
ATOM 2841 C CA . SER A 1 355 ? 26.266 7.629 -3.275 1 88.12 355 SER A CA 1
ATOM 2842 C C . SER A 1 355 ? 26.312 9.141 -3.467 1 88.12 355 SER A C 1
ATOM 2844 O O . SER A 1 355 ? 27.375 9.758 -3.328 1 88.12 355 SER A O 1
ATOM 2846 N N . SER A 1 356 ? 25.188 9.781 -3.789 1 86.88 356 SER A N 1
ATOM 2847 C CA . SER A 1 356 ? 25.172 11.211 -4.113 1 86.88 356 SER A CA 1
ATOM 2848 C C . SER A 1 356 ? 24.844 12.047 -2.887 1 86.88 356 SER A C 1
ATOM 2850 O O . SER A 1 356 ? 25.188 13.234 -2.83 1 86.88 356 SER A O 1
ATOM 2852 N N . GLY A 1 357 ? 24.094 11.469 -1.953 1 87.06 357 GLY A N 1
ATOM 2853 C CA . GLY A 1 357 ? 23.656 12.195 -0.773 1 87.06 357 GLY A CA 1
ATOM 2854 C C . GLY A 1 357 ? 22.438 13.055 -1.02 1 87.06 357 GLY A C 1
ATOM 2855 O O . GLY A 1 357 ? 21.938 13.703 -0.102 1 87.06 357 GLY A O 1
ATOM 2856 N N . LYS A 1 358 ? 22.016 13.078 -2.275 1 86.69 358 LYS A N 1
ATOM 2857 C CA . LYS A 1 358 ? 20.844 13.875 -2.637 1 86.69 358 LYS A CA 1
ATOM 2858 C C . LYS A 1 358 ? 19.734 12.992 -3.195 1 86.69 358 LYS A C 1
ATOM 2860 O O . LYS A 1 358 ? 19.969 11.852 -3.586 1 86.69 358 LYS A O 1
ATOM 2865 N N . CYS A 1 359 ? 18.547 13.594 -3.107 1 87.94 359 CYS A N 1
ATOM 2866 C CA . CYS A 1 359 ? 17.406 12.898 -3.695 1 87.94 359 CYS A CA 1
ATOM 2867 C C . CYS A 1 359 ? 17.203 13.328 -5.145 1 87.94 359 CYS A C 1
ATOM 2869 O O . CYS A 1 359 ? 16.625 14.383 -5.406 1 87.94 359 CYS A O 1
ATOM 2871 N N . ARG A 1 360 ? 17.641 12.609 -6.07 1 91 360 ARG A N 1
ATOM 2872 C CA . ARG A 1 360 ? 17.547 12.938 -7.488 1 91 360 ARG A CA 1
ATOM 2873 C C . ARG A 1 360 ? 16.484 12.078 -8.188 1 91 360 ARG A C 1
ATOM 2875 O O . ARG A 1 360 ? 15.93 12.484 -9.203 1 91 360 ARG A O 1
ATOM 2882 N N . LEU A 1 361 ? 16.219 10.898 -7.641 1 92.5 361 LEU A N 1
ATOM 2883 C CA . LEU A 1 361 ? 15.289 9.953 -8.25 1 92.5 361 LEU A CA 1
ATOM 2884 C C . LEU A 1 361 ? 14.078 9.727 -7.348 1 92.5 361 LEU A C 1
ATOM 2886 O O . LEU A 1 361 ? 14.18 9.852 -6.125 1 92.5 361 LEU A O 1
ATOM 2890 N N . TYR A 1 362 ? 12.977 9.414 -8.016 1 90.56 362 TYR A N 1
ATOM 2891 C CA . TYR A 1 362 ? 11.727 9.156 -7.309 1 90.56 362 TYR A CA 1
ATOM 2892 C C . TYR A 1 362 ? 10.883 8.133 -8.055 1 90.56 362 TYR A C 1
ATOM 2894 O O . TYR A 1 362 ? 11.008 7.98 -9.273 1 90.56 362 TYR A O 1
ATOM 2902 N N . THR A 1 363 ? 10.141 7.352 -7.309 1 91.12 363 THR A N 1
ATOM 2903 C CA . THR A 1 363 ? 9.234 6.395 -7.922 1 91.12 363 THR A CA 1
ATOM 2904 C C . THR A 1 363 ? 7.789 6.891 -7.84 1 91.12 363 THR A C 1
ATOM 2906 O O . THR A 1 363 ? 7.383 7.457 -6.824 1 91.12 363 THR A O 1
ATOM 2909 N N . ALA A 1 364 ? 7.117 6.703 -8.938 1 85.69 364 ALA A N 1
ATOM 2910 C CA . ALA A 1 364 ? 5.707 7.086 -8.938 1 85.69 364 ALA A CA 1
ATOM 2911 C C . ALA A 1 364 ? 4.934 6.352 -7.848 1 85.69 364 ALA A C 1
ATOM 2913 O O . ALA A 1 364 ? 5.168 5.168 -7.605 1 85.69 364 ALA A O 1
ATOM 2914 N N . GLU A 1 365 ? 3.977 7.016 -7.211 1 77.5 365 GLU A N 1
ATOM 2915 C CA . GLU A 1 365 ? 3.299 6.48 -6.035 1 77.5 365 GLU A CA 1
ATOM 2916 C C . GLU A 1 365 ? 2.262 5.43 -6.426 1 77.5 365 GLU A C 1
ATOM 2918 O O . GLU A 1 365 ? 2.055 4.457 -5.703 1 77.5 365 GLU A O 1
ATOM 2923 N N . LYS A 1 366 ? 1.662 5.605 -7.496 1 78.5 366 LYS A N 1
ATOM 2924 C CA . LYS A 1 366 ? 0.624 4.656 -7.891 1 78.5 366 LYS A CA 1
ATOM 2925 C C . LYS A 1 366 ? 1.171 3.617 -8.867 1 78.5 366 LYS A C 1
ATOM 2927 O O . LYS A 1 366 ? 1.617 3.961 -9.961 1 78.5 366 LYS A O 1
ATOM 2932 N N . PRO A 1 367 ? 1.166 2.385 -8.406 1 86.12 367 PRO A N 1
ATOM 2933 C CA . PRO A 1 367 ? 1.582 1.35 -9.359 1 86.12 367 PRO A CA 1
ATOM 2934 C C . PRO A 1 367 ? 0.559 1.119 -10.469 1 86.12 367 PRO A C 1
ATOM 2936 O O . PRO A 1 367 ? -0.627 1.409 -10.289 1 86.12 367 PRO A O 1
ATOM 2939 N N . PHE A 1 368 ? 1.04 0.686 -11.578 1 77.25 368 PHE A N 1
ATOM 2940 C CA . PHE A 1 368 ? 0.138 0.469 -12.703 1 77.25 368 PHE A CA 1
ATOM 2941 C C . PHE A 1 368 ? -0.303 -0.988 -12.773 1 77.25 368 PHE A C 1
ATOM 2943 O O . PHE A 1 368 ? -1.378 -1.293 -13.297 1 77.25 368 PHE A O 1
ATOM 2950 N N . ASP A 1 369 ? 0.567 -1.834 -12.359 1 80.12 369 ASP A N 1
ATOM 2951 C CA . ASP A 1 369 ? 0.252 -3.26 -12.336 1 80.12 369 ASP A CA 1
ATOM 2952 C C . ASP A 1 369 ? 1.178 -4.012 -11.383 1 80.12 369 ASP A C 1
ATOM 2954 O O . ASP A 1 369 ? 2.092 -3.422 -10.797 1 80.12 369 ASP A O 1
ATOM 2958 N N . GLU A 1 370 ? 0.768 -5.199 -11.188 1 89.12 370 GLU A N 1
ATOM 2959 C CA . GLU A 1 370 ? 1.591 -6.07 -10.352 1 89.12 370 GLU A CA 1
ATOM 2960 C C . GLU A 1 370 ? 1.877 -7.395 -11.055 1 89.12 370 GLU A C 1
ATOM 2962 O O . GLU A 1 370 ? 0.967 -8.031 -11.594 1 89.12 370 GLU A O 1
ATOM 2967 N N . LEU A 1 371 ? 3.109 -7.715 -11.109 1 91.62 371 LEU A N 1
ATOM 2968 C CA . LEU A 1 371 ? 3.492 -8.977 -11.727 1 91.62 371 LEU A CA 1
ATOM 2969 C C . LEU A 1 371 ? 3.916 -9.992 -10.672 1 91.62 371 LEU A C 1
ATOM 2971 O O . LEU A 1 371 ? 4.465 -9.625 -9.633 1 91.62 371 LEU A O 1
ATOM 2975 N N . LYS A 1 372 ? 3.621 -11.227 -11.031 1 93.94 372 LYS A N 1
ATOM 2976 C CA . LYS A 1 372 ? 3.979 -12.32 -10.133 1 93.94 372 LYS A CA 1
ATOM 2977 C C . LYS A 1 372 ? 5.371 -12.852 -10.445 1 93.94 372 LYS A C 1
ATOM 2979 O O . LYS A 1 372 ? 5.73 -13.023 -11.609 1 93.94 372 LYS A O 1
ATOM 2984 N N . ILE A 1 373 ? 6.145 -13.031 -9.43 1 96.19 373 ILE A N 1
ATOM 2985 C CA . ILE A 1 373 ? 7.527 -13.477 -9.578 1 96.19 373 ILE A CA 1
ATOM 2986 C C . ILE A 1 373 ? 7.645 -14.945 -9.195 1 96.19 373 ILE A C 1
ATOM 2988 O O . ILE A 1 373 ? 7.16 -15.359 -8.141 1 96.19 373 ILE A O 1
ATOM 2992 N N . SER A 1 374 ? 8.203 -15.734 -10.07 1 96.56 374 SER A N 1
ATOM 2993 C CA . SER A 1 374 ? 8.367 -17.172 -9.867 1 96.56 374 SER A CA 1
ATOM 2994 C C . SER A 1 374 ? 9.664 -17.672 -10.484 1 96.56 374 SER A C 1
ATOM 2996 O O . SER A 1 374 ? 10.391 -16.906 -11.125 1 96.56 374 SER A O 1
ATOM 2998 N N . PHE A 1 375 ? 10.031 -18.922 -10.195 1 97.19 375 PHE A N 1
ATOM 2999 C CA . PHE A 1 375 ? 11.117 -19.594 -10.891 1 97.19 375 PHE A CA 1
ATOM 3000 C C . PHE A 1 375 ? 10.641 -20.156 -12.219 1 97.19 375 PHE A C 1
ATOM 3002 O O . PHE A 1 375 ? 9.445 -20.406 -12.398 1 97.19 375 PHE A O 1
ATOM 3009 N N . GLY A 1 376 ? 11.602 -20.188 -13.109 1 96.44 376 GLY A N 1
ATOM 3010 C CA . GLY A 1 376 ? 11.297 -20.797 -14.398 1 96.44 376 GLY A CA 1
ATOM 3011 C C . GLY A 1 376 ? 11.867 -22.188 -14.562 1 96.44 376 GLY A C 1
ATOM 3012 O O . GLY A 1 376 ? 13.008 -22.453 -14.164 1 96.44 376 GLY A O 1
ATOM 3013 N N . LEU A 1 377 ? 11.086 -23.109 -15.07 1 95.69 377 LEU A N 1
ATOM 3014 C CA . LEU A 1 377 ? 11.477 -24.484 -15.344 1 95.69 377 LEU A CA 1
ATOM 3015 C C . LEU A 1 377 ? 11.156 -24.875 -16.781 1 95.69 377 LEU A C 1
ATOM 3017 O O . LEU A 1 377 ? 10.336 -24.219 -17.438 1 95.69 377 LEU A O 1
ATOM 3021 N N . PRO A 1 378 ? 11.93 -25.875 -17.25 1 93.56 378 PRO A N 1
ATOM 3022 C CA . PRO A 1 378 ? 11.57 -26.344 -18.594 1 93.56 378 PRO A CA 1
ATOM 3023 C C . PRO A 1 378 ? 10.133 -26.828 -18.688 1 93.56 378 PRO A C 1
ATOM 3025 O O . PRO A 1 378 ? 9.562 -27.281 -17.688 1 93.56 378 PRO A O 1
ATOM 3028 N N . LYS A 1 379 ? 9.617 -26.672 -19.844 1 88.88 379 LYS A N 1
ATOM 3029 C CA . LYS A 1 379 ? 8.227 -27.062 -20.078 1 88.88 379 LYS A CA 1
ATOM 3030 C C . LYS A 1 379 ? 8.008 -28.547 -19.75 1 88.88 379 LYS A C 1
ATOM 3032 O O . LYS A 1 379 ? 8.852 -29.391 -20.078 1 88.88 379 LYS A O 1
ATOM 3037 N N . ASN A 1 380 ? 6.883 -28.938 -18.984 1 81.81 380 ASN A N 1
ATOM 3038 C CA . ASN A 1 380 ? 6.43 -30.281 -18.656 1 81.81 380 ASN A CA 1
ATOM 3039 C C . ASN A 1 380 ? 7.289 -30.922 -17.562 1 81.81 380 ASN A C 1
ATOM 3041 O O . ASN A 1 380 ? 7.488 -32.125 -17.547 1 81.81 380 ASN A O 1
ATOM 3045 N N . SER A 1 381 ? 7.973 -30.109 -16.812 1 84.69 381 SER A N 1
ATOM 3046 C CA . SER A 1 381 ? 8.672 -30.578 -15.625 1 84.69 381 SER A CA 1
ATOM 3047 C C . SER A 1 381 ? 7.754 -30.578 -14.406 1 84.69 381 SER A C 1
ATOM 3049 O O . SER A 1 381 ? 7.977 -29.828 -13.453 1 84.69 381 SER A O 1
ATOM 3051 N N . HIS A 1 382 ? 6.84 -31.531 -14.367 1 78.12 382 HIS A N 1
ATOM 3052 C CA . HIS A 1 382 ? 5.762 -31.531 -13.383 1 78.12 382 HIS A CA 1
ATOM 3053 C C . HIS A 1 382 ? 6.277 -31.906 -12 1 78.12 382 HIS A C 1
ATOM 3055 O O . HIS A 1 382 ? 5.867 -31.328 -11 1 78.12 382 HIS A O 1
ATOM 3061 N N . ILE A 1 383 ? 7.184 -32.844 -11.953 1 74.75 383 ILE A N 1
ATOM 3062 C CA . ILE A 1 383 ? 7.68 -33.312 -10.672 1 74.75 383 ILE A CA 1
ATOM 3063 C C . ILE A 1 383 ? 8.555 -32.281 -10.016 1 74.75 383 ILE A C 1
ATOM 3065 O O . ILE A 1 383 ? 8.383 -31.953 -8.836 1 74.75 383 ILE A O 1
ATOM 3069 N N . GLU A 1 384 ? 9.445 -31.688 -10.82 1 82.19 384 GLU A N 1
ATOM 3070 C CA . GLU A 1 384 ? 10.32 -30.641 -10.305 1 82.19 384 GLU A CA 1
ATOM 3071 C C . GLU A 1 384 ? 9.516 -29.406 -9.883 1 82.19 384 GLU A C 1
ATOM 3073 O O . GLU A 1 384 ? 9.82 -28.781 -8.867 1 82.19 384 GLU A O 1
ATOM 3078 N N . ASN A 1 385 ? 8.562 -29.125 -10.672 1 87.38 385 ASN A N 1
ATOM 3079 C CA . ASN A 1 385 ? 7.723 -27.969 -10.375 1 87.38 385 ASN A CA 1
ATOM 3080 C C . ASN A 1 385 ? 6.945 -28.172 -9.078 1 87.38 385 ASN A C 1
ATOM 3082 O O . ASN A 1 385 ? 6.848 -27.25 -8.258 1 87.38 385 ASN A O 1
ATOM 3086 N N . HIS A 1 386 ? 6.418 -29.359 -8.938 1 84.94 386 HIS A N 1
ATOM 3087 C CA . HIS A 1 386 ? 5.68 -29.656 -7.715 1 84.94 386 HIS A CA 1
ATOM 3088 C C . HIS A 1 386 ? 6.578 -29.562 -6.488 1 84.94 386 HIS A C 1
ATOM 3090 O O . HIS A 1 386 ? 6.18 -29.016 -5.461 1 84.94 386 HIS A O 1
ATOM 3096 N N . PHE A 1 387 ? 7.719 -30.094 -6.648 1 86.06 387 PHE A N 1
ATOM 3097 C CA . PHE A 1 387 ? 8.68 -30.094 -5.555 1 86.06 387 PHE A CA 1
ATOM 3098 C C . PHE A 1 387 ? 9.078 -28.656 -5.184 1 86.06 387 PHE A C 1
ATOM 3100 O O . PHE A 1 387 ? 9.008 -28.266 -4.02 1 86.06 387 PHE A O 1
ATOM 3107 N N . LEU A 1 388 ? 9.516 -27.906 -6.156 1 91.06 388 LEU A N 1
ATOM 3108 C CA . LEU A 1 388 ? 9.977 -26.547 -5.91 1 91.06 388 LEU A CA 1
ATOM 3109 C C . LEU A 1 388 ? 8.836 -25.672 -5.41 1 91.06 388 LEU A C 1
ATOM 3111 O O . LEU A 1 388 ? 9.031 -24.828 -4.52 1 91.06 388 LEU A O 1
ATOM 3115 N N . SER A 1 389 ? 7.703 -25.828 -6 1 92.12 389 SER A N 1
ATOM 3116 C CA . SER A 1 389 ? 6.543 -25.062 -5.57 1 92.12 389 SER A CA 1
ATOM 3117 C C . SER A 1 389 ? 6.184 -25.359 -4.117 1 92.12 389 SER A C 1
ATOM 3119 O O . SER A 1 389 ? 5.84 -24.438 -3.359 1 92.12 389 SER A O 1
ATOM 3121 N N . HIS A 1 390 ? 6.258 -26.609 -3.805 1 87.81 390 HIS A N 1
ATOM 3122 C CA . HIS A 1 390 ? 6 -26.984 -2.422 1 87.81 390 HIS A CA 1
ATOM 3123 C C . HIS A 1 390 ? 6.961 -26.297 -1.467 1 87.81 390 HIS A C 1
ATOM 3125 O O . HIS A 1 390 ? 6.539 -25.75 -0.441 1 87.81 390 HIS A O 1
ATOM 3131 N N . GLU A 1 391 ? 8.148 -26.297 -1.769 1 89.25 391 GLU A N 1
ATOM 3132 C CA . GLU A 1 391 ? 9.164 -25.703 -0.893 1 89.25 391 GLU A CA 1
ATOM 3133 C C . GLU A 1 391 ? 9.016 -24.188 -0.808 1 89.25 391 GLU A C 1
ATOM 3135 O O . GLU A 1 391 ? 9.211 -23.609 0.258 1 89.25 391 GLU A O 1
ATOM 3140 N N . LEU A 1 392 ? 8.727 -23.625 -1.937 1 93.06 392 LEU A N 1
ATOM 3141 C CA . LEU A 1 392 ? 8.523 -22.188 -1.948 1 93.06 392 LEU A CA 1
ATOM 3142 C C . LEU A 1 392 ? 7.312 -21.797 -1.106 1 93.06 392 LEU A C 1
ATOM 3144 O O . LEU A 1 392 ? 7.348 -20.797 -0.384 1 93.06 392 LEU A O 1
ATOM 3148 N N . MET A 1 393 ? 6.285 -22.531 -1.203 1 89.12 393 MET A N 1
ATOM 3149 C CA . MET A 1 393 ? 5.09 -22.281 -0.405 1 89.12 393 MET A CA 1
ATOM 3150 C C . MET A 1 393 ? 5.383 -22.453 1.082 1 89.12 393 MET A C 1
ATOM 3152 O O . MET A 1 393 ? 4.906 -21.672 1.906 1 89.12 393 MET A O 1
ATOM 3156 N N . TRP A 1 394 ? 6.137 -23.469 1.348 1 86.19 394 TRP A N 1
ATOM 3157 C CA . TRP A 1 394 ? 6.52 -23.703 2.736 1 86.19 394 TRP A CA 1
ATOM 3158 C C . TRP A 1 394 ? 7.34 -22.547 3.279 1 86.19 394 TRP A C 1
ATOM 3160 O O . TRP A 1 394 ? 7.129 -22.109 4.41 1 86.19 394 TRP A O 1
ATOM 3170 N N . LEU A 1 395 ? 8.258 -22.094 2.523 1 88.5 395 LEU A N 1
ATOM 3171 C CA . LEU A 1 395 ? 9.078 -20.969 2.924 1 88.5 395 LEU A CA 1
ATOM 3172 C C . LEU A 1 395 ? 8.211 -19.734 3.18 1 88.5 395 LEU A C 1
ATOM 3174 O O . LEU A 1 395 ? 8.477 -18.969 4.109 1 88.5 395 LEU A O 1
ATOM 3178 N N . LYS A 1 396 ? 7.238 -19.516 2.375 1 88.25 396 LYS A N 1
ATOM 3179 C CA . LYS A 1 396 ? 6.344 -18.359 2.523 1 88.25 396 LYS A CA 1
ATOM 3180 C C . LYS A 1 396 ? 5.5 -18.484 3.787 1 88.25 396 LYS A C 1
ATOM 3182 O O . LYS A 1 396 ? 5.383 -17.531 4.559 1 88.25 396 LYS A O 1
ATOM 3187 N N . GLN A 1 397 ? 4.98 -19.641 3.99 1 80.88 397 GLN A N 1
ATOM 3188 C CA . GLN A 1 397 ? 4.09 -19.859 5.125 1 80.88 397 GLN A CA 1
ATOM 3189 C C . GLN A 1 397 ? 4.859 -19.812 6.441 1 80.88 397 GLN A C 1
ATOM 3191 O O . GLN A 1 397 ? 4.309 -19.438 7.477 1 80.88 397 GLN A O 1
ATOM 3196 N N . SER A 1 398 ? 6.141 -20.219 6.422 1 78.5 398 SER A N 1
ATOM 3197 C CA . SER A 1 398 ? 6.973 -20.25 7.621 1 78.5 398 SER A CA 1
ATOM 3198 C C . SER A 1 398 ? 7.363 -18.844 8.055 1 78.5 398 SER A C 1
ATOM 3200 O O . SER A 1 398 ? 7.824 -18.625 9.18 1 78.5 398 SER A O 1
ATOM 3202 N N . GLY A 1 399 ? 7.234 -17.922 7.164 1 78.81 399 GLY A N 1
ATOM 3203 C CA . GLY A 1 399 ? 7.602 -16.547 7.488 1 78.81 399 GLY A CA 1
ATOM 3204 C C . GLY A 1 399 ? 9.047 -16.219 7.168 1 78.81 399 GLY A C 1
ATOM 3205 O O . GLY A 1 399 ? 9.477 -15.078 7.301 1 78.81 399 GLY A O 1
ATOM 3206 N N . ILE A 1 400 ? 9.75 -17.188 6.691 1 83.75 400 ILE A N 1
ATOM 3207 C CA . ILE A 1 400 ? 11.164 -17 6.391 1 83.75 400 ILE A CA 1
ATOM 3208 C C . ILE A 1 400 ? 11.32 -16.062 5.191 1 83.75 400 ILE A C 1
ATOM 3210 O O . ILE A 1 400 ? 12.211 -15.219 5.168 1 83.75 400 ILE A O 1
ATOM 3214 N N . LEU A 1 401 ? 10.461 -16.234 4.23 1 89.19 401 LEU A N 1
ATOM 3215 C CA . LEU A 1 401 ? 10.531 -15.383 3.047 1 89.19 401 LEU A CA 1
ATOM 3216 C C . LEU A 1 401 ? 10.312 -13.922 3.412 1 89.19 401 LEU A C 1
ATOM 3218 O O . LEU A 1 401 ? 10.992 -13.031 2.895 1 89.19 401 LEU A O 1
ATOM 3222 N N . GLN A 1 402 ? 9.375 -13.734 4.258 1 84.44 402 GLN A N 1
ATOM 3223 C CA . GLN A 1 402 ? 9.109 -12.367 4.676 1 84.44 402 GLN A CA 1
ATOM 3224 C C . GLN A 1 402 ? 10.297 -11.781 5.438 1 84.44 402 GLN A C 1
ATOM 3226 O O . GLN A 1 402 ? 10.602 -10.594 5.305 1 84.44 402 GLN A O 1
ATOM 3231 N N . TYR A 1 403 ? 10.859 -12.547 6.258 1 83.56 403 TYR A N 1
ATOM 3232 C CA . TYR A 1 403 ? 12.047 -12.117 6.988 1 83.56 403 TYR A CA 1
ATOM 3233 C C . TYR A 1 403 ? 13.156 -11.703 6.031 1 83.56 403 TYR A C 1
ATOM 3235 O O . TYR A 1 403 ? 13.773 -10.641 6.203 1 83.56 403 TYR A O 1
ATOM 3243 N N . TRP A 1 404 ? 13.391 -12.523 5.051 1 89.94 404 TRP A N 1
ATOM 3244 C CA . TRP A 1 404 ? 14.414 -12.195 4.066 1 89.94 404 TRP A CA 1
ATOM 3245 C C . TRP A 1 404 ? 14.016 -10.961 3.26 1 89.94 404 TRP A C 1
ATOM 3247 O O . TRP A 1 404 ? 14.867 -10.117 2.949 1 89.94 404 TRP A O 1
ATOM 3257 N N . LYS A 1 405 ? 12.805 -10.906 2.908 1 90.25 405 LYS A N 1
ATOM 3258 C CA . LYS A 1 405 ? 12.328 -9.75 2.156 1 90.25 405 LYS A CA 1
ATOM 3259 C C . LYS A 1 405 ? 12.602 -8.453 2.914 1 90.25 405 LYS A C 1
ATOM 3261 O O . LYS A 1 405 ? 13.055 -7.465 2.328 1 90.25 405 LYS A O 1
ATOM 3266 N N . ASN A 1 406 ? 12.367 -8.477 4.188 1 84.81 406 ASN A N 1
ATOM 3267 C CA . ASN A 1 406 ? 12.578 -7.289 5.012 1 84.81 406 ASN A CA 1
ATOM 3268 C C . ASN A 1 406 ? 14.055 -6.895 5.059 1 84.81 406 ASN A C 1
ATOM 3270 O O . ASN A 1 406 ? 14.375 -5.719 5.238 1 84.81 406 ASN A O 1
ATOM 3274 N N . SER A 1 407 ? 14.82 -7.805 4.898 1 87.81 407 SER A N 1
ATOM 3275 C CA . SER A 1 407 ? 16.25 -7.535 4.961 1 87.81 407 SER A CA 1
ATOM 3276 C C . SER A 1 407 ? 16.766 -6.98 3.637 1 87.81 407 SER A C 1
ATOM 3278 O O . SER A 1 407 ? 17.734 -6.211 3.615 1 87.81 407 SER A O 1
ATOM 3280 N N . TYR A 1 408 ? 16.156 -7.316 2.578 1 92.12 408 TYR A N 1
ATOM 3281 C CA . TYR A 1 408 ? 16.688 -6.934 1.28 1 92.12 408 TYR A CA 1
ATOM 3282 C C . TYR A 1 408 ? 15.914 -5.766 0.688 1 92.12 408 TYR A C 1
ATOM 3284 O O . TYR A 1 408 ? 16.453 -4.992 -0.109 1 92.12 408 TYR A O 1
ATOM 3292 N N . TRP A 1 409 ? 14.641 -5.645 0.978 1 91.69 409 TRP A N 1
ATOM 3293 C CA . TRP A 1 409 ? 13.859 -4.52 0.49 1 91.69 409 TRP A CA 1
ATOM 3294 C C . TRP A 1 409 ? 14.25 -3.23 1.207 1 91.69 409 TRP A C 1
ATOM 3296 O O . TRP A 1 409 ? 14.375 -3.209 2.434 1 91.69 409 TRP A O 1
ATOM 3306 N N . PRO A 1 410 ? 14.477 -2.236 0.433 1 88.81 410 PRO A N 1
ATOM 3307 C CA . PRO A 1 410 ? 14.852 -0.976 1.079 1 88.81 410 PRO A CA 1
ATOM 3308 C C . PRO A 1 410 ? 13.703 -0.365 1.884 1 88.81 410 PRO A C 1
ATOM 3310 O O . PRO A 1 410 ? 12.547 -0.444 1.473 1 88.81 410 PRO A O 1
ATOM 3313 N N . ARG A 1 411 ? 14.031 0.137 2.98 1 84 411 ARG A N 1
ATOM 3314 C CA . ARG A 1 411 ? 13.055 0.842 3.801 1 84 411 ARG A CA 1
ATOM 3315 C C . ARG A 1 411 ? 12.773 2.236 3.246 1 84 411 ARG A C 1
ATOM 3317 O O . ARG A 1 411 ? 13.578 2.775 2.479 1 84 411 ARG A O 1
ATOM 3324 N N . ALA A 1 412 ? 11.594 2.619 3.623 1 82.38 412 ALA A N 1
ATOM 3325 C CA . ALA A 1 412 ? 11.242 3.969 3.188 1 82.38 412 ALA A CA 1
ATOM 3326 C C . ALA A 1 412 ? 12.242 4.992 3.723 1 82.38 412 ALA A C 1
ATOM 3328 O O . ALA A 1 412 ? 12.609 4.957 4.902 1 82.38 412 ALA A O 1
ATOM 3329 N N . ASN A 1 413 ? 12.805 5.754 2.896 1 83.94 413 ASN A N 1
ATOM 3330 C CA . ASN A 1 413 ? 13.742 6.82 3.242 1 83.94 413 ASN A CA 1
ATOM 3331 C C . ASN A 1 413 ? 13.25 8.18 2.758 1 83.94 413 ASN A C 1
ATOM 3333 O O . ASN A 1 413 ? 12.133 8.297 2.256 1 83.94 413 ASN A O 1
ATOM 3337 N N . ARG A 1 414 ? 13.969 9.156 2.975 1 81.12 414 ARG A N 1
ATOM 3338 C CA . ARG A 1 414 ? 13.562 10.516 2.641 1 81.12 414 ARG A CA 1
ATOM 3339 C C . ARG A 1 414 ? 13.297 10.656 1.146 1 81.12 414 ARG A C 1
ATOM 3341 O O . ARG A 1 414 ? 12.469 11.469 0.729 1 81.12 414 ARG A O 1
ATOM 3348 N N . CYS A 1 415 ? 13.992 9.883 0.361 1 86.06 415 CYS A N 1
ATOM 3349 C CA . CYS A 1 415 ? 13.867 10.023 -1.086 1 86.06 415 CYS A CA 1
ATOM 3350 C C . CYS A 1 415 ? 12.773 9.117 -1.633 1 86.06 415 CYS A C 1
ATOM 3352 O O . CYS A 1 415 ? 12.281 9.328 -2.742 1 86.06 415 CYS A O 1
ATOM 3354 N N . SER A 1 416 ? 12.43 8.07 -0.941 1 86.25 416 SER A N 1
ATOM 3355 C CA . SER A 1 416 ? 11.484 7.09 -1.471 1 86.25 416 SER A CA 1
ATOM 3356 C C . SER A 1 416 ? 10.117 7.234 -0.816 1 86.25 416 SER A C 1
ATOM 3358 O O . SER A 1 416 ? 9.117 6.727 -1.334 1 86.25 416 SER A O 1
ATOM 3360 N N . ALA A 1 417 ? 10.023 7.836 0.306 1 77 417 ALA A N 1
ATOM 3361 C CA . ALA A 1 417 ? 8.75 8 0.997 1 77 417 ALA A CA 1
ATOM 3362 C C . ALA A 1 417 ? 7.773 8.82 0.159 1 77 417 ALA A C 1
ATOM 3364 O O . ALA A 1 417 ? 8.172 9.773 -0.513 1 77 417 ALA A O 1
ATOM 3365 N N . PRO A 1 418 ? 6.543 8.25 0.198 1 71.19 418 PRO A N 1
ATOM 3366 C CA . PRO A 1 418 ? 5.555 9 -0.582 1 71.19 418 PRO A CA 1
ATOM 3367 C C . PRO A 1 418 ? 5.461 10.469 -0.161 1 71.19 418 PRO A C 1
ATOM 3369 O O . PRO A 1 418 ? 5.414 10.766 1.034 1 71.19 418 PRO A O 1
ATOM 3372 N N . ILE A 1 419 ? 5.574 11.297 -1.076 1 65 419 ILE A N 1
ATOM 3373 C CA . ILE A 1 419 ? 5.551 12.742 -0.874 1 65 419 ILE A CA 1
ATOM 3374 C C . ILE A 1 419 ? 4.234 13.148 -0.214 1 65 419 ILE A C 1
ATOM 3376 O O . ILE A 1 419 ? 4.191 14.094 0.569 1 65 419 ILE A O 1
ATOM 3380 N N . SER A 1 420 ? 3.186 12.32 -0.597 1 59.94 420 SER A N 1
ATOM 3381 C CA . SER A 1 420 ? 1.861 12.602 -0.054 1 59.94 420 SER A CA 1
ATOM 3382 C C . SER A 1 420 ? 1.825 12.391 1.456 1 59.94 420 SER A C 1
ATOM 3384 O O . SER A 1 420 ? 1.036 13.023 2.16 1 59.94 420 SER A O 1
ATOM 3386 N N . THR A 1 421 ? 2.621 11.492 1.928 1 56.44 421 THR A N 1
ATOM 3387 C CA . THR A 1 421 ? 2.584 11.141 3.342 1 56.44 421 THR A CA 1
ATOM 3388 C C . THR A 1 421 ? 3.693 11.852 4.105 1 56.44 421 THR A C 1
ATOM 3390 O O . THR A 1 421 ? 3.844 11.664 5.316 1 56.44 421 THR A O 1
ATOM 3393 N N . LYS A 1 422 ? 4.676 12.367 3.396 1 53.97 422 LYS A N 1
ATOM 3394 C CA . LYS A 1 422 ? 5.758 13.016 4.137 1 53.97 422 LYS A CA 1
ATOM 3395 C C . LYS A 1 422 ? 5.207 14 5.164 1 53.97 422 LYS A C 1
ATOM 3397 O O . LYS A 1 422 ? 4.398 14.875 4.828 1 53.97 422 LYS A O 1
ATOM 3402 N N . PRO A 1 423 ? 5.242 13.43 6.426 1 46.06 423 PRO A N 1
ATOM 3403 C CA . PRO A 1 423 ? 4.824 14.43 7.414 1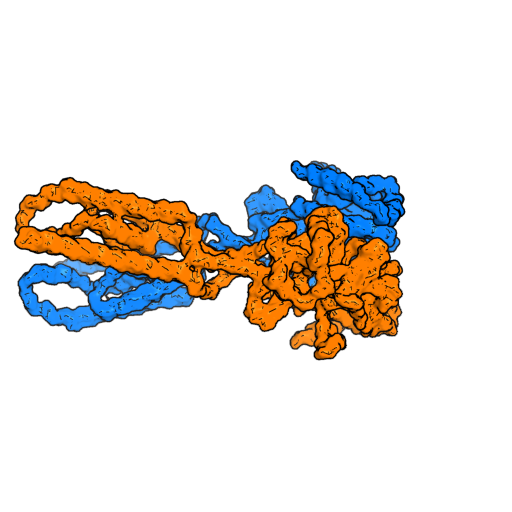 46.06 423 PRO A CA 1
ATOM 3404 C C . PRO A 1 423 ? 5.414 15.812 7.141 1 46.06 423 PRO A C 1
ATOM 3406 O O . PRO A 1 423 ? 6.484 15.922 6.535 1 46.06 423 PRO A O 1
ATOM 3409 N N . ALA A 1 424 ? 4.676 16.781 7.086 1 45.75 424 ALA A N 1
ATOM 3410 C CA . ALA A 1 424 ? 5.242 18.125 7.191 1 45.75 424 ALA A CA 1
ATOM 3411 C C . ALA A 1 424 ? 6.48 18.141 8.078 1 45.75 424 ALA A C 1
ATOM 3413 O O . ALA A 1 424 ? 6.406 17.766 9.258 1 45.75 424 ALA A O 1
ATOM 3414 N N . SER A 1 425 ? 7.508 17.5 7.668 1 41.34 425 SER A N 1
ATOM 3415 C CA . SER A 1 425 ? 8.648 17.562 8.57 1 41.34 425 SER A CA 1
ATOM 3416 C C . SER A 1 425 ? 8.578 18.797 9.477 1 41.34 425 SER A C 1
ATOM 3418 O O . SER A 1 425 ? 8.492 19.922 8.992 1 41.34 425 SER A O 1
ATOM 3420 N N . ASN A 1 426 ? 7.945 18.641 10.586 1 42.66 426 ASN A N 1
ATOM 3421 C CA . ASN A 1 426 ? 7.973 19.672 11.633 1 42.66 426 ASN A CA 1
ATOM 3422 C C . ASN A 1 426 ? 9.25 20.5 11.57 1 42.66 426 ASN A C 1
ATOM 3424 O O . ASN A 1 426 ? 9.273 21.641 12.008 1 42.66 426 ASN A O 1
ATOM 3428 N N . THR A 1 427 ? 10.32 19.766 11.266 1 41.47 427 THR A N 1
ATOM 3429 C CA . THR A 1 427 ? 11.578 20.469 11.523 1 41.47 427 THR A CA 1
ATOM 3430 C C . THR A 1 427 ? 12.078 21.156 10.258 1 41.47 427 THR A C 1
ATOM 3432 O O . THR A 1 427 ? 13.266 21.469 10.148 1 41.47 427 THR A O 1
ATOM 3435 N N . GLU A 1 428 ? 11.328 20.984 9.305 1 44.81 428 GLU A N 1
ATOM 3436 C CA . GLU A 1 428 ? 12.023 21.672 8.227 1 44.81 428 GLU A CA 1
ATOM 3437 C C . GLU A 1 428 ? 12.188 23.172 8.531 1 44.81 428 GLU A C 1
ATOM 3439 O O . GLU A 1 428 ? 11.211 23.844 8.875 1 44.81 428 GLU A O 1
ATOM 3444 N N . ARG A 1 429 ? 13.461 23.531 8.867 1 48.5 429 ARG A N 1
ATOM 3445 C CA . ARG A 1 429 ? 13.844 24.922 9.031 1 48.5 429 ARG A CA 1
ATOM 3446 C C . ARG A 1 429 ? 13.398 25.766 7.836 1 48.5 429 ARG A C 1
ATOM 3448 O O . ARG A 1 429 ? 13.375 25.266 6.703 1 48.5 429 ARG A O 1
ATOM 3455 N N . LEU A 1 430 ? 12.805 26.625 8.18 1 47.69 430 LEU A N 1
ATOM 3456 C CA . LEU A 1 430 ? 12.438 27.578 7.145 1 47.69 430 LEU A CA 1
ATOM 3457 C C . LEU A 1 430 ? 13.672 28.078 6.398 1 47.69 430 LEU A C 1
ATOM 3459 O O . LEU A 1 430 ? 14.617 28.578 7.012 1 47.69 430 LEU A O 1
ATOM 3463 N N . THR A 1 431 ? 13.867 27.547 5.316 1 48.41 431 THR A N 1
ATOM 3464 C CA . THR A 1 431 ? 15.008 27.984 4.523 1 48.41 431 THR A CA 1
ATOM 3465 C C . THR A 1 431 ? 14.766 29.391 3.963 1 48.41 431 THR A C 1
ATOM 3467 O O . THR A 1 431 ? 13.648 29.891 4.012 1 48.41 431 THR A O 1
ATOM 3470 N N . LEU A 1 432 ? 15.93 30.016 3.627 1 49.16 432 LEU A N 1
ATOM 3471 C CA . LEU A 1 432 ? 15.938 31.375 3.078 1 49.16 432 LEU A CA 1
ATOM 3472 C C . LEU A 1 432 ? 14.977 31.484 1.896 1 49.16 432 LEU A C 1
ATOM 3474 O O . LEU A 1 432 ? 14.383 32.531 1.674 1 49.16 432 LEU A O 1
ATOM 3478 N N . ASN A 1 433 ? 14.75 30.375 1.314 1 51.81 433 ASN A N 1
ATOM 3479 C CA . ASN A 1 433 ? 13.914 30.422 0.121 1 51.81 433 ASN A CA 1
ATOM 3480 C C . ASN A 1 433 ? 12.445 30.656 0.476 1 51.81 433 ASN A C 1
ATOM 3482 O O . ASN A 1 433 ? 11.719 31.297 -0.275 1 51.81 433 ASN A O 1
ATOM 3486 N N . TYR A 1 434 ? 12.203 30.25 1.611 1 52.81 434 TYR A N 1
ATOM 3487 C CA . TYR A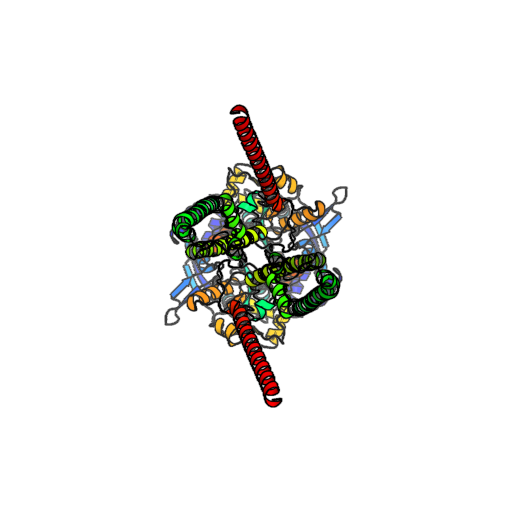 1 434 ? 10.82 30.422 2.031 1 52.81 434 TYR A CA 1
ATOM 3488 C C . TYR A 1 434 ? 10.57 31.844 2.51 1 52.81 434 TYR A C 1
ATOM 3490 O O . TYR A 1 434 ? 9.492 32.406 2.291 1 52.81 434 TYR A O 1
ATOM 3498 N N . LEU A 1 435 ? 11.711 32.469 3.068 1 53.22 435 LEU A N 1
ATOM 3499 C CA . LEU A 1 435 ? 11.555 33.781 3.668 1 53.22 435 LEU A CA 1
ATOM 3500 C C . LEU A 1 435 ? 12.031 34.875 2.711 1 53.22 435 LEU A C 1
ATOM 3502 O O . LEU A 1 435 ? 11.906 36.062 3.01 1 53.22 435 LEU A O 1
ATOM 3506 N N . SER A 1 436 ? 12.484 34.406 1.606 1 54.81 436 SER A N 1
ATOM 3507 C CA . SER A 1 436 ? 13.008 35.375 0.654 1 54.81 436 SER A CA 1
ATOM 3508 C C . SER A 1 436 ? 11.93 36.375 0.215 1 54.81 436 SER A C 1
ATOM 3510 O O . SER A 1 436 ? 12.195 37.562 0.031 1 54.81 436 SER A O 1
ATOM 3512 N N . GLY A 1 437 ? 10.797 35.875 0.116 1 55.81 437 GLY A N 1
ATOM 3513 C CA . GLY A 1 437 ? 9.727 36.75 -0.282 1 55.81 437 GLY A CA 1
ATOM 3514 C C . GLY A 1 437 ? 9.438 37.844 0.746 1 55.81 437 GLY A C 1
ATOM 3515 O O . GLY A 1 437 ? 9.211 39 0.392 1 55.81 437 GLY A O 1
ATOM 3516 N N . ALA A 1 438 ? 9.539 37.406 1.882 1 58.31 438 ALA A N 1
ATOM 3517 C CA . ALA A 1 438 ? 9.312 38.406 2.941 1 58.31 438 ALA A CA 1
ATOM 3518 C C . ALA A 1 438 ? 10.398 39.469 2.949 1 58.31 438 ALA A C 1
ATOM 3520 O O . ALA A 1 438 ? 10.109 40.656 3.127 1 58.31 438 ALA A O 1
ATOM 3521 N N . PHE A 1 439 ? 11.547 39.094 2.676 1 57.22 439 PHE A N 1
ATOM 3522 C CA . PHE A 1 439 ? 12.648 40.031 2.666 1 57.22 439 PHE A CA 1
ATOM 3523 C C . PHE A 1 439 ? 12.57 40.938 1.451 1 57.22 439 PHE A C 1
ATOM 3525 O O . PHE A 1 439 ? 12.875 42.125 1.544 1 57.22 439 PHE A O 1
ATOM 3532 N N . LEU A 1 440 ? 12.109 40.375 0.49 1 59.72 440 LEU A N 1
ATOM 3533 C CA . LEU A 1 440 ? 11.945 41.219 -0.697 1 59.72 440 LEU A CA 1
ATOM 3534 C C . LEU A 1 440 ? 10.82 42.219 -0.497 1 59.72 440 LEU A C 1
ATOM 3536 O O . LEU A 1 440 ? 10.938 43.375 -0.928 1 59.72 440 LEU A O 1
ATOM 3540 N N . LEU A 1 441 ? 9.891 41.719 0.124 1 62.47 441 LEU A N 1
ATOM 3541 C CA . LEU A 1 441 ? 8.805 42.656 0.422 1 62.47 441 LEU A CA 1
ATOM 3542 C C . LEU A 1 441 ? 9.273 43.75 1.372 1 62.47 441 LEU A C 1
ATOM 3544 O O . LEU A 1 441 ? 8.867 44.906 1.236 1 62.47 441 LEU A O 1
ATOM 3548 N N . LEU A 1 442 ? 10.055 43.344 2.203 1 57.53 442 LEU A N 1
ATOM 3549 C CA . LEU A 1 442 ? 10.633 44.312 3.109 1 57.53 442 LEU A CA 1
ATOM 3550 C C . LEU A 1 442 ? 11.5 45.312 2.348 1 57.53 442 LEU A C 1
ATOM 3552 O O . LEU A 1 442 ? 11.438 46.531 2.604 1 57.53 442 LEU A O 1
ATOM 3556 N N . CYS A 1 443 ? 12.227 44.812 1.516 1 60.78 443 CYS A N 1
ATOM 3557 C CA . CYS A 1 443 ? 13.07 45.688 0.717 1 60.78 443 CYS A CA 1
ATOM 3558 C C . CYS A 1 443 ? 12.227 46.594 -0.152 1 60.78 443 CYS A C 1
ATOM 3560 O O . CYS A 1 443 ? 12.523 47.812 -0.269 1 60.78 443 CYS A O 1
ATOM 3562 N N . ALA A 1 444 ? 11.273 46.062 -0.694 1 63.47 444 ALA A N 1
ATOM 3563 C CA . ALA A 1 444 ? 10.383 46.906 -1.512 1 63.47 444 ALA A CA 1
ATOM 3564 C C . ALA A 1 444 ? 9.688 47.969 -0.667 1 63.47 444 ALA A C 1
ATOM 3566 O O . ALA A 1 444 ? 9.539 49.094 -1.099 1 63.47 444 ALA A O 1
ATOM 3567 N N . GLY A 1 445 ? 9.32 47.531 0.452 1 61.91 445 GLY A N 1
ATOM 3568 C CA . GLY A 1 445 ? 8.734 48.5 1.359 1 61.91 445 GLY A CA 1
ATOM 3569 C C . GLY A 1 445 ? 9.695 49.594 1.753 1 61.91 445 GLY A C 1
ATOM 3570 O O . GLY A 1 445 ? 9.312 50.781 1.809 1 61.91 445 GLY A O 1
ATOM 3571 N N . MET A 1 446 ? 10.805 49.188 1.952 1 61.69 446 MET A N 1
ATOM 3572 C CA . MET A 1 446 ? 11.82 50.156 2.316 1 61.69 446 MET A CA 1
ATOM 3573 C C . MET A 1 446 ? 12.078 51.125 1.164 1 61.69 446 MET A C 1
ATOM 3575 O O . MET A 1 446 ? 12.227 52.344 1.378 1 61.69 446 MET A O 1
ATOM 3579 N N . LEU A 1 447 ? 12.078 50.656 0.021 1 62.28 447 LEU A N 1
ATOM 3580 C CA . LEU A 1 447 ? 12.32 51.5 -1.138 1 62.28 447 LEU A CA 1
ATOM 3581 C C . LEU A 1 447 ? 11.148 52.469 -1.362 1 62.28 447 LEU A C 1
ATOM 3583 O O . LEU A 1 447 ? 11.359 53.625 -1.675 1 62.28 447 LEU A O 1
ATOM 3587 N N . VAL A 1 448 ? 10.062 51.906 -1.14 1 65.88 448 VAL A N 1
ATOM 3588 C CA . VAL A 1 448 ? 8.891 52.75 -1.305 1 65.88 448 VAL A CA 1
ATOM 3589 C C . VAL A 1 448 ? 8.867 53.812 -0.222 1 65.88 448 VAL A C 1
ATOM 3591 O O . VAL A 1 448 ? 8.523 54.969 -0.489 1 65.88 448 VAL A O 1
ATOM 3594 N N . SER A 1 449 ? 9.305 53.406 0.88 1 63.22 449 SER A N 1
ATOM 3595 C CA . SER A 1 449 ? 9.367 54.375 1.969 1 63.22 449 SER A CA 1
ATOM 3596 C C . SER A 1 449 ? 10.414 55.438 1.691 1 63.22 449 SER A C 1
ATOM 3598 O O . SER A 1 449 ? 10.18 56.625 1.936 1 63.22 449 SER A O 1
ATOM 3600 N N . LEU A 1 450 ? 11.383 55.062 1.163 1 63.66 450 LEU A N 1
ATOM 3601 C CA . LEU A 1 450 ? 12.43 56 0.826 1 63.66 450 LEU A CA 1
ATOM 3602 C C . LEU A 1 450 ? 11.992 56.938 -0.305 1 63.66 450 LEU A C 1
ATOM 3604 O O . LEU A 1 450 ? 12.273 58.125 -0.283 1 63.66 450 LEU A O 1
ATOM 3608 N N . ALA A 1 451 ? 11.344 56.469 -1.165 1 66.69 451 ALA A N 1
ATOM 3609 C CA . ALA A 1 451 ? 10.836 57.281 -2.275 1 66.69 451 ALA A CA 1
ATOM 3610 C C . ALA A 1 451 ? 9.797 58.281 -1.794 1 66.69 451 ALA A C 1
ATOM 3612 O O . ALA A 1 451 ? 9.789 59.438 -2.234 1 66.69 451 ALA A O 1
ATOM 3613 N N . SER A 1 452 ? 9.039 57.812 -0.879 1 65.56 452 SER A N 1
ATOM 3614 C CA . SER A 1 452 ? 8.031 58.719 -0.328 1 65.56 452 SER A CA 1
ATOM 3615 C C . SER A 1 452 ? 8.68 59.812 0.49 1 65.56 452 SER A C 1
ATOM 3617 O O . SER A 1 452 ? 8.227 60.969 0.461 1 65.56 452 SER A O 1
ATOM 3619 N N . PHE A 1 453 ? 9.648 59.5 1.12 1 63.88 453 PHE A N 1
ATOM 3620 C CA . PHE A 1 453 ? 10.383 60.5 1.885 1 63.88 453 PHE A CA 1
ATOM 3621 C C . PHE A 1 453 ? 11.055 61.5 0.958 1 63.88 453 PHE A C 1
ATOM 3623 O O . PHE A 1 453 ? 11.008 62.688 1.209 1 63.88 453 PHE A O 1
ATOM 3630 N N . ALA A 1 454 ? 11.562 61.031 -0.074 1 64.5 454 ALA A N 1
ATOM 3631 C CA . ALA A 1 454 ? 12.195 61.938 -1.044 1 64.5 454 ALA A CA 1
ATOM 3632 C C . ALA A 1 454 ? 11.172 62.844 -1.695 1 64.5 454 ALA A C 1
ATOM 3634 O O . ALA A 1 454 ? 11.438 64.062 -1.896 1 64.5 454 ALA A O 1
ATOM 3635 N N . ALA A 1 455 ? 10.102 62.312 -1.896 1 66.75 455 ALA A N 1
ATOM 3636 C CA . ALA A 1 455 ? 9.039 63.125 -2.502 1 66.75 455 ALA A CA 1
ATOM 3637 C C . ALA A 1 455 ? 8.555 64.188 -1.544 1 66.75 455 ALA A C 1
ATOM 3639 O O . ALA A 1 455 ? 8.289 65.312 -1.959 1 66.75 455 ALA A O 1
ATOM 3640 N N . GLU A 1 456 ? 8.547 63.844 -0.346 1 64.75 456 GLU A N 1
ATOM 3641 C CA . GLU A 1 456 ? 8.156 64.812 0.664 1 64.75 456 GLU A CA 1
ATOM 3642 C C . GLU A 1 456 ? 9.211 65.938 0.803 1 64.75 456 GLU A C 1
ATOM 3644 O O . GLU A 1 456 ? 8.875 67.125 0.965 1 64.75 456 GLU A O 1
ATOM 3649 N N . LEU A 1 457 ? 10.391 65.562 0.648 1 64.75 457 LEU A N 1
ATOM 3650 C CA . LEU A 1 457 ? 11.469 66.562 0.735 1 64.75 457 LEU A CA 1
ATOM 3651 C C . LEU A 1 457 ? 11.453 67.5 -0.468 1 64.75 457 LEU A C 1
ATOM 3653 O O . LEU A 1 457 ? 11.656 68.688 -0.322 1 64.75 457 LEU A O 1
ATOM 3657 N N . ILE A 1 458 ? 11.141 66.938 -1.515 1 66.06 458 ILE A N 1
ATOM 3658 C CA . ILE A 1 458 ? 11.102 67.75 -2.725 1 66.06 458 ILE A CA 1
ATOM 3659 C C . ILE A 1 458 ? 9.914 68.688 -2.672 1 66.06 458 ILE A C 1
ATOM 3661 O O . ILE A 1 458 ? 10.031 69.875 -3.029 1 66.06 458 ILE A O 1
ATOM 3665 N N . ARG A 1 459 ? 8.891 68.188 -2.162 1 63.34 459 ARG A N 1
ATOM 3666 C CA . ARG A 1 459 ? 7.703 69 -2.066 1 63.34 459 ARG A CA 1
ATOM 3667 C C . ARG A 1 459 ? 7.918 70.188 -1.076 1 63.34 459 ARG A C 1
ATOM 3669 O O . ARG A 1 459 ? 7.496 71.312 -1.325 1 63.34 459 ARG A O 1
ATOM 3676 N N . ASN A 1 460 ? 8.562 69.875 -0.069 1 60.69 460 ASN A N 1
ATOM 3677 C CA . ASN A 1 460 ? 8.852 70.938 0.918 1 60.69 460 ASN A CA 1
ATOM 3678 C C . ASN A 1 460 ? 9.875 71.938 0.392 1 60.69 460 ASN A C 1
ATOM 3680 O O . ASN A 1 460 ? 9.758 73.125 0.655 1 60.69 460 ASN A O 1
ATOM 3684 N N . TYR A 1 461 ? 10.711 71.438 -0.333 1 63.28 461 TYR A N 1
ATOM 3685 C CA . TYR A 1 461 ? 11.711 72.375 -0.92 1 63.28 461 TYR A CA 1
ATOM 3686 C C . TYR A 1 461 ? 11.078 73.25 -1.953 1 63.28 461 TYR A C 1
ATOM 3688 O O . TYR A 1 461 ? 11.367 74.5 -1.989 1 63.28 461 TYR A O 1
ATOM 3696 N N . CYS A 1 462 ? 10.172 72.75 -2.621 1 69.44 462 CYS A N 1
ATOM 3697 C CA . CYS A 1 462 ? 9.508 73.562 -3.629 1 69.44 462 CYS A CA 1
ATOM 3698 C C . CYS A 1 462 ? 8.578 74.562 -2.979 1 69.44 462 CYS A C 1
ATOM 3700 O O . CYS A 1 462 ? 8.445 75.688 -3.463 1 69.44 462 CYS A O 1
ATOM 3702 N N . ARG A 1 463 ? 8.062 74.25 -1.901 1 63.31 463 ARG A N 1
ATOM 3703 C CA . ARG A 1 463 ? 7.16 75.188 -1.205 1 63.31 463 ARG A CA 1
ATOM 3704 C C . ARG A 1 463 ? 7.938 76.312 -0.559 1 63.31 463 ARG A C 1
ATOM 3706 O O . ARG A 1 463 ? 7.484 77.438 -0.566 1 63.31 463 ARG A O 1
ATOM 3713 N N . THR A 1 464 ? 9.016 76.062 -0.056 1 62.78 464 THR A N 1
ATOM 3714 C CA . THR A 1 464 ? 9.82 77.125 0.575 1 62.78 464 THR A CA 1
ATOM 3715 C C . THR A 1 464 ? 10.414 78.062 -0.474 1 62.78 464 THR A C 1
ATOM 3717 O O . THR A 1 464 ? 10.531 79.25 -0.243 1 62.78 464 THR A O 1
ATOM 3720 N N . LYS A 1 465 ? 10.688 77.562 -1.532 1 66.75 465 LYS A N 1
ATOM 3721 C CA . LYS A 1 465 ? 11.219 78.438 -2.574 1 66.75 465 LYS A CA 1
ATOM 3722 C C . LYS A 1 465 ? 10.125 79.375 -3.141 1 66.75 465 LYS A C 1
ATOM 3724 O O . LYS A 1 465 ? 10.383 80.5 -3.465 1 66.75 465 LYS A O 1
ATOM 3729 N N . ARG A 1 466 ? 9.047 78.875 -3.188 1 66.75 466 ARG A N 1
ATOM 3730 C CA . ARG A 1 466 ? 7.977 79.75 -3.697 1 66.75 466 ARG A CA 1
ATOM 3731 C C . ARG A 1 466 ? 7.645 80.875 -2.707 1 66.75 466 ARG A C 1
ATOM 3733 O O . ARG A 1 466 ? 7.301 81.938 -3.107 1 66.75 466 ARG A O 1
ATOM 3740 N N . SER A 1 467 ? 7.797 80.562 -1.541 1 63.47 467 SER A N 1
ATOM 3741 C CA . SER A 1 467 ? 7.488 81.562 -0.564 1 63.47 467 SER A CA 1
ATOM 3742 C C . SER A 1 467 ? 8.594 82.625 -0.508 1 63.47 467 SER A C 1
ATOM 3744 O O . SER A 1 467 ? 8.328 83.812 -0.242 1 63.47 467 SER A O 1
ATOM 3746 N N . SER A 1 468 ? 9.789 82.312 -0.801 1 63.97 468 SER A N 1
ATOM 3747 C CA . SER A 1 468 ? 10.859 83.312 -0.769 1 63.97 468 SER A CA 1
ATOM 3748 C C . SER A 1 468 ? 10.805 84.25 -1.994 1 63.97 468 SER A C 1
ATOM 3750 O O . SER A 1 468 ? 11.258 85.375 -1.943 1 63.97 468 SER A O 1
ATOM 3752 N N . THR A 1 469 ? 10.367 83.75 -3.023 1 60.09 469 THR A N 1
ATOM 3753 C CA . THR A 1 469 ? 10.328 84.688 -4.168 1 60.09 469 THR A CA 1
ATOM 3754 C C . THR A 1 469 ? 9.164 85.625 -4.051 1 60.09 469 THR A C 1
ATOM 3756 O O . THR A 1 469 ? 9.062 86.625 -4.828 1 60.09 469 THR A O 1
ATOM 3759 N N . SER A 1 470 ? 8.219 85.25 -3.316 1 49.41 470 SER A N 1
ATOM 3760 C CA . SER A 1 470 ? 7.16 86.25 -3.221 1 49.41 470 SER A CA 1
ATOM 3761 C C . SER A 1 470 ? 7.531 87.375 -2.23 1 49.41 470 SER A C 1
ATOM 3763 O O . SER A 1 470 ? 6.762 88.312 -2.018 1 49.41 470 SER A O 1
ATOM 3765 N N . LYS A 1 471 ? 8.719 87.25 -1.521 1 44.56 471 LYS A N 1
ATOM 3766 C CA . LYS A 1 471 ? 9.156 88.438 -0.874 1 44.56 471 LYS A CA 1
ATOM 3767 C C . LYS A 1 471 ? 10.133 89.25 -1.758 1 44.56 471 LYS A C 1
ATOM 3769 O O . LYS A 1 471 ? 11.047 88.625 -2.346 1 44.56 471 LYS A O 1
ATOM 3774 N N . MET B 1 1 ? -24.312 2.924 -17.188 1 21.09 1 MET B N 1
ATOM 3775 C CA . MET B 1 1 ? -23 3.223 -17.75 1 21.09 1 MET B CA 1
ATOM 3776 C C . MET B 1 1 ? -22.078 2.006 -17.656 1 21.09 1 MET B C 1
ATOM 3778 O O . MET B 1 1 ? -20.938 2.049 -18.125 1 21.09 1 MET B O 1
ATOM 3782 N N . ARG B 1 2 ? -22.5 1.102 -16.688 1 29.66 2 ARG B N 1
ATOM 3783 C CA . ARG B 1 2 ? -21.781 -0.13 -16.359 1 29.66 2 ARG B CA 1
ATOM 3784 C C . ARG B 1 2 ? -21.734 -1.064 -17.562 1 29.66 2 ARG B C 1
ATOM 3786 O O . ARG B 1 2 ? -20.734 -1.752 -17.797 1 29.66 2 ARG B O 1
ATOM 3793 N N . SER B 1 3 ? -22.812 -1.057 -18.234 1 32.53 3 SER B N 1
ATOM 3794 C CA . SER B 1 3 ? -23.062 -2.047 -19.281 1 32.53 3 SER B CA 1
ATOM 3795 C C . SER B 1 3 ? -22.188 -1.781 -20.516 1 32.53 3 SER B C 1
ATOM 3797 O O . SER B 1 3 ? -21.797 -2.717 -21.219 1 32.53 3 SER B O 1
ATOM 3799 N N . GLY B 1 4 ? -21.953 -0.523 -20.641 1 29.98 4 GLY B N 1
ATOM 3800 C CA . GLY B 1 4 ? -21.406 -0.206 -21.953 1 29.98 4 GLY B CA 1
ATOM 3801 C C . GLY B 1 4 ? -19.938 -0.58 -22.094 1 29.98 4 GLY B C 1
ATOM 3802 O O . GLY B 1 4 ? -19.5 -0.984 -23.172 1 29.98 4 GLY B O 1
ATOM 3803 N N . PHE B 1 5 ? -19.234 -0.303 -21.125 1 31.73 5 PHE B N 1
ATOM 3804 C CA . PHE B 1 5 ? -17.797 -0.523 -21.25 1 31.73 5 PHE B CA 1
ATOM 3805 C C . PHE B 1 5 ? -17.484 -2.01 -21.375 1 31.73 5 PHE B C 1
ATOM 3807 O O . PHE B 1 5 ? -16.594 -2.404 -22.141 1 31.73 5 PHE B O 1
ATOM 3814 N N . THR B 1 6 ? -18.219 -2.807 -20.703 1 35.84 6 THR B N 1
ATOM 3815 C CA . THR B 1 6 ? -17.984 -4.246 -20.797 1 35.84 6 THR B CA 1
ATOM 3816 C C . THR B 1 6 ? -18.266 -4.754 -22.203 1 35.84 6 THR B C 1
ATOM 3818 O O . THR B 1 6 ? -17.625 -5.699 -22.672 1 35.84 6 THR B O 1
ATOM 3821 N N . SER B 1 7 ? -19.281 -4.133 -22.812 1 35 7 SER B N 1
ATOM 3822 C CA . SER B 1 7 ? -19.656 -4.582 -24.141 1 35 7 SER B CA 1
ATOM 3823 C C . SER B 1 7 ? -18.578 -4.219 -25.172 1 35 7 SER B C 1
ATOM 3825 O O . SER B 1 7 ? -18.266 -5.012 -26.062 1 35 7 SER B O 1
ATOM 3827 N N . TYR B 1 8 ? -18.109 -3.037 -25.047 1 31.69 8 TYR B N 1
ATOM 3828 C CA . TYR B 1 8 ? -17.156 -2.613 -26.078 1 31.69 8 TYR B CA 1
ATOM 3829 C C . TYR B 1 8 ? -15.836 -3.357 -25.938 1 31.69 8 TYR B C 1
ATOM 3831 O O . TYR B 1 8 ? -15.281 -3.846 -26.922 1 31.69 8 TYR B O 1
ATOM 3839 N N . LEU B 1 9 ? -15.352 -3.342 -24.844 1 34.56 9 LEU B N 1
ATOM 3840 C CA . LEU B 1 9 ? -14.055 -3.998 -24.672 1 34.56 9 LEU B CA 1
ATOM 3841 C C . LEU B 1 9 ? -14.188 -5.504 -24.859 1 34.56 9 LEU B C 1
ATOM 3843 O O . LEU B 1 9 ? -13.234 -6.164 -25.297 1 34.56 9 LEU B O 1
ATOM 3847 N N . GLY B 1 10 ? -15.312 -6.062 -24.484 1 32.94 10 GLY B N 1
ATOM 3848 C CA . GLY B 1 10 ? -15.547 -7.473 -24.734 1 32.94 10 GLY B CA 1
ATOM 3849 C C . GLY B 1 10 ? -15.531 -7.82 -26.219 1 32.94 10 GLY B C 1
ATOM 3850 O O . GLY B 1 10 ? -14.969 -8.844 -26.609 1 32.94 10 GLY B O 1
ATOM 3851 N N . ARG B 1 11 ? -16.281 -7.039 -27.016 1 35.16 11 ARG B N 1
ATOM 3852 C CA . ARG B 1 11 ? -16.406 -7.34 -28.438 1 35.16 11 ARG B CA 1
ATOM 3853 C C . ARG B 1 11 ? -15.086 -7.148 -29.172 1 35.16 11 ARG B C 1
ATOM 3855 O O . ARG B 1 11 ? -14.727 -7.941 -30.031 1 35.16 11 ARG B O 1
ATOM 3862 N N . GLU B 1 12 ? -14.484 -6.062 -28.875 1 33.28 12 GLU B N 1
ATOM 3863 C CA . GLU B 1 12 ? -13.258 -5.82 -29.625 1 33.28 12 GLU B CA 1
ATOM 3864 C C . GLU B 1 12 ? -12.148 -6.777 -29.188 1 33.28 12 GLU B C 1
ATOM 3866 O O . GLU B 1 12 ? -11.305 -7.156 -30 1 33.28 12 GLU B O 1
ATOM 3871 N N . ALA B 1 13 ? -12.102 -7.102 -28 1 36.5 13 ALA B N 1
ATOM 3872 C CA . ALA B 1 13 ? -11.102 -8.062 -27.547 1 36.5 13 ALA B CA 1
ATOM 3873 C C . ALA B 1 13 ? -11.281 -9.406 -28.234 1 36.5 13 ALA B C 1
ATOM 3875 O O . ALA B 1 13 ? -10.312 -10.148 -28.422 1 36.5 13 ALA B O 1
ATOM 3876 N N . ILE B 1 14 ? -12.477 -9.789 -28.562 1 34.19 14 ILE B N 1
ATOM 3877 C CA . ILE B 1 14 ? -12.703 -11.047 -29.25 1 34.19 14 ILE B CA 1
ATOM 3878 C C . ILE B 1 14 ? -12.117 -10.977 -30.656 1 34.19 14 ILE B C 1
ATOM 3880 O O . ILE B 1 14 ? -11.914 -12.008 -31.312 1 34.19 14 ILE B O 1
ATOM 3884 N N . GLN B 1 15 ? -12.07 -9.859 -31.203 1 32.09 15 GLN B N 1
ATOM 3885 C CA . GLN B 1 15 ? -11.586 -9.922 -32.562 1 32.09 15 GLN B CA 1
ATOM 3886 C C . GLN B 1 15 ? -10.078 -10.102 -32.625 1 32.09 15 GLN B C 1
ATOM 3888 O O . GLN B 1 15 ? -9.391 -9.469 -33.438 1 32.09 15 GLN B O 1
ATOM 3893 N N . THR B 1 16 ? -9.375 -10.367 -31.594 1 31.64 16 THR B N 1
ATOM 3894 C CA . THR B 1 16 ? -7.914 -10.375 -31.625 1 31.64 16 THR B CA 1
ATOM 3895 C C . THR B 1 16 ? -7.406 -11.438 -32.594 1 31.64 16 THR B C 1
ATOM 3897 O O . THR B 1 16 ? -8.039 -12.477 -32.781 1 31.64 16 THR B O 1
ATOM 3900 N N . ARG B 1 17 ? -5.965 -11.391 -33.031 1 35.66 17 ARG B N 1
ATOM 3901 C CA . ARG B 1 17 ? -5.199 -11.852 -34.188 1 35.66 17 ARG B CA 1
ATOM 3902 C C . ARG B 1 17 ? -5.113 -13.375 -34.219 1 35.66 17 ARG B C 1
ATOM 3904 O O . ARG B 1 17 ? -5.121 -14.016 -33.156 1 35.66 17 ARG B O 1
ATOM 3911 N N . LYS B 1 18 ? -4.863 -14.102 -35.344 1 35.31 18 LYS B N 1
ATOM 3912 C CA . LYS B 1 18 ? -4.773 -15.375 -36.062 1 35.31 18 LYS B CA 1
ATOM 3913 C C . LYS B 1 18 ? -3.721 -16.281 -35.438 1 35.31 18 LYS B C 1
ATOM 3915 O O . LYS B 1 18 ? -3.883 -17.5 -35.406 1 35.31 18 LYS B O 1
ATOM 3920 N N . GLY B 1 19 ? -2.582 -15.82 -35.094 1 32.44 19 GLY B N 1
ATOM 3921 C CA . GLY B 1 19 ? -1.504 -16.766 -34.875 1 32.44 19 GLY B CA 1
ATOM 3922 C C . GLY B 1 19 ? -1.669 -17.578 -33.594 1 32.44 19 GLY B C 1
ATOM 3923 O O . GLY B 1 19 ? -1.13 -18.672 -33.469 1 32.44 19 GLY B O 1
ATOM 3924 N N . THR B 1 20 ? -1.979 -17.047 -32.406 1 36.97 20 THR B N 1
ATOM 3925 C CA . THR B 1 20 ? -2.143 -17.797 -31.172 1 36.97 20 THR B CA 1
ATOM 3926 C C . THR B 1 20 ? -3.416 -18.625 -31.219 1 36.97 20 THR B C 1
ATOM 3928 O O . THR B 1 20 ? -3.791 -19.25 -30.219 1 36.97 20 THR B O 1
ATOM 3931 N N . ALA B 1 21 ? -4.043 -18.859 -32.156 1 37.69 21 ALA B N 1
ATOM 3932 C CA . ALA B 1 21 ? -5.316 -19.469 -32.5 1 37.69 21 ALA B CA 1
ATOM 3933 C C . ALA B 1 21 ? -5.246 -20.984 -32.375 1 37.69 21 ALA B C 1
ATOM 3935 O O . ALA B 1 21 ? -6.227 -21.625 -32 1 37.69 21 ALA B O 1
ATOM 3936 N N . ALA B 1 22 ? -4.113 -21.453 -32.75 1 38.78 22 ALA B N 1
ATOM 3937 C CA . ALA B 1 22 ? -4.148 -22.906 -32.781 1 38.78 22 ALA B CA 1
ATOM 3938 C C . ALA B 1 22 ? -4.301 -23.469 -31.359 1 38.78 22 ALA B C 1
ATOM 3940 O O . ALA B 1 22 ? -5.047 -24.438 -31.156 1 38.78 22 ALA B O 1
ATOM 3941 N N . VAL B 1 23 ? -3.373 -23.109 -30.484 1 41.94 23 VAL B N 1
ATOM 3942 C CA . VAL B 1 23 ? -3.5 -23.609 -29.109 1 41.94 23 VAL B CA 1
ATOM 3943 C C . VAL B 1 23 ? -4.879 -23.25 -28.562 1 41.94 23 VAL B C 1
ATOM 3945 O O . VAL B 1 23 ? -5.492 -24.047 -27.844 1 41.94 23 VAL B O 1
ATOM 3948 N N . MET B 1 24 ? -5.387 -22.188 -29.047 1 49.25 24 MET B N 1
ATOM 3949 C CA . MET B 1 24 ? -6.723 -21.75 -28.641 1 49.25 24 MET B CA 1
ATOM 3950 C C . MET B 1 24 ? -7.785 -22.688 -29.203 1 49.25 24 MET B C 1
ATOM 3952 O O . MET B 1 24 ? -8.82 -22.922 -28.578 1 49.25 24 MET B O 1
ATOM 3956 N N . ASP B 1 25 ? -7.43 -23.203 -30.375 1 50.34 25 ASP B N 1
ATOM 3957 C CA . ASP B 1 25 ? -8.445 -24.047 -30.984 1 50.34 25 ASP B CA 1
ATOM 3958 C C . ASP B 1 25 ? -8.648 -25.328 -30.172 1 50.34 25 ASP B C 1
ATOM 3960 O O . ASP B 1 25 ? -9.781 -25.766 -29.969 1 50.34 25 ASP B O 1
ATOM 3964 N N . PHE B 1 26 ? -7.602 -26.016 -29.844 1 45.66 26 PHE B N 1
ATOM 3965 C CA . PHE B 1 26 ? -7.695 -27.234 -29.047 1 45.66 26 PHE B CA 1
ATOM 3966 C C . PHE B 1 26 ? -8.328 -26.938 -27.688 1 45.66 26 PHE B C 1
ATOM 3968 O O . PHE B 1 26 ? -9.195 -27.688 -27.219 1 45.66 26 PHE B O 1
ATOM 3975 N N . GLU B 1 27 ? -7.965 -25.906 -27.125 1 56.88 27 GLU B N 1
ATOM 3976 C CA . GLU B 1 27 ? -8.43 -25.562 -25.781 1 56.88 27 GLU B CA 1
ATOM 3977 C C . GLU B 1 27 ? -9.914 -25.219 -25.781 1 56.88 27 GLU B C 1
ATOM 3979 O O . GLU B 1 27 ? -10.633 -25.547 -24.844 1 56.88 27 GLU B O 1
ATOM 3984 N N . LYS B 1 28 ? -10.305 -24.75 -26.891 1 61.22 28 LYS B N 1
ATOM 3985 C CA . LYS B 1 28 ? -11.727 -24.438 -27.031 1 61.22 28 LYS B CA 1
ATOM 3986 C C . LYS B 1 28 ? -12.555 -25.719 -27.078 1 61.22 28 LYS B C 1
ATOM 3988 O O . LYS B 1 28 ? -13.648 -25.781 -26.5 1 61.22 28 LYS B O 1
ATOM 3993 N N . ASP B 1 29 ? -11.93 -26.688 -27.641 1 60.5 29 ASP B N 1
ATOM 3994 C CA . ASP B 1 29 ? -12.68 -27.922 -27.812 1 60.5 29 ASP B CA 1
ATOM 3995 C C . ASP B 1 29 ? -12.859 -28.641 -26.469 1 60.5 29 ASP B C 1
ATOM 3997 O O . ASP B 1 29 ? -13.805 -29.422 -26.297 1 60.5 29 ASP B O 1
ATOM 4001 N N . LEU B 1 30 ? -12.047 -28.281 -25.531 1 62 30 LEU B N 1
ATOM 4002 C CA . LEU B 1 30 ? -12.094 -28.953 -24.234 1 62 30 LEU B CA 1
ATOM 4003 C C . LEU B 1 30 ? -13.273 -28.453 -23.406 1 62 30 LEU B C 1
ATOM 4005 O O . LEU B 1 30 ? -13.789 -29.172 -22.562 1 62 30 LEU B O 1
ATOM 4009 N N . VAL B 1 31 ? -13.789 -27.328 -23.75 1 69.56 31 VAL B N 1
ATOM 4010 C CA . VAL B 1 31 ? -14.781 -26.75 -22.859 1 69.56 31 VAL B CA 1
ATOM 4011 C C . VAL B 1 31 ? -16.094 -26.547 -23.609 1 69.56 31 VAL B C 1
ATOM 4013 O O . VAL B 1 31 ? -17.156 -26.406 -23 1 69.56 31 VAL B O 1
ATOM 4016 N N . LEU B 1 32 ? -15.977 -26.703 -24.859 1 70.19 32 LEU B N 1
ATOM 4017 C CA . LEU B 1 32 ? -17.172 -26.375 -25.641 1 70.19 32 LEU B CA 1
ATOM 4018 C C . LEU B 1 32 ? -18.281 -27.375 -25.375 1 70.19 32 LEU B C 1
ATOM 4020 O O . LEU B 1 32 ? -18.062 -28.594 -25.422 1 70.19 32 LEU B O 1
ATOM 4024 N N . GLY B 1 33 ? -19.375 -26.734 -24.953 1 70.31 33 GLY B N 1
ATOM 4025 C CA . GLY B 1 33 ? -20.609 -27.5 -24.781 1 70.31 33 GLY B CA 1
ATOM 4026 C C . GLY B 1 33 ? -20.656 -28.281 -23.484 1 70.31 33 GLY B C 1
ATOM 4027 O O . GLY B 1 33 ? -21.594 -29.047 -23.25 1 70.31 33 GLY B O 1
ATOM 4028 N N . ARG B 1 34 ? -19.797 -28.094 -22.609 1 83.5 34 ARG B N 1
ATOM 4029 C CA . ARG B 1 34 ? -19.781 -28.859 -21.359 1 83.5 34 ARG B CA 1
ATOM 4030 C C . ARG B 1 34 ? -20.438 -28.062 -20.234 1 83.5 34 ARG B C 1
ATOM 4032 O O . ARG B 1 34 ? -20.547 -26.844 -20.312 1 83.5 34 ARG B O 1
ATOM 4039 N N . HIS B 1 35 ? -21.031 -28.859 -19.297 1 90.56 35 HIS B N 1
ATOM 4040 C CA . HIS B 1 35 ? -21.625 -28.297 -18.094 1 90.56 35 HIS B CA 1
ATOM 4041 C C . HIS B 1 35 ? -20.734 -28.5 -16.875 1 90.56 35 HIS B C 1
ATOM 4043 O O . HIS B 1 35 ? -20.312 -29.641 -16.594 1 90.56 35 HIS B O 1
ATOM 4049 N N . PHE B 1 36 ? -20.375 -27.438 -16.219 1 93.19 36 PHE B N 1
ATOM 4050 C CA . PHE B 1 36 ? -19.453 -27.531 -15.094 1 93.19 36 PHE B CA 1
ATOM 4051 C C . PHE B 1 36 ? -20.172 -27.25 -13.789 1 93.19 36 PHE B C 1
ATOM 4053 O O . PHE B 1 36 ? -21.031 -26.359 -13.719 1 93.19 36 PHE B O 1
ATOM 4060 N N . LEU B 1 37 ? -19.859 -28.094 -12.789 1 95.38 37 LEU B N 1
ATOM 4061 C CA . LEU B 1 37 ? -20.25 -27.797 -11.414 1 95.38 37 LEU B CA 1
ATOM 4062 C C . LEU B 1 37 ? -19.156 -27.016 -10.695 1 95.38 37 LEU B C 1
ATOM 4064 O O . LEU B 1 37 ? -18.078 -27.562 -10.406 1 95.38 37 LEU B O 1
ATOM 4068 N N . ILE B 1 38 ? -19.453 -25.766 -10.43 1 96.44 38 ILE B N 1
ATOM 4069 C CA . ILE B 1 38 ? -18.453 -24.875 -9.836 1 96.44 38 ILE B CA 1
ATOM 4070 C C . ILE B 1 38 ? -18.781 -24.641 -8.367 1 96.44 38 ILE B C 1
ATOM 4072 O O . ILE B 1 38 ? -19.844 -24.109 -8.031 1 96.44 38 ILE B O 1
ATOM 4076 N N . GLY B 1 39 ? -17.828 -25.109 -7.5 1 96.88 39 GLY B N 1
ATOM 4077 C CA . GLY B 1 39 ? -17.984 -24.844 -6.082 1 96.88 39 GLY B CA 1
ATOM 4078 C C . GLY B 1 39 ? -17.641 -23.406 -5.711 1 96.88 39 GLY B C 1
ATOM 4079 O O . GLY B 1 39 ? -16.625 -22.875 -6.156 1 96.88 39 GLY B O 1
ATOM 4080 N N . THR B 1 40 ? -18.531 -22.75 -4.922 1 95.62 40 THR B N 1
ATOM 4081 C CA . THR B 1 40 ? -18.266 -21.375 -4.535 1 95.62 40 THR B CA 1
ATOM 4082 C C . THR B 1 40 ? -18.781 -21.109 -3.121 1 95.62 40 THR B C 1
ATOM 4084 O O . THR B 1 40 ? -19.562 -21.875 -2.582 1 95.62 40 THR B O 1
ATOM 4087 N N . VAL B 1 41 ? -18.188 -20.188 -2.434 1 93 41 VAL B N 1
ATOM 4088 C CA . VAL B 1 41 ? -18.594 -19.703 -1.121 1 93 41 VAL B CA 1
ATOM 4089 C C . VAL B 1 41 ? -18.594 -18.172 -1.118 1 93 41 VAL B C 1
ATOM 4091 O O . VAL B 1 41 ? -17.828 -17.547 -1.868 1 93 41 VAL B O 1
ATOM 4094 N N . GLU B 1 42 ? -19.438 -17.641 -0.29 1 91.62 42 GLU B N 1
ATOM 4095 C CA . GLU B 1 42 ? -19.516 -16.188 -0.218 1 91.62 42 GLU B CA 1
ATOM 4096 C C . GLU B 1 42 ? -18.312 -15.602 0.509 1 91.62 42 GLU B C 1
ATOM 4098 O O . GLU B 1 42 ? -18.141 -15.812 1.712 1 91.62 42 GLU B O 1
ATOM 4103 N N . ILE B 1 43 ? -17.516 -14.914 -0.19 1 92.56 43 ILE B N 1
ATOM 4104 C CA . ILE B 1 43 ? -16.375 -14.164 0.318 1 92.56 43 ILE B CA 1
ATOM 4105 C C . ILE B 1 43 ? -16.266 -12.828 -0.417 1 92.56 43 ILE B C 1
ATOM 4107 O O . ILE B 1 43 ? -15.469 -12.688 -1.345 1 92.56 43 ILE B O 1
ATOM 4111 N N . PRO B 1 44 ? -17.031 -11.891 0.043 1 92.81 44 PRO B N 1
ATOM 4112 C CA . PRO B 1 44 ? -16.938 -10.609 -0.654 1 92.81 44 PRO B CA 1
ATOM 4113 C C . PRO B 1 44 ? -15.547 -9.984 -0.57 1 92.81 44 PRO B C 1
ATOM 4115 O O . PRO B 1 44 ? -14.859 -10.133 0.445 1 92.81 44 PRO B O 1
ATOM 4118 N N . PRO B 1 45 ? -15.133 -9.305 -1.627 1 95.44 45 PRO B N 1
ATOM 4119 C CA . PRO B 1 45 ? -15.875 -8.969 -2.848 1 95.44 45 PRO B CA 1
ATOM 4120 C C . PRO B 1 45 ? -15.719 -10.023 -3.941 1 95.44 45 PRO B C 1
ATOM 4122 O O . PRO B 1 45 ? -16.156 -9.812 -5.074 1 95.44 45 PRO B O 1
ATOM 4125 N N . TYR B 1 46 ? -15.109 -11.086 -3.676 1 96.5 46 TYR B N 1
ATOM 4126 C CA . TYR B 1 46 ? -14.867 -12.109 -4.688 1 96.5 46 TYR B CA 1
ATOM 4127 C C . TYR B 1 46 ? -16.188 -12.727 -5.164 1 96.5 46 TYR B C 1
ATOM 4129 O O . TYR B 1 46 ? -16.406 -12.875 -6.367 1 96.5 46 TYR B O 1
ATOM 4137 N N . ILE B 1 47 ? -16.938 -13.117 -4.234 1 96.12 47 ILE B N 1
ATOM 4138 C CA . ILE B 1 47 ? -18.266 -13.68 -4.488 1 96.12 47 ILE B CA 1
ATOM 4139 C C . ILE B 1 47 ? -19.281 -13.047 -3.539 1 96.12 47 ILE B C 1
ATOM 4141 O O . ILE B 1 47 ? -19.078 -13.031 -2.322 1 96.12 47 ILE B O 1
ATOM 4145 N N . ILE B 1 48 ? -20.312 -12.5 -4.055 1 93.31 48 ILE B N 1
ATOM 4146 C CA . ILE B 1 48 ? -21.422 -11.906 -3.307 1 93.31 48 ILE B CA 1
ATOM 4147 C C . ILE B 1 48 ? -22.719 -12.633 -3.633 1 93.31 48 ILE B C 1
ATOM 4149 O O . ILE B 1 48 ? -23.125 -12.703 -4.793 1 93.31 48 ILE B O 1
ATOM 4153 N N . ILE B 1 49 ? -23.266 -13.18 -2.631 1 90.06 49 ILE B N 1
ATOM 4154 C CA . ILE B 1 49 ? -24.484 -13.945 -2.844 1 90.06 49 ILE B CA 1
ATOM 4155 C C . ILE B 1 49 ? -25.672 -13.203 -2.23 1 90.06 49 ILE B C 1
ATOM 4157 O O . ILE B 1 49 ? -25.625 -12.805 -1.064 1 90.06 49 ILE B O 1
ATOM 4161 N N . LYS B 1 50 ? -26.594 -12.898 -3.039 1 86.5 50 LYS B N 1
ATOM 4162 C CA . LYS B 1 50 ? -27.859 -12.352 -2.562 1 86.5 50 LYS B CA 1
ATOM 4163 C C . LYS B 1 50 ? -28.922 -13.438 -2.439 1 86.5 50 LYS B C 1
ATOM 4165 O O . LYS B 1 50 ? -29.141 -14.211 -3.375 1 86.5 50 LYS B O 1
ATOM 4170 N N . ARG B 1 51 ? -29.422 -13.492 -1.284 1 81.56 51 ARG B N 1
ATOM 4171 C CA . ARG B 1 51 ? -30.406 -14.539 -1.003 1 81.56 51 ARG B CA 1
ATOM 4172 C C . ARG B 1 51 ? -31.797 -13.945 -0.809 1 81.56 51 ARG B C 1
ATOM 4174 O O . ARG B 1 51 ? -31.938 -12.797 -0.382 1 81.56 51 ARG B O 1
ATOM 4181 N N . ASP B 1 52 ? -32.781 -14.664 -1.373 1 75.94 52 ASP B N 1
ATOM 4182 C CA . ASP B 1 52 ? -34.156 -14.258 -1.149 1 75.94 52 ASP B CA 1
ATOM 4183 C C . ASP B 1 52 ? -34.562 -14.5 0.301 1 75.94 52 ASP B C 1
ATOM 4185 O O . ASP B 1 52 ? -33.781 -15 1.103 1 75.94 52 ASP B O 1
ATOM 4189 N N . HIS B 1 53 ? -35.781 -14.016 0.577 1 74.44 53 HIS B N 1
ATOM 4190 C CA . HIS B 1 53 ? -36.312 -14.117 1.93 1 74.44 53 HIS B CA 1
ATOM 4191 C C . HIS B 1 53 ? -36.344 -15.562 2.414 1 74.44 53 HIS B C 1
ATOM 4193 O O . HIS B 1 53 ? -36.25 -15.82 3.615 1 74.44 53 HIS B O 1
ATOM 4199 N N . ASN B 1 54 ? -36.281 -16.484 1.467 1 71.56 54 ASN B N 1
ATOM 4200 C CA . ASN B 1 54 ? -36.344 -17.891 1.833 1 71.56 54 ASN B CA 1
ATOM 4201 C C . ASN B 1 54 ? -34.938 -18.516 1.864 1 71.56 54 ASN B C 1
ATOM 4203 O O . ASN B 1 54 ? -34.812 -19.719 2.105 1 71.56 54 ASN B O 1
ATOM 4207 N N . GLY B 1 55 ? -33.875 -17.781 1.679 1 68.19 55 GLY B N 1
ATOM 4208 C CA . GLY B 1 55 ? -32.5 -18.266 1.76 1 68.19 55 GLY B CA 1
ATOM 4209 C C . GLY B 1 55 ? -32 -18.844 0.451 1 68.19 55 GLY B C 1
ATOM 4210 O O . GLY B 1 55 ? -30.906 -19.406 0.394 1 68.19 55 GLY B O 1
ATOM 4211 N N . THR B 1 56 ? -32.812 -18.844 -0.503 1 69.88 56 THR B N 1
ATOM 4212 C CA . THR B 1 56 ? -32.438 -19.422 -1.79 1 69.88 56 THR B CA 1
ATOM 4213 C C . THR B 1 56 ? -31.531 -18.453 -2.57 1 69.88 56 THR B C 1
ATOM 4215 O O . THR B 1 56 ? -31.719 -17.234 -2.51 1 69.88 56 THR B O 1
ATOM 4218 N N . LEU B 1 57 ? -30.562 -19.125 -3.229 1 72.62 57 LEU B N 1
ATOM 4219 C CA . LEU B 1 57 ? -29.625 -18.344 -4.023 1 72.62 57 LEU B CA 1
ATOM 4220 C C . LEU B 1 57 ? -30.344 -17.609 -5.152 1 72.62 57 LEU B C 1
ATOM 4222 O O . LEU B 1 57 ? -30.984 -18.234 -6 1 72.62 57 LEU B O 1
ATOM 4226 N N . LEU B 1 58 ? -30.484 -16.297 -5.09 1 73.19 58 LEU B N 1
ATOM 4227 C CA . LEU B 1 58 ? -31.172 -15.5 -6.109 1 73.19 58 LEU B CA 1
ATOM 4228 C C . LEU B 1 58 ? -30.188 -15.039 -7.18 1 73.19 58 LEU B C 1
ATOM 4230 O O . LEU B 1 58 ? -30.422 -15.234 -8.375 1 73.19 58 LEU B O 1
ATOM 4234 N N . GLN B 1 59 ? -29.141 -14.43 -6.633 1 87.12 59 GLN B N 1
ATOM 4235 C CA . GLN B 1 59 ? -28.203 -13.844 -7.582 1 87.12 59 GLN B CA 1
ATOM 4236 C C . GLN B 1 59 ? -26.766 -13.891 -7.047 1 87.12 59 GLN B C 1
ATOM 4238 O O . GLN B 1 59 ? -26.547 -13.719 -5.848 1 87.12 59 GLN B O 1
ATOM 4243 N N . VAL B 1 60 ? -25.938 -14.359 -7.91 1 91.38 60 VAL B N 1
ATOM 4244 C CA . VAL B 1 60 ? -24.516 -14.359 -7.574 1 91.38 60 VAL B CA 1
ATOM 4245 C C . VAL B 1 60 ? -23.812 -13.211 -8.305 1 91.38 60 VAL B C 1
ATOM 4247 O O . VAL B 1 60 ? -24.047 -12.984 -9.492 1 91.38 60 VAL B O 1
ATOM 4250 N N . ASP B 1 61 ? -23.078 -12.43 -7.551 1 93 61 ASP B N 1
ATOM 4251 C CA . ASP B 1 61 ? -22.25 -11.344 -8.078 1 93 61 ASP B CA 1
ATOM 4252 C C . ASP B 1 61 ? -20.859 -11.367 -7.465 1 93 61 ASP B C 1
ATOM 4254 O O . ASP B 1 61 ? -20.547 -12.234 -6.652 1 93 61 ASP B O 1
ATOM 4258 N N . GLY B 1 62 ? -19.984 -10.492 -8.039 1 95.69 62 GLY B N 1
ATOM 4259 C CA . GLY B 1 62 ? -18.656 -10.406 -7.473 1 95.69 62 GLY B CA 1
ATOM 4260 C C . GLY B 1 62 ? -17.547 -10.453 -8.523 1 95.69 62 GLY B C 1
ATOM 4261 O O . GLY B 1 62 ? -17.828 -10.695 -9.695 1 95.69 62 GLY B O 1
ATOM 4262 N N . PHE B 1 63 ? -16.391 -10.258 -8 1 96.44 63 PHE B N 1
ATOM 4263 C CA . PHE B 1 63 ? -15.211 -10.195 -8.852 1 96.44 63 PHE B CA 1
ATOM 4264 C C . PHE B 1 63 ? -14.984 -11.531 -9.562 1 96.44 63 PHE B C 1
ATOM 4266 O O . PHE B 1 63 ? -14.828 -11.57 -10.781 1 96.44 63 PHE B O 1
ATOM 4273 N N . VAL B 1 64 ? -14.969 -12.609 -8.859 1 97.62 64 VAL B N 1
ATOM 4274 C CA . VAL B 1 64 ? -14.711 -13.945 -9.391 1 97.62 64 VAL B CA 1
ATOM 4275 C C . VAL B 1 64 ? -15.891 -14.383 -10.258 1 97.62 64 VAL B C 1
ATOM 4277 O O . VAL B 1 64 ? -15.703 -15.062 -11.273 1 97.62 64 VAL B O 1
ATOM 4280 N N . HIS B 1 65 ? -17.109 -14.016 -9.844 1 95.5 65 HIS B N 1
ATOM 4281 C CA . HIS B 1 65 ? -18.266 -14.32 -10.68 1 95.5 65 HIS B CA 1
ATOM 4282 C C . HIS B 1 65 ? -18.125 -13.711 -12.07 1 95.5 65 HIS B C 1
ATOM 4284 O O . HIS B 1 65 ? -18.484 -14.344 -13.062 1 95.5 65 HIS B O 1
ATOM 4290 N N . GLN B 1 66 ? -17.625 -12.547 -12.109 1 95.06 66 GLN B N 1
ATOM 4291 C CA . GLN B 1 66 ? -17.422 -11.891 -13.391 1 95.06 66 GLN B CA 1
ATOM 4292 C C . GLN B 1 66 ? -16.422 -12.656 -14.258 1 95.06 66 GLN B C 1
ATOM 4294 O O . GLN B 1 66 ? -16.594 -12.75 -15.477 1 95.06 66 GLN B O 1
ATOM 4299 N N . ILE B 1 67 ? -15.391 -13.141 -13.672 1 95.94 67 ILE B N 1
ATOM 4300 C CA . ILE B 1 67 ? -14.398 -13.93 -14.391 1 95.94 67 ILE B CA 1
ATOM 4301 C C . ILE B 1 67 ? -15.055 -15.188 -14.969 1 95.94 67 ILE B C 1
ATOM 4303 O O . ILE B 1 67 ? -14.891 -15.484 -16.156 1 95.94 67 ILE B O 1
ATOM 4307 N N . VAL B 1 68 ? -15.828 -15.875 -14.164 1 95.5 68 VAL B N 1
ATOM 4308 C CA . VAL B 1 68 ? -16.484 -17.109 -14.57 1 95.5 68 VAL B CA 1
ATOM 4309 C C . VAL B 1 68 ? -17.469 -16.828 -15.695 1 95.5 68 VAL B C 1
ATOM 4311 O O . VAL B 1 68 ? -17.516 -17.562 -16.688 1 95.5 68 VAL B O 1
ATOM 4314 N N . GLN B 1 69 ? -18.234 -15.781 -15.492 1 93.31 69 GLN B N 1
ATOM 4315 C CA . GLN B 1 69 ? -19.203 -15.406 -16.5 1 93.31 69 GLN B CA 1
ATOM 4316 C C . GLN B 1 69 ? -18.531 -15.086 -17.828 1 93.31 69 GLN B C 1
ATOM 4318 O O . GLN B 1 69 ? -19.016 -15.484 -18.891 1 93.31 69 GLN B O 1
ATOM 4323 N N . PHE B 1 70 ? -17.484 -14.375 -17.766 1 93 70 PHE B N 1
ATOM 4324 C CA . PHE B 1 70 ? -16.734 -14.023 -18.969 1 93 70 PHE B CA 1
ATOM 4325 C C . PHE B 1 70 ? -16.234 -15.273 -19.672 1 93 70 PHE B C 1
ATOM 4327 O O . PHE B 1 70 ? -16.359 -15.398 -20.891 1 93 70 PHE B O 1
ATOM 4334 N N . LEU B 1 71 ? -15.617 -16.156 -18.953 1 91.56 71 LEU B N 1
ATOM 4335 C CA . LEU B 1 71 ? -15.078 -17.391 -19.516 1 91.56 71 LEU B CA 1
ATOM 4336 C C . LEU B 1 71 ? -16.203 -18.25 -20.094 1 91.56 71 LEU B C 1
ATOM 4338 O O . LEU B 1 71 ? -16.031 -18.859 -21.156 1 91.56 71 LEU B O 1
ATOM 4342 N N . ALA B 1 72 ? -17.328 -18.312 -19.406 1 91.31 72 ALA B N 1
ATOM 4343 C CA . ALA B 1 72 ? -18.469 -19.078 -19.891 1 91.31 72 ALA B CA 1
ATOM 4344 C C . ALA B 1 72 ? -18.984 -18.531 -21.203 1 91.31 72 ALA B C 1
ATOM 4346 O O . ALA B 1 72 ? -19.328 -19.281 -22.125 1 91.31 72 ALA B O 1
ATOM 4347 N N . ASN B 1 73 ? -19.078 -17.266 -21.312 1 88.31 73 ASN B N 1
ATOM 4348 C CA . ASN B 1 73 ? -19.547 -16.625 -22.531 1 88.31 73 ASN B CA 1
ATOM 4349 C C . ASN B 1 73 ? -18.547 -16.781 -23.672 1 88.31 73 ASN B C 1
ATOM 4351 O O . ASN B 1 73 ? -18.938 -17.047 -24.812 1 88.31 73 ASN B O 1
ATOM 4355 N N . LYS B 1 74 ? -17.312 -16.609 -23.328 1 85.5 74 LYS B N 1
ATOM 4356 C CA . LYS B 1 74 ? -16.266 -16.688 -24.344 1 85.5 74 LYS B CA 1
ATOM 4357 C C . LYS B 1 74 ? -16.172 -18.109 -24.906 1 85.5 74 LYS B C 1
ATOM 4359 O O . LYS B 1 74 ? -16 -18.281 -26.125 1 85.5 74 LYS B O 1
ATOM 4364 N N . PHE B 1 75 ? -16.328 -19.078 -24.078 1 88 75 PHE B N 1
ATOM 4365 C CA . PHE B 1 75 ? -16.125 -20.453 -24.516 1 88 75 PHE B CA 1
ATOM 4366 C C . PHE B 1 75 ? -17.438 -21.203 -24.594 1 88 75 PHE B C 1
ATOM 4368 O O . PHE B 1 75 ? -17.469 -22.406 -24.875 1 88 75 PHE B O 1
ATOM 4375 N N . GLN B 1 76 ? -18.5 -20.609 -24.219 1 86.12 76 GLN B N 1
ATOM 4376 C CA . GLN B 1 76 ? -19.859 -21.078 -24.406 1 86.12 76 GLN B CA 1
ATOM 4377 C C . GLN B 1 76 ? -20.109 -22.344 -23.594 1 86.12 76 GLN B C 1
ATOM 4379 O O . GLN B 1 76 ? -20.656 -23.328 -24.109 1 86.12 76 GLN B O 1
ATOM 4384 N N . PHE B 1 77 ? -19.625 -22.453 -22.453 1 88.19 77 PHE B N 1
ATOM 4385 C CA . PHE B 1 77 ? -19.969 -23.531 -21.531 1 88.19 77 PHE B CA 1
ATOM 4386 C C . PHE B 1 77 ? -21.016 -23.078 -20.531 1 88.19 77 PHE B C 1
ATOM 4388 O O . PHE B 1 77 ? -21.25 -21.875 -20.375 1 88.19 77 PHE B O 1
ATOM 4395 N N . THR B 1 78 ? -21.75 -24.047 -20 1 90.94 78 THR B N 1
ATOM 4396 C CA . THR B 1 78 ? -22.734 -23.75 -18.953 1 90.94 78 THR B CA 1
ATOM 4397 C C . THR B 1 78 ? -22.234 -24.188 -17.594 1 90.94 78 THR B C 1
ATOM 4399 O O . THR B 1 78 ? -21.297 -24.984 -17.484 1 90.94 78 THR B O 1
ATOM 4402 N N . TYR B 1 79 ? -22.766 -23.516 -16.578 1 92.94 79 TYR B N 1
ATOM 4403 C CA . TYR B 1 79 ? -22.281 -23.859 -15.25 1 92.94 79 TYR B CA 1
ATOM 4404 C C . TYR B 1 79 ? -23.375 -23.641 -14.203 1 92.94 79 TYR B C 1
ATOM 4406 O O . TYR B 1 79 ? -24.375 -22.969 -14.469 1 92.94 79 TYR B O 1
ATOM 4414 N N . GLU B 1 80 ? -23.219 -24.359 -13.102 1 92.5 80 GLU B N 1
ATOM 4415 C CA . GLU B 1 80 ? -24.031 -24.188 -11.906 1 92.5 80 GLU B CA 1
ATOM 4416 C C . GLU B 1 80 ? -23.156 -24.047 -10.664 1 92.5 80 GLU B C 1
ATOM 4418 O O . GLU B 1 80 ? -22.141 -24.734 -10.531 1 92.5 80 GLU B O 1
ATOM 4423 N N . TYR B 1 81 ? -23.547 -23.109 -9.859 1 93.88 81 TYR B N 1
ATOM 4424 C CA . TYR B 1 81 ? -22.797 -22.922 -8.617 1 93.88 81 TYR B CA 1
ATOM 4425 C C . TYR B 1 81 ? -23.297 -23.875 -7.535 1 93.88 81 TYR B C 1
ATOM 4427 O O . TYR B 1 81 ? -24.5 -24.094 -7.391 1 93.88 81 TYR B O 1
ATOM 4435 N N . VAL B 1 82 ? -22.359 -24.469 -6.832 1 93.69 82 VAL B N 1
ATOM 4436 C CA . VAL B 1 82 ? -22.656 -25.344 -5.715 1 93.69 82 VAL B CA 1
ATOM 4437 C C . VAL B 1 82 ? -21.984 -24.828 -4.445 1 93.69 82 VAL B C 1
ATOM 4439 O O . VAL B 1 82 ? -20.797 -24.516 -4.445 1 93.69 82 VAL B O 1
ATOM 4442 N N . GLU B 1 83 ? -22.719 -24.672 -3.404 1 91.75 83 GLU B N 1
ATOM 4443 C CA . GLU B 1 83 ? -22.172 -24.219 -2.123 1 91.75 83 GLU B CA 1
ATOM 4444 C C . GLU B 1 83 ? -21.922 -25.391 -1.186 1 91.75 83 GLU B C 1
ATOM 4446 O O . GLU B 1 83 ? -22.672 -26.375 -1.195 1 91.75 83 GLU B O 1
ATOM 4451 N N . PRO B 1 84 ? -20.781 -25.344 -0.469 1 90.75 84 PRO B N 1
ATOM 4452 C CA . PRO B 1 84 ? -20.562 -26.391 0.526 1 90.75 84 PRO B CA 1
ATOM 4453 C C . PRO B 1 84 ? -21.5 -26.297 1.721 1 90.75 84 PRO B C 1
ATOM 4455 O O . PRO B 1 84 ? -22.078 -25.234 1.966 1 90.75 84 PRO B O 1
ATOM 4458 N N . PRO B 1 85 ? -21.406 -27.5 2.428 1 80.44 85 PRO B N 1
ATOM 4459 C CA . PRO B 1 85 ? -22.156 -27.422 3.676 1 80.44 85 PRO B CA 1
ATOM 4460 C C . PRO B 1 85 ? -21.547 -26.453 4.684 1 80.44 85 PRO B C 1
ATOM 4462 O O . PRO B 1 85 ? -20.328 -26.344 4.781 1 80.44 85 PRO B O 1
ATOM 4465 N N . ASN B 1 86 ? -22.125 -25.406 5.223 1 80.06 86 ASN B N 1
ATOM 4466 C CA . ASN B 1 86 ? -21.75 -24.453 6.266 1 80.06 86 ASN B CA 1
ATOM 4467 C C . ASN B 1 86 ? -20.984 -23.266 5.688 1 80.06 86 ASN B C 1
ATOM 4469 O O . ASN B 1 86 ? -20.406 -22.469 6.43 1 80.06 86 ASN B O 1
ATOM 4473 N N . GLY B 1 87 ? -20.672 -23.312 4.43 1 85.94 87 GLY B N 1
ATOM 4474 C CA . GLY B 1 87 ? -20.109 -22.141 3.783 1 85.94 87 GLY B CA 1
ATOM 4475 C C . GLY B 1 87 ? -18.625 -21.969 4.02 1 85.94 87 GLY B C 1
ATOM 4476 O O . GLY B 1 87 ? -18.141 -20.859 4.23 1 85.94 87 GLY B O 1
ATOM 4477 N N . ILE B 1 88 ? -17.875 -23.109 4.059 1 88.69 88 ILE B N 1
ATOM 4478 C CA . ILE B 1 88 ? -16.453 -23.047 4.328 1 88.69 88 ILE B CA 1
ATOM 4479 C C . ILE B 1 88 ? -15.664 -23.5 3.092 1 88.69 88 ILE B C 1
ATOM 4481 O O . ILE B 1 88 ? -16.156 -24.312 2.307 1 88.69 88 ILE B O 1
ATOM 4485 N N . THR B 1 89 ? -14.562 -22.906 2.861 1 91.12 89 THR B N 1
ATOM 4486 C CA . THR B 1 89 ? -13.703 -23.297 1.754 1 91.12 89 THR B CA 1
ATOM 4487 C C . THR B 1 89 ? -13.094 -24.688 2.006 1 91.12 89 THR B C 1
ATOM 4489 O O . THR B 1 89 ? -13.094 -25.531 1.116 1 91.12 89 THR B O 1
ATOM 4492 N N . GLY B 1 90 ? -12.664 -24.891 3.262 1 89.69 90 GLY B N 1
ATOM 4493 C CA . GLY B 1 90 ? -12.188 -26.219 3.621 1 89.69 90 GLY B CA 1
ATOM 4494 C C . GLY B 1 90 ? -10.727 -26.234 4.035 1 89.69 90 GLY B C 1
ATOM 4495 O O . GLY B 1 90 ? -9.953 -25.359 3.633 1 89.69 90 GLY B O 1
ATOM 4496 N N . SER B 1 91 ? -10.406 -27.062 4.926 1 86.25 91 SER B N 1
ATOM 4497 C CA . SER B 1 91 ? -9.055 -27.328 5.402 1 86.25 91 SER B CA 1
ATOM 4498 C C . SER B 1 91 ? -8.734 -28.812 5.363 1 86.25 91 SER B C 1
ATOM 4500 O O . SER B 1 91 ? -9.641 -29.641 5.277 1 86.25 91 SER B O 1
ATOM 4502 N N . CYS B 1 92 ? -7.477 -29.062 5.23 1 85.69 92 CYS B N 1
ATOM 4503 C CA . CYS B 1 92 ? -7.039 -30.453 5.176 1 85.69 92 CYS B CA 1
ATOM 4504 C C . CYS B 1 92 ? -6.203 -30.812 6.398 1 85.69 92 CYS B C 1
ATOM 4506 O O . CYS B 1 92 ? -5.18 -30.172 6.66 1 85.69 92 CYS B O 1
ATOM 4508 N N . VAL B 1 93 ? -6.77 -31.672 7.23 1 76.19 93 VAL B N 1
ATOM 4509 C CA . VAL B 1 93 ? -6.039 -32.219 8.375 1 76.19 93 VAL B CA 1
ATOM 4510 C C . VAL B 1 93 ? -5.812 -33.719 8.188 1 76.19 93 VAL B C 1
ATOM 4512 O O . VAL B 1 93 ? -6.77 -34.469 8.039 1 76.19 93 VAL B O 1
ATOM 4515 N N . ASN B 1 94 ? -4.562 -34.25 8.25 1 73.88 94 ASN B N 1
ATOM 4516 C CA . ASN B 1 94 ? -4.199 -35.656 8.086 1 73.88 94 ASN B CA 1
ATOM 4517 C C . ASN B 1 94 ? -4.812 -36.25 6.82 1 73.88 94 ASN B C 1
ATOM 4519 O O . ASN B 1 94 ? -5.461 -37.281 6.871 1 73.88 94 ASN B O 1
ATOM 4523 N N . LYS B 1 95 ? -4.863 -35.562 5.715 1 75.31 95 LYS B N 1
ATOM 4524 C CA . LYS B 1 95 ? -5.277 -35.969 4.379 1 75.31 95 LYS B CA 1
ATOM 4525 C C . LYS B 1 95 ? -6.797 -36 4.258 1 75.31 95 LYS B C 1
ATOM 4527 O O . LYS B 1 95 ? -7.336 -36.531 3.283 1 75.31 95 LYS B O 1
ATOM 4532 N N . THR B 1 96 ? -7.426 -35.625 5.297 1 83.75 96 THR B N 1
ATOM 4533 C CA . THR B 1 96 ? -8.875 -35.469 5.211 1 83.75 96 THR B CA 1
ATOM 4534 C C . THR B 1 96 ? -9.242 -34 5.059 1 83.75 96 THR B C 1
ATOM 4536 O O . THR B 1 96 ? -8.82 -33.156 5.859 1 83.75 96 THR B O 1
ATOM 4539 N N . CYS B 1 97 ? -9.945 -33.812 3.961 1 90.38 97 CYS B N 1
ATOM 4540 C CA . CYS B 1 97 ? -10.289 -32.438 3.656 1 90.38 97 CYS B CA 1
ATOM 4541 C C . CYS B 1 97 ? -11.797 -32.219 3.719 1 90.38 97 CYS B C 1
ATOM 4543 O O . CYS B 1 97 ? -12.57 -33.156 3.414 1 90.38 97 CYS B O 1
ATOM 4545 N N . ASN B 1 98 ? -12.227 -31.109 4.176 1 91.44 98 ASN B N 1
ATOM 4546 C CA . ASN B 1 98 ? -13.641 -30.766 4.242 1 91.44 98 ASN B CA 1
ATOM 4547 C C . ASN B 1 98 ? -13.961 -29.547 3.381 1 91.44 98 ASN B C 1
ATOM 4549 O O . ASN B 1 98 ? -13.125 -29.094 2.592 1 91.44 98 ASN B O 1
ATOM 4553 N N . GLY B 1 99 ? -15.25 -29.141 3.406 1 92.62 99 GLY B N 1
ATOM 4554 C CA . GLY B 1 99 ? -15.648 -27.969 2.664 1 92.62 99 GLY B CA 1
ATOM 4555 C C . GLY B 1 99 ? -15.547 -28.141 1.16 1 92.62 99 GLY B C 1
ATOM 4556 O O . GLY B 1 99 ? -15.695 -29.25 0.646 1 92.62 99 GLY B O 1
ATOM 4557 N N . LEU B 1 100 ? -15.266 -27.047 0.492 1 95.19 100 LEU B N 1
ATOM 4558 C CA . LEU B 1 100 ? -15.148 -27.047 -0.962 1 95.19 100 LEU B CA 1
ATOM 4559 C C . LEU B 1 100 ? -14.016 -27.969 -1.411 1 95.19 100 LEU B C 1
ATOM 4561 O O . LEU B 1 100 ? -14.133 -28.656 -2.422 1 95.19 100 LEU B O 1
ATOM 4565 N N . ILE B 1 101 ? -12.953 -27.953 -0.664 1 94.5 101 ILE B N 1
ATOM 4566 C CA . ILE B 1 101 ? -11.797 -28.766 -0.999 1 94.5 101 ILE B CA 1
ATOM 4567 C C . ILE B 1 101 ? -12.18 -30.25 -0.952 1 94.5 101 ILE B C 1
ATOM 4569 O O . ILE B 1 101 ? -11.844 -31.016 -1.86 1 94.5 101 ILE B O 1
ATOM 4573 N N . GLY B 1 102 ? -12.852 -30.625 0.118 1 93.69 102 GLY B N 1
ATOM 4574 C CA . GLY B 1 102 ? -13.32 -32 0.211 1 93.69 102 GLY B CA 1
ATOM 4575 C C . GLY B 1 102 ? -14.258 -32.375 -0.922 1 93.69 102 GLY B C 1
ATOM 4576 O O . GLY B 1 102 ? -14.156 -33.5 -1.464 1 93.69 102 GLY B O 1
ATOM 4577 N N . MET B 1 103 ? -15.125 -31.516 -1.301 1 94.94 103 MET B N 1
ATOM 4578 C CA . MET B 1 103 ? -16.078 -31.75 -2.383 1 94.94 103 MET B CA 1
ATOM 4579 C C . MET B 1 103 ? -15.352 -31.938 -3.711 1 94.94 103 MET B C 1
ATOM 4581 O O . MET B 1 103 ? -15.758 -32.781 -4.535 1 94.94 103 MET B O 1
ATOM 4585 N N . LEU B 1 104 ? -14.312 -31.172 -3.9 1 95.31 104 LEU B N 1
ATOM 4586 C CA . LEU B 1 104 ? -13.523 -31.281 -5.121 1 95.31 104 LEU B CA 1
ATOM 4587 C C . LEU B 1 104 ? -12.82 -32.625 -5.215 1 95.31 104 LEU B C 1
ATOM 4589 O O . LEU B 1 104 ? -12.836 -33.281 -6.266 1 95.31 104 LEU B O 1
ATOM 4593 N N . ILE B 1 105 ? -12.312 -33.094 -4.105 1 93 105 ILE B N 1
ATOM 4594 C CA . ILE B 1 105 ? -11.562 -34.344 -4.055 1 93 105 ILE B CA 1
ATOM 4595 C C . ILE B 1 105 ? -12.508 -35.5 -4.289 1 93 105 ILE B C 1
ATOM 4597 O O . ILE B 1 105 ? -12.148 -36.469 -4.961 1 93 105 ILE B O 1
ATOM 4601 N N . ARG B 1 106 ? -13.734 -35.375 -3.77 1 91.88 106 ARG B N 1
ATOM 4602 C CA . ARG B 1 106 ? -14.719 -36.469 -3.889 1 91.88 106 ARG B CA 1
ATOM 4603 C C . ARG B 1 106 ? -15.406 -36.406 -5.25 1 91.88 106 ARG B C 1
ATOM 4605 O O . ARG B 1 106 ? -16.25 -37.281 -5.551 1 91.88 106 ARG B O 1
ATOM 4612 N N . GLY B 1 107 ? -15.148 -35.375 -6.035 1 92.5 107 GLY B N 1
ATOM 4613 C CA . GLY B 1 107 ? -15.695 -35.281 -7.383 1 92.5 107 GLY B CA 1
ATOM 4614 C C . GLY B 1 107 ? -17.094 -34.719 -7.43 1 92.5 107 GLY B C 1
ATOM 4615 O O . GLY B 1 107 ? -17.812 -34.906 -8.414 1 92.5 107 GLY B O 1
ATOM 4616 N N . GLU B 1 108 ? -17.516 -34.125 -6.375 1 93.19 108 GLU B N 1
ATOM 4617 C CA . GLU B 1 108 ? -18.844 -33.531 -6.309 1 93.19 108 GLU B CA 1
ATOM 4618 C C . GLU B 1 108 ? -18.906 -32.219 -7.094 1 93.19 108 GLU B C 1
ATOM 4620 O O . GLU B 1 108 ? -19.984 -31.797 -7.508 1 93.19 108 GLU B O 1
ATOM 4625 N N . ILE B 1 109 ? -17.781 -31.609 -7.242 1 95.19 109 ILE B N 1
ATOM 4626 C CA . ILE B 1 109 ? -17.656 -30.406 -8.047 1 95.19 109 ILE B CA 1
ATOM 4627 C C . ILE B 1 109 ? -16.453 -30.531 -8.984 1 95.19 109 ILE B C 1
ATOM 4629 O O . ILE B 1 109 ? -15.555 -31.344 -8.734 1 95.19 109 ILE B O 1
ATOM 4633 N N . ASP B 1 110 ? -16.484 -29.688 -10.008 1 93.75 110 ASP B N 1
ATOM 4634 C CA . ASP B 1 110 ? -15.438 -29.781 -11.016 1 93.75 110 ASP B CA 1
ATOM 4635 C C . ASP B 1 110 ? -14.32 -28.781 -10.75 1 93.75 110 ASP B C 1
ATOM 4637 O O . ASP B 1 110 ? -13.172 -29 -11.125 1 93.75 110 ASP B O 1
ATOM 4641 N N . MET B 1 111 ? -14.688 -27.719 -10.211 1 96.12 111 MET B N 1
ATOM 4642 C CA . MET B 1 111 ? -13.719 -26.656 -9.93 1 96.12 111 MET B CA 1
ATOM 4643 C C . MET B 1 111 ? -14.195 -25.766 -8.789 1 96.12 111 MET B C 1
ATOM 4645 O O . MET B 1 111 ? -15.383 -25.75 -8.461 1 96.12 111 MET B O 1
ATOM 4649 N N . ILE B 1 112 ? -13.266 -25.109 -8.18 1 97.12 112 ILE B N 1
ATOM 4650 C CA . ILE B 1 112 ? -13.586 -24.141 -7.133 1 97.12 112 ILE B CA 1
ATOM 4651 C C . ILE B 1 112 ? -13.289 -22.719 -7.633 1 97.12 112 ILE B C 1
ATOM 4653 O O . ILE B 1 112 ? -12.195 -22.453 -8.141 1 97.12 112 ILE B O 1
ATOM 4657 N N . ALA B 1 113 ? -14.242 -21.891 -7.594 1 97.25 113 ALA B N 1
ATOM 4658 C CA . ALA B 1 113 ? -14.062 -20.5 -7.977 1 97.25 113 ALA B CA 1
ATOM 4659 C C . ALA B 1 113 ? -14.609 -19.562 -6.906 1 97.25 113 ALA B C 1
ATOM 4661 O O . ALA B 1 113 ? -15.82 -19.344 -6.824 1 97.25 113 ALA B O 1
ATOM 4662 N N . THR B 1 114 ? -13.828 -19.031 -6.102 1 96.31 114 THR B N 1
ATOM 4663 C CA . THR B 1 114 ? -14.094 -18.062 -5.043 1 96.31 114 THR B CA 1
ATOM 4664 C C . THR B 1 114 ? -12.805 -17.359 -4.613 1 96.31 114 THR B C 1
ATOM 4666 O O . THR B 1 114 ? -11.828 -17.344 -5.367 1 96.31 114 THR B O 1
ATOM 4669 N N . GLY B 1 115 ? -12.789 -16.734 -3.529 1 94.56 115 GLY B N 1
ATOM 4670 C CA . GLY B 1 115 ? -11.547 -16.219 -2.973 1 94.56 115 GLY B CA 1
ATOM 4671 C C . GLY B 1 115 ? -10.711 -17.297 -2.301 1 94.56 115 GLY B C 1
ATOM 4672 O O . GLY B 1 115 ? -10.414 -17.203 -1.109 1 94.56 115 GLY B O 1
ATOM 4673 N N . LEU B 1 116 ? -10.328 -18.234 -3.096 1 95.19 116 LEU B N 1
ATOM 4674 C CA . LEU B 1 116 ? -9.578 -19.375 -2.578 1 95.19 116 LEU B CA 1
ATOM 4675 C C . LEU B 1 116 ? -8.094 -19.062 -2.48 1 95.19 116 LEU B C 1
ATOM 4677 O O . LEU B 1 116 ? -7.441 -18.797 -3.494 1 95.19 116 LEU B O 1
ATOM 4681 N N . ALA B 1 117 ? -7.613 -19.094 -1.268 1 94.25 117 ALA B N 1
ATOM 4682 C CA . ALA B 1 117 ? -6.191 -18.844 -1.052 1 94.25 117 ALA B CA 1
ATOM 4683 C C . ALA B 1 117 ? -5.375 -20.125 -1.227 1 94.25 117 ALA B C 1
ATOM 4685 O O . ALA B 1 117 ? -5.816 -21.203 -0.836 1 94.25 117 ALA B O 1
ATOM 4686 N N . MET B 1 118 ? -4.211 -19.938 -1.818 1 92.19 118 MET B N 1
ATOM 4687 C CA . MET B 1 118 ? -3.279 -21.047 -1.942 1 92.19 118 MET B CA 1
ATOM 4688 C C . MET B 1 118 ? -2.582 -21.328 -0.614 1 92.19 118 MET B C 1
ATOM 4690 O O . MET B 1 118 ? -1.899 -20.453 -0.073 1 92.19 118 MET B O 1
ATOM 4694 N N . THR B 1 119 ? -2.852 -22.453 -0.07 1 87.94 119 THR B N 1
ATOM 4695 C CA . THR B 1 119 ? -2.199 -22.859 1.17 1 87.94 119 THR B CA 1
ATOM 4696 C C . THR B 1 119 ? -1.453 -24.172 0.982 1 87.94 119 THR B C 1
ATOM 4698 O O . THR B 1 119 ? -1.766 -24.953 0.073 1 87.94 119 THR B O 1
ATOM 4701 N N . LEU B 1 120 ? -0.466 -24.375 1.798 1 85.12 120 LEU B N 1
ATOM 4702 C CA . LEU B 1 120 ? 0.396 -25.547 1.669 1 85.12 120 LEU B CA 1
ATOM 4703 C C . LEU B 1 120 ? -0.401 -26.828 1.86 1 85.12 120 LEU B C 1
ATOM 4705 O O . LEU B 1 120 ? -0.199 -27.797 1.132 1 85.12 120 LEU B O 1
ATOM 4709 N N . SER B 1 121 ? -1.263 -26.875 2.768 1 81.38 121 SER B N 1
ATOM 4710 C CA . SER B 1 121 ? -2.033 -28.078 3.053 1 81.38 121 SER B CA 1
ATOM 4711 C C . SER B 1 121 ? -2.926 -28.469 1.876 1 81.38 121 SER B C 1
ATOM 4713 O O . SER B 1 121 ? -3.07 -29.641 1.556 1 81.38 121 SER B O 1
ATOM 4715 N N . ARG B 1 122 ? -3.494 -27.484 1.277 1 87.69 122 ARG B N 1
ATOM 4716 C CA . ARG B 1 122 ? -4.387 -27.719 0.149 1 87.69 122 ARG B CA 1
ATOM 4717 C C . ARG B 1 122 ? -3.604 -28.094 -1.102 1 87.69 122 ARG B C 1
ATOM 4719 O O . ARG B 1 122 ? -4.113 -28.812 -1.964 1 87.69 122 ARG B O 1
ATOM 4726 N N . PHE B 1 123 ? -2.402 -27.609 -1.103 1 87.69 123 PHE B N 1
ATOM 4727 C CA . PHE B 1 123 ? -1.574 -27.734 -2.295 1 87.69 123 PHE B CA 1
ATOM 4728 C C . PHE B 1 123 ? -1.328 -29.203 -2.621 1 87.69 123 PHE B C 1
ATOM 4730 O O . PHE B 1 123 ? -1.244 -29.578 -3.791 1 87.69 123 PHE B O 1
ATOM 4737 N N . HIS B 1 124 ? -1.314 -30.062 -1.645 1 82.69 124 HIS B N 1
ATOM 4738 C CA . HIS B 1 124 ? -1.041 -31.484 -1.84 1 82.69 124 HIS B CA 1
ATOM 4739 C C . HIS B 1 124 ? -2.279 -32.219 -2.346 1 82.69 124 HIS B C 1
ATOM 4741 O O . HIS B 1 124 ? -2.168 -33.312 -2.926 1 82.69 124 HIS B O 1
ATOM 4747 N N . MET B 1 125 ? -3.383 -31.562 -2.145 1 88.31 125 MET B N 1
ATOM 4748 C CA . MET B 1 125 ? -4.633 -32.281 -2.391 1 88.31 125 MET B CA 1
ATOM 4749 C C . MET B 1 125 ? -5.289 -31.797 -3.682 1 88.31 125 MET B C 1
ATOM 4751 O O . MET B 1 125 ? -6.051 -32.531 -4.309 1 88.31 125 MET B O 1
ATOM 4755 N N . ILE B 1 126 ? -4.941 -30.562 -4.039 1 92.31 126 ILE B N 1
ATOM 4756 C CA . ILE B 1 126 ? -5.582 -30.016 -5.223 1 92.31 126 ILE B CA 1
ATOM 4757 C C . ILE B 1 126 ? -4.555 -29.234 -6.051 1 92.31 126 ILE B C 1
ATOM 4759 O O . ILE B 1 126 ? -3.43 -29.016 -5.602 1 92.31 126 ILE B O 1
ATOM 4763 N N . ASP B 1 127 ? -4.922 -28.938 -7.285 1 92.12 127 ASP B N 1
ATOM 4764 C CA . ASP B 1 127 ? -4.102 -28.094 -8.148 1 92.12 127 ASP B CA 1
ATOM 4765 C C . ASP B 1 127 ? -4.66 -26.672 -8.219 1 92.12 127 ASP B C 1
ATOM 4767 O O . ASP B 1 127 ? -5.879 -26.469 -8.203 1 92.12 127 ASP B O 1
ATOM 4771 N N . TYR B 1 128 ? -3.734 -25.766 -8.289 1 94.12 128 TYR B N 1
ATOM 4772 C CA . TYR B 1 128 ? -4.105 -24.344 -8.367 1 94.12 128 TYR B CA 1
ATOM 4773 C C . TYR B 1 128 ? -3.822 -23.797 -9.758 1 94.12 128 TYR B C 1
ATOM 4775 O O . TYR B 1 128 ? -2.82 -24.141 -10.391 1 94.12 128 TYR B O 1
ATOM 4783 N N . THR B 1 129 ? -4.699 -22.969 -10.188 1 94.12 129 THR B N 1
ATOM 4784 C CA . THR B 1 129 ? -4.43 -22.219 -11.414 1 94.12 129 THR B CA 1
ATOM 4785 C C . THR B 1 129 ? -3.502 -21.031 -11.133 1 94.12 129 THR B C 1
ATOM 4787 O O . THR B 1 129 ? -3.047 -20.844 -10.008 1 94.12 129 THR B O 1
ATOM 4790 N N . PHE B 1 130 ? -3.24 -20.297 -12.156 1 93.44 130 PHE B N 1
ATOM 4791 C CA . PHE B 1 130 ? -2.527 -19.031 -12.031 1 93.44 130 PHE B CA 1
ATOM 4792 C C . PHE B 1 130 ? -3.215 -18.125 -11.016 1 93.44 130 PHE B C 1
ATOM 4794 O O . PHE B 1 130 ? -4.434 -17.953 -11.055 1 93.44 130 PHE B O 1
ATOM 4801 N N . PRO B 1 131 ? -2.389 -17.656 -10.023 1 95.38 131 PRO B N 1
ATOM 4802 C CA . PRO B 1 131 ? -2.994 -16.719 -9.07 1 95.38 131 PRO B CA 1
ATOM 4803 C C . PRO B 1 131 ? -3.314 -15.367 -9.695 1 95.38 131 PRO B C 1
ATOM 4805 O O . PRO B 1 131 ? -2.404 -14.641 -10.086 1 95.38 131 PRO B O 1
ATOM 4808 N N . PHE B 1 132 ? -4.543 -15.039 -9.68 1 94.06 132 PHE B N 1
ATOM 4809 C CA . PHE B 1 132 ? -4.953 -13.828 -10.383 1 94.06 132 PHE B CA 1
ATOM 4810 C C . PHE B 1 132 ? -5.027 -12.641 -9.422 1 94.06 132 PHE B C 1
ATOM 4812 O O . PHE B 1 132 ? -5.18 -11.5 -9.852 1 94.06 132 PHE B O 1
ATOM 4819 N N . GLU B 1 133 ? -4.871 -12.945 -8.172 1 93.25 133 GLU B N 1
ATOM 4820 C CA . GLU B 1 133 ? -4.918 -11.875 -7.184 1 93.25 133 GLU B CA 1
ATOM 4821 C C . GLU B 1 133 ? -4.086 -12.227 -5.953 1 93.25 133 GLU B C 1
ATOM 4823 O O . GLU B 1 133 ? -3.793 -13.398 -5.707 1 93.25 133 GLU B O 1
ATOM 4828 N N . SER B 1 134 ? -3.604 -11.188 -5.359 1 92.31 134 SER B N 1
ATOM 4829 C CA . SER B 1 134 ? -2.979 -11.305 -4.043 1 92.31 134 SER B CA 1
ATOM 4830 C C . SER B 1 134 ? -3.725 -10.477 -3.002 1 92.31 134 SER B C 1
ATOM 4832 O O . SER B 1 134 ? -3.938 -9.273 -3.191 1 92.31 134 SER B O 1
ATOM 4834 N N . ASP B 1 135 ? -4.141 -11.125 -2.045 1 93.69 135 ASP B N 1
ATOM 4835 C CA . ASP B 1 135 ? -4.926 -10.438 -1.021 1 93.69 135 ASP B CA 1
ATOM 4836 C C . ASP B 1 135 ? -4.227 -10.5 0.336 1 93.69 135 ASP B C 1
ATOM 4838 O O . ASP B 1 135 ? -3.969 -11.586 0.86 1 93.69 135 ASP B O 1
ATOM 4842 N N . PRO B 1 136 ? -3.943 -9.359 0.911 1 91.75 136 PRO B N 1
ATOM 4843 C CA . PRO B 1 136 ? -3.318 -9.352 2.236 1 91.75 136 PRO B CA 1
ATOM 4844 C C . PRO B 1 136 ? -4.281 -9.766 3.346 1 91.75 136 PRO B C 1
ATOM 4846 O O . PRO B 1 136 ? -5.5 -9.648 3.189 1 91.75 136 PRO B O 1
ATOM 4849 N N . ILE B 1 137 ? -3.721 -10.336 4.34 1 90.69 137 ILE B N 1
ATOM 4850 C CA . ILE B 1 137 ? -4.48 -10.648 5.547 1 90.69 137 ILE B CA 1
ATOM 4851 C C . ILE B 1 137 ? -4.355 -9.508 6.551 1 90.69 137 ILE B C 1
ATOM 4853 O O . ILE B 1 137 ? -3.244 -9.086 6.883 1 90.69 137 ILE B O 1
ATOM 4857 N N . THR B 1 138 ? -5.492 -8.945 6.941 1 91 138 THR B N 1
ATOM 4858 C CA . THR B 1 138 ? -5.504 -7.867 7.926 1 91 138 THR B CA 1
ATOM 4859 C C . THR B 1 138 ? -6.5 -8.164 9.047 1 91 138 THR B C 1
ATOM 4861 O O . THR B 1 138 ? -7.281 -9.117 8.945 1 91 138 THR B O 1
ATOM 4864 N N . LEU B 1 139 ? -6.371 -7.367 10.102 1 90.75 139 LEU B N 1
ATOM 4865 C CA . LEU B 1 139 ? -7.254 -7.535 11.25 1 90.75 139 LEU B CA 1
ATOM 4866 C C . LEU B 1 139 ? -8.414 -6.543 11.188 1 90.75 139 LEU B C 1
ATOM 4868 O O . LEU B 1 139 ? -8.203 -5.355 10.922 1 90.75 139 LEU B O 1
ATOM 4872 N N . LEU B 1 140 ? -9.562 -7.09 11.328 1 92.62 140 LEU B N 1
ATOM 4873 C CA . LEU B 1 140 ? -10.727 -6.234 11.523 1 92.62 140 LEU B CA 1
ATOM 4874 C C . LEU B 1 140 ? -10.875 -5.836 12.992 1 92.62 140 LEU B C 1
ATOM 4876 O O . LEU B 1 140 ? -11.039 -6.699 13.852 1 92.62 140 LEU B O 1
ATOM 4880 N N . ILE B 1 141 ? -10.766 -4.621 13.305 1 90.62 141 ILE B N 1
ATOM 4881 C CA . ILE B 1 141 ? -10.766 -4.102 14.664 1 90.62 141 ILE B CA 1
ATOM 4882 C C . ILE B 1 141 ? -11.812 -3.002 14.797 1 90.62 141 ILE B C 1
ATOM 4884 O O . ILE B 1 141 ? -12.336 -2.51 13.797 1 90.62 141 ILE B O 1
ATOM 4888 N N . PRO B 1 142 ? -12.141 -2.713 16.016 1 89.19 142 PRO B N 1
ATOM 4889 C CA . PRO B 1 142 ? -13.039 -1.568 16.188 1 89.19 142 PRO B CA 1
ATOM 4890 C C . PRO B 1 142 ? -12.391 -0.243 15.789 1 89.19 142 PRO B C 1
ATOM 4892 O O . PRO B 1 142 ? -11.172 -0.104 15.859 1 89.19 142 PRO B O 1
ATOM 4895 N N . TYR B 1 143 ? -13.195 0.634 15.344 1 88 143 TYR B N 1
ATOM 4896 C CA . TYR B 1 143 ? -12.688 1.943 14.945 1 88 143 TYR B CA 1
ATOM 4897 C C . TYR B 1 143 ? -11.992 2.633 16.109 1 88 143 TYR B C 1
ATOM 4899 O O . TYR B 1 143 ? -12.508 2.646 17.234 1 88 143 TYR B O 1
ATOM 4907 N N . PRO B 1 144 ? -10.805 3.154 15.758 1 80.56 144 PRO B N 1
ATOM 4908 C CA . PRO B 1 144 ? -10.039 3.797 16.828 1 80.56 144 PRO B CA 1
ATOM 4909 C C . PRO B 1 144 ? -10.719 5.055 17.375 1 80.56 144 PRO B C 1
ATOM 4911 O O . PRO B 1 144 ? -11.336 5.801 16.609 1 80.56 144 PRO B O 1
ATOM 4914 N N . LYS B 1 145 ? -10.719 5.156 18.656 1 69.25 145 LYS B N 1
ATOM 4915 C CA . LYS B 1 145 ? -11.32 6.309 19.312 1 69.25 145 LYS B CA 1
ATOM 4916 C C . LYS B 1 145 ? -10.352 7.484 19.359 1 69.25 145 LYS B C 1
ATOM 4918 O O . LYS B 1 145 ? -9.141 7.293 19.484 1 69.25 145 LYS B O 1
ATOM 4923 N N . LYS B 1 146 ? -10.938 8.695 19.016 1 63 146 LYS B N 1
ATOM 4924 C CA . LYS B 1 146 ? -10.164 9.93 19.094 1 63 146 LYS B CA 1
ATOM 4925 C C . LYS B 1 146 ? -9.75 10.234 20.531 1 63 146 LYS B C 1
ATOM 4927 O O . LYS B 1 146 ? -10.539 10.031 21.469 1 63 146 LYS B O 1
ATOM 4932 N N . ASP B 1 147 ? -8.477 10.32 20.797 1 53.34 147 ASP B N 1
ATOM 4933 C CA . ASP B 1 147 ? -8.07 10.734 22.125 1 53.34 147 ASP B CA 1
ATOM 4934 C C . ASP B 1 147 ? -8.539 12.156 22.438 1 53.34 147 ASP B C 1
ATOM 4936 O O . ASP B 1 147 ? -8.109 13.109 21.766 1 53.34 147 ASP B O 1
ATOM 4940 N N . SER B 1 148 ? -9.812 12.461 22.469 1 50.53 148 SER B N 1
ATOM 4941 C CA . SER B 1 148 ? -10.297 13.812 22.75 1 50.53 148 SER B CA 1
ATOM 4942 C C . SER B 1 148 ? -10.023 14.188 24.203 1 50.53 148 SER B C 1
ATOM 4944 O O . SER B 1 148 ? -10.938 14.203 25.031 1 50.53 148 SER B O 1
ATOM 4946 N N . THR B 1 149 ? -8.969 14.055 24.734 1 48.34 149 THR B N 1
ATOM 4947 C CA . THR B 1 149 ? -9.078 14.383 26.156 1 48.34 149 THR B CA 1
ATOM 4948 C C . THR B 1 149 ? -9.133 15.898 26.359 1 48.34 149 THR B C 1
ATOM 4950 O O . THR B 1 149 ? -8.617 16.656 25.531 1 48.34 149 THR B O 1
ATOM 4953 N N . LEU B 1 150 ? -10.188 16.375 27.172 1 48.59 150 LEU B N 1
ATOM 4954 C CA . LEU B 1 150 ? -10.227 17.672 27.844 1 48.59 150 LEU B CA 1
ATOM 4955 C C . LEU B 1 150 ? -8.82 18.25 28.016 1 48.59 150 LEU B C 1
ATOM 4957 O O . LEU B 1 150 ? -8.633 19.453 27.969 1 48.59 150 LEU B O 1
ATOM 4961 N N . LYS B 1 151 ? -7.918 17.297 27.984 1 52.56 151 LYS B N 1
ATOM 4962 C CA . LYS B 1 151 ? -6.531 17.625 28.312 1 52.56 151 LYS B CA 1
ATOM 4963 C C . LYS B 1 151 ? -5.746 18 27.062 1 52.56 151 LYS B C 1
ATOM 4965 O O . LYS B 1 151 ? -4.527 18.188 27.109 1 52.56 151 LYS B O 1
ATOM 4970 N N . SER B 1 152 ? -6.684 18.156 26.078 1 56.69 152 SER B N 1
ATOM 4971 C CA . SER B 1 152 ? -6.016 18.422 24.797 1 56.69 152 SER B CA 1
ATOM 4972 C C . SER B 1 152 ? -5.383 19.812 24.781 1 56.69 152 SER B C 1
ATOM 4974 O O . SER B 1 152 ? -4.352 20.016 24.141 1 56.69 152 SER B O 1
ATOM 4976 N N . ILE B 1 153 ? -6.062 20.734 25.5 1 57.31 153 ILE B N 1
ATOM 4977 C CA . ILE B 1 153 ? -5.535 22.094 25.516 1 57.31 153 ILE B CA 1
ATOM 4978 C C . ILE B 1 153 ? -4.227 22.125 26.297 1 57.31 153 ILE B C 1
ATOM 4980 O O . ILE B 1 153 ? -3.355 22.953 26.031 1 57.31 153 ILE B O 1
ATOM 4984 N N . LEU B 1 154 ? -4.141 21.25 27.266 1 58.5 154 LEU B N 1
ATOM 4985 C CA . LEU B 1 154 ? -2.949 21.234 28.109 1 58.5 154 LEU B CA 1
ATOM 4986 C C . LEU B 1 154 ? -1.893 20.297 27.547 1 58.5 154 LEU B C 1
ATOM 4988 O O . LEU B 1 154 ? -0.763 20.25 28.047 1 58.5 154 LEU B O 1
ATOM 4992 N N . LYS B 1 155 ? -2.285 19.688 26.453 1 61.19 155 LYS B N 1
ATOM 4993 C CA . LYS B 1 155 ? -1.425 18.609 25.953 1 61.19 155 LYS B CA 1
ATOM 4994 C C . LYS B 1 155 ? -0.236 19.172 25.188 1 61.19 155 LYS B C 1
ATOM 4996 O O . LYS B 1 155 ? 0.804 18.516 25.078 1 61.19 155 LYS B O 1
ATOM 5001 N N . PRO B 1 156 ? -0.438 20.359 24.734 1 60.66 156 PRO B N 1
ATOM 5002 C CA . PRO B 1 156 ? 0.723 20.828 23.984 1 60.66 156 PRO B CA 1
ATOM 5003 C C . PRO B 1 156 ? 1.992 20.906 24.828 1 60.66 156 PRO B C 1
ATOM 5005 O O . PRO B 1 156 ? 3.094 20.688 24.312 1 60.66 156 PRO B O 1
ATOM 5008 N N . PHE B 1 157 ? 1.802 21.312 26.172 1 63.06 157 PHE B N 1
ATOM 5009 C CA . PHE B 1 157 ? 2.957 21.391 27.062 1 63.06 157 PHE B CA 1
ATOM 5010 C C . PHE B 1 157 ? 2.865 20.328 28.156 1 63.06 157 PHE B C 1
ATOM 5012 O O . PHE B 1 157 ? 1.769 19.953 28.578 1 63.06 157 PHE B O 1
ATOM 5019 N N . SER B 1 158 ? 4.02 19.719 28.391 1 62.47 158 SER B N 1
ATOM 5020 C CA . SER B 1 158 ? 4.074 18.812 29.547 1 62.47 158 SER B CA 1
ATOM 5021 C C . SER B 1 158 ? 3.705 19.547 30.828 1 62.47 158 SER B C 1
ATOM 5023 O O . SER B 1 158 ? 3.725 20.766 30.891 1 62.47 158 SER B O 1
ATOM 5025 N N . THR B 1 159 ? 3.266 18.828 31.844 1 68 159 THR B N 1
ATOM 5026 C CA . THR B 1 159 ? 2.893 19.391 33.125 1 68 159 THR B CA 1
ATOM 5027 C C . THR B 1 159 ? 4.059 20.172 33.75 1 68 159 THR B C 1
ATOM 5029 O O . THR B 1 159 ? 3.855 21.219 34.375 1 68 159 THR B O 1
ATOM 5032 N N . GLU B 1 160 ? 5.184 19.672 33.406 1 64.12 160 GLU B N 1
ATOM 5033 C CA . GLU B 1 160 ? 6.363 20.344 33.906 1 64.12 160 GLU B CA 1
ATOM 5034 C C . GLU B 1 160 ? 6.531 21.734 33.281 1 64.12 160 GLU B C 1
ATOM 5036 O O . GLU B 1 160 ? 6.871 22.688 33.969 1 64.12 160 GLU B O 1
ATOM 5041 N N . VAL B 1 161 ? 6.246 21.781 32.031 1 68.81 161 VAL B N 1
ATOM 5042 C CA . VAL B 1 161 ? 6.398 23.047 31.328 1 68.81 161 VAL B CA 1
ATOM 5043 C C . VAL B 1 161 ? 5.32 24.031 31.781 1 68.81 161 VAL B C 1
ATOM 5045 O O . VAL B 1 161 ? 5.59 25.219 31.938 1 68.81 161 VAL B O 1
ATOM 5048 N N . TRP B 1 162 ? 4.211 23.531 32.125 1 71.38 162 TRP B N 1
ATOM 5049 C CA . TRP B 1 162 ? 3.145 24.391 32.625 1 71.38 162 TRP B CA 1
ATOM 5050 C C . TRP B 1 162 ? 3.516 24.984 33.969 1 71.38 162 TRP B C 1
ATOM 5052 O O . TRP B 1 162 ? 3.295 26.172 34.219 1 71.38 162 TRP B O 1
ATOM 5062 N N . ILE B 1 163 ? 4.109 24.234 34.844 1 70.31 163 ILE B N 1
ATOM 5063 C CA . ILE B 1 163 ? 4.5 24.688 36.156 1 70.31 163 ILE B CA 1
ATOM 5064 C C . ILE B 1 163 ? 5.629 25.703 36.031 1 70.31 163 ILE B C 1
ATOM 5066 O O . ILE B 1 163 ? 5.621 26.734 36.719 1 70.31 163 ILE B O 1
ATOM 5070 N N . LEU B 1 164 ? 6.48 25.375 35.188 1 71.5 164 LEU B N 1
ATOM 5071 C CA . LEU B 1 164 ? 7.598 26.297 35 1 71.5 164 LEU B CA 1
ATOM 5072 C C . LEU B 1 164 ? 7.117 27.625 34.438 1 71.5 164 LEU B C 1
ATOM 5074 O O . LEU B 1 164 ? 7.66 28.672 34.781 1 71.5 164 LEU B O 1
ATOM 5078 N N . LEU B 1 165 ? 6.148 27.562 33.594 1 74.94 165 LEU B N 1
ATOM 5079 C CA . LEU B 1 165 ? 5.594 28.797 33.062 1 74.94 165 LEU B CA 1
ATOM 5080 C C . LEU B 1 165 ? 4.938 29.641 34.125 1 74.94 165 LEU B C 1
ATOM 5082 O O . LEU B 1 165 ? 5.164 30.844 34.219 1 74.94 165 LEU B O 1
ATOM 5086 N N . VAL B 1 166 ? 4.23 29.031 35.062 1 74.5 166 VAL B N 1
ATOM 5087 C CA . VAL B 1 166 ? 3.561 29.734 36.125 1 74.5 166 VAL B CA 1
ATOM 5088 C C . VAL B 1 166 ? 4.598 30.266 37.125 1 74.5 166 VAL B C 1
ATOM 5090 O O . VAL B 1 166 ? 4.516 31.422 37.562 1 74.5 166 VAL B O 1
ATOM 5093 N N . LEU B 1 167 ? 5.559 29.469 37.375 1 72.12 167 LEU B N 1
ATOM 5094 C CA . LEU B 1 167 ? 6.602 29.891 38.312 1 72.12 167 LEU B CA 1
ATOM 5095 C C . LEU B 1 167 ? 7.402 31.047 37.719 1 72.12 167 LEU B C 1
ATOM 5097 O O . LEU B 1 167 ? 7.75 31.984 38.469 1 72.12 167 LEU B O 1
ATOM 5101 N N . SER B 1 168 ? 7.684 30.922 36.469 1 75.06 168 SER B N 1
ATOM 5102 C CA . SER B 1 168 ? 8.422 32 35.812 1 75.06 168 SER B CA 1
ATOM 5103 C C . SER B 1 168 ? 7.613 33.312 35.844 1 75.06 168 SER B C 1
ATOM 5105 O O . SER B 1 168 ? 8.172 34.375 36.031 1 75.06 168 SER B O 1
ATOM 5107 N N . MET B 1 169 ? 6.387 33.25 35.656 1 74.06 169 MET B N 1
ATOM 5108 C CA . MET B 1 169 ? 5.543 34.438 35.688 1 74.06 169 MET B CA 1
ATOM 5109 C C . MET B 1 169 ? 5.527 35.062 37.094 1 74.06 169 MET B C 1
ATOM 5111 O O . MET B 1 169 ? 5.574 36.281 37.219 1 74.06 169 MET B O 1
ATOM 5115 N N . VAL B 1 170 ? 5.52 34.219 38.125 1 72.88 170 VAL B N 1
ATOM 5116 C CA . VAL B 1 170 ? 5.5 34.719 39.5 1 72.88 170 VAL B CA 1
ATOM 5117 C C . VAL B 1 170 ? 6.836 35.375 39.844 1 72.88 170 VAL B C 1
ATOM 5119 O O . VAL B 1 170 ? 6.867 36.469 40.406 1 72.88 170 VAL B O 1
ATOM 5122 N N . ILE B 1 171 ? 7.895 34.75 39.438 1 72.69 171 ILE B N 1
ATOM 5123 C CA . ILE B 1 171 ? 9.227 35.281 39.719 1 72.69 171 ILE B CA 1
ATOM 5124 C C . ILE B 1 171 ? 9.398 36.625 38.969 1 72.69 171 ILE B C 1
ATOM 5126 O O . ILE B 1 171 ? 9.883 37.594 39.562 1 72.69 171 ILE B O 1
ATOM 5130 N N . TYR B 1 172 ? 8.961 36.625 37.719 1 75.75 172 TYR B N 1
ATOM 5131 C CA . TYR B 1 172 ? 9.094 37.844 36.906 1 75.75 172 TYR B CA 1
ATOM 5132 C C . TYR B 1 172 ? 8.227 38.938 37.5 1 75.75 172 TYR B C 1
ATOM 5134 O O . TYR B 1 172 ? 8.609 40.125 37.469 1 75.75 172 TYR B O 1
ATOM 5142 N N . ALA B 1 173 ? 7.102 38.625 38 1 73.62 173 ALA B N 1
ATOM 5143 C CA . ALA B 1 173 ? 6.23 39.625 38.625 1 73.62 173 ALA B CA 1
ATOM 5144 C C . ALA B 1 173 ? 6.863 40.188 39.875 1 73.62 173 ALA B C 1
ATOM 5146 O O . ALA B 1 173 ? 6.797 41.406 40.125 1 73.62 173 ALA B O 1
ATOM 5147 N N . TYR B 1 174 ? 7.512 39.312 40.656 1 73 174 TYR B N 1
ATOM 5148 C CA . TYR B 1 174 ? 8.188 39.75 41.844 1 73 174 TYR B CA 1
ATOM 5149 C C . TYR B 1 174 ? 9.375 40.656 41.531 1 73 174 TYR B C 1
ATOM 5151 O O . TYR B 1 174 ? 9.602 41.656 42.188 1 73 174 TYR B O 1
ATOM 5159 N N . LEU B 1 175 ? 10.062 40.281 40.531 1 73.62 175 LEU B N 1
ATOM 5160 C CA . LEU B 1 175 ? 11.211 41.094 40.125 1 73.62 175 LEU B CA 1
ATOM 5161 C C . LEU B 1 175 ? 10.766 42.469 39.656 1 73.62 175 LEU B C 1
ATOM 5163 O O . LEU B 1 175 ? 11.414 43.469 39.938 1 73.62 175 LEU B O 1
ATOM 5167 N N . MET B 1 176 ? 9.703 42.5 38.938 1 71.31 176 MET B N 1
ATOM 5168 C CA . MET B 1 176 ? 9.188 43.781 38.469 1 71.31 176 MET B CA 1
ATOM 5169 C C . MET B 1 176 ? 8.68 44.625 39.625 1 71.31 176 MET B C 1
ATOM 5171 O O . MET B 1 176 ? 8.891 45.844 39.625 1 71.31 176 MET B O 1
ATOM 5175 N N . SER B 1 177 ? 8.023 43.969 40.562 1 71.19 177 SER B N 1
ATOM 5176 C CA . SER B 1 177 ? 7.535 44.688 41.719 1 71.19 177 SER B CA 1
ATOM 5177 C C . SER B 1 177 ? 8.695 45.219 42.562 1 71.19 177 SER B C 1
ATOM 5179 O O . SER B 1 177 ? 8.633 46.344 43.062 1 71.19 177 SER B O 1
ATOM 5181 N N . TRP B 1 178 ? 9.703 44.375 42.625 1 69.94 178 TRP B N 1
ATOM 5182 C CA . TRP B 1 178 ? 10.891 44.781 43.375 1 69.94 178 TRP B CA 1
ATOM 5183 C C . TRP B 1 178 ? 11.617 45.938 42.656 1 69.94 178 TRP B C 1
ATOM 5185 O O . TRP B 1 178 ? 12.07 46.875 43.312 1 69.94 178 TRP B O 1
ATOM 5195 N N . ALA B 1 179 ? 11.664 45.875 41.375 1 67.69 179 ALA B N 1
ATOM 5196 C CA . ALA B 1 179 ? 12.312 46.938 40.594 1 67.69 179 ALA B CA 1
ATOM 5197 C C . ALA B 1 179 ? 11.539 48.25 40.719 1 67.69 179 ALA B C 1
ATOM 5199 O O . ALA B 1 179 ? 12.133 49.312 40.781 1 67.69 179 ALA B O 1
ATOM 5200 N N . GLY B 1 180 ? 10.289 48.125 40.719 1 63.88 180 GLY B N 1
ATOM 5201 C CA . GLY B 1 180 ? 9.477 49.312 40.938 1 63.88 180 GLY B CA 1
ATOM 5202 C C . GLY B 1 180 ? 9.641 49.938 42.312 1 63.88 180 GLY B C 1
ATOM 5203 O O . GLY B 1 180 ? 9.734 51.156 42.438 1 63.88 180 GLY B O 1
ATOM 5204 N N . TYR B 1 181 ? 9.75 49.062 43.281 1 65.06 181 TYR B N 1
ATOM 5205 C CA . TYR B 1 181 ? 9.93 49.531 44.656 1 65.06 181 TYR B CA 1
ATOM 5206 C C . TYR B 1 181 ? 11.289 50.188 44.844 1 65.06 181 TYR B C 1
ATOM 5208 O O . TYR B 1 181 ? 11.398 51.25 45.469 1 65.06 181 TYR B O 1
ATOM 5216 N N . LEU B 1 182 ? 12.273 49.594 44.312 1 61.69 182 LEU B N 1
ATOM 5217 C CA . LEU B 1 182 ? 13.625 50.125 44.438 1 61.69 182 LEU B CA 1
ATOM 5218 C C . LEU B 1 182 ? 13.75 51.469 43.719 1 61.69 182 LEU B C 1
ATOM 5220 O O . LEU B 1 182 ? 14.43 52.375 44.219 1 61.69 182 LEU B O 1
ATOM 5224 N N . ARG B 1 183 ? 13.07 51.531 42.719 1 59.31 183 ARG B N 1
ATOM 5225 C CA . ARG B 1 183 ? 13.102 52.812 41.969 1 59.31 183 ARG B CA 1
ATOM 5226 C C . ARG B 1 183 ? 12.398 53.906 42.75 1 59.31 183 ARG B C 1
ATOM 5228 O O . ARG B 1 183 ? 12.867 55.031 42.812 1 59.31 183 ARG B O 1
ATOM 5235 N N . ALA B 1 184 ? 11.273 53.594 43.219 1 58.88 184 ALA B N 1
ATOM 5236 C CA . ALA B 1 184 ? 10.555 54.594 44.031 1 58.88 184 ALA B CA 1
ATOM 5237 C C . ALA B 1 184 ? 11.375 55 45.25 1 58.88 184 ALA B C 1
ATOM 5239 O O . ALA B 1 184 ? 11.375 56.188 45.625 1 58.88 184 ALA B O 1
ATOM 5240 N N . ARG B 1 185 ? 11.992 54.094 45.781 1 57.22 185 ARG B N 1
ATOM 5241 C CA . ARG B 1 185 ? 12.789 54.375 46.969 1 57.22 185 ARG B CA 1
ATOM 5242 C C . ARG B 1 185 ? 14.031 55.188 46.594 1 57.22 185 ARG B C 1
ATOM 5244 O O . ARG B 1 185 ? 14.406 56.125 47.312 1 57.22 185 ARG B O 1
ATOM 5251 N N . TRP B 1 186 ? 14.523 54.844 45.562 1 52.72 186 TRP B N 1
ATOM 5252 C CA . TRP B 1 186 ? 15.812 55.469 45.25 1 52.72 186 TRP B CA 1
ATOM 5253 C C . TRP B 1 186 ? 15.617 56.719 44.438 1 52.72 186 TRP B C 1
ATOM 5255 O O . TRP B 1 186 ? 16.359 57.719 44.594 1 52.72 186 TRP B O 1
ATOM 5265 N N . PHE B 1 187 ? 14.609 56.688 43.562 1 48.34 187 PHE B N 1
ATOM 5266 C CA . PHE B 1 187 ? 14.516 57.875 42.688 1 48.34 187 PHE B CA 1
ATOM 5267 C C . PHE B 1 187 ? 13.461 58.844 43.219 1 48.34 187 PHE B C 1
ATOM 5269 O O . PHE B 1 187 ? 13.406 60 42.781 1 48.34 187 PHE B O 1
ATOM 5276 N N . ASN B 1 188 ? 12.453 58.438 43.938 1 50 188 ASN B N 1
ATOM 5277 C CA . ASN B 1 188 ? 11.523 59.438 44.469 1 50 188 ASN B CA 1
ATOM 5278 C C . ASN B 1 188 ? 12.195 60.375 45.469 1 50 188 ASN B C 1
ATOM 5280 O O . ASN B 1 188 ? 11.586 61.312 45.938 1 50 188 ASN B O 1
ATOM 5284 N N . ARG B 1 189 ? 13.352 60.125 45.969 1 44.19 189 ARG B N 1
ATOM 5285 C CA . ARG B 1 189 ? 13.812 61.125 46.938 1 44.19 189 ARG B CA 1
ATOM 5286 C C . ARG B 1 189 ? 13.953 62.5 46.25 1 44.19 189 ARG B C 1
ATOM 5288 O O . ARG B 1 189 ? 13.805 63.531 46.906 1 44.19 189 ARG B O 1
ATOM 5295 N N . SER B 1 190 ? 14.508 62.562 45.062 1 37.94 190 SER B N 1
ATOM 5296 C CA . SER B 1 190 ? 14.922 63.906 44.688 1 37.94 190 SER B CA 1
ATOM 5297 C C . SER B 1 190 ? 13.727 64.75 44.312 1 37.94 190 SER B C 1
ATOM 5299 O O . SER B 1 190 ? 13.875 65.938 44.062 1 37.94 190 SER B O 1
ATOM 5301 N N . TYR B 1 191 ? 12.562 64.188 43.906 1 37.16 191 TYR B N 1
ATOM 5302 C CA . TYR B 1 191 ? 11.609 65.188 43.406 1 37.16 191 TYR B CA 1
ATOM 5303 C C . TYR B 1 191 ? 10.82 65.812 44.531 1 37.16 191 TYR B C 1
ATOM 5305 O O . TYR B 1 191 ? 9.734 66.375 44.312 1 37.16 191 TYR B O 1
ATOM 5313 N N . HIS B 1 192 ? 11.188 65.688 45.781 1 35.5 192 HIS B N 1
ATOM 5314 C CA . HIS B 1 192 ? 10.422 66.438 46.781 1 35.5 192 HIS B CA 1
ATOM 5315 C C . HIS B 1 192 ? 10.484 67.938 46.5 1 35.5 192 HIS B C 1
ATOM 5317 O O . HIS B 1 192 ? 9.836 68.75 47.188 1 35.5 192 HIS B O 1
ATOM 5323 N N . GLY B 1 193 ? 11.625 68.562 45.969 1 34.47 193 GLY B N 1
ATOM 5324 C CA . GLY B 1 193 ? 11.719 69.938 46.25 1 34.47 193 GLY B CA 1
ATOM 5325 C C . GLY B 1 193 ? 10.68 70.812 45.5 1 34.47 193 GLY B C 1
ATOM 5326 O O . GLY B 1 193 ? 10.195 71.812 46 1 34.47 193 GLY B O 1
ATOM 5327 N N . THR B 1 194 ? 10.812 71.125 44.125 1 33.03 194 THR B N 1
ATOM 5328 C CA . THR B 1 194 ? 10.219 72.375 43.656 1 33.03 194 THR B CA 1
ATOM 5329 C C . THR B 1 194 ? 8.695 72.25 43.625 1 33.03 194 THR B C 1
ATOM 5331 O O . THR B 1 194 ? 8.148 71.188 43.219 1 33.03 194 THR B O 1
ATOM 5334 N N . THR B 1 195 ? 7.867 73.125 44.375 1 32.97 195 THR B N 1
ATOM 5335 C CA . THR B 1 195 ? 6.496 73.5 44.719 1 32.97 195 THR B CA 1
ATOM 5336 C C . THR B 1 195 ? 5.582 73.312 43.5 1 32.97 195 THR B C 1
ATOM 5338 O O . THR B 1 195 ? 4.469 72.812 43.625 1 32.97 195 THR B O 1
ATOM 5341 N N . ASP B 1 196 ? 5.469 74.5 42.562 1 32.06 196 ASP B N 1
ATOM 5342 C CA . ASP B 1 196 ? 4.305 75.188 41.969 1 32.06 196 ASP B CA 1
ATOM 5343 C C . ASP B 1 196 ? 3.703 74.312 40.875 1 32.06 196 ASP B C 1
ATOM 5345 O O . ASP B 1 196 ? 2.492 74.312 40.625 1 32.06 196 ASP B O 1
ATOM 5349 N N . ASN B 1 197 ? 4.371 74.25 39.656 1 32.69 197 ASN B N 1
ATOM 5350 C CA . ASN B 1 197 ? 3.621 74.125 38.406 1 32.69 197 ASN B CA 1
ATOM 5351 C C . ASN B 1 197 ? 2.914 72.75 38.312 1 32.69 197 ASN B C 1
ATOM 5353 O O . ASN B 1 197 ? 3.502 71.75 38.625 1 32.69 197 ASN B O 1
ATOM 5357 N N . LEU B 1 198 ? 1.473 72.75 38.344 1 32.56 198 LEU B N 1
ATOM 5358 C CA . LEU B 1 198 ? 0.333 71.812 38.188 1 32.56 198 LEU B CA 1
ATOM 5359 C C . LEU B 1 198 ? 0.637 70.75 37.156 1 32.56 198 LEU B C 1
ATOM 5361 O O . LEU B 1 198 ? 0.059 69.625 37.219 1 32.56 198 LEU B O 1
ATOM 5365 N N . GLU B 1 199 ? 1.279 71.312 36.062 1 32.28 199 GLU B N 1
ATOM 5366 C CA . GLU B 1 199 ? 1.385 70.375 34.906 1 32.28 199 GLU B CA 1
ATOM 5367 C C . GLU B 1 199 ? 2.076 69.062 35.25 1 32.28 199 GLU B C 1
ATOM 5369 O O . GLU B 1 199 ? 1.792 68.062 34.656 1 32.28 199 GLU B O 1
ATOM 5374 N N . SER B 1 200 ? 3.143 69.188 36 1 35.09 200 SER B N 1
ATOM 5375 C CA . SER B 1 200 ? 3.953 68 36.281 1 35.09 200 SER B CA 1
ATOM 5376 C C . SER B 1 200 ? 3.184 67 37.125 1 35.09 200 SER B C 1
ATOM 5378 O O . SER B 1 200 ? 3.727 65.938 37.531 1 35.09 200 SER B O 1
ATOM 5380 N N . SER B 1 201 ? 2.145 67.375 37.812 1 35.19 201 SER B N 1
ATOM 5381 C CA . SER B 1 201 ? 1.332 66.5 38.656 1 35.19 201 SER B CA 1
ATOM 5382 C C . SER B 1 201 ? 0.775 65.312 37.875 1 35.19 201 SER B C 1
ATOM 5384 O O . SER B 1 201 ? 0.207 64.438 38.438 1 35.19 201 SER B O 1
ATOM 5386 N N . ARG B 1 202 ? 0.433 65.688 36.688 1 34.25 202 ARG B N 1
ATOM 5387 C CA . ARG B 1 202 ? -0.14 64.562 35.906 1 34.25 202 ARG B CA 1
ATOM 5388 C C . ARG B 1 202 ? 0.873 63.438 35.75 1 34.25 202 ARG B C 1
ATOM 5390 O O . ARG B 1 202 ? 0.63 62.5 35 1 34.25 202 ARG B O 1
ATOM 5397 N N . GLU B 1 203 ? 2.125 63.75 35.875 1 34.34 203 GLU B N 1
ATOM 5398 C CA . GLU B 1 203 ? 2.801 62.469 36 1 34.34 203 GLU B CA 1
ATOM 5399 C C . GLU B 1 203 ? 2.104 61.562 37 1 34.34 203 GLU B C 1
ATOM 5401 O O . GLU B 1 203 ? 2.195 61.812 38.219 1 34.34 203 GLU B O 1
ATOM 5406 N N . ILE B 1 204 ? 0.81 61.312 36.906 1 35.09 204 ILE B N 1
ATOM 5407 C CA . ILE B 1 204 ? 0.102 60.219 37.562 1 35.09 204 ILE B CA 1
ATOM 5408 C C . ILE B 1 204 ? 1.104 59.156 38.031 1 35.09 204 ILE B C 1
ATOM 5410 O O . ILE B 1 204 ? 1.777 58.531 37.219 1 35.09 204 ILE B O 1
ATOM 5414 N N . ALA B 1 205 ? 1.843 59.469 39.062 1 35.91 205 ALA B N 1
ATOM 5415 C CA . ALA B 1 205 ? 2.562 58.5 39.844 1 35.91 205 ALA B CA 1
ATOM 5416 C C . ALA B 1 205 ? 1.933 57.094 39.719 1 35.91 205 ALA B C 1
ATOM 5418 O O . ALA B 1 205 ? 0.863 56.844 40.281 1 35.91 205 ALA B O 1
ATOM 5419 N N . ARG B 1 206 ? 1.952 56.562 38.656 1 39.44 206 ARG B N 1
ATOM 5420 C CA . ARG B 1 206 ? 1.59 55.156 38.688 1 39.44 206 ARG B CA 1
ATOM 5421 C C . ARG B 1 206 ? 2.141 54.469 39.906 1 39.44 206 ARG B C 1
ATOM 5423 O O . ARG B 1 206 ? 3.352 54.469 40.156 1 39.44 206 ARG B O 1
ATOM 5430 N N . GLN B 1 207 ? 1.489 54.625 41.156 1 41.5 207 GLN B N 1
ATOM 5431 C CA . GLN B 1 207 ? 1.729 53.812 42.344 1 41.5 207 GLN B CA 1
ATOM 5432 C C . GLN B 1 207 ? 2.41 52.469 41.969 1 41.5 207 GLN B C 1
ATOM 5434 O O . GLN B 1 207 ? 2.266 52 40.844 1 41.5 207 GLN B O 1
ATOM 5439 N N . PRO B 1 208 ? 3.592 52.156 42.688 1 43.91 208 PRO B N 1
ATOM 5440 C CA . PRO B 1 208 ? 4.203 50.844 42.469 1 43.91 208 PRO B CA 1
ATOM 5441 C C . PRO B 1 208 ? 3.184 49.75 42.094 1 43.91 208 PRO B C 1
ATOM 5443 O O . PRO B 1 208 ? 2.123 49.688 42.719 1 43.91 208 PRO B O 1
ATOM 5446 N N . GLY B 1 209 ? 2.961 49.5 40.906 1 48.84 209 GLY B N 1
ATOM 5447 C CA . GLY B 1 209 ? 2.061 48.5 40.375 1 48.84 209 GLY B CA 1
ATOM 5448 C C . GLY B 1 209 ? 1.905 47.281 41.25 1 48.84 209 GLY B C 1
ATOM 5449 O O . GLY B 1 209 ? 2.852 46.875 41.938 1 48.84 209 GLY B O 1
ATOM 5450 N N . LYS B 1 210 ? 0.743 47.094 41.906 1 57.84 210 LYS B N 1
ATOM 5451 C CA . LYS B 1 210 ? 0.377 45.906 42.656 1 57.84 210 LYS B CA 1
ATOM 5452 C C . LYS B 1 210 ? 0.776 44.656 41.906 1 57.84 210 LYS B C 1
ATOM 5454 O O . LYS B 1 210 ? 0.85 44.656 40.688 1 57.84 210 LYS B O 1
ATOM 5459 N N . PHE B 1 211 ? 1.475 43.75 42.781 1 61.16 211 PHE B N 1
ATOM 5460 C CA . PHE B 1 211 ? 1.835 42.438 42.312 1 61.16 211 PHE B CA 1
ATOM 5461 C C . PHE B 1 211 ? 0.792 41.938 41.312 1 61.16 211 PHE B C 1
ATOM 5463 O O . PHE B 1 211 ? 1.138 41.344 40.281 1 61.16 211 PHE B O 1
ATOM 5470 N N . ALA B 1 212 ? -0.343 42.344 41.562 1 58.72 212 ALA B N 1
ATOM 5471 C CA . ALA B 1 212 ? -1.431 41.844 40.719 1 58.72 212 ALA B CA 1
ATOM 5472 C C . ALA B 1 212 ? -1.404 42.531 39.344 1 58.72 212 ALA B C 1
ATOM 5474 O O . ALA B 1 212 ? -1.692 41.875 38.344 1 58.72 212 ALA B O 1
ATOM 5475 N N . ASP B 1 213 ? -0.916 43.75 39.375 1 60.75 213 ASP B N 1
ATOM 5476 C CA . ASP B 1 213 ? -0.864 44.469 38.094 1 60.75 213 ASP B CA 1
ATOM 5477 C C . ASP B 1 213 ? 0.281 43.938 37.219 1 60.75 213 ASP B C 1
ATOM 5479 O O . ASP B 1 213 ? 0.151 43.875 36 1 60.75 213 ASP B O 1
ATOM 5483 N N . ASP B 1 214 ? 1.283 43.562 37.938 1 65.81 214 ASP B N 1
ATOM 5484 C CA . ASP B 1 214 ? 2.428 43.031 37.188 1 65.81 214 ASP B CA 1
ATOM 5485 C C . ASP B 1 214 ? 2.107 41.656 36.594 1 65.81 214 ASP B C 1
ATOM 5487 O O . ASP B 1 214 ? 2.492 41.375 35.469 1 65.81 214 ASP B O 1
ATOM 5491 N N . ILE B 1 215 ? 1.367 40.875 37.344 1 63.03 215 ILE B N 1
ATOM 5492 C CA . ILE B 1 215 ? 0.978 39.562 36.844 1 63.03 215 ILE B CA 1
ATOM 5493 C C . ILE B 1 215 ? 0.034 39.719 35.656 1 63.03 215 ILE B C 1
ATOM 5495 O O . ILE B 1 215 ? 0.14 39 34.656 1 63.03 215 ILE B O 1
ATOM 5499 N N . MET B 1 216 ? -0.791 40.688 35.75 1 62 216 MET B N 1
ATOM 5500 C CA . MET B 1 216 ? -1.741 40.938 34.688 1 62 216 MET B CA 1
ATOM 5501 C C . MET B 1 216 ? -1.024 41.406 33.406 1 62 216 MET B C 1
ATOM 5503 O O . MET B 1 216 ? -1.405 41.031 32.312 1 62 216 MET B O 1
ATOM 5507 N N . PHE B 1 217 ? -0.053 42.156 33.688 1 65.5 217 PHE B N 1
ATOM 5508 C CA . PHE B 1 217 ? 0.736 42.625 32.562 1 65.5 217 PHE B CA 1
ATOM 5509 C C . PHE B 1 217 ? 1.447 41.438 31.875 1 65.5 217 PHE B C 1
ATOM 5511 O O . PHE B 1 217 ? 1.429 41.344 30.656 1 65.5 217 PHE B O 1
ATOM 5518 N N . LEU B 1 218 ? 2.014 40.594 32.719 1 66.31 218 LEU B N 1
ATOM 5519 C CA . LEU B 1 218 ? 2.748 39.469 32.156 1 66.31 218 LEU B CA 1
ATOM 5520 C C . LEU B 1 218 ? 1.812 38.5 31.422 1 66.31 218 LEU B C 1
ATOM 5522 O O . LEU B 1 218 ? 2.16 37.969 30.375 1 66.31 218 LEU B O 1
ATOM 5526 N N . LEU B 1 219 ? 0.643 38.375 31.906 1 64.62 219 LEU B N 1
ATOM 5527 C CA . LEU B 1 219 ? -0.343 37.5 31.266 1 64.62 219 LEU B CA 1
ATOM 5528 C C . LEU B 1 219 ? -0.843 38.125 29.969 1 64.62 219 LEU B C 1
ATOM 5530 O O . LEU B 1 219 ? -1.073 37.406 28.984 1 64.62 219 LEU B O 1
ATOM 5534 N N . SER B 1 220 ? -0.961 39.406 29.953 1 63.75 220 SER B N 1
ATOM 5535 C CA . SER B 1 220 ? -1.429 40.125 28.75 1 63.75 220 SER B CA 1
ATOM 5536 C C . SER B 1 220 ? -0.415 40 27.609 1 63.75 220 SER B C 1
ATOM 5538 O O . SER B 1 220 ? -0.793 39.875 26.453 1 63.75 220 SER B O 1
ATOM 5540 N N . VAL B 1 221 ? 0.755 39.969 28.047 1 65.19 221 VAL B N 1
ATOM 5541 C CA . VAL B 1 221 ? 1.818 39.875 27.062 1 65.19 221 VAL B CA 1
ATOM 5542 C C . VAL B 1 221 ? 1.853 38.438 26.5 1 65.19 221 VAL B C 1
ATOM 5544 O O . VAL B 1 221 ? 2.143 38.25 25.312 1 65.19 221 VAL B O 1
ATOM 5547 N N . LEU B 1 222 ? 1.594 37.562 27.359 1 64.25 222 LEU B N 1
ATOM 5548 C CA . LEU B 1 222 ? 1.599 36.156 26.906 1 64.25 222 LEU B CA 1
ATOM 5549 C C . LEU B 1 222 ? 0.478 35.906 25.906 1 64.25 222 LEU B C 1
ATOM 5551 O O . LEU B 1 222 ? 0.649 35.156 24.953 1 64.25 222 LEU B O 1
ATOM 5555 N N . VAL B 1 223 ? -0.57 36.531 26.141 1 61.31 223 VAL B N 1
ATOM 5556 C CA . VAL B 1 223 ? -1.722 36.312 25.281 1 61.31 223 VAL B CA 1
ATOM 5557 C C . VAL B 1 223 ? -1.55 37.125 23.984 1 61.31 223 VAL B C 1
ATOM 5559 O O . VAL B 1 223 ? -1.852 36.625 22.906 1 61.31 223 VAL B O 1
ATOM 5562 N N . ASN B 1 224 ? -1.177 38.406 24.109 1 57.44 224 ASN B N 1
ATOM 5563 C CA . ASN B 1 224 ? -0.952 39.281 22.953 1 57.44 224 ASN B CA 1
ATOM 5564 C C . ASN B 1 224 ? 0.33 40.094 23.109 1 57.44 224 ASN B C 1
ATOM 5566 O O . ASN B 1 224 ? 0.319 41.156 23.719 1 57.44 224 ASN B O 1
ATOM 5570 N N . PRO B 1 225 ? 1.515 39.531 22.703 1 52.84 225 PRO B N 1
ATOM 5571 C CA . PRO B 1 225 ? 2.801 40.188 22.938 1 52.84 225 PRO B CA 1
ATOM 5572 C C . PRO B 1 225 ? 2.867 41.562 22.297 1 52.84 225 PRO B C 1
ATOM 5574 O O . PRO B 1 225 ? 3.807 42.312 22.562 1 52.84 225 PRO B O 1
ATOM 5577 N N . GLY B 1 226 ? 2.092 42.031 21.484 1 47.12 226 GLY B N 1
ATOM 5578 C CA . GLY B 1 226 ? 2.299 43.281 20.797 1 47.12 226 GLY B CA 1
ATOM 5579 C C . GLY B 1 226 ? 2.33 44.5 21.719 1 47.12 226 GLY B C 1
ATOM 5580 O O . GLY B 1 226 ? 3.404 44.969 22.078 1 47.12 226 GLY B O 1
ATOM 5581 N N . ASN B 1 227 ? 1.32 45.469 21.828 1 48.62 227 ASN B N 1
ATOM 5582 C CA . ASN B 1 227 ? 1.36 46.844 22.344 1 48.62 227 ASN B CA 1
ATOM 5583 C C . ASN B 1 227 ? 1.019 46.875 23.828 1 48.62 227 ASN B C 1
ATOM 5585 O O . ASN B 1 227 ? -0.124 46.625 24.219 1 48.62 227 ASN B O 1
ATOM 5589 N N . HIS B 1 228 ? 1.898 46.594 24.812 1 50.5 228 HIS B N 1
ATOM 5590 C CA . HIS B 1 228 ? 1.451 46.781 26.188 1 50.5 228 HIS B CA 1
ATOM 5591 C C . HIS B 1 228 ? 2.156 47.969 26.828 1 50.5 228 HIS B C 1
ATOM 5593 O O . HIS B 1 228 ? 3.301 48.281 26.5 1 50.5 228 HIS B O 1
ATOM 5599 N N . ILE B 1 229 ? 1.405 48.938 27.25 1 48.31 229 ILE B N 1
ATOM 5600 C CA . ILE B 1 229 ? 1.957 50 28.062 1 48.31 229 ILE B CA 1
ATOM 5601 C C . ILE B 1 229 ? 2.469 49.469 29.391 1 48.31 229 ILE B C 1
ATOM 5603 O O . ILE B 1 229 ? 1.691 48.938 30.188 1 48.31 229 ILE B O 1
ATOM 5607 N N . PRO B 1 230 ? 3.779 49.312 29.406 1 50.38 230 PRO B N 1
ATOM 5608 C CA . PRO B 1 230 ? 4.301 48.781 30.672 1 50.38 230 PRO B CA 1
ATOM 5609 C C . PRO B 1 230 ? 3.955 49.656 31.875 1 50.38 230 PRO B C 1
ATOM 5611 O O . PRO B 1 230 ? 3.879 50.875 31.75 1 50.38 230 PRO B O 1
ATOM 5614 N N . PRO B 1 231 ? 3.387 49.062 32.906 1 49.75 231 PRO B N 1
ATOM 5615 C CA . PRO B 1 231 ? 3.01 49.844 34.094 1 49.75 231 PRO B CA 1
ATOM 5616 C C . PRO B 1 231 ? 4.176 50.656 34.656 1 49.75 231 PRO B C 1
ATOM 5618 O O . PRO B 1 231 ? 3.963 51.625 35.375 1 49.75 231 PRO B O 1
ATOM 5621 N N . GLY B 1 232 ? 5.41 50.25 34.438 1 52.59 232 GLY B N 1
ATOM 5622 C CA . GLY B 1 232 ? 6.496 50.906 35.125 1 52.59 232 GLY B CA 1
ATOM 5623 C C . GLY B 1 232 ? 7.379 51.75 34.219 1 52.59 232 GLY B C 1
ATOM 5624 O O . GLY B 1 232 ? 7.273 51.625 32.969 1 52.59 232 GLY B O 1
ATOM 5625 N N . PHE B 1 233 ? 7.844 52.812 34.812 1 50.56 233 PHE B N 1
ATOM 5626 C CA . PHE B 1 233 ? 8.727 53.75 34.125 1 50.56 233 PHE B CA 1
ATOM 5627 C C . PHE B 1 233 ? 10.18 53.469 34.469 1 50.56 233 PHE B C 1
ATOM 5629 O O . PHE B 1 233 ? 10.484 52.906 35.531 1 50.56 233 PHE B O 1
ATOM 5636 N N . GLY B 1 234 ? 11.172 53.156 33.531 1 52.84 234 GLY B N 1
ATOM 5637 C CA . GLY B 1 234 ? 12.617 53.031 33.656 1 52.84 234 GLY B CA 1
ATOM 5638 C C . GLY B 1 234 ? 13.227 52.125 32.594 1 52.84 234 GLY B C 1
ATOM 5639 O O . GLY B 1 234 ? 12.523 51.312 32 1 52.84 234 GLY B O 1
ATOM 5640 N N . GLU B 1 235 ? 14.375 52.438 32.344 1 50.91 235 GLU B N 1
ATOM 5641 C CA . GLU B 1 235 ? 15.086 51.688 31.344 1 50.91 235 GLU B CA 1
ATOM 5642 C C . GLU B 1 235 ? 15.219 50.219 31.734 1 50.91 235 GLU B C 1
ATOM 5644 O O . GLU B 1 235 ? 15.078 49.312 30.906 1 50.91 235 GLU B O 1
ATOM 5649 N N . ALA B 1 236 ? 15.5 50.031 33.062 1 55.41 236 ALA B N 1
ATOM 5650 C CA . ALA B 1 236 ? 15.664 48.656 33.5 1 55.41 236 ALA B CA 1
ATOM 5651 C C . ALA B 1 236 ? 14.344 47.875 33.375 1 55.41 236 ALA B C 1
ATOM 5653 O O . ALA B 1 236 ? 14.336 46.719 33 1 55.41 236 ALA B O 1
ATOM 5654 N N . PHE B 1 237 ? 13.336 48.531 33.625 1 58.91 237 PHE B N 1
ATOM 5655 C CA . PHE B 1 237 ? 12.016 47.938 33.562 1 58.91 237 PHE B CA 1
ATOM 5656 C C . PHE B 1 237 ? 11.648 47.594 32.125 1 58.91 237 PHE B C 1
ATOM 5658 O O . PHE B 1 237 ? 11.086 46.531 31.844 1 58.91 237 PHE B O 1
ATOM 5665 N N . ARG B 1 238 ? 12.172 48.406 31.297 1 57.22 238 ARG B N 1
ATOM 5666 C CA . ARG B 1 238 ? 11.867 48.219 29.891 1 57.22 238 ARG B CA 1
ATOM 5667 C C . ARG B 1 238 ? 12.609 47 29.328 1 57.22 238 ARG B C 1
ATOM 5669 O O . ARG B 1 238 ? 12.078 46.281 28.484 1 57.22 238 ARG B O 1
ATOM 5676 N N . ILE B 1 239 ? 13.703 46.844 29.875 1 60.69 239 ILE B N 1
ATOM 5677 C CA . ILE B 1 239 ? 14.469 45.688 29.422 1 60.69 239 ILE B CA 1
ATOM 5678 C C . ILE B 1 239 ? 13.836 44.406 29.938 1 60.69 239 ILE B C 1
ATOM 5680 O O . ILE B 1 239 ? 13.742 43.406 29.203 1 60.69 239 ILE B O 1
ATOM 5684 N N . LEU B 1 240 ? 13.422 44.438 31.156 1 65.69 240 LEU B N 1
ATOM 5685 C CA . LEU B 1 240 ? 12.781 43.25 31.719 1 65.69 240 LEU B CA 1
ATOM 5686 C C . LEU B 1 240 ? 11.5 42.906 30.969 1 65.69 240 LEU B C 1
ATOM 5688 O O . LEU B 1 240 ? 11.219 41.75 30.703 1 65.69 240 LEU B O 1
ATOM 5692 N N . VAL B 1 241 ? 10.859 43.906 30.562 1 64.88 241 VAL B N 1
ATOM 5693 C CA . VAL B 1 241 ? 9.609 43.719 29.844 1 64.88 241 VAL B CA 1
ATOM 5694 C C . VAL B 1 241 ? 9.906 43.188 28.438 1 64.88 241 VAL B C 1
ATOM 5696 O O . VAL B 1 241 ? 9.203 42.312 27.922 1 64.88 241 VAL B O 1
ATOM 5699 N N . ALA B 1 242 ? 10.992 43.688 27.922 1 60.81 242 ALA B N 1
ATOM 5700 C CA . ALA B 1 242 ? 11.359 43.25 26.578 1 60.81 242 ALA B CA 1
ATOM 5701 C C . ALA B 1 242 ? 11.727 41.781 26.547 1 60.81 242 ALA B C 1
ATOM 5703 O O . ALA B 1 242 ? 11.344 41.062 25.625 1 60.81 242 ALA B O 1
ATOM 5704 N N . VAL B 1 243 ? 12.383 41.344 27.531 1 65.19 243 VAL B N 1
ATOM 5705 C CA . VAL B 1 243 ? 12.789 39.938 27.594 1 65.19 243 VAL B CA 1
ATOM 5706 C C . VAL B 1 243 ? 11.562 39.062 27.797 1 65.19 243 VAL B C 1
ATOM 5708 O O . VAL B 1 243 ? 11.438 38 27.172 1 65.19 243 VAL B O 1
ATOM 5711 N N . TRP B 1 244 ? 10.672 39.531 28.594 1 71.75 244 TRP B N 1
ATOM 5712 C CA . TRP B 1 244 ? 9.445 38.75 28.797 1 71.75 244 TRP B CA 1
ATOM 5713 C C . TRP B 1 244 ? 8.617 38.688 27.516 1 71.75 244 TRP B C 1
ATOM 5715 O O . TRP B 1 244 ? 8.055 37.656 27.188 1 71.75 244 TRP B O 1
ATOM 5725 N N . CYS B 1 245 ? 8.633 39.75 26.812 1 63.47 245 CYS B N 1
ATOM 5726 C CA . CYS B 1 245 ? 7.875 39.781 25.578 1 63.47 245 CYS B CA 1
ATOM 5727 C C . CYS B 1 245 ? 8.445 38.781 24.562 1 63.47 245 CYS B C 1
ATOM 5729 O O . CYS B 1 245 ? 7.695 38.094 23.891 1 63.47 245 CYS B O 1
ATOM 5731 N N . LEU B 1 246 ? 9.68 38.688 24.578 1 61.78 246 LEU B N 1
ATOM 5732 C CA . LEU B 1 246 ? 10.32 37.75 23.656 1 61.78 246 LEU B CA 1
ATOM 5733 C C . LEU B 1 246 ? 9.992 36.312 24.031 1 61.78 246 LEU B C 1
ATOM 5735 O O . LEU B 1 246 ? 9.68 35.5 23.172 1 61.78 246 LEU B O 1
ATOM 5739 N N . ILE B 1 247 ? 10.047 36.031 25.297 1 66.31 247 ILE B N 1
ATOM 5740 C CA . ILE B 1 247 ? 9.773 34.688 25.766 1 66.31 247 ILE B CA 1
ATOM 5741 C C . ILE B 1 247 ? 8.289 34.375 25.562 1 66.31 247 ILE B C 1
ATOM 5743 O O . ILE B 1 247 ? 7.934 33.25 25.188 1 66.31 247 ILE B O 1
ATOM 5747 N N . ALA B 1 248 ? 7.488 35.375 25.734 1 67.25 248 ALA B N 1
ATOM 5748 C CA . ALA B 1 248 ? 6.047 35.188 25.578 1 67.25 248 ALA B CA 1
ATOM 5749 C C . ALA B 1 248 ? 5.684 34.875 24.141 1 67.25 248 ALA B C 1
ATOM 5751 O O . ALA B 1 248 ? 4.816 34.031 23.875 1 67.25 248 ALA B O 1
ATOM 5752 N N . VAL B 1 249 ? 6.375 35.5 23.281 1 63.88 249 VAL B N 1
ATOM 5753 C CA . VAL B 1 249 ? 6.121 35.25 21.859 1 63.88 249 VAL B CA 1
ATOM 5754 C C . VAL B 1 249 ? 6.496 33.812 21.531 1 63.88 249 VAL B C 1
ATOM 5756 O O . VAL B 1 249 ? 5.773 33.125 20.797 1 63.88 249 VAL B O 1
ATOM 5759 N N . VAL B 1 250 ? 7.523 33.406 22.094 1 63.12 250 VAL B N 1
ATOM 5760 C CA . VAL B 1 250 ? 8 32.062 21.844 1 63.12 250 VAL B CA 1
ATOM 5761 C C . VAL B 1 250 ? 7.031 31.047 22.438 1 63.12 250 VAL B C 1
ATOM 5763 O O . VAL B 1 250 ? 6.668 30.062 21.797 1 63.12 250 VAL B O 1
ATOM 5766 N N . ILE B 1 251 ? 6.648 31.312 23.641 1 66.19 251 ILE B N 1
ATOM 5767 C CA . ILE B 1 251 ? 5.754 30.391 24.328 1 66.19 251 ILE B CA 1
ATOM 5768 C C . ILE B 1 251 ? 4.398 30.359 23.625 1 66.19 251 ILE B C 1
ATOM 5770 O O . ILE B 1 251 ? 3.832 29.297 23.391 1 66.19 251 ILE B O 1
ATOM 5774 N N . SER B 1 252 ? 3.957 31.5 23.234 1 69.81 252 SER B N 1
ATOM 5775 C CA . SER B 1 252 ? 2.648 31.578 22.594 1 69.81 252 SER B CA 1
ATOM 5776 C C . SER B 1 252 ? 2.652 30.906 21.234 1 69.81 252 SER B C 1
ATOM 5778 O O . SER B 1 252 ? 1.712 30.188 20.875 1 69.81 252 SER B O 1
ATOM 5780 N N . ASN B 1 253 ? 3.689 31.094 20.594 1 63.75 253 ASN B N 1
ATOM 5781 C CA . ASN B 1 253 ? 3.777 30.469 19.281 1 63.75 253 ASN B CA 1
ATOM 5782 C C . ASN B 1 253 ? 3.955 28.953 19.391 1 63.75 253 ASN B C 1
ATOM 5784 O O . ASN B 1 253 ? 3.402 28.203 18.578 1 63.75 253 ASN B O 1
ATOM 5788 N N . SER B 1 254 ? 4.719 28.609 20.281 1 63.31 254 SER B N 1
ATOM 5789 C CA . SER B 1 254 ? 4.902 27.172 20.484 1 63.31 254 SER B CA 1
ATOM 5790 C C . SER B 1 254 ? 3.592 26.5 20.891 1 63.31 254 SER B C 1
ATOM 5792 O O . SER B 1 254 ? 3.271 25.406 20.406 1 63.31 254 SER B O 1
ATOM 5794 N N . TYR B 1 255 ? 2.953 27.188 21.75 1 66.44 255 TYR B N 1
ATOM 5795 C CA . TYR B 1 255 ? 1.66 26.641 22.156 1 66.44 255 TYR B CA 1
ATOM 5796 C C . TYR B 1 255 ? 0.695 26.578 20.984 1 66.44 255 TYR B C 1
ATOM 5798 O O . TYR B 1 255 ? 0.009 25.578 20.781 1 66.44 255 TYR B O 1
ATOM 5806 N N . ASN B 1 256 ? 0.675 27.594 20.172 1 69 256 ASN B N 1
ATOM 5807 C CA . ASN B 1 256 ? -0.232 27.672 19.031 1 69 256 ASN B CA 1
ATOM 5808 C C . ASN B 1 256 ? 0.085 26.594 17.984 1 69 256 ASN B C 1
ATOM 5810 O O . ASN B 1 256 ? -0.823 25.984 17.438 1 69 256 ASN B O 1
ATOM 5814 N N . THR B 1 257 ? 1.24 26.469 17.844 1 62.88 257 THR B N 1
ATOM 5815 C CA . THR B 1 257 ? 1.649 25.469 16.859 1 62.88 257 THR B CA 1
ATOM 5816 C C . THR B 1 257 ? 1.313 24.062 17.328 1 62.88 257 THR B C 1
ATOM 5818 O O . THR B 1 257 ? 0.814 23.234 16.562 1 62.88 257 THR B O 1
ATOM 5821 N N . SER B 1 258 ? 1.646 23.828 18.562 1 61.44 258 SER B N 1
ATOM 5822 C CA . SER B 1 258 ? 1.411 22.5 19.125 1 61.44 258 SER B CA 1
ATOM 5823 C C . SER B 1 258 ? -0.08 22.188 19.188 1 61.44 258 SER B C 1
ATOM 5825 O O . SER B 1 258 ? -0.497 21.062 18.891 1 61.44 258 SER B O 1
ATOM 5827 N N . ILE B 1 259 ? -0.77 23.188 19.578 1 64.25 259 ILE B N 1
ATOM 5828 C CA . ILE B 1 259 ? -2.205 22.953 19.688 1 64.25 259 ILE B CA 1
ATOM 5829 C C . ILE B 1 259 ? -2.807 22.734 18.297 1 64.25 259 ILE B C 1
ATOM 5831 O O . ILE B 1 259 ? -3.732 21.938 18.141 1 64.25 259 ILE B O 1
ATOM 5835 N N . LYS B 1 260 ? -2.354 23.422 17.422 1 63.56 260 LYS B N 1
ATOM 5836 C CA . LYS B 1 260 ? -2.811 23.234 16.047 1 63.56 260 LYS B CA 1
ATOM 5837 C C . LYS B 1 260 ? -2.502 21.828 15.547 1 63.56 260 LYS B C 1
ATOM 5839 O O . LYS B 1 260 ? -3.336 21.203 14.891 1 63.56 260 LYS B O 1
ATOM 5844 N N . SER B 1 261 ? -1.378 21.406 15.812 1 61.88 261 SER B N 1
ATOM 5845 C CA . SER B 1 261 ? -0.981 20.062 15.406 1 61.88 261 SER B CA 1
ATOM 5846 C C . SER B 1 261 ? -1.846 19 16.078 1 61.88 261 SER B C 1
ATOM 5848 O O . SER B 1 261 ? -2.203 18 15.453 1 61.88 261 SER B O 1
ATOM 5850 N N . PHE B 1 262 ? -2.061 19.297 17.312 1 58.59 262 PHE B N 1
ATOM 5851 C CA . PHE B 1 262 ? -2.873 18.344 18.078 1 58.59 262 PHE B CA 1
ATOM 5852 C C . PHE B 1 262 ? -4.309 18.328 17.562 1 58.59 262 PHE B C 1
ATOM 5854 O O . PHE B 1 262 ? -4.953 17.281 17.516 1 58.59 262 PHE B O 1
ATOM 5861 N N . LEU B 1 263 ? -4.648 19.5 17.281 1 58.34 263 LEU B N 1
ATOM 5862 C CA . LEU B 1 263 ? -6.027 19.625 16.828 1 58.34 263 LEU B CA 1
ATOM 5863 C C . LEU B 1 263 ? -6.16 19.188 15.375 1 58.34 263 LEU B C 1
ATOM 5865 O O . LEU B 1 263 ? -7.223 18.703 14.961 1 58.34 263 LEU B O 1
ATOM 5869 N N . THR B 1 264 ? -5.242 19.375 14.727 1 59.72 264 THR B N 1
ATOM 5870 C CA . THR B 1 264 ? -5.301 19.047 13.312 1 59.72 264 THR B CA 1
ATOM 5871 C C . THR B 1 264 ? -4.977 17.562 13.086 1 59.72 264 THR B C 1
ATOM 5873 O O . THR B 1 264 ? -5.406 16.984 12.094 1 59.72 264 THR B O 1
ATOM 5876 N N . LEU B 1 265 ? -4.191 17.062 13.938 1 54.56 265 LEU B N 1
ATOM 5877 C CA . LEU B 1 265 ? -3.834 15.664 13.742 1 54.56 265 LEU B CA 1
ATOM 5878 C C . LEU B 1 265 ? -4.367 14.805 14.883 1 54.56 265 LEU B C 1
ATOM 5880 O O . LEU B 1 265 ? -3.637 14.5 15.828 1 54.56 265 LEU B O 1
ATOM 5884 N N . PRO B 1 266 ? -5.668 14.68 14.898 1 52.75 266 PRO B N 1
ATOM 5885 C CA . PRO B 1 266 ? -6.094 13.758 15.953 1 52.75 266 PRO B CA 1
ATOM 5886 C C . PRO B 1 266 ? -5.406 12.398 15.859 1 52.75 266 PRO B C 1
ATOM 5888 O O . PRO B 1 266 ? -5.27 11.844 14.766 1 52.75 266 PRO B O 1
ATOM 5891 N N . LYS B 1 267 ? -4.59 12.141 16.875 1 58.91 267 LYS B N 1
ATOM 5892 C CA . LYS B 1 267 ? -3.885 10.859 16.875 1 58.91 267 LYS B CA 1
ATOM 5893 C C . LYS B 1 267 ? -4.84 9.703 17.172 1 58.91 267 LYS B C 1
ATOM 5895 O O . LYS B 1 267 ? -5.449 9.648 18.234 1 58.91 267 LYS B O 1
ATOM 5900 N N . TYR B 1 268 ? -5.363 9.156 16.141 1 63.28 268 TYR B N 1
ATOM 5901 C CA . TYR B 1 268 ? -6.082 7.895 16.266 1 63.28 268 TYR B CA 1
ATOM 5902 C C . TYR B 1 268 ? -5.117 6.746 16.547 1 63.28 268 TYR B C 1
ATOM 5904 O O . TYR B 1 268 ? -4.113 6.594 15.836 1 63.28 268 TYR B O 1
ATOM 5912 N N . ARG B 1 269 ? -5.195 6.23 17.781 1 67.06 269 ARG B N 1
ATOM 5913 C CA . ARG B 1 269 ? -4.395 5.035 18.031 1 67.06 269 ARG B CA 1
ATOM 5914 C C . ARG B 1 269 ? -5.23 3.771 17.875 1 67.06 269 ARG B C 1
ATOM 5916 O O . ARG B 1 269 ? -6.203 3.566 18.609 1 67.06 269 ARG B O 1
ATOM 5923 N N . PRO B 1 270 ? -4.824 3.02 16.953 1 71.62 270 PRO B N 1
ATOM 5924 C CA . PRO B 1 270 ? -5.547 1.75 16.828 1 71.62 270 PRO B CA 1
ATOM 5925 C C . PRO B 1 270 ? -5.316 0.831 18.031 1 71.62 270 PRO B C 1
ATOM 5927 O O . PRO B 1 270 ? -4.273 0.908 18.688 1 71.62 270 PRO B O 1
ATOM 5930 N N . VAL B 1 271 ? -6.348 0.081 18.391 1 74.38 271 VAL B N 1
ATOM 5931 C CA . VAL B 1 271 ? -6.301 -0.84 19.516 1 74.38 271 VAL B CA 1
ATOM 5932 C C . VAL B 1 271 ? -5.207 -1.883 19.297 1 74.38 271 VAL B C 1
ATOM 5934 O O . VAL B 1 271 ? -4.516 -2.279 20.234 1 74.38 271 VAL B O 1
ATOM 5937 N N . ILE B 1 272 ? -5.062 -2.311 18.016 1 77.44 272 ILE B N 1
ATOM 5938 C CA . ILE B 1 272 ? -4.043 -3.295 17.672 1 77.44 272 ILE B CA 1
ATOM 5939 C C . ILE B 1 272 ? -3.303 -2.85 16.406 1 77.44 272 ILE B C 1
ATOM 5941 O O . ILE B 1 272 ? -3.928 -2.492 15.406 1 77.44 272 ILE B O 1
ATOM 5945 N N . LYS B 1 273 ? -2 -2.857 16.516 1 72.12 273 LYS B N 1
ATOM 5946 C CA . LYS B 1 273 ? -1.203 -2.41 15.375 1 72.12 273 LYS B CA 1
ATOM 5947 C C . LYS B 1 273 ? -0.648 -3.594 14.594 1 72.12 273 LYS B C 1
ATOM 5949 O O . LYS B 1 273 ? -0.582 -3.555 13.367 1 72.12 273 LYS B O 1
ATOM 5954 N N . SER B 1 274 ? -0.187 -4.574 15.328 1 74.25 274 SER B N 1
ATOM 5955 C CA . SER B 1 274 ? 0.443 -5.719 14.68 1 74.25 274 SER B CA 1
ATOM 5956 C C . SER B 1 274 ? 0.05 -7.023 15.359 1 74.25 274 SER B C 1
ATOM 5958 O O . SER B 1 274 ? -0.542 -7.012 16.438 1 74.25 274 SER B O 1
ATOM 5960 N N . LEU B 1 275 ? 0.368 -8.109 14.688 1 75.94 275 LEU B N 1
ATOM 5961 C CA . LEU B 1 275 ? 0.081 -9.438 15.219 1 75.94 275 LEU B CA 1
ATOM 5962 C C . LEU B 1 275 ? 0.823 -9.68 16.531 1 75.94 275 LEU B C 1
ATOM 5964 O O . LEU B 1 275 ? 0.352 -10.422 17.391 1 75.94 275 LEU B O 1
ATOM 5968 N N . ASN B 1 276 ? 1.887 -8.93 16.625 1 73.5 276 ASN B N 1
ATOM 5969 C CA . ASN B 1 276 ? 2.701 -9.109 17.828 1 73.5 276 ASN B CA 1
ATOM 5970 C C . ASN B 1 276 ? 2.018 -8.531 19.062 1 73.5 276 ASN B C 1
ATOM 5972 O O . ASN B 1 276 ? 2.344 -8.906 20.188 1 73.5 276 ASN B O 1
ATOM 5976 N N . ASP B 1 277 ? 1.063 -7.652 18.812 1 76.88 277 ASP B N 1
ATOM 5977 C CA . ASP B 1 277 ? 0.33 -7.047 19.906 1 76.88 277 ASP B CA 1
ATOM 5978 C C . ASP B 1 277 ? -0.712 -8.016 20.469 1 76.88 277 ASP B C 1
ATOM 5980 O O . ASP B 1 277 ? -1.235 -7.801 21.578 1 76.88 277 ASP B O 1
ATOM 5984 N N . LEU B 1 278 ? -0.935 -9.016 19.703 1 81.12 278 LEU B N 1
ATOM 5985 C CA . LEU B 1 278 ? -1.943 -9.977 20.125 1 81.12 278 LEU B CA 1
ATOM 5986 C C . LEU B 1 278 ? -1.314 -11.086 20.969 1 81.12 278 LEU B C 1
ATOM 5988 O O . LEU B 1 278 ? -0.508 -11.867 20.453 1 81.12 278 LEU B O 1
ATOM 5992 N N . THR B 1 279 ? -1.43 -10.898 22.234 1 73.62 279 THR B N 1
ATOM 5993 C CA . THR B 1 279 ? -0.955 -11.898 23.188 1 73.62 279 THR B CA 1
ATOM 5994 C C . THR B 1 279 ? -2.121 -12.5 23.969 1 73.62 279 THR B C 1
ATOM 5996 O O . THR B 1 279 ? -3.279 -12.156 23.719 1 73.62 279 THR B O 1
ATOM 5999 N N . GLU B 1 280 ? -1.812 -13.516 24.734 1 73 280 GLU B N 1
ATOM 6000 C CA . GLU B 1 280 ? -2.834 -14.18 25.547 1 73 280 GLU B CA 1
ATOM 6001 C C . GLU B 1 280 ? -3.514 -13.203 26.5 1 73 280 GLU B C 1
ATOM 6003 O O . GLU B 1 280 ? -4.695 -13.352 26.812 1 73 280 GLU B O 1
ATOM 6008 N N . ASN B 1 281 ? -2.803 -12.164 26.797 1 67.81 281 ASN B N 1
ATOM 6009 C CA . ASN B 1 281 ? -3.344 -11.25 27.797 1 67.81 281 ASN B CA 1
ATOM 6010 C C . ASN B 1 281 ? -3.889 -9.977 27.156 1 67.81 281 ASN B C 1
ATOM 6012 O O . ASN B 1 281 ? -4.191 -9 27.844 1 67.81 281 ASN B O 1
ATOM 6016 N N . SER B 1 282 ? -4.051 -10.094 25.953 1 78.19 282 SER B N 1
ATOM 6017 C CA . SER B 1 282 ? -4.574 -8.906 25.281 1 78.19 282 SER B CA 1
ATOM 6018 C C . SER B 1 282 ? -6.074 -8.758 25.516 1 78.19 282 SER B C 1
ATOM 6020 O O . SER B 1 282 ? -6.777 -9.75 25.719 1 78.19 282 SER B O 1
ATOM 6022 N N . LYS B 1 283 ? -6.5 -7.484 25.641 1 82.69 283 LYS B N 1
ATOM 6023 C CA . LYS B 1 283 ? -7.918 -7.18 25.812 1 82.69 283 LYS B CA 1
ATOM 6024 C C . LYS B 1 283 ? -8.75 -7.738 24.656 1 82.69 283 LYS B C 1
ATOM 6026 O O . LYS B 1 283 ? -9.906 -8.109 24.844 1 82.69 283 LYS B O 1
ATOM 6031 N N . TYR B 1 284 ? -8.148 -7.828 23.609 1 88.12 284 TYR B N 1
ATOM 6032 C CA . TYR B 1 284 ? -8.812 -8.367 22.422 1 88.12 284 TYR B CA 1
ATOM 6033 C C . TYR B 1 284 ? -8.234 -9.727 22.047 1 88.12 284 TYR B C 1
ATOM 6035 O O . TYR B 1 284 ? -7.027 -9.945 22.141 1 88.12 284 TYR B O 1
ATOM 6043 N N . SER B 1 285 ? -9.156 -10.602 21.688 1 89.44 285 SER B N 1
ATOM 6044 C CA . SER B 1 285 ? -8.742 -11.945 21.312 1 89.44 285 SER B CA 1
ATOM 6045 C C . SER B 1 285 ? -8.773 -12.133 19.797 1 89.44 285 SER B C 1
ATOM 6047 O O . SER B 1 285 ? -9.664 -11.609 19.125 1 89.44 285 SER B O 1
ATOM 6049 N N . PHE B 1 286 ? -7.859 -12.883 19.375 1 89.69 286 PHE B N 1
ATOM 6050 C CA . PHE B 1 286 ? -7.785 -13.219 17.953 1 89.69 286 PHE B CA 1
ATOM 6051 C C . PHE B 1 286 ? -8.844 -14.258 17.578 1 89.69 286 PHE B C 1
ATOM 6053 O O . PHE B 1 286 ? -9.023 -15.242 18.297 1 89.69 286 PHE B O 1
ATOM 6060 N N . ALA B 1 287 ? -9.547 -13.969 16.516 1 91.81 287 ALA B N 1
ATOM 6061 C CA . ALA B 1 287 ? -10.547 -14.93 16.062 1 91.81 287 ALA B CA 1
ATOM 6062 C C . ALA B 1 287 ? -10.539 -15.047 14.531 1 91.81 287 ALA B C 1
ATOM 6064 O O . ALA B 1 287 ? -10.172 -14.094 13.836 1 91.81 287 ALA B O 1
ATOM 6065 N N . ALA B 1 288 ? -10.812 -16.188 14.062 1 91.19 288 ALA B N 1
ATOM 6066 C CA . ALA B 1 288 ? -10.914 -16.453 12.625 1 91.19 288 ALA B CA 1
ATOM 6067 C C . ALA B 1 288 ? -11.977 -17.516 12.336 1 91.19 288 ALA B C 1
ATOM 6069 O O . ALA B 1 288 ? -12.328 -18.297 13.219 1 91.19 288 ALA B O 1
ATOM 6070 N N . LYS B 1 289 ? -12.5 -17.469 11.18 1 90.25 289 LYS B N 1
ATOM 6071 C CA . LYS B 1 289 ? -13.477 -18.484 10.781 1 90.25 289 LYS B CA 1
ATOM 6072 C C . LYS B 1 289 ? -12.812 -19.844 10.641 1 90.25 289 LYS B C 1
ATOM 6074 O O . LYS B 1 289 ? -11.828 -20 9.914 1 90.25 289 LYS B O 1
ATOM 6079 N N . LYS B 1 290 ? -13.414 -20.797 11.273 1 89.81 290 LYS B N 1
ATOM 6080 C CA . LYS B 1 290 ? -12.859 -22.141 11.289 1 89.81 290 LYS B CA 1
ATOM 6081 C C . LYS B 1 290 ? -12.844 -22.75 9.891 1 89.81 290 LYS B C 1
ATOM 6083 O O . LYS B 1 290 ? -13.82 -22.625 9.141 1 89.81 290 LYS B O 1
ATOM 6088 N N . HIS B 1 291 ? -11.719 -23.359 9.461 1 88.19 291 HIS B N 1
ATOM 6089 C CA . HIS B 1 291 ? -11.508 -24.078 8.203 1 88.19 291 HIS B CA 1
ATOM 6090 C C . HIS B 1 291 ? -11.5 -23.109 7.02 1 88.19 291 HIS B C 1
ATOM 6092 O O . HIS B 1 291 ? -11.703 -23.531 5.875 1 88.19 291 HIS B O 1
ATOM 6098 N N . SER B 1 292 ? -11.383 -21.844 7.34 1 88.62 292 SER B N 1
ATOM 6099 C CA . SER B 1 292 ? -11.133 -20.875 6.285 1 88.62 292 SER B CA 1
ATOM 6100 C C . SER B 1 292 ? -9.672 -20.891 5.848 1 88.62 292 SER B C 1
ATOM 6102 O O . SER B 1 292 ? -8.844 -21.562 6.469 1 88.62 292 SER B O 1
ATOM 6104 N N . SER B 1 293 ? -9.43 -20.188 4.758 1 87.69 293 SER B N 1
ATOM 6105 C CA . SER B 1 293 ? -8.055 -20.125 4.27 1 87.69 293 SER B CA 1
ATOM 6106 C C . SER B 1 293 ? -7.133 -19.484 5.297 1 87.69 293 SER B C 1
ATOM 6108 O O . SER B 1 293 ? -6.016 -19.953 5.52 1 87.69 293 SER B O 1
ATOM 6110 N N . VAL B 1 294 ? -7.586 -18.438 5.891 1 88.69 294 VAL B N 1
ATOM 6111 C CA . VAL B 1 294 ? -6.781 -17.703 6.863 1 88.69 294 VAL B CA 1
ATOM 6112 C C . VAL B 1 294 ? -6.539 -18.578 8.094 1 88.69 294 VAL B C 1
ATOM 6114 O O . VAL B 1 294 ? -5.41 -18.672 8.586 1 88.69 294 VAL B O 1
ATOM 6117 N N . TRP B 1 295 ? -7.586 -19.188 8.562 1 89.25 295 TRP B N 1
ATOM 6118 C CA . TRP B 1 295 ? -7.496 -20.078 9.719 1 89.25 295 TRP B CA 1
ATOM 6119 C C . TRP B 1 295 ? -6.508 -21.203 9.461 1 89.25 295 TRP B C 1
ATOM 6121 O O . TRP B 1 295 ? -5.66 -21.5 10.305 1 89.25 295 TRP B O 1
ATOM 6131 N N . SER B 1 296 ? -6.594 -21.844 8.289 1 85.38 296 SER B N 1
ATOM 6132 C CA . SER B 1 296 ? -5.73 -22.969 7.934 1 85.38 296 SER B CA 1
ATOM 6133 C C . SER B 1 296 ? -4.27 -22.547 7.867 1 85.38 296 SER B C 1
ATOM 6135 O O . SER B 1 296 ? -3.381 -23.281 8.281 1 85.38 296 SER B O 1
ATOM 6137 N N . ASN B 1 297 ? -4.102 -21.422 7.336 1 84.12 297 ASN B N 1
ATOM 6138 C CA . ASN B 1 297 ? -2.74 -20.906 7.219 1 84.12 297 ASN B CA 1
ATOM 6139 C C . ASN B 1 297 ? -2.1 -20.703 8.586 1 84.12 297 ASN B C 1
ATOM 6141 O O . ASN B 1 297 ? -0.904 -20.953 8.766 1 84.12 297 ASN B O 1
ATOM 6145 N N . MET B 1 298 ? -2.873 -20.312 9.539 1 84.12 298 MET B N 1
ATOM 6146 C CA . MET B 1 298 ? -2.354 -20.047 10.875 1 84.12 298 MET B CA 1
ATOM 6147 C C . MET B 1 298 ? -2.146 -21.344 11.648 1 84.12 298 MET B C 1
ATOM 6149 O O . MET B 1 298 ? -1.113 -21.531 12.297 1 84.12 298 MET B O 1
ATOM 6153 N N . ILE B 1 299 ? -3.066 -22.172 11.57 1 82.88 299 ILE B N 1
ATOM 6154 C CA . ILE B 1 299 ? -3.049 -23.406 12.344 1 82.88 299 ILE B CA 1
ATOM 6155 C C . ILE B 1 299 ? -1.915 -24.312 11.852 1 82.88 299 ILE B C 1
ATOM 6157 O O . ILE B 1 299 ? -1.292 -25.016 12.648 1 82.88 299 ILE B O 1
ATOM 6161 N N . GLU B 1 300 ? -1.615 -24.141 10.586 1 78.25 300 GLU B N 1
ATOM 6162 C CA . GLU B 1 300 ? -0.634 -25.031 9.984 1 78.25 300 GLU B CA 1
ATOM 6163 C C . GLU B 1 300 ? 0.772 -24.453 10.062 1 78.25 300 GLU B C 1
ATOM 6165 O O . GLU B 1 300 ? 1.758 -25.156 9.828 1 78.25 300 GLU B O 1
ATOM 6170 N N . ALA B 1 301 ? 0.779 -23.234 10.391 1 78.06 301 ALA B N 1
ATOM 6171 C CA . ALA B 1 301 ? 2.086 -22.578 10.453 1 78.06 301 ALA B CA 1
ATOM 6172 C C . ALA B 1 301 ? 2.938 -23.172 11.578 1 78.06 301 ALA B C 1
ATOM 6174 O O . ALA B 1 301 ? 2.434 -23.438 12.672 1 78.06 301 ALA B O 1
ATOM 6175 N N . GLN B 1 302 ? 4.164 -23.391 11.242 1 72.62 302 GLN B N 1
ATOM 6176 C CA . GLN B 1 302 ? 5.027 -24.031 12.227 1 72.62 302 GLN B CA 1
ATOM 6177 C C . GLN B 1 302 ? 5.977 -23.031 12.875 1 72.62 302 GLN B C 1
ATOM 6179 O O . GLN B 1 302 ? 6.395 -23.203 14.016 1 72.62 302 GLN B O 1
ATOM 6184 N N . THR B 1 303 ? 6.266 -21.984 12.055 1 70.88 303 THR B N 1
ATOM 6185 C CA . THR B 1 303 ? 7.207 -21 12.562 1 70.88 303 THR B CA 1
ATOM 6186 C C . THR B 1 303 ? 6.711 -19.578 12.266 1 70.88 303 THR B C 1
ATOM 6188 O O . THR B 1 303 ? 5.762 -19.406 11.5 1 70.88 303 THR B O 1
ATOM 6191 N N . GLY B 1 304 ? 7.281 -18.688 13.086 1 71.81 304 GLY B N 1
ATOM 6192 C CA . GLY B 1 304 ? 6.98 -17.297 12.797 1 71.81 304 GLY B CA 1
ATOM 6193 C C . GLY B 1 304 ? 5.773 -16.781 13.555 1 71.81 304 GLY B C 1
ATOM 6194 O O . GLY B 1 304 ? 5.273 -17.438 14.469 1 71.81 304 GLY B O 1
ATOM 6195 N N . PRO B 1 305 ? 5.41 -15.609 13.203 1 73.69 305 PRO B N 1
ATOM 6196 C CA . PRO B 1 305 ? 4.262 -15 13.875 1 73.69 305 PRO B CA 1
ATOM 6197 C C . PRO B 1 305 ? 2.969 -15.781 13.656 1 73.69 305 PRO B C 1
ATOM 6199 O O . PRO B 1 305 ? 2.105 -15.805 14.539 1 73.69 305 PRO B O 1
ATOM 6202 N N . PHE B 1 306 ? 2.916 -16.516 12.633 1 80.38 306 PHE B N 1
ATOM 6203 C CA . PHE B 1 306 ? 1.708 -17.281 12.359 1 80.38 306 PHE B CA 1
ATOM 6204 C C . PHE B 1 306 ? 1.61 -18.5 13.281 1 80.38 306 PHE B C 1
ATOM 6206 O O . PHE B 1 306 ? 0.514 -18.891 13.68 1 80.38 306 PHE B O 1
ATOM 6213 N N . ALA B 1 307 ? 2.777 -18.969 13.586 1 81.75 307 ALA B N 1
ATOM 6214 C CA . ALA B 1 307 ? 2.787 -20.125 14.492 1 81.75 307 ALA B CA 1
ATOM 6215 C C . ALA B 1 307 ? 2.307 -19.734 15.883 1 81.75 307 ALA B C 1
ATOM 6217 O O . ALA B 1 307 ? 1.622 -20.516 16.547 1 81.75 307 ALA B O 1
ATOM 6218 N N . LYS B 1 308 ? 2.643 -18.562 16.266 1 83.12 308 LYS B N 1
ATOM 6219 C CA . LYS B 1 308 ? 2.193 -18.078 17.578 1 83.12 308 LYS B CA 1
ATOM 6220 C C . LYS B 1 308 ? 0.676 -17.922 17.609 1 83.12 308 LYS B C 1
ATOM 6222 O O . LYS B 1 308 ? 0.031 -18.297 18.594 1 83.12 308 LYS B O 1
ATOM 6227 N N . ILE B 1 309 ? 0.196 -17.422 16.609 1 86.69 309 ILE B N 1
ATOM 6228 C CA . ILE B 1 309 ? -1.249 -17.234 16.516 1 86.69 309 ILE B CA 1
ATOM 6229 C C . ILE B 1 309 ? -1.936 -18.594 16.422 1 86.69 309 ILE B C 1
ATOM 6231 O O . ILE B 1 309 ? -3.01 -18.797 16.984 1 86.69 309 ILE B O 1
ATOM 6235 N N . GLY B 1 310 ? -1.312 -19.453 15.648 1 87.19 310 GLY B N 1
ATOM 6236 C CA . GLY B 1 310 ? -1.844 -20.797 15.578 1 87.19 310 GLY B CA 1
ATOM 6237 C C . GLY B 1 310 ? -1.921 -21.484 16.938 1 87.19 310 GLY B C 1
ATOM 6238 O O . GLY B 1 310 ? -2.895 -22.172 17.234 1 87.19 310 GLY B O 1
ATOM 6239 N N . GLU B 1 311 ? -0.962 -21.219 17.734 1 88.12 311 GLU B N 1
ATOM 6240 C CA . GLU B 1 311 ? -0.96 -21.781 19.078 1 88.12 311 GLU B CA 1
ATOM 6241 C C . GLU B 1 311 ? -2.072 -21.156 19.922 1 88.12 311 GLU B C 1
ATOM 6243 O O . GLU B 1 311 ? -2.723 -21.859 20.703 1 88.12 311 GLU B O 1
ATOM 6248 N N . LEU B 1 312 ? -2.275 -19.938 19.75 1 88.62 312 LEU B N 1
ATOM 6249 C CA . LEU B 1 312 ? -3.344 -19.25 20.484 1 88.62 312 LEU B CA 1
ATOM 6250 C C . LEU B 1 312 ? -4.707 -19.812 20.094 1 88.62 312 LEU B C 1
ATOM 6252 O O . LEU B 1 312 ? -5.574 -20 20.953 1 88.62 312 LEU B O 1
ATOM 6256 N N . LEU B 1 313 ? -4.867 -20.078 18.859 1 90.12 313 LEU B N 1
ATOM 6257 C CA . LEU B 1 313 ? -6.125 -20.641 18.375 1 90.12 313 LEU B CA 1
ATOM 6258 C C . LEU B 1 313 ? -6.32 -22.062 18.875 1 90.12 313 LEU B C 1
ATOM 6260 O O . LEU B 1 313 ? -7.453 -22.484 19.141 1 90.12 313 LEU B O 1
ATOM 6264 N N . ARG B 1 314 ? -5.242 -22.797 19.031 1 89.75 314 ARG B N 1
ATOM 6265 C CA . ARG B 1 314 ? -5.324 -24.156 19.547 1 89.75 314 ARG B CA 1
ATOM 6266 C C . ARG B 1 314 ? -5.648 -24.172 21.031 1 89.75 314 ARG B C 1
ATOM 6268 O O . ARG B 1 314 ? -6.402 -25.031 21.5 1 89.75 314 ARG B O 1
ATOM 6275 N N . LYS B 1 315 ? -5.113 -23.234 21.734 1 90.25 315 LYS B N 1
ATOM 6276 C CA . LYS B 1 315 ? -5.355 -23.125 23.172 1 90.25 315 LYS B CA 1
ATOM 6277 C C . LYS B 1 315 ? -6.777 -22.641 23.438 1 90.25 315 LYS B C 1
ATOM 6279 O O . LYS B 1 315 ? -7.387 -23.031 24.438 1 90.25 315 LYS B O 1
ATOM 6284 N N . HIS B 1 316 ? -7.254 -21.797 22.516 1 91.56 316 HIS B N 1
ATOM 6285 C CA . HIS B 1 316 ? -8.602 -21.266 22.672 1 91.56 316 HIS B CA 1
ATOM 6286 C C . HIS B 1 316 ? -9.469 -21.609 21.469 1 91.56 316 HIS B C 1
ATOM 6288 O O . HIS B 1 316 ? -9.742 -20.734 20.625 1 91.56 316 HIS B O 1
ATOM 6294 N N . PRO B 1 317 ? -10.023 -22.75 21.438 1 91.31 317 PRO B N 1
ATOM 6295 C CA . PRO B 1 317 ? -10.805 -23.188 20.281 1 91.31 317 PRO B CA 1
ATOM 6296 C C . PRO B 1 317 ? -12.094 -22.391 20.094 1 91.31 317 PRO B C 1
ATOM 6298 O O . PRO B 1 317 ? -12.688 -22.406 19.016 1 91.31 317 PRO B O 1
ATOM 6301 N N . GLU B 1 318 ? -12.508 -21.656 21.109 1 89.94 318 GLU B N 1
ATOM 6302 C CA . GLU B 1 318 ? -13.711 -20.844 21.016 1 89.94 318 GLU B CA 1
ATOM 6303 C C . GLU B 1 318 ? -13.523 -19.688 20.031 1 89.94 318 GLU B C 1
ATOM 6305 O O . GLU B 1 318 ? -14.5 -19.125 19.531 1 89.94 318 GLU B O 1
ATOM 6310 N N . ASN B 1 319 ? -12.266 -19.375 19.812 1 90.94 319 ASN B N 1
ATOM 6311 C CA . ASN B 1 319 ? -11.961 -18.281 18.906 1 90.94 319 ASN B CA 1
ATOM 6312 C C . ASN B 1 319 ? -11.961 -18.734 17.453 1 90.94 319 ASN B C 1
ATOM 6314 O O . ASN B 1 319 ? -11.844 -17.906 16.547 1 90.94 319 ASN B O 1
ATOM 6318 N N . SER B 1 320 ? -12.023 -19.984 17.219 1 91.25 320 SER B N 1
ATOM 6319 C CA . SER B 1 320 ? -12.305 -20.531 15.891 1 91.25 320 SER B CA 1
ATOM 6320 C C . SER B 1 320 ? -13.797 -20.578 15.617 1 91.25 320 SER B C 1
ATOM 6322 O O . SER B 1 320 ? -14.484 -21.516 16.047 1 91.25 320 SER B O 1
ATOM 6324 N N . LEU B 1 321 ? -14.234 -19.656 14.844 1 89.56 321 LEU B N 1
ATOM 6325 C CA . LEU B 1 321 ? -15.664 -19.422 14.695 1 89.56 321 LEU B CA 1
ATOM 6326 C C . LEU B 1 321 ? -16.25 -20.281 13.578 1 89.56 321 LEU B C 1
ATOM 6328 O O . LEU B 1 321 ? -15.68 -20.359 12.484 1 89.56 321 LEU B O 1
ATOM 6332 N N . ASP B 1 322 ? -17.328 -20.859 13.812 1 84.12 322 ASP B N 1
ATOM 6333 C CA . ASP B 1 322 ? -17.984 -21.703 12.82 1 84.12 322 ASP B CA 1
ATOM 6334 C C . ASP B 1 322 ? -18.766 -20.859 11.812 1 84.12 322 ASP B C 1
ATOM 6336 O O . ASP B 1 322 ? -18.797 -21.188 10.625 1 84.12 322 ASP B O 1
ATOM 6340 N N . ILE B 1 323 ? -19.391 -19.828 12.367 1 78.56 323 ILE B N 1
ATOM 6341 C CA . ILE B 1 323 ? -20.203 -18.969 11.516 1 78.56 323 ILE B CA 1
ATOM 6342 C C . ILE B 1 323 ? -19.766 -17.516 11.672 1 78.56 323 ILE B C 1
ATOM 6344 O O . ILE B 1 323 ? -19.469 -17.078 12.781 1 78.56 323 ILE B O 1
ATOM 6348 N N . LEU B 1 324 ? -19.484 -16.953 10.5 1 76.62 324 LEU B N 1
ATOM 6349 C CA . LEU B 1 324 ? -19.125 -15.539 10.547 1 76.62 324 LEU B CA 1
ATOM 6350 C C . LEU B 1 324 ? -20.25 -14.68 9.992 1 76.62 324 LEU B C 1
ATOM 6352 O O . LEU B 1 324 ? -20.031 -13.805 9.148 1 76.62 324 LEU B O 1
ATOM 6356 N N . ASP B 1 325 ? -21.453 -14.773 10.414 1 67.88 325 ASP B N 1
ATOM 6357 C CA . ASP B 1 325 ? -22.594 -14.031 9.883 1 67.88 325 ASP B CA 1
ATOM 6358 C C . ASP B 1 325 ? -22.578 -12.586 10.367 1 67.88 325 ASP B C 1
ATOM 6360 O O . ASP B 1 325 ? -22.953 -11.672 9.633 1 67.88 325 ASP B O 1
ATOM 6364 N N . ASP B 1 326 ? -22.141 -12.328 11.633 1 77.44 326 ASP B N 1
ATOM 6365 C CA . ASP B 1 326 ? -22.188 -10.961 12.148 1 77.44 326 ASP B CA 1
ATOM 6366 C C . ASP B 1 326 ? -20.828 -10.523 12.664 1 77.44 326 ASP B C 1
ATOM 6368 O O . ASP B 1 326 ? -20.594 -10.484 13.875 1 77.44 326 ASP B O 1
ATOM 6372 N N . ASP B 1 327 ? -20 -10.141 11.742 1 82.06 327 ASP B N 1
ATOM 6373 C CA . ASP B 1 327 ? -18.641 -9.695 12.086 1 82.06 327 ASP B CA 1
ATOM 6374 C C . ASP B 1 327 ? -18.688 -8.562 13.102 1 82.06 327 ASP B C 1
ATOM 6376 O O . ASP B 1 327 ? -17.844 -8.5 14 1 82.06 327 ASP B O 1
ATOM 6380 N N . LYS B 1 328 ? -19.797 -7.797 13.008 1 83.06 328 LYS B N 1
ATOM 6381 C CA . LYS B 1 328 ? -19.906 -6.617 13.859 1 83.06 328 LYS B CA 1
ATOM 6382 C C . LYS B 1 328 ? -20.062 -7.008 15.32 1 83.06 328 LYS B C 1
ATOM 6384 O O . LYS B 1 328 ? -19.453 -6.395 16.203 1 83.06 328 LYS B O 1
ATOM 6389 N N . ASP B 1 329 ? -20.797 -8.016 15.539 1 84.75 329 ASP B N 1
ATOM 6390 C CA . ASP B 1 329 ? -21.062 -8.438 16.906 1 84.75 329 ASP B CA 1
ATOM 6391 C C . ASP B 1 329 ? -19.797 -8.953 17.578 1 84.75 329 ASP B C 1
ATOM 6393 O O . ASP B 1 329 ? -19.531 -8.648 18.734 1 84.75 329 ASP B O 1
ATOM 6397 N N . TYR B 1 330 ? -19.047 -9.641 16.812 1 89.12 330 TYR B N 1
ATOM 6398 C CA . TYR B 1 330 ? -17.812 -10.203 17.359 1 89.12 330 TYR B CA 1
ATOM 6399 C C . TYR B 1 330 ? -16.812 -9.109 17.688 1 89.12 330 TYR B C 1
ATOM 6401 O O . TYR B 1 330 ? -16.172 -9.141 18.75 1 89.12 330 TYR B O 1
ATOM 6409 N N . VAL B 1 331 ? -16.703 -8.148 16.828 1 90 331 VAL B N 1
ATOM 6410 C CA . VAL B 1 331 ? -15.664 -7.133 16.953 1 90 331 VAL B CA 1
ATOM 6411 C C . VAL B 1 331 ? -16.078 -6.082 17.969 1 90 331 VAL B C 1
ATOM 6413 O O . VAL B 1 331 ? -15.289 -5.68 18.828 1 90 331 VAL B O 1
ATOM 6416 N N . ILE B 1 332 ? -17.328 -5.66 17.953 1 86.44 332 ILE B N 1
ATOM 6417 C CA . ILE B 1 332 ? -17.781 -4.535 18.766 1 86.44 332 ILE B CA 1
ATOM 6418 C C . ILE B 1 332 ? -18.188 -5.035 20.156 1 86.44 332 ILE B C 1
ATOM 6420 O O . ILE B 1 332 ? -17.797 -4.461 21.172 1 86.44 332 ILE B O 1
ATOM 6424 N N . TYR B 1 333 ? -18.906 -6.152 20.219 1 86 333 TYR B N 1
ATOM 6425 C CA . TYR B 1 333 ? -19.5 -6.551 21.5 1 86 333 TYR B CA 1
ATOM 6426 C C . TYR B 1 333 ? -18.641 -7.613 22.188 1 86 333 TYR B C 1
ATOM 6428 O O . TYR B 1 333 ? -18.469 -7.586 23.406 1 86 333 TYR B O 1
ATOM 6436 N N . GLN B 1 334 ? -18.031 -8.492 21.469 1 88.19 334 GLN B N 1
ATOM 6437 C CA . GLN B 1 334 ? -17.297 -9.594 22.078 1 88.19 334 GLN B CA 1
ATOM 6438 C C . GLN B 1 334 ? -15.805 -9.297 22.141 1 88.19 334 GLN B C 1
ATOM 6440 O O . GLN B 1 334 ? -15.016 -10.133 22.578 1 88.19 334 GLN B O 1
ATOM 6445 N N . LYS B 1 335 ? -15.32 -8.195 21.656 1 88.06 335 LYS B N 1
ATOM 6446 C CA . LYS B 1 335 ? -13.93 -7.742 21.719 1 88.06 335 LYS B CA 1
ATOM 6447 C C . LYS B 1 335 ? -12.992 -8.75 21.062 1 88.06 335 LYS B C 1
ATOM 6449 O O . LYS B 1 335 ? -11.977 -9.133 21.641 1 88.06 335 LYS B O 1
ATOM 6454 N N . LYS B 1 336 ? -13.445 -9.188 19.969 1 90.75 336 LYS B N 1
ATOM 6455 C CA . LYS B 1 336 ? -12.609 -10.07 19.156 1 90.75 336 LYS B CA 1
ATOM 6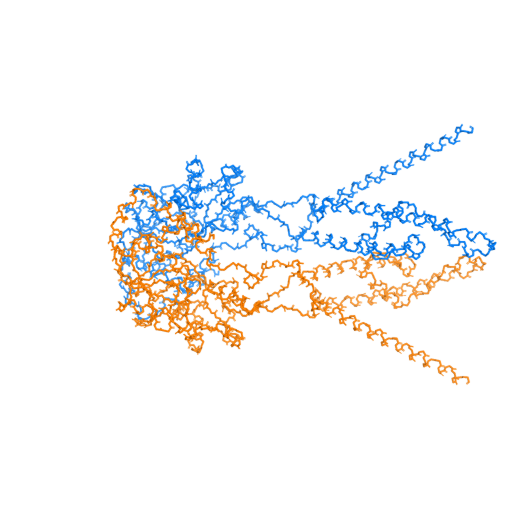456 C C . LYS B 1 336 ? -12.055 -9.344 17.938 1 90.75 336 LYS B C 1
ATOM 6458 O O . LYS B 1 336 ? -12.703 -8.445 17.391 1 90.75 336 LYS B O 1
ATOM 6463 N N . VAL B 1 337 ? -10.891 -9.695 17.625 1 91.25 337 VAL B N 1
ATOM 6464 C CA . VAL B 1 337 ? -10.289 -9.195 16.391 1 91.25 337 VAL B CA 1
ATOM 6465 C C . VAL B 1 337 ? -10.305 -10.289 15.336 1 91.25 337 VAL B C 1
ATOM 6467 O O . VAL B 1 337 ? -9.828 -11.406 15.578 1 91.25 337 VAL B O 1
ATOM 6470 N N . LEU B 1 338 ? -10.867 -9.945 14.25 1 92.19 338 LEU B N 1
ATOM 6471 C CA . LEU B 1 338 ? -11.062 -10.961 13.219 1 92.19 338 LEU B CA 1
ATOM 6472 C C . LEU B 1 338 ? -10 -10.836 12.133 1 92.19 338 LEU B C 1
ATOM 6474 O O . LEU B 1 338 ? -9.773 -9.75 11.602 1 92.19 338 LEU B O 1
ATOM 6478 N N . ALA B 1 339 ? -9.367 -11.922 11.867 1 90.56 339 ALA B N 1
ATOM 6479 C CA . ALA B 1 339 ? -8.414 -11.977 10.766 1 90.56 339 ALA B CA 1
ATOM 6480 C C . ALA B 1 339 ? -9.086 -12.422 9.469 1 90.56 339 ALA B C 1
ATOM 6482 O O . ALA B 1 339 ? -9.633 -13.523 9.391 1 90.56 339 ALA B O 1
ATOM 6483 N N . GLN B 1 340 ? -9.078 -11.562 8.508 1 92.25 340 GLN B N 1
ATOM 6484 C CA . GLN B 1 340 ? -9.688 -11.812 7.207 1 92.25 340 GLN B CA 1
ATOM 6485 C C . GLN B 1 340 ? -8.891 -11.133 6.094 1 92.25 340 GLN B C 1
ATOM 6487 O O . GLN B 1 340 ? -7.863 -10.508 6.348 1 92.25 340 GLN B O 1
ATOM 6492 N N . PHE B 1 341 ? -9.336 -11.453 4.906 1 93.44 341 PHE B N 1
ATOM 6493 C CA . PHE B 1 341 ? -8.742 -10.766 3.768 1 93.44 341 PHE B CA 1
ATOM 6494 C C . PHE B 1 341 ? -9.016 -9.266 3.844 1 93.44 341 PHE B C 1
ATOM 6496 O O . PHE B 1 341 ? -10.102 -8.844 4.246 1 93.44 341 PHE B O 1
ATOM 6503 N N . GLN B 1 342 ? -8.062 -8.555 3.479 1 93.88 342 GLN B N 1
ATOM 6504 C CA . GLN B 1 342 ? -8.211 -7.102 3.492 1 93.88 342 GLN B CA 1
ATOM 6505 C C . GLN B 1 342 ? -9.398 -6.66 2.643 1 93.88 342 GLN B C 1
ATOM 6507 O O . GLN B 1 342 ? -10.156 -5.766 3.033 1 93.88 342 GLN B O 1
ATOM 6512 N N . SER B 1 343 ? -9.547 -7.254 1.522 1 94.19 343 SER B N 1
ATOM 6513 C CA . SER B 1 343 ? -10.648 -6.91 0.63 1 94.19 343 SER B CA 1
ATOM 6514 C C . SER B 1 343 ? -11.992 -7.145 1.3 1 94.19 343 SER B C 1
ATOM 6516 O O . SER B 1 343 ? -12.906 -6.328 1.172 1 94.19 343 SER B O 1
ATOM 6518 N N . SER B 1 344 ? -12.047 -8.219 1.98 1 93.69 344 SER B N 1
ATOM 6519 C CA . SER B 1 344 ? -13.289 -8.539 2.682 1 93.69 344 SER B CA 1
ATOM 6520 C C . SER B 1 344 ? -13.547 -7.559 3.824 1 93.69 344 SER B C 1
ATOM 6522 O O . SER B 1 344 ? -14.688 -7.156 4.059 1 93.69 344 SER B O 1
ATOM 6524 N N . ASN B 1 345 ? -12.484 -7.211 4.559 1 93.69 345 ASN B N 1
ATOM 6525 C CA . ASN B 1 345 ? -12.617 -6.23 5.629 1 93.69 345 ASN B CA 1
ATOM 6526 C C . ASN B 1 345 ? -13.109 -4.887 5.102 1 93.69 345 ASN B C 1
ATOM 6528 O O . ASN B 1 345 ? -14.023 -4.289 5.676 1 93.69 345 ASN B O 1
ATOM 6532 N N . LEU B 1 346 ? -12.492 -4.473 4.047 1 94.19 346 LEU B N 1
ATOM 6533 C CA . LEU B 1 346 ? -12.883 -3.199 3.455 1 94.19 346 LEU B CA 1
ATOM 6534 C C . LEU B 1 346 ? -14.336 -3.232 2.998 1 94.19 346 LEU B C 1
ATOM 6536 O O . LEU B 1 346 ? -15.062 -2.248 3.15 1 94.19 346 LEU B O 1
ATOM 6540 N N . PHE B 1 347 ? -14.711 -4.316 2.492 1 93.62 347 PHE B N 1
ATOM 6541 C CA . PHE B 1 347 ? -16.094 -4.484 2.047 1 93.62 347 PHE B CA 1
ATOM 6542 C C . PHE B 1 347 ? -17.047 -4.418 3.229 1 93.62 347 PHE B C 1
ATOM 6544 O O . PHE B 1 347 ? -18.078 -3.748 3.156 1 93.62 347 PHE B O 1
ATOM 6551 N N . ARG B 1 348 ? -16.719 -5.059 4.246 1 92.12 348 ARG B N 1
ATOM 6552 C CA . ARG B 1 348 ? -17.562 -5.082 5.438 1 92.12 348 ARG B CA 1
ATOM 6553 C C . ARG B 1 348 ? -17.641 -3.697 6.07 1 92.12 348 ARG B C 1
ATOM 6555 O O . ARG B 1 348 ? -18.703 -3.303 6.566 1 92.12 348 ARG B O 1
ATOM 6562 N N . ILE B 1 349 ? -16.578 -3.035 6.137 1 93.25 349 ILE B N 1
ATOM 6563 C CA . ILE B 1 349 ? -16.547 -1.684 6.684 1 93.25 349 ILE B CA 1
ATOM 6564 C C . ILE B 1 349 ? -17.469 -0.776 5.871 1 93.25 349 ILE B C 1
ATOM 6566 O O . ILE B 1 349 ? -18.234 0.006 6.438 1 93.25 349 ILE B O 1
ATOM 6570 N N . GLN B 1 350 ? -17.375 -0.886 4.586 1 93.12 350 GLN B N 1
ATOM 6571 C CA . GLN B 1 350 ? -18.219 -0.075 3.715 1 93.12 350 GLN B CA 1
ATOM 6572 C C . GLN B 1 350 ? -19.688 -0.406 3.916 1 93.12 350 GLN B C 1
ATOM 6574 O O . GLN B 1 350 ? -20.531 0.493 3.953 1 93.12 350 GLN B O 1
ATOM 6579 N N . GLU B 1 351 ? -19.984 -1.647 3.963 1 89.62 351 GLU B N 1
ATOM 6580 C CA . GLU B 1 351 ? -21.359 -2.07 4.164 1 89.62 351 GLU B CA 1
ATOM 6581 C C . GLU B 1 351 ? -21.906 -1.569 5.5 1 89.62 351 GLU B C 1
ATOM 6583 O O . GLU B 1 351 ? -23.047 -1.132 5.586 1 89.62 351 GLU B O 1
ATOM 6588 N N . ASP B 1 352 ? -21.078 -1.65 6.492 1 90.88 352 ASP B N 1
ATOM 6589 C CA . ASP B 1 352 ? -21.484 -1.172 7.809 1 90.88 352 ASP B CA 1
ATOM 6590 C C . ASP B 1 352 ? -21.688 0.342 7.809 1 90.88 352 ASP B C 1
ATOM 6592 O O . ASP B 1 352 ? -22.625 0.852 8.422 1 90.88 352 ASP B O 1
ATOM 6596 N N . MET B 1 353 ? -20.797 1.007 7.199 1 91.25 353 MET B N 1
ATOM 6597 C CA . MET B 1 353 ? -20.906 2.459 7.102 1 91.25 353 MET B CA 1
ATOM 6598 C C . MET B 1 353 ? -22.203 2.861 6.402 1 91.25 353 MET B C 1
ATOM 6600 O O . MET B 1 353 ? -22.875 3.805 6.824 1 91.25 353 MET B O 1
ATOM 6604 N N . LYS B 1 354 ? -22.562 2.217 5.402 1 90.44 354 LYS B N 1
ATOM 6605 C CA . LYS B 1 354 ? -23.781 2.518 4.645 1 90.44 354 LYS B CA 1
ATOM 6606 C C . LYS B 1 354 ? -25.031 2.219 5.465 1 90.44 354 LYS B C 1
ATOM 6608 O O . LYS B 1 354 ? -26 2.965 5.406 1 90.44 354 LYS B O 1
ATOM 6613 N N . SER B 1 355 ? -24.938 1.16 6.168 1 88.19 355 SER B N 1
ATOM 6614 C CA . SER B 1 355 ? -26.109 0.739 6.926 1 88.19 355 SER B CA 1
ATOM 6615 C C . SER B 1 355 ? -26.25 1.544 8.211 1 88.19 355 SER B C 1
ATOM 6617 O O . SER B 1 355 ? -27.359 1.97 8.562 1 88.19 355 SER B O 1
ATOM 6619 N N . SER B 1 356 ? -25.156 1.78 8.938 1 86.94 356 SER B N 1
ATOM 6620 C CA . SER B 1 356 ? -25.219 2.434 10.242 1 86.94 356 SER B CA 1
ATOM 6621 C C . SER B 1 356 ? -24.984 3.936 10.125 1 86.94 356 SER B C 1
ATOM 6623 O O . SER B 1 356 ? -25.406 4.707 10.992 1 86.94 356 SER B O 1
ATOM 6625 N N . GLY B 1 357 ? -24.234 4.332 9.109 1 87.12 357 GLY B N 1
ATOM 6626 C CA . GLY B 1 357 ? -23.875 5.73 8.93 1 87.12 357 GLY B CA 1
ATOM 6627 C C . GLY B 1 357 ? -22.703 6.164 9.789 1 87.12 357 GLY B C 1
ATOM 6628 O O . GLY B 1 357 ? -22.281 7.32 9.734 1 87.12 357 GLY B O 1
ATOM 6629 N N . LYS B 1 358 ? -22.25 5.23 10.609 1 86.75 358 LYS B N 1
ATOM 6630 C CA . LYS B 1 358 ? -21.125 5.535 11.492 1 86.75 358 LYS B CA 1
ATOM 6631 C C . LYS B 1 358 ? -19.938 4.621 11.203 1 86.75 358 LYS B C 1
ATOM 6633 O O . LYS B 1 358 ? -20.078 3.586 10.555 1 86.75 358 LYS B O 1
ATOM 6638 N N . CYS B 1 359 ? -18.797 5.148 11.656 1 87.88 359 CYS B N 1
ATOM 6639 C CA . CYS B 1 359 ? -17.594 4.332 11.531 1 87.88 359 CYS B CA 1
ATOM 6640 C C . CYS B 1 359 ? -17.375 3.494 12.781 1 87.88 359 CYS B C 1
ATOM 6642 O O . CYS B 1 359 ? -16.859 3.992 13.781 1 87.88 359 CYS B O 1
ATOM 6644 N N . ARG B 1 360 ? -17.734 2.295 12.797 1 90.81 360 ARG B N 1
ATOM 6645 C CA . ARG B 1 360 ? -17.625 1.412 13.953 1 90.81 360 ARG B CA 1
ATOM 6646 C C . ARG B 1 360 ? -16.5 0.403 13.766 1 90.81 360 ARG B C 1
ATOM 6648 O O . ARG B 1 360 ? -15.938 -0.093 14.75 1 90.81 360 ARG B O 1
ATOM 6655 N N . LEU B 1 361 ? -16.172 0.098 12.523 1 92.38 361 LEU B N 1
ATOM 6656 C CA . LEU B 1 361 ? -15.164 -0.909 12.211 1 92.38 361 LEU B CA 1
ATOM 6657 C C . LEU B 1 361 ? -13.969 -0.28 11.5 1 92.38 361 LEU B C 1
ATOM 6659 O O . LEU B 1 361 ? -14.109 0.734 10.82 1 92.38 361 LEU B O 1
ATOM 6663 N N . TYR B 1 362 ? -12.836 -0.916 11.727 1 90.31 362 TYR B N 1
ATOM 6664 C CA . TYR B 1 362 ? -11.594 -0.456 11.117 1 90.31 362 TYR B CA 1
ATOM 6665 C C . TYR B 1 362 ? -10.656 -1.627 10.828 1 90.31 362 TYR B C 1
ATOM 6667 O O . TYR B 1 362 ? -10.75 -2.674 11.477 1 90.31 362 TYR B O 1
ATOM 6675 N N . THR B 1 363 ? -9.891 -1.5 9.781 1 90.94 363 THR B N 1
ATOM 6676 C CA . THR B 1 363 ? -8.898 -2.523 9.469 1 90.94 363 THR B CA 1
ATOM 6677 C C . THR B 1 363 ? -7.496 -2.055 9.844 1 90.94 363 THR B C 1
ATOM 6679 O O . THR B 1 363 ? -7.152 -0.888 9.641 1 90.94 363 THR B O 1
ATOM 6682 N N . ALA B 1 364 ? -6.777 -2.975 10.422 1 85.56 364 ALA B N 1
ATOM 6683 C CA . ALA B 1 364 ? -5.395 -2.646 10.766 1 85.56 364 ALA B CA 1
ATOM 6684 C C . ALA B 1 364 ? -4.609 -2.223 9.523 1 85.56 364 ALA B C 1
ATOM 6686 O O . ALA B 1 364 ? -4.777 -2.803 8.453 1 85.56 364 ALA B O 1
ATOM 6687 N N . GLU B 1 365 ? -3.713 -1.261 9.648 1 77.25 365 GLU B N 1
ATOM 6688 C CA . GLU B 1 365 ? -3.033 -0.652 8.508 1 77.25 365 GLU B CA 1
ATOM 6689 C C . GLU B 1 365 ? -1.916 -1.552 7.988 1 77.25 365 GLU B C 1
ATOM 6691 O O . GLU B 1 365 ? -1.661 -1.598 6.781 1 77.25 365 GLU B O 1
ATOM 6696 N N . LYS B 1 366 ? -1.301 -2.236 8.828 1 78.12 366 LYS B N 1
ATOM 6697 C CA . LYS B 1 366 ? -0.191 -3.074 8.383 1 78.12 366 LYS B CA 1
ATOM 6698 C C . LYS B 1 366 ? -0.642 -4.516 8.172 1 78.12 366 LYS B C 1
ATOM 6700 O O . LYS B 1 366 ? -1.089 -5.18 9.109 1 78.12 366 LYS B O 1
ATOM 6705 N N . PRO B 1 367 ? -0.563 -4.934 6.926 1 85.88 367 PRO B N 1
ATOM 6706 C CA . PRO B 1 367 ? -0.889 -6.344 6.703 1 85.88 367 PRO B CA 1
ATOM 6707 C C . PRO B 1 367 ? 0.169 -7.289 7.266 1 85.88 367 PRO B C 1
ATOM 6709 O O . PRO B 1 367 ? 1.326 -6.898 7.434 1 85.88 367 PRO B O 1
ATOM 6712 N N . PHE B 1 368 ? -0.263 -8.469 7.598 1 77.19 368 PHE B N 1
ATOM 6713 C CA . PHE B 1 368 ? 0.651 -9.445 8.172 1 77.19 368 PHE B CA 1
ATOM 6714 C C . PHE B 1 368 ? 1.222 -10.359 7.094 1 77.19 368 PHE B C 1
ATOM 6716 O O . PHE B 1 368 ? 2.336 -10.867 7.227 1 77.19 368 PHE B O 1
ATOM 6723 N N . ASP B 1 369 ? 0.41 -10.625 6.16 1 80.25 369 ASP B N 1
ATOM 6724 C CA . ASP B 1 369 ? 0.823 -11.477 5.051 1 80.25 369 ASP B CA 1
ATOM 6725 C C . ASP B 1 369 ? -0.092 -11.289 3.842 1 80.25 369 ASP B C 1
ATOM 6727 O O . ASP B 1 369 ? -1.074 -10.547 3.912 1 80.25 369 ASP B O 1
ATOM 6731 N N . GLU B 1 370 ? 0.406 -11.836 2.816 1 89.06 370 GLU B N 1
ATOM 6732 C CA . GLU B 1 370 ? -0.39 -11.797 1.594 1 89.06 370 GLU B CA 1
ATOM 6733 C C . GLU B 1 370 ? -0.574 -13.195 1.01 1 89.06 370 GLU B C 1
ATOM 6735 O O . GLU B 1 370 ? 0.388 -13.961 0.894 1 89.06 370 GLU B O 1
ATOM 6740 N N . LEU B 1 371 ? -1.78 -13.516 0.77 1 91.56 371 LEU B N 1
ATOM 6741 C CA . LEU B 1 371 ? -2.066 -14.82 0.178 1 91.56 371 LEU B CA 1
ATOM 6742 C C . LEU B 1 371 ? -2.457 -14.672 -1.289 1 91.56 371 LEU B C 1
ATOM 6744 O O . LEU B 1 371 ? -3.062 -13.672 -1.681 1 91.56 371 LEU B O 1
ATOM 6748 N N . LYS B 1 372 ? -2.082 -15.711 -2 1 94 372 LYS B N 1
ATOM 6749 C CA . LYS B 1 372 ? -2.395 -15.734 -3.428 1 94 372 LYS B CA 1
ATOM 6750 C C . LYS B 1 372 ? -3.742 -16.406 -3.682 1 94 372 LYS B C 1
ATOM 6752 O O . LYS B 1 372 ? -4.055 -17.438 -3.082 1 94 372 LYS B O 1
ATOM 6757 N N . ILE B 1 373 ? -4.527 -15.789 -4.492 1 96.19 373 ILE B N 1
ATOM 6758 C CA . ILE B 1 373 ? -5.871 -16.266 -4.777 1 96.19 373 ILE B CA 1
ATOM 6759 C C . ILE B 1 373 ? -5.906 -16.922 -6.16 1 96.19 373 ILE B C 1
ATOM 6761 O O . ILE B 1 373 ? -5.43 -16.328 -7.137 1 96.19 373 ILE B O 1
ATOM 6765 N N . SER B 1 374 ? -6.387 -18.125 -6.227 1 96.69 374 SER B N 1
ATOM 6766 C CA . SER B 1 374 ? -6.465 -18.891 -7.469 1 96.69 374 SER B CA 1
ATOM 6767 C C . SER B 1 374 ? -7.715 -19.75 -7.504 1 96.69 374 SER B C 1
ATOM 6769 O O . SER B 1 374 ? -8.469 -19.812 -6.527 1 96.69 374 SER B O 1
ATOM 6771 N N . PHE B 1 375 ? -8 -20.344 -8.664 1 97.25 375 PHE B N 1
ATOM 6772 C CA . PHE B 1 375 ? -9.031 -21.375 -8.773 1 97.25 375 PHE B CA 1
ATOM 6773 C C . PHE B 1 375 ? -8.477 -22.734 -8.359 1 97.25 375 PHE B C 1
ATOM 6775 O O . PHE B 1 375 ? -7.262 -22.953 -8.398 1 97.25 375 PHE B O 1
ATOM 6782 N N . GLY B 1 376 ? -9.406 -23.516 -7.852 1 96.44 376 GLY B N 1
ATOM 6783 C CA . GLY B 1 376 ? -9.023 -24.875 -7.484 1 96.44 376 GLY B CA 1
ATOM 6784 C C . GLY B 1 376 ? -9.5 -25.906 -8.477 1 96.44 376 GLY B C 1
ATOM 6785 O O . GLY B 1 376 ? -10.633 -25.844 -8.961 1 96.44 376 GLY B O 1
ATOM 6786 N N . LEU B 1 377 ? -8.641 -26.828 -8.836 1 95.69 377 LEU B N 1
ATOM 6787 C CA . LEU B 1 377 ? -8.93 -27.938 -9.742 1 95.69 377 LEU B CA 1
ATOM 6788 C C . LEU B 1 377 ? -8.547 -29.266 -9.109 1 95.69 377 LEU B C 1
ATOM 6790 O O . LEU B 1 377 ? -7.742 -29.312 -8.172 1 95.69 377 LEU B O 1
ATOM 6794 N N . PRO B 1 378 ? -9.25 -30.328 -9.609 1 93.56 378 PRO B N 1
ATOM 6795 C CA . PRO B 1 378 ? -8.82 -31.625 -9.102 1 93.56 378 PRO B CA 1
ATOM 6796 C C . PRO B 1 378 ? -7.344 -31.922 -9.383 1 93.56 378 PRO B C 1
ATOM 6798 O O . PRO B 1 378 ? -6.785 -31.391 -10.352 1 93.56 378 PRO B O 1
ATOM 6801 N N . LYS B 1 379 ? -6.809 -32.688 -8.516 1 88.88 379 LYS B N 1
ATOM 6802 C CA . LYS B 1 379 ? -5.391 -33.031 -8.641 1 88.88 379 LYS B CA 1
ATOM 6803 C C . LYS B 1 379 ? -5.098 -33.688 -9.969 1 88.88 379 LYS B C 1
ATOM 6805 O O . LYS B 1 379 ? -5.875 -34.531 -10.438 1 88.88 379 LYS B O 1
ATOM 6810 N N . ASN B 1 380 ? -3.959 -33.281 -10.742 1 81.88 380 ASN B N 1
ATOM 6811 C CA . ASN B 1 380 ? -3.438 -33.844 -11.977 1 81.88 380 ASN B CA 1
ATOM 6812 C C . ASN B 1 380 ? -4.293 -33.469 -13.18 1 81.88 380 ASN B C 1
ATOM 6814 O O . ASN B 1 380 ? -4.422 -34.219 -14.133 1 81.88 380 ASN B O 1
ATOM 6818 N N . SER B 1 381 ? -5.047 -32.406 -13.047 1 84.62 381 SER B N 1
ATOM 6819 C CA . SER B 1 381 ? -5.754 -31.828 -14.188 1 84.62 381 SER B CA 1
ATOM 6820 C C . SER B 1 381 ? -4.875 -30.828 -14.93 1 84.62 381 SER B C 1
ATOM 6822 O O . SER B 1 381 ? -5.176 -29.641 -14.969 1 84.62 381 SER B O 1
ATOM 6824 N N . HIS B 1 382 ? -3.9 -31.344 -15.664 1 78 382 HIS B N 1
ATOM 6825 C CA . HIS B 1 382 ? -2.855 -30.516 -16.25 1 78 382 HIS B CA 1
ATOM 6826 C C . HIS B 1 382 ? -3.387 -29.719 -17.438 1 78 382 HIS B C 1
ATOM 6828 O O . HIS B 1 382 ? -3.045 -28.547 -17.609 1 78 382 HIS B O 1
ATOM 6834 N N . ILE B 1 383 ? -4.234 -30.312 -18.203 1 74.62 383 ILE B N 1
ATOM 6835 C CA . ILE B 1 383 ? -4.742 -29.672 -19.422 1 74.62 383 ILE B CA 1
ATOM 6836 C C . ILE B 1 383 ? -5.703 -28.547 -19.047 1 74.62 383 ILE B C 1
ATOM 6838 O O . ILE B 1 383 ? -5.586 -27.422 -19.547 1 74.62 383 ILE B O 1
ATOM 6842 N N . GLU B 1 384 ? -6.598 -28.875 -18.094 1 82.19 384 GLU B N 1
ATOM 6843 C CA . GLU B 1 384 ? -7.555 -27.859 -17.641 1 82.19 384 GLU B CA 1
ATOM 6844 C C . GLU B 1 384 ? -6.844 -26.703 -16.938 1 82.19 384 GLU B C 1
ATOM 6846 O O . GLU B 1 384 ? -7.223 -25.547 -17.109 1 82.19 384 GLU B O 1
ATOM 6851 N N . ASN B 1 385 ? -5.887 -27.078 -16.203 1 87.5 385 ASN B N 1
ATOM 6852 C CA . ASN B 1 385 ? -5.129 -26.062 -15.477 1 87.5 385 ASN B CA 1
ATOM 6853 C C . ASN B 1 385 ? -4.379 -25.141 -16.422 1 87.5 385 ASN B C 1
ATOM 6855 O O . ASN B 1 385 ? -4.363 -23.922 -16.234 1 87.5 385 ASN B O 1
ATOM 6859 N N . HIS B 1 386 ? -3.781 -25.75 -17.422 1 84.81 386 HIS B N 1
ATOM 6860 C CA . HIS B 1 386 ? -3.059 -24.953 -18.391 1 84.81 386 HIS B CA 1
ATOM 6861 C C . HIS B 1 386 ? -4 -24 -19.125 1 84.81 386 HIS B C 1
ATOM 6863 O O . HIS B 1 386 ? -3.666 -22.828 -19.344 1 84.81 386 HIS B O 1
ATOM 6869 N N . PHE B 1 387 ? -5.102 -24.531 -19.469 1 86 387 PHE B N 1
ATOM 6870 C CA . PHE B 1 387 ? -6.094 -23.734 -20.188 1 86 387 PHE B CA 1
ATOM 6871 C C . PHE B 1 387 ? -6.594 -22.578 -19.344 1 86 387 PHE B C 1
ATOM 6873 O O . PHE B 1 387 ? -6.578 -21.438 -19.781 1 86 387 PHE B O 1
ATOM 6880 N N . LEU B 1 388 ? -7.039 -22.891 -18.141 1 91.06 388 LEU B N 1
ATOM 6881 C CA . LEU B 1 388 ? -7.594 -21.859 -17.266 1 91.06 388 LEU B CA 1
ATOM 6882 C C . LEU B 1 388 ? -6.527 -20.844 -16.875 1 91.06 388 LEU B C 1
ATOM 6884 O O . LEU B 1 388 ? -6.801 -19.641 -16.797 1 91.06 388 LEU B O 1
ATOM 6888 N N . SER B 1 389 ? -5.375 -21.328 -16.594 1 92 389 SER B N 1
ATOM 6889 C CA . SER B 1 389 ? -4.277 -20.438 -16.234 1 92 389 SER B CA 1
ATOM 6890 C C . SER B 1 389 ? -3.945 -19.484 -17.375 1 92 389 SER B C 1
ATOM 6892 O O . SER B 1 389 ? -3.684 -18.297 -17.141 1 92 389 SER B O 1
ATOM 6894 N N . HIS B 1 390 ? -3.941 -20.031 -18.547 1 87.75 390 HIS B N 1
ATOM 6895 C CA . HIS B 1 390 ? -3.701 -19.188 -19.719 1 87.75 390 HIS B CA 1
ATOM 6896 C C . HIS B 1 390 ? -4.734 -18.078 -19.812 1 87.75 390 HIS B C 1
ATOM 6898 O O . HIS B 1 390 ? -4.383 -16.922 -20.031 1 87.75 390 HIS B O 1
ATOM 6904 N N . GLU B 1 391 ? -5.918 -18.391 -19.656 1 89.25 391 GLU B N 1
ATOM 6905 C CA . GLU B 1 391 ? -6.992 -17.406 -19.797 1 89.25 391 GLU B CA 1
ATOM 6906 C C . GLU B 1 391 ? -6.941 -16.375 -18.672 1 89.25 391 GLU B C 1
ATOM 6908 O O . GLU B 1 391 ? -7.207 -15.188 -18.906 1 89.25 391 GLU B O 1
ATOM 6913 N N . LEU B 1 392 ? -6.652 -16.859 -17.516 1 93.06 392 LEU B N 1
ATOM 6914 C CA . LEU B 1 392 ? -6.539 -15.945 -16.375 1 93.06 392 LEU B CA 1
ATOM 6915 C C . LEU B 1 392 ? -5.383 -14.977 -16.578 1 93.06 392 LEU B C 1
ATOM 6917 O O . LEU B 1 392 ? -5.5 -13.789 -16.266 1 93.06 392 LEU B O 1
ATOM 6921 N N . MET B 1 393 ? -4.305 -15.453 -17.062 1 89.06 393 MET B N 1
ATOM 6922 C CA . MET B 1 393 ? -3.154 -14.594 -17.328 1 89.06 393 MET B CA 1
ATOM 6923 C C . MET B 1 393 ? -3.479 -13.578 -18.422 1 89.06 393 MET B C 1
ATOM 6925 O O . MET B 1 393 ? -3.076 -12.414 -18.328 1 89.06 393 MET B O 1
ATOM 6929 N N . TRP B 1 394 ? -4.168 -14.07 -19.406 1 86 394 TRP B N 1
ATOM 6930 C CA . TRP B 1 394 ? -4.574 -13.172 -20.484 1 86 394 TRP B CA 1
ATOM 6931 C C . TRP B 1 394 ? -5.488 -12.07 -19.953 1 86 394 TRP B C 1
ATOM 6933 O O . TRP B 1 394 ? -5.34 -10.898 -20.328 1 86 394 TRP B O 1
ATOM 6943 N N . LEU B 1 395 ? -6.414 -12.43 -19.156 1 88.5 395 LEU B N 1
ATOM 6944 C CA . LEU B 1 395 ? -7.316 -11.453 -18.562 1 88.5 395 LEU B CA 1
ATOM 6945 C C . LEU B 1 395 ? -6.543 -10.422 -17.75 1 88.5 395 LEU B C 1
ATOM 6947 O O . LEU B 1 395 ? -6.883 -9.234 -17.75 1 88.5 395 LEU B O 1
ATOM 6951 N N . LYS B 1 396 ? -5.562 -10.844 -17.016 1 88.12 396 LYS B N 1
ATOM 6952 C CA . LYS B 1 396 ? -4.746 -9.945 -16.203 1 88.12 396 LYS B CA 1
ATOM 6953 C C . LYS B 1 396 ? -3.934 -8.992 -17.078 1 88.12 396 LYS B C 1
ATOM 6955 O O . LYS B 1 396 ? -3.902 -7.789 -16.828 1 88.12 396 LYS B O 1
ATOM 6960 N N . GLN B 1 397 ? -3.346 -9.531 -18.078 1 80.75 397 GLN B N 1
ATOM 6961 C CA . GLN B 1 397 ? -2.48 -8.742 -18.953 1 80.75 397 GLN B CA 1
ATOM 6962 C C . GLN B 1 397 ? -3.289 -7.746 -19.781 1 80.75 397 GLN B C 1
ATOM 6964 O O . GLN B 1 397 ? -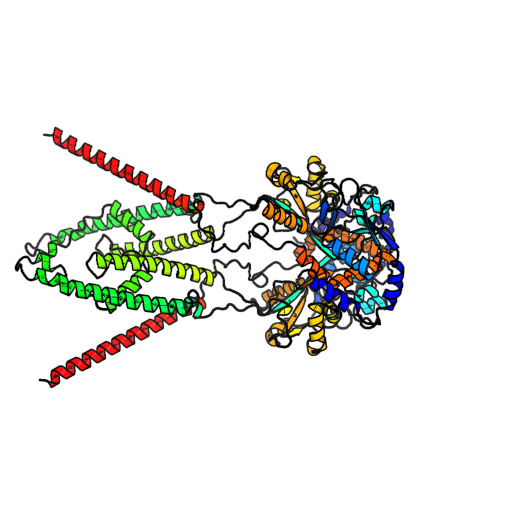2.795 -6.672 -20.125 1 80.75 397 GLN B O 1
ATOM 6969 N N . SER B 1 398 ? -4.539 -8.102 -20.109 1 78.25 398 SER B N 1
ATOM 6970 C CA . SER B 1 398 ? -5.402 -7.246 -20.922 1 78.25 398 SER B CA 1
ATOM 6971 C C . SER B 1 398 ? -5.895 -6.047 -20.125 1 78.25 398 SER B C 1
ATOM 6973 O O . SER B 1 398 ? -6.398 -5.078 -20.688 1 78.25 398 SER B O 1
ATOM 6975 N N . GLY B 1 399 ? -5.797 -6.141 -18.828 1 78.56 399 GLY B N 1
ATOM 6976 C CA . GLY B 1 399 ? -6.258 -5.043 -18 1 78.56 399 GLY B CA 1
ATOM 6977 C C . GLY B 1 399 ? -7.711 -5.18 -17.578 1 78.56 399 GLY B C 1
ATOM 6978 O O . GLY B 1 399 ? -8.211 -4.379 -16.797 1 78.56 399 GLY B O 1
ATOM 6979 N N . ILE B 1 400 ? -8.336 -6.203 -18.047 1 83.5 400 ILE B N 1
ATOM 6980 C CA . ILE B 1 400 ? -9.75 -6.406 -17.75 1 83.5 400 ILE B CA 1
ATOM 6981 C C . ILE B 1 400 ? -9.922 -6.754 -16.281 1 83.5 400 ILE B C 1
ATOM 6983 O O . ILE B 1 400 ? -10.867 -6.289 -15.633 1 83.5 400 ILE B O 1
ATOM 6987 N N . LEU B 1 401 ? -9.023 -7.535 -15.758 1 89.12 401 LEU B N 1
ATOM 6988 C CA . LEU B 1 401 ? -9.109 -7.918 -14.352 1 89.12 401 LEU B CA 1
ATOM 6989 C C . LEU B 1 401 ? -9 -6.691 -13.453 1 89.12 401 LEU B C 1
ATOM 6991 O O . LEU B 1 401 ? -9.719 -6.574 -12.461 1 89.12 401 LEU B O 1
ATOM 6995 N N . GLN B 1 402 ? -8.102 -5.871 -13.828 1 84.19 402 GLN B N 1
ATOM 6996 C CA . GLN B 1 402 ? -7.934 -4.664 -13.023 1 84.19 402 GLN B CA 1
ATOM 6997 C C . GLN B 1 402 ? -9.18 -3.783 -13.094 1 84.19 402 GLN B C 1
ATOM 6999 O O . GLN B 1 402 ? -9.562 -3.156 -12.109 1 84.19 402 GLN B O 1
ATOM 7004 N N . TYR B 1 403 ? -9.727 -3.67 -14.227 1 83.25 403 TYR B N 1
ATOM 7005 C CA . TYR B 1 403 ? -10.961 -2.912 -14.398 1 83.25 403 TYR B CA 1
ATOM 7006 C C . TYR B 1 403 ? -12.062 -3.457 -13.5 1 83.25 403 TYR B C 1
ATOM 7008 O O . TYR B 1 403 ? -12.75 -2.695 -12.812 1 83.25 403 TYR B O 1
ATOM 7016 N N . TRP B 1 404 ? -12.203 -4.75 -13.516 1 89.75 404 TRP B N 1
ATOM 7017 C CA . TRP B 1 404 ? -13.219 -5.367 -12.672 1 89.75 404 TRP B CA 1
ATOM 7018 C C . TRP B 1 404 ? -12.883 -5.18 -11.195 1 89.75 404 TRP B C 1
ATOM 7020 O O . TRP B 1 404 ? -13.766 -4.941 -10.375 1 89.75 404 TRP B O 1
ATOM 7030 N N . LYS B 1 405 ? -11.656 -5.336 -10.891 1 90.25 405 LYS B N 1
ATOM 7031 C CA . LYS B 1 405 ? -11.234 -5.152 -9.508 1 90.25 405 LYS B CA 1
ATOM 7032 C C . LYS B 1 405 ? -11.609 -3.764 -9 1 90.25 405 LYS B C 1
ATOM 7034 O O . LYS B 1 405 ? -12.109 -3.621 -7.883 1 90.25 405 LYS B O 1
ATOM 7039 N N . ASN B 1 406 ? -11.414 -2.779 -9.812 1 84.56 406 ASN B N 1
ATOM 7040 C CA . ASN B 1 406 ? -11.727 -1.406 -9.43 1 84.56 406 ASN B CA 1
ATOM 7041 C C . ASN B 1 406 ? -13.219 -1.213 -9.195 1 84.56 406 ASN B C 1
ATOM 7043 O O . ASN B 1 406 ? -13.625 -0.354 -8.414 1 84.56 406 ASN B O 1
ATOM 7047 N N . SER B 1 407 ? -13.93 -1.967 -9.82 1 87.75 407 SER B N 1
ATOM 7048 C CA . SER B 1 407 ? -15.375 -1.839 -9.688 1 87.75 407 SER B CA 1
ATOM 7049 C C . SER B 1 407 ? -15.883 -2.543 -8.438 1 87.75 407 SER B C 1
ATOM 7051 O O . SER B 1 407 ? -16.891 -2.137 -7.855 1 87.75 407 SER B O 1
ATOM 7053 N N . TYR B 1 408 ? -15.219 -3.535 -8.008 1 92.06 408 TYR B N 1
ATOM 7054 C CA . TYR B 1 408 ? -15.75 -4.332 -6.91 1 92.06 408 TYR B CA 1
ATOM 7055 C C . TYR B 1 408 ? -15.031 -4 -5.605 1 92.06 408 TYR B C 1
ATOM 7057 O O . TYR B 1 408 ? -15.594 -4.16 -4.52 1 92.06 408 TYR B O 1
ATOM 7065 N N . TRP B 1 409 ? -13.773 -3.627 -5.66 1 91.69 409 TRP B N 1
ATOM 7066 C CA . TRP B 1 409 ? -13.047 -3.242 -4.453 1 91.69 409 TRP B CA 1
ATOM 7067 C C . TRP B 1 409 ? -13.539 -1.9 -3.926 1 91.69 409 TRP B C 1
ATOM 7069 O O . TRP B 1 409 ? -13.711 -0.948 -4.691 1 91.69 409 TRP B O 1
ATOM 7079 N N . PRO B 1 410 ? -13.805 -1.882 -2.676 1 88.88 410 PRO B N 1
ATOM 7080 C CA . PRO B 1 410 ? -14.273 -0.61 -2.121 1 88.88 410 PRO B CA 1
ATOM 7081 C C . PRO B 1 410 ? -13.195 0.472 -2.129 1 88.88 410 PRO B C 1
ATOM 7083 O O . PRO B 1 410 ? -12.023 0.179 -1.899 1 88.88 410 PRO B O 1
ATOM 7086 N N . ARG B 1 411 ? -13.594 1.618 -2.441 1 83.94 411 ARG B N 1
ATOM 7087 C CA . ARG B 1 411 ? -12.688 2.762 -2.389 1 83.94 411 ARG B CA 1
ATOM 7088 C C . ARG B 1 411 ? -12.484 3.234 -0.954 1 83.94 411 ARG B C 1
ATOM 7090 O O . ARG B 1 411 ? -13.289 2.928 -0.074 1 83.94 411 ARG B O 1
ATOM 7097 N N . ALA B 1 412 ? -11.344 3.842 -0.86 1 82.25 412 ALA B N 1
ATOM 7098 C CA . ALA B 1 412 ? -11.07 4.387 0.468 1 82.25 412 ALA B CA 1
ATOM 7099 C C . ALA B 1 412 ? -12.148 5.379 0.884 1 82.25 412 ALA B C 1
ATOM 7101 O O . ALA B 1 412 ? -12.547 6.238 0.094 1 82.25 412 ALA B O 1
ATOM 7102 N N . ASN B 1 413 ? -12.727 5.184 1.978 1 83.81 413 ASN B N 1
ATOM 7103 C CA . ASN B 1 413 ? -13.742 6.062 2.547 1 83.81 413 ASN B CA 1
ATOM 7104 C C . ASN B 1 413 ? -13.328 6.582 3.92 1 83.81 413 ASN B C 1
ATOM 7106 O O . ASN B 1 413 ? -12.203 6.344 4.367 1 83.81 413 ASN B O 1
ATOM 7110 N N . ARG B 1 414 ? -14.125 7.32 4.512 1 81 414 ARG B N 1
ATOM 7111 C CA . ARG B 1 414 ? -13.797 7.949 5.785 1 81 414 ARG B CA 1
ATOM 7112 C C . ARG B 1 414 ? -13.5 6.902 6.855 1 81 414 ARG B C 1
ATOM 7114 O O . ARG B 1 414 ? -12.711 7.148 7.773 1 81 414 ARG B O 1
ATOM 7121 N N . CYS B 1 415 ? -14.117 5.766 6.734 1 85.94 415 CYS B N 1
ATOM 7122 C CA . CYS B 1 415 ? -13.961 4.746 7.766 1 85.94 415 CYS B CA 1
ATOM 7123 C C . CYS B 1 415 ? -12.797 3.82 7.445 1 85.94 415 CYS B C 1
ATOM 7125 O O . CYS B 1 415 ? -12.281 3.131 8.328 1 85.94 415 CYS B O 1
ATOM 7127 N N . SER B 1 416 ? -12.398 3.717 6.211 1 86.25 416 SER B N 1
ATOM 7128 C CA . SER B 1 416 ? -11.383 2.75 5.824 1 86.25 416 SER B CA 1
ATOM 7129 C C . SER B 1 416 ? -10.047 3.434 5.562 1 86.25 416 SER B C 1
ATOM 7131 O O . SER B 1 416 ? -9 2.777 5.527 1 86.25 416 SER B O 1
ATOM 7133 N N . ALA B 1 417 ? -10.031 4.688 5.309 1 76.69 417 ALA B N 1
ATOM 7134 C CA . ALA B 1 417 ? -8.789 5.406 5.035 1 76.69 417 ALA B CA 1
ATOM 7135 C C . ALA B 1 417 ? -7.844 5.344 6.23 1 76.69 417 ALA B C 1
ATOM 7137 O O . ALA B 1 417 ? -8.281 5.395 7.383 1 76.69 417 ALA B O 1
ATOM 7138 N N . PRO B 1 418 ? -6.582 5.078 5.805 1 70.75 418 PRO B N 1
ATOM 7139 C CA . PRO B 1 418 ? -5.621 5.02 6.91 1 70.75 418 PRO B CA 1
ATOM 7140 C C . PRO B 1 418 ? -5.637 6.277 7.773 1 70.75 418 PRO B C 1
ATOM 7142 O O . PRO B 1 418 ? -5.637 7.395 7.246 1 70.75 418 PRO B O 1
ATOM 7145 N N . ILE B 1 419 ? -5.781 6.082 8.984 1 64.81 419 ILE B N 1
ATOM 7146 C CA . ILE B 1 419 ? -5.859 7.16 9.969 1 64.81 419 ILE B CA 1
ATOM 7147 C C . ILE B 1 419 ? -4.59 8.008 9.906 1 64.81 419 ILE B C 1
ATOM 7149 O O . ILE B 1 419 ? -4.633 9.219 10.148 1 64.81 419 ILE B O 1
ATOM 7153 N N . SER B 1 420 ? -3.49 7.25 9.547 1 59.72 420 SER B N 1
ATOM 7154 C CA . SER B 1 420 ? -2.203 7.93 9.469 1 59.72 420 SER B CA 1
ATOM 7155 C C . SER B 1 420 ? -2.188 8.961 8.344 1 59.72 420 SER B C 1
ATOM 7157 O O . SER B 1 420 ? -1.457 9.953 8.414 1 59.72 420 SER B O 1
ATOM 7159 N N . THR B 1 421 ? -2.938 8.695 7.32 1 56.41 421 THR B N 1
ATOM 7160 C CA . THR B 1 421 ? -2.912 9.57 6.152 1 56.41 421 THR B CA 1
ATOM 7161 C C . THR B 1 421 ? -4.078 10.555 6.184 1 56.41 421 THR B C 1
ATOM 7163 O O . THR B 1 421 ? -4.238 11.367 5.273 1 56.41 421 THR B O 1
ATOM 7166 N N . LYS B 1 422 ? -5.09 10.258 6.984 1 53.69 422 LYS B N 1
ATOM 7167 C CA . LYS B 1 422 ? -6.223 11.18 6.98 1 53.69 422 LYS B CA 1
ATOM 7168 C C . LYS B 1 422 ? -5.758 12.625 7.125 1 53.69 422 LYS B C 1
ATOM 7170 O O . LYS B 1 422 ? -4.996 12.945 8.039 1 53.69 422 LYS B O 1
ATOM 7175 N N . PRO B 1 423 ? -5.793 13.258 5.883 1 45.88 423 PRO B N 1
ATOM 7176 C CA . PRO B 1 423 ? -5.469 14.672 6.066 1 45.88 423 PRO B CA 1
ATOM 7177 C C . PRO B 1 423 ? -6.148 15.281 7.293 1 45.88 423 PRO B C 1
ATOM 7179 O O . PRO B 1 423 ? -7.211 14.812 7.711 1 45.88 423 PRO B O 1
ATOM 7182 N N . ALA B 1 424 ? -5.457 15.883 8.125 1 45.56 424 ALA B N 1
ATOM 7183 C CA . ALA B 1 424 ? -6.113 16.766 9.078 1 45.56 424 ALA B CA 1
ATOM 7184 C C . ALA B 1 424 ? -7.367 17.391 8.477 1 45.56 424 ALA B C 1
ATOM 7186 O O . ALA B 1 424 ? -7.293 18.094 7.469 1 45.56 424 ALA B O 1
ATOM 7187 N N . SER B 1 425 ? -8.352 16.625 8.203 1 41.25 425 SER B N 1
ATOM 7188 C CA . SER B 1 425 ? -9.508 17.297 7.633 1 41.25 425 SER B CA 1
ATOM 7189 C C . SER B 1 425 ? -9.539 18.766 8.031 1 41.25 425 SER B C 1
ATOM 7191 O O . SER B 1 425 ? -9.508 19.094 9.219 1 41.25 425 SER B O 1
ATOM 7193 N N . ASN B 1 426 ? -8.93 19.594 7.246 1 42.59 426 ASN B N 1
ATOM 7194 C CA . ASN B 1 426 ? -9.055 21.047 7.387 1 42.59 426 ASN B CA 1
ATOM 7195 C C . ASN B 1 426 ? -10.383 21.422 8.031 1 42.59 426 ASN B C 1
ATOM 7197 O O . ASN B 1 426 ? -10.492 22.484 8.656 1 42.59 426 ASN B O 1
ATOM 7201 N N . THR B 1 427 ? -11.406 20.688 7.609 1 41.41 427 THR B N 1
ATOM 7202 C CA . THR B 1 427 ? -12.703 21.25 7.957 1 41.41 427 THR B CA 1
ATOM 7203 C C . THR B 1 427 ? -13.211 20.656 9.273 1 41.41 427 THR B C 1
ATOM 7205 O O . THR B 1 427 ? -14.414 20.688 9.547 1 41.41 427 THR B O 1
ATOM 7208 N N . GLU B 1 428 ? -12.422 19.875 9.758 1 44.53 428 GLU B N 1
ATOM 7209 C CA . GLU B 1 428 ? -13.133 19.422 10.953 1 44.53 428 GLU B CA 1
ATOM 7210 C C . GLU B 1 428 ? -13.406 20.594 11.906 1 44.53 428 GLU B C 1
ATOM 7212 O O . GLU B 1 428 ? -12.5 21.344 12.25 1 44.53 428 GLU B O 1
ATOM 7217 N N . ARG B 1 429 ? -14.711 21 11.914 1 48.03 429 ARG B N 1
ATOM 7218 C CA . ARG B 1 429 ? -15.203 21.969 12.883 1 48.03 429 ARG B CA 1
ATOM 7219 C C . ARG B 1 429 ? -14.781 21.609 14.297 1 48.03 429 ARG B C 1
ATOM 7221 O O . ARG B 1 429 ? -14.688 20.422 14.641 1 48.03 429 ARG B O 1
ATOM 7228 N N . LEU B 1 430 ? -14.25 22.453 14.766 1 47.44 430 LEU B N 1
ATOM 7229 C CA . LEU B 1 430 ? -13.914 22.281 16.172 1 47.44 430 LEU B CA 1
ATOM 7230 C C . LEU B 1 430 ? -15.148 21.938 17 1 47.44 430 LEU B C 1
ATOM 7232 O O . LEU B 1 430 ? -16.141 22.672 16.969 1 47.44 430 LEU B O 1
ATOM 7236 N N . THR B 1 431 ? -15.281 20.75 17.25 1 48.22 431 THR B N 1
ATOM 7237 C CA . THR B 1 431 ? -16.422 20.344 18.062 1 48.22 431 THR B CA 1
ATOM 7238 C C . THR B 1 431 ? -16.25 20.812 19.5 1 48.22 431 THR B C 1
ATOM 7240 O O . THR B 1 431 ? -15.172 21.234 19.906 1 48.22 431 THR B O 1
ATOM 7243 N N . LEU B 1 432 ? -17.438 20.891 20.156 1 49.09 432 LEU B N 1
ATOM 7244 C CA . LEU B 1 432 ? -17.531 21.328 21.547 1 49.09 432 LEU B CA 1
ATOM 7245 C C . LEU B 1 432 ? -16.547 20.547 22.422 1 49.09 432 LEU B C 1
ATOM 7247 O O . LEU B 1 432 ? -16.016 21.094 23.391 1 49.09 432 LEU B O 1
ATOM 7251 N N . ASN B 1 433 ? -16.234 19.406 21.969 1 51.53 433 ASN B N 1
ATOM 7252 C CA . ASN B 1 433 ? -15.367 18.578 22.797 1 51.53 433 ASN B CA 1
ATOM 7253 C C . ASN B 1 433 ? -13.93 19.094 22.797 1 51.53 433 ASN B C 1
ATOM 7255 O O . ASN B 1 433 ? -13.219 18.969 23.797 1 51.53 433 ASN B O 1
ATOM 7259 N N . TYR B 1 434 ? -13.695 19.719 21.766 1 52.56 434 TYR B N 1
ATOM 7260 C CA . TYR B 1 434 ? -12.336 20.25 21.672 1 52.56 434 TYR B CA 1
ATOM 7261 C C . TYR B 1 434 ? -12.195 21.531 22.469 1 52.56 434 TYR B C 1
ATOM 7263 O O . TYR B 1 434 ? -11.148 21.797 23.078 1 52.56 434 TYR B O 1
ATOM 7271 N N . LEU B 1 435 ? -13.391 22.281 22.562 1 52.84 435 LEU B N 1
ATOM 7272 C CA . LEU B 1 435 ? -13.336 23.594 23.203 1 52.84 435 LEU B CA 1
ATOM 7273 C C . LEU B 1 435 ? -13.844 23.516 24.641 1 52.84 435 LEU B C 1
ATOM 7275 O O . LEU B 1 435 ? -13.797 24.5 25.375 1 52.84 435 LEU B O 1
ATOM 7279 N N . SER B 1 436 ? -14.25 22.344 24.969 1 54.72 436 SER B N 1
ATOM 7280 C CA . SER B 1 436 ? -14.797 22.188 26.312 1 54.72 436 SER B CA 1
ATOM 7281 C C . SER B 1 436 ? -13.766 22.531 27.375 1 54.72 436 SER B C 1
ATOM 7283 O O . SER B 1 436 ? -14.102 23.125 28.406 1 54.72 436 SER B O 1
ATOM 7285 N N . GLY B 1 437 ? -12.602 22.203 27.094 1 55.31 437 GLY B N 1
ATOM 7286 C CA . GLY B 1 437 ? -11.57 22.531 28.062 1 55.31 437 GLY B CA 1
ATOM 7287 C C . GLY B 1 437 ? -11.375 24.031 28.266 1 55.31 437 GLY B C 1
ATOM 7288 O O . GLY B 1 437 ? -11.211 24.5 29.391 1 55.31 437 GLY B O 1
ATOM 7289 N N . ALA B 1 438 ? -11.5 24.641 27.203 1 58.28 438 ALA B N 1
ATOM 7290 C CA . ALA B 1 438 ? -11.367 26.094 27.297 1 58.28 438 ALA B CA 1
ATOM 7291 C C . ALA B 1 438 ? -12.516 26.703 28.094 1 58.28 438 ALA B C 1
ATOM 7293 O O . ALA B 1 438 ? -12.312 27.609 28.906 1 58.28 438 ALA B O 1
ATOM 7294 N N . PHE B 1 439 ? -13.633 26.172 27.953 1 57.09 439 PHE B N 1
ATOM 7295 C CA . PHE B 1 439 ? -14.789 26.688 28.656 1 57.09 439 PHE B CA 1
ATOM 7296 C C . PHE B 1 439 ? -14.727 26.344 30.141 1 57.09 439 PHE B C 1
ATOM 7298 O O . PHE B 1 439 ? -15.109 27.141 31 1 57.09 439 PHE B O 1
ATOM 7305 N N . LEU B 1 440 ? -14.203 25.25 30.312 1 59.47 440 LEU B N 1
ATOM 7306 C CA . LEU B 1 440 ? -14.055 24.875 31.719 1 59.47 440 LEU B CA 1
ATOM 7307 C C . LEU B 1 440 ? -13.016 25.75 32.406 1 59.47 440 LEU B C 1
ATOM 7309 O O . LEU B 1 440 ? -13.188 26.141 33.562 1 59.47 440 LEU B O 1
ATOM 7313 N N . LEU B 1 441 ? -12.07 25.984 31.656 1 62.12 441 LEU B N 1
ATOM 7314 C CA . LEU B 1 441 ? -11.055 26.859 32.219 1 62.12 441 LEU B CA 1
ATOM 7315 C C . LEU B 1 441 ? -11.617 28.266 32.469 1 62.12 441 LEU B C 1
ATOM 7317 O O . LEU B 1 441 ? -11.289 28.906 33.438 1 62.12 441 LEU B O 1
ATOM 7321 N N . LEU B 1 442 ? -12.398 28.594 31.594 1 57.34 442 LEU B N 1
ATOM 7322 C CA . LEU B 1 442 ? -13.07 29.875 31.766 1 57.34 442 LEU B CA 1
ATOM 7323 C C . LEU B 1 442 ? -13.977 29.859 33 1 57.34 442 LEU B C 1
ATOM 7325 O O . LEU B 1 442 ? -14 30.828 33.75 1 57.34 442 LEU B O 1
ATOM 7329 N N . CYS B 1 443 ? -14.633 28.844 33.094 1 60.62 443 CYS B N 1
ATOM 7330 C CA . CYS B 1 443 ? -15.508 28.734 34.25 1 60.62 443 CYS B CA 1
ATOM 7331 C C . CYS B 1 443 ? -14.703 28.703 35.531 1 60.62 443 CYS B C 1
ATOM 7333 O O . CYS B 1 443 ? -15.07 29.344 36.531 1 60.62 443 CYS B O 1
ATOM 7335 N N . ALA B 1 444 ? -13.703 28 35.5 1 63.22 444 ALA B N 1
ATOM 7336 C CA . ALA B 1 444 ? -12.844 27.953 36.656 1 63.22 444 ALA B CA 1
ATOM 7337 C C . ALA B 1 444 ? -12.242 29.312 36.969 1 63.22 444 ALA B C 1
ATOM 7339 O O . ALA B 1 444 ? -12.156 29.719 38.156 1 63.22 444 ALA B O 1
ATOM 7340 N N . GLY B 1 445 ? -11.898 29.922 35.938 1 61.5 445 GLY B N 1
ATOM 7341 C CA . GLY B 1 445 ? -11.406 31.281 36.156 1 61.5 445 GLY B CA 1
ATOM 7342 C C . GLY B 1 445 ? -12.445 32.219 36.719 1 61.5 445 GLY B C 1
ATOM 7343 O O . GLY B 1 445 ? -12.141 33.031 37.594 1 61.5 445 GLY B O 1
ATOM 7344 N N . MET B 1 446 ? -13.523 32.031 36.219 1 61.25 446 MET B N 1
ATOM 7345 C CA . MET B 1 446 ? -14.609 32.875 36.75 1 61.25 446 MET B CA 1
ATOM 7346 C C . MET B 1 446 ? -14.891 32.562 38.219 1 61.25 446 MET B C 1
ATOM 7348 O O . MET B 1 446 ? -15.125 33.469 39 1 61.25 446 MET B O 1
ATOM 7352 N N . LEU B 1 447 ? -14.812 31.391 38.562 1 62.31 447 LEU B N 1
ATOM 7353 C CA . LEU B 1 447 ? -15.078 31.016 39.938 1 62.31 447 LEU B CA 1
ATOM 7354 C C . LEU B 1 447 ? -13.969 31.516 40.875 1 62.31 447 LEU B C 1
ATOM 7356 O O . LEU B 1 447 ? -14.242 32 41.969 1 62.31 447 LEU B O 1
ATOM 7360 N N . VAL B 1 448 ? -12.859 31.422 40.312 1 65.31 448 VAL B N 1
ATOM 7361 C CA . VAL B 1 448 ? -11.734 31.906 41.125 1 65.31 448 VAL B CA 1
ATOM 7362 C C . VAL B 1 448 ? -11.82 33.406 41.25 1 65.31 448 VAL B C 1
ATOM 7364 O O . VAL B 1 448 ? -11.547 33.969 42.344 1 65.31 448 VAL B O 1
ATOM 7367 N N . SER B 1 449 ? -12.266 33.969 40.219 1 62.69 449 SER B N 1
ATOM 7368 C CA . SER B 1 449 ? -12.43 35.406 40.281 1 62.69 449 SER B CA 1
ATOM 7369 C C . SER B 1 449 ? -13.539 35.812 41.25 1 62.69 449 SER B C 1
ATOM 7371 O O . SER B 1 449 ? -13.383 36.781 42.031 1 62.69 449 SER B O 1
ATOM 7373 N N . LEU B 1 450 ? -14.461 35.094 41.25 1 63.78 450 LEU B N 1
ATOM 7374 C CA . LEU B 1 450 ? -15.562 35.375 42.188 1 63.78 450 LEU B CA 1
ATOM 7375 C C . LEU B 1 450 ? -15.141 35.094 43.625 1 63.78 450 LEU B C 1
ATOM 7377 O O . LEU B 1 450 ? -15.508 35.844 44.531 1 63.78 450 LEU B O 1
ATOM 7381 N N . ALA B 1 451 ? -14.445 34.188 43.844 1 66.44 451 ALA B N 1
ATOM 7382 C CA . ALA B 1 451 ? -13.953 33.875 45.188 1 66.44 451 ALA B CA 1
ATOM 7383 C C . ALA B 1 451 ? -13 34.938 45.688 1 66.44 451 ALA B C 1
ATOM 7385 O O . ALA B 1 451 ? -13.055 35.344 46.844 1 66.44 451 ALA B O 1
ATOM 7386 N N . SER B 1 452 ? -12.234 35.406 44.75 1 65.25 452 SER B N 1
ATOM 7387 C CA . SER B 1 452 ? -11.312 36.469 45.125 1 65.25 452 SER B CA 1
ATOM 7388 C C . SER B 1 452 ? -12.047 37.75 45.438 1 65.25 452 SER B C 1
ATOM 7390 O O . SER B 1 452 ? -11.664 38.469 46.375 1 65.25 452 SER B O 1
ATOM 7392 N N . PHE B 1 453 ? -13.016 37.969 44.781 1 63.38 453 PHE B N 1
ATOM 7393 C CA . PHE B 1 453 ? -13.844 39.125 45.031 1 63.38 453 PHE B CA 1
ATOM 7394 C C . PHE B 1 453 ? -14.539 39 46.375 1 63.38 453 PHE B C 1
ATOM 7396 O O . PHE B 1 453 ? -14.578 39.969 47.156 1 63.38 453 PHE B O 1
ATOM 7403 N N . ALA B 1 454 ? -14.984 37.906 46.656 1 64.69 454 ALA B N 1
ATOM 7404 C CA . ALA B 1 454 ? -15.648 37.656 47.938 1 64.69 454 ALA B CA 1
ATOM 7405 C C . ALA B 1 454 ? -14.664 37.812 49.094 1 64.69 454 ALA B C 1
ATOM 7407 O O . ALA B 1 454 ? -15 38.406 50.156 1 64.69 454 ALA B O 1
ATOM 7408 N N . ALA B 1 455 ? -13.562 37.375 48.875 1 66.19 455 ALA B N 1
ATOM 7409 C CA . ALA B 1 455 ? -12.531 37.5 49.906 1 66.19 455 ALA B CA 1
ATOM 7410 C C . ALA B 1 455 ? -12.148 38.938 50.156 1 66.19 455 ALA B C 1
ATOM 7412 O O . ALA B 1 455 ? -11.938 39.344 51.281 1 66.19 455 ALA B O 1
ATOM 7413 N N . GLU B 1 456 ? -12.156 39.625 49.125 1 64.19 456 GLU B N 1
ATOM 7414 C CA . GLU B 1 456 ? -11.859 41.062 49.25 1 64.19 456 GLU B CA 1
ATOM 7415 C C . GLU B 1 456 ? -12.977 41.781 49.969 1 64.19 456 GLU B C 1
ATOM 7417 O O . GLU B 1 456 ? -12.719 42.656 50.781 1 64.19 456 GLU B O 1
ATOM 7422 N N . LEU B 1 457 ? -14.125 41.406 49.781 1 64.75 457 LEU B N 1
ATOM 7423 C CA . LEU B 1 457 ? -15.266 42 50.438 1 64.75 457 LEU B CA 1
ATOM 7424 C C . LEU B 1 457 ? -15.273 41.688 51.938 1 64.75 457 LEU B C 1
ATOM 7426 O O . LEU B 1 457 ? -15.555 42.531 52.75 1 64.75 457 LEU B O 1
ATOM 7430 N N . ILE B 1 458 ? -14.891 40.531 52.156 1 65.81 458 ILE B N 1
ATOM 7431 C CA . ILE B 1 458 ? -14.875 40.094 53.531 1 65.81 458 ILE B CA 1
ATOM 7432 C C . ILE B 1 458 ? -13.75 40.812 54.281 1 65.81 458 ILE B C 1
ATOM 7434 O O . ILE B 1 458 ? -13.93 41.281 55.406 1 65.81 458 ILE B O 1
ATOM 7438 N N . ARG B 1 459 ? -12.703 40.938 53.625 1 62.75 459 ARG B N 1
ATOM 7439 C CA . ARG B 1 459 ? -11.57 41.625 54.25 1 62.75 459 ARG B CA 1
ATOM 7440 C C . ARG B 1 459 ? -11.883 43.094 54.5 1 62.75 459 ARG B C 1
ATOM 7442 O O . ARG B 1 459 ? -11.523 43.625 55.531 1 62.75 459 ARG B O 1
ATOM 7449 N N . ASN B 1 460 ? -12.555 43.656 53.625 1 60.44 460 ASN B N 1
ATOM 7450 C CA . ASN B 1 460 ? -12.938 45.031 53.781 1 60.44 460 ASN B CA 1
ATOM 7451 C C . ASN B 1 460 ? -14 45.219 54.875 1 60.44 460 ASN B C 1
ATOM 7453 O O . ASN B 1 460 ? -13.961 46.188 55.656 1 60.44 460 ASN B O 1
ATOM 7457 N N . TYR B 1 461 ? -14.773 44.312 54.938 1 63.19 461 TYR B N 1
ATOM 7458 C CA . TYR B 1 461 ? -15.812 44.344 55.969 1 63.19 461 TYR B CA 1
ATOM 7459 C C . TYR B 1 461 ? -15.203 44.188 57.375 1 63.19 461 TYR B C 1
ATOM 7461 O O . TYR B 1 461 ? -15.57 44.906 58.312 1 63.19 461 TYR B O 1
ATOM 7469 N N . CYS B 1 462 ? -14.266 43.375 57.406 1 69.44 462 CYS B N 1
ATOM 7470 C CA . CYS B 1 462 ? -13.617 43.125 58.688 1 69.44 462 CYS B CA 1
ATOM 7471 C C . CYS B 1 462 ? -12.773 44.344 59.094 1 69.44 462 CYS B C 1
ATOM 7473 O O . CYS B 1 462 ? -12.688 44.688 60.281 1 69.44 462 CYS B O 1
ATOM 7475 N N . ARG B 1 463 ? -12.266 45 58.188 1 62.75 463 ARG B N 1
ATOM 7476 C CA . ARG B 1 463 ? -11.453 46.156 58.5 1 62.75 463 ARG B CA 1
ATOM 7477 C C . ARG B 1 463 ? -12.312 47.344 58.938 1 62.75 463 ARG B C 1
ATOM 7479 O O . ARG B 1 463 ? -11.93 48.094 59.844 1 62.75 463 ARG B O 1
ATOM 7486 N N . THR B 1 464 ? -13.375 47.5 58.406 1 62.47 464 THR B N 1
ATOM 7487 C CA . THR B 1 464 ? -14.258 48.594 58.781 1 62.47 464 THR B CA 1
ATOM 7488 C C . THR B 1 464 ? -14.875 48.344 60.156 1 62.47 464 THR B C 1
ATOM 7490 O O . THR B 1 464 ? -15.086 49.281 60.938 1 62.47 464 THR B O 1
ATOM 7493 N N . LYS B 1 465 ? -15.094 47.25 60.5 1 67.88 465 LYS B N 1
ATOM 7494 C CA . LYS B 1 465 ? -15.641 46.938 61.812 1 67.88 465 LYS B CA 1
ATOM 7495 C C . LYS B 1 465 ? -14.602 47.156 62.906 1 67.88 465 LYS B C 1
ATOM 7497 O O . LYS B 1 465 ? -14.922 47.625 64 1 67.88 465 LYS B O 1
ATOM 7502 N N . ARG B 1 466 ? -13.5 46.875 62.594 1 66.88 466 ARG B N 1
ATOM 7503 C CA . ARG B 1 466 ? -12.477 47.062 63.594 1 66.88 466 ARG B CA 1
ATOM 7504 C C . ARG B 1 466 ? -12.25 48.562 63.844 1 66.88 466 ARG B C 1
ATOM 7506 O O . ARG B 1 466 ? -11.969 48.969 65 1 66.88 466 ARG B O 1
ATOM 7513 N N . SER B 1 467 ? -12.422 49.25 62.875 1 63.62 467 SER B N 1
ATOM 7514 C CA . SER B 1 467 ? -12.219 50.688 63.062 1 63.62 467 SER B CA 1
ATOM 7515 C C . SER B 1 467 ? -13.398 51.312 63.812 1 63.62 467 SER B C 1
ATOM 7517 O O . SER B 1 467 ? -13.219 52.281 64.562 1 63.62 467 SER B O 1
ATOM 7519 N N . SER B 1 468 ? -14.555 50.812 63.719 1 64.31 468 SER B N 1
ATOM 7520 C CA . SER B 1 468 ? -15.688 51.375 64.438 1 64.31 468 SER B CA 1
ATOM 7521 C C . SER B 1 468 ? -15.656 51 65.938 1 64.31 468 SER B C 1
ATOM 7523 O O . SER B 1 468 ? -16.188 51.719 66.75 1 64.31 468 SER B O 1
ATOM 7525 N N . THR B 1 469 ? -15.164 49.938 66.188 1 60.56 469 THR B N 1
ATOM 7526 C CA . THR B 1 469 ? -15.148 49.625 67.625 1 60.56 469 THR B CA 1
ATOM 7527 C C . THR B 1 469 ? -14.062 50.406 68.312 1 60.56 469 THR B C 1
ATOM 7529 O O . THR B 1 469 ? -14.008 50.406 69.562 1 60.56 469 THR B O 1
ATOM 7532 N N . SER B 1 470 ? -13.125 50.812 67.625 1 49.03 470 SER B N 1
ATOM 7533 C CA . SER B 1 470 ? -12.148 51.625 68.375 1 49.03 470 SER B CA 1
ATOM 7534 C C . SER B 1 470 ? -12.641 53.031 68.625 1 49.03 470 SER B C 1
ATOM 7536 O O . SER B 1 470 ? -11.953 53.844 69.25 1 49.03 470 SER B O 1
ATOM 7538 N N . LYS B 1 471 ? -13.828 53.375 68 1 43.75 471 LYS B N 1
ATOM 7539 C CA . LYS B 1 471 ? -14.391 54.625 68.5 1 43.75 471 LYS B CA 1
ATOM 7540 C C . LYS B 1 471 ? -15.414 54.375 69.625 1 43.75 471 LYS B C 1
ATOM 7542 O O . LYS B 1 471 ? -16.25 53.469 69.5 1 43.75 471 LYS B O 1
#